Protein AF-0000000080309114 (afdb_homodimer)

Radius of gyration: 46.2 Å; Cα contacts (8 Å, |Δi|>4): 1437; chains: 2; bounding box: 58×163×85 Å

Secondary structure (DSSP, 8-state):
-----HHHHHHHHHTT-S-EETHHHHHHHHHHHHHH-PPPEEEEEE-TT--S-BHHHHHHHHHHHHHHHTTPEEEEEE-TTHHHH---TT-SSPPPPPPHHHHHHHHHHHHHHHTTTS-GGGEEEEETHHHHTT-BHHHHHHHHTTSBHHHHTTSHHHHHHHHTT---BGGGGGHHHHHHHHHHHHT-SEEEEEGGGHHHHHHHHHHHHHTTSPPPEEEEEPPPB-TT-EEETTEEE-PBP-TTTT---BTTS-HHHHHHHHHTS-HHHHHHHHHHH--S-HHHHHHHHHHHHHTSS-HHHHHHHHHHHHHHHHS-HHHHHHHHHHHHHHHHHHTS-SS--EEEE-SSSEEHHHHHHHTTS-SSHHHHHHHHHTT-EEETTEE---TT-EEPSEEEEEEETTEEEEEEE-/-----HHHHHHHHHTT-S-EETHHHHHHHHHHHHHH-PPPEEEEEE-TT--S-BHHHHHHHHHHHHHHHTTPEEEEEE-TTHHHH---TT-SSPPPPPPHHHHHHHHHHHHHHHTTTS-GGGEEEEETHHHHTT-BHHHHHHHHTTSBHHHHTTSHHHHHHHHTT---BGGGGGHHHHHHHHHHHHT-SEEEEEGGGHHHHHHHHHHHHHTTSPPPEEEEEPPPB-TT-EEETTEEE-PBP-TTTT---BTTS-HHHHHHHHHTS-HHHHHHHHHHH--S-HHHHHHHHHHHHHTSS-HHHHHHHHHHHHHHHHS-HHHHHHHHHHHHHHHHHHTS-SS--EEEE-SSSEEHHHHHHHTTS-SSHHHHHHHHHTT-EEETTEE---TT-EEPSEEEEEEETTEEEEEEE-

Nearest PDB structures (foldseek):
  1h3e-assembly1_A-2  TM=6.964E-01  e=1.164E-40  Thermus thermophilus HB27
  1h3f-assembly1_B  TM=6.838E-01  e=4.405E-37  Thermus thermophilus HB27
  6bqy-assembly2_B  TM=9.344E-01  e=3.410E-25  Acinetobacter baumannii
  6bqz-assembly2_B  TM=9.537E-01  e=1.131E-24  Acinetobacter baumannii
  6bqz-assembly1_A  TM=9.510E-01  e=3.753E-24  Acinetobacter baumannii

Sequence (820 aa):
MATLSAEEQLRVLVRGSVDLVSEADLKARLEESVRTGRPLKIKAGFDPTRPDLHLGHTVLMTKMRQFQELGHEVIFVVGDFTAAIGDPSGKNKTRPPLTREEIEHGAKTYAEQAFKVLDQAKTRIEYNSSWLGPMTFADVIRLAGKYTLARMMERQDFKTRWENESSISLHELLYPLAQAYDSVHLQADVELGGTDQLFNLMVGRDLMKEYGQRPQIVMTTPILEGINARFEDGRIVGDKMSKSLDNYVGVSEAPEEMLGKLMSVGDELMWRYYELLSAESTETIAARRSDCASGRMNPRDAKMTLAKELVARFHSQADAERVHAAWDKQFSQRQVPDSMPEHESAGAPLALVQALVIAKLASSNSDARRKIEQGAVDVDEQRVKDTKAVLEAGRHVLRAGRHYAAITVRMATLSAEEQLRVLVRGSVDLVSEADLKARLEESVRTGRPLKIKAGFDPTRPDLHLGHTVLMTKMRQFQELGHEVIFVVGDFTAAIGDPSGKNKTRPPLTREEIEHGAKTYAEQAFKVLDQAKTRIEYNSSWLGPMTFADVIRLAGKYTLARMMERQDFKTRWENESSISLHELLYPLAQAYDSVHLQADVELGGTDQLFNLMVGRDLMKEYGQRPQIVMTTPILEGINARFEDGRIVGDKMSKSLDNYVGVSEAPEEMLGKLMSVGDELMWRYYELLSAESTETIAARRSDCASGRMNPRDAKMTLAKELVARFHSQADAERVHAAWDKQFSQRQVPDSMPEHESAGAPLALVQALVIAKLASSNSDARRKIEQGAVDVDEQRVKDTKAVLEAGRHVLRAGRHYAAITVR

InterPro domains:
  IPR002305 Aminoacyl-tRNA synthetase, class Ic [PF00579] (37-331)
  IPR002307 Tyrosine-tRNA ligase [PR01040] (52-74)
  IPR002307 Tyrosine-tRNA ligase [PR01040] (167-182)
  IPR002307 Tyrosine-tRNA ligase [PR01040] (184-206)
  IPR002307 Tyrosine-tRNA ligase [PR01040] (217-229)
  IPR002307 Tyrosine-tRNA ligase [TIGR00234] (13-401)
  IPR002307 Tyrosine-tRNA ligase [cd00805] (40-313)
  IPR014729 Rossmann-like alpha/beta/alpha sandwich fold [G3DSA:3.40.50.620] (1-224)
  IPR024088 Tyrosine-tRNA ligase, bacterial-type [PTHR11766] (15-399)
  IPR024108 Tyrosine-tRNA ligase, bacterial-type, type 2 [MF_02007] (4-410)
  IPR036986 RNA-binding S4 domain superfamily [G3DSA:3.10.290.10] (343-408)
  IPR054608 Tyrosine--tRNA ligase SYY-like, C-terminal domain [PF22421] (335-394)

Solvent-accessible surface area (backbone atoms only — not comparable to full-atom values): 43344 Å² total; per-residue (Å²): 125,84,80,69,51,40,68,58,47,47,59,62,61,54,58,63,46,70,46,62,51,44,62,70,56,48,45,53,51,40,42,48,24,67,73,72,66,48,60,51,40,36,32,36,75,42,65,30,89,52,61,74,58,32,56,51,62,42,35,57,44,46,55,49,30,53,43,41,75,71,62,24,37,33,33,46,31,36,27,64,45,56,48,56,68,26,73,63,66,93,44,94,67,88,63,76,70,70,54,72,66,56,37,53,51,14,41,52,49,38,50,59,59,46,45,53,65,32,58,64,92,48,46,44,78,42,55,46,36,76,67,50,50,76,29,28,37,66,51,48,38,57,58,31,54,74,43,40,47,69,66,58,45,66,35,64,68,54,38,53,31,55,76,66,70,41,91,45,44,43,30,56,70,45,40,44,53,55,58,14,44,52,38,51,75,67,60,28,45,29,40,47,41,45,58,78,41,47,63,42,48,49,45,18,23,52,49,18,44,76,73,72,42,78,52,35,29,34,37,17,26,68,77,40,60,17,49,77,32,40,82,53,96,94,36,84,47,63,55,63,40,31,72,92,74,69,27,56,49,46,54,80,49,54,62,60,57,41,36,52,51,46,62,62,35,39,80,72,56,46,56,55,49,44,63,44,67,48,87,67,50,72,66,57,50,50,48,51,51,50,30,35,76,72,60,78,34,56,62,67,57,56,38,47,53,51,29,35,52,52,30,25,50,57,66,30,64,66,52,20,52,51,43,49,52,52,47,52,52,49,50,58,53,61,68,47,60,93,76,49,58,72,34,75,45,81,57,56,65,34,47,42,32,56,50,32,36,71,47,62,65,23,93,36,59,68,50,23,36,50,38,17,61,68,58,38,23,25,52,66,86,36,78,42,58,58,62,83,40,62,39,58,65,40,79,40,41,37,32,41,73,93,45,58,23,29,38,34,29,72,126,83,80,67,51,39,68,58,47,47,58,61,62,53,57,64,46,70,47,62,51,43,62,69,56,49,43,52,51,39,42,50,23,66,72,71,68,49,59,52,40,36,33,35,76,42,66,28,89,51,61,73,56,31,55,51,61,42,36,58,42,46,53,48,31,53,43,41,76,71,60,25,38,32,34,44,30,36,28,63,44,56,48,55,69,25,73,64,66,95,44,95,66,87,63,77,70,69,55,73,67,55,37,53,52,15,41,52,48,37,50,59,59,46,46,52,66,33,59,63,93,49,46,44,78,41,54,47,37,76,65,48,51,76,30,29,36,66,51,49,40,57,58,31,54,74,42,40,47,70,66,58,45,66,34,63,67,54,37,53,31,56,75,66,69,41,90,45,43,43,30,56,68,46,40,45,54,55,59,15,45,52,40,50,76,64,60,29,46,30,40,47,42,45,57,76,41,46,63,43,48,50,44,20,25,54,50,19,44,76,73,72,40,78,51,34,30,34,38,18,25,68,78,42,58,17,50,79,33,39,81,53,95,94,34,84,46,63,54,62,40,31,72,93,73,68,27,57,48,46,54,79,48,55,60,60,55,41,36,53,53,47,62,62,35,39,79,71,55,45,54,55,48,43,63,46,69,47,87,68,52,72,65,58,52,49,49,52,50,50,30,36,76,71,59,78,32,57,62,68,57,55,39,47,53,51,29,34,53,53,30,24,50,57,66,30,63,67,52,22,52,51,43,49,52,52,47,52,51,49,52,58,53,62,67,46,60,92,77,49,57,72,33,76,44,82,57,55,65,34,45,42,31,55,49,31,35,71,46,64,64,23,92,37,60,68,49,23,37,50,38,17,62,69,58,38,24,26,53,68,85,35,80,43,58,58,62,82,40,62,38,57,65,41,80,39,41,38,30,40,73,94,44,57,23,28,38,35,30,70

Foldseek 3Di:
DPQDQLVRLLVLLCFQWDDKVDSVLSSVVSNVCVVVVAAAEEEEEDELLDQFDFLLVCLQLLSVQSSVVNPHAYEYEYALPLNQLAALFPDPDGDHGDDSVSSVNSLVSVVVQSVLRHPPVRYHYHYLCVPVVPDDPVNLVVLPVLDDPVLLCVQPSNVVCVVVVHDDDPSNSSSLSSLLVVCLVVVHQAYEEAPSCQSSLVSNQSSNVVVVGHGHIYIYGYFQFFQPWDQDPNDTDHHGADVVVPRTQTLPDQLLVLLVSLLSHDLVSNLVCCSRPNPDDPVVSVVVVVCCVVVVDPSSVVSLVSSLRSSCSSPNNVSSVVSSVVVVVVVLVVLADPDAAEEEDEDPWAQQLVVCVRQVVAVHSVRSLVQLCVQQKDKQSHTHNDNRDTHGAAKIWMGGHSHIYIYGYD/DPQDQLVRLLVLLCFQWDDKFDSVLSSVVSNVCVVVVPAAEEEEEDELLDQFDFLQVCLQLLSVQSSVVNPHAYEYEYALPLNQLAALFPDPDGDHGDDSVSSVNSLVSVVVQSVLRHPPVRYHYHYLCVPVVPDDPVNLVVLPVLDDPVLLCVQPSNVVCVVVVHDDDPSNSSSLSSLLVVCLVVVHQAYEEAPSCQSSLVSNQSSNVVVVGHGHIYIYGYFQFFQPWDQDPNDTDHHGADVVVPRTQTLPDQLLVLLVSLLSHDLVSNLVCCSRPNPDDPVVSVVVVVCCVVVVDPSSVVSLVSSLRSSCSSPNNVSSVVSSVVVVVVVLVVLADPDAAEEEDEDPFAQQLVVCVRQVVAVHSVRSLVQLCVQQKDKQSHTHNDNRDTHGAAWIWMGGHSHIYIYGYD

Organism: NCBI:txid927083

Structure (mmCIF, N/CA/C/O backbone):
data_AF-0000000080309114-model_v1
#
loop_
_entity.id
_entity.type
_entity.pdbx_description
1 polymer 'Tyrosine--tRNA ligase'
#
loop_
_atom_site.group_PDB
_atom_site.id
_atom_site.type_symbol
_atom_site.label_atom_id
_atom_site.label_alt_id
_atom_site.label_comp_id
_atom_site.label_asym_id
_atom_site.label_entity_id
_atom_site.label_seq_id
_atom_site.pdbx_PDB_ins_code
_atom_site.Cartn_x
_atom_site.Cartn_y
_atom_site.Cartn_z
_atom_site.occupancy
_atom_site.B_iso_or_equiv
_atom_site.auth_seq_id
_atom_site.auth_comp_id
_atom_site.auth_asym_id
_atom_site.auth_atom_id
_atom_site.pdbx_PDB_model_num
ATOM 1 N N . MET A 1 1 ? 23.359 -42.812 -7.93 1 41.41 1 MET A N 1
ATOM 2 C CA . MET A 1 1 ? 22.969 -42.344 -9.258 1 41.41 1 MET A CA 1
ATOM 3 C C . MET A 1 1 ? 23.891 -41.25 -9.758 1 41.41 1 MET A C 1
ATOM 5 O O . MET A 1 1 ? 24.266 -40.375 -9 1 41.41 1 MET A O 1
ATOM 9 N N . ALA A 1 2 ? 24.578 -41.469 -10.633 1 49.81 2 ALA A N 1
ATOM 10 C CA . ALA A 1 2 ? 25.594 -40.531 -11.125 1 49.81 2 ALA A CA 1
ATOM 11 C C . ALA A 1 2 ? 25.031 -39.125 -11.25 1 49.81 2 ALA A C 1
ATOM 13 O O . ALA A 1 2 ? 23.938 -38.938 -11.797 1 49.81 2 ALA A O 1
ATOM 14 N N . THR A 1 3 ? 25.547 -38.094 -10.469 1 70.5 3 THR A N 1
ATOM 15 C CA . THR A 1 3 ? 25.125 -36.719 -10.453 1 70.5 3 THR A CA 1
ATOM 16 C C . THR A 1 3 ? 25.297 -36.094 -11.836 1 70.5 3 THR A C 1
ATOM 18 O O . THR A 1 3 ? 26.391 -36.094 -12.406 1 70.5 3 THR A O 1
ATOM 21 N N . LEU A 1 4 ? 24.172 -35.938 -12.594 1 86.75 4 LEU A N 1
ATOM 22 C CA . LEU A 1 4 ? 24.203 -35.281 -13.898 1 86.75 4 LEU A CA 1
ATOM 23 C C . LEU A 1 4 ? 25.016 -34 -13.828 1 86.75 4 LEU A C 1
ATOM 25 O O . LEU A 1 4 ? 25.047 -33.344 -12.789 1 86.75 4 LEU A O 1
ATOM 29 N N . SER A 1 5 ? 25.766 -33.781 -14.93 1 92.81 5 SER A N 1
ATOM 30 C CA . SER A 1 5 ? 26.438 -32.5 -15.047 1 92.81 5 SER A CA 1
ATOM 31 C C . SER A 1 5 ? 25.438 -31.344 -15.047 1 92.81 5 SER A C 1
ATOM 33 O O . SER A 1 5 ? 24.25 -31.547 -15.227 1 92.81 5 SER A O 1
ATOM 35 N N . ALA A 1 6 ? 25.953 -30.188 -14.758 1 95 6 ALA A N 1
ATOM 36 C CA . ALA A 1 6 ? 25.094 -29 -14.773 1 95 6 ALA A CA 1
ATOM 37 C C . ALA A 1 6 ? 24.422 -28.828 -16.125 1 95 6 ALA A C 1
ATOM 39 O O . ALA A 1 6 ? 23.234 -28.469 -16.203 1 95 6 ALA A O 1
ATOM 40 N N . GLU A 1 7 ? 25.109 -29.094 -17.172 1 93.75 7 GLU A N 1
ATOM 41 C CA . GLU A 1 7 ? 24.578 -28.969 -18.516 1 93.75 7 GLU A CA 1
ATOM 42 C C . GLU A 1 7 ? 23.469 -29.969 -18.781 1 93.75 7 GLU A C 1
ATOM 44 O O . GLU A 1 7 ? 22.453 -29.641 -19.406 1 93.75 7 GLU A O 1
ATOM 49 N N . GLU A 1 8 ? 23.688 -31.156 -18.344 1 91.88 8 GLU A N 1
ATOM 50 C CA . GLU A 1 8 ? 22.672 -32.188 -18.5 1 91.88 8 GLU A CA 1
ATOM 51 C C . GLU A 1 8 ? 21.406 -31.859 -17.703 1 91.88 8 GLU A C 1
ATOM 53 O O . GLU A 1 8 ? 20.297 -32.062 -18.172 1 91.88 8 GLU A O 1
ATOM 58 N N . GLN A 1 9 ? 21.656 -31.391 -16.5 1 94.81 9 GLN A N 1
ATOM 59 C CA . GLN A 1 9 ? 20.516 -30.984 -15.68 1 94.81 9 GLN A CA 1
ATOM 60 C C . GLN A 1 9 ? 19.734 -29.875 -16.344 1 94.81 9 GLN A C 1
ATOM 62 O O . GLN A 1 9 ? 18.5 -29.891 -16.359 1 94.81 9 GLN A O 1
ATOM 67 N N . LEU A 1 10 ? 20.453 -28.922 -16.844 1 95 10 LEU A N 1
ATOM 68 C CA . LEU A 1 10 ? 19.828 -27.781 -17.516 1 95 10 LEU A CA 1
ATOM 69 C C . LEU A 1 10 ? 18.922 -28.25 -18.641 1 95 10 LEU A C 1
ATOM 71 O O . LEU A 1 10 ? 17.812 -27.734 -18.812 1 95 10 LEU A O 1
ATOM 75 N N . ARG A 1 11 ? 19.328 -29.203 -19.422 1 89.06 11 ARG A N 1
ATOM 76 C CA . ARG A 1 11 ? 18.562 -29.719 -20.547 1 89.06 11 ARG A CA 1
ATOM 77 C C . ARG A 1 11 ? 17.234 -30.328 -20.062 1 89.06 11 ARG A C 1
ATOM 79 O O . ARG A 1 11 ? 16.188 -30.125 -20.688 1 89.06 11 ARG A O 1
ATOM 86 N N . VAL A 1 12 ? 17.328 -31.016 -19.016 1 88.31 12 VAL A N 1
ATOM 87 C CA . VAL A 1 12 ? 16.141 -31.656 -18.453 1 88.31 12 VAL A CA 1
ATOM 88 C C . VAL A 1 12 ? 15.172 -30.594 -17.953 1 88.31 12 VAL A C 1
ATOM 90 O O . VAL A 1 12 ? 13.969 -30.672 -18.188 1 88.31 12 VAL A O 1
ATOM 93 N N . LEU A 1 13 ? 15.727 -29.578 -17.312 1 93.62 13 LEU A N 1
ATOM 94 C CA . LEU A 1 13 ? 14.898 -28.609 -16.594 1 93.62 13 LEU A CA 1
ATOM 95 C C . LEU A 1 13 ? 14.266 -27.609 -17.547 1 93.62 13 LEU A C 1
ATOM 97 O O . LEU A 1 13 ? 13.172 -27.109 -17.297 1 93.62 13 LEU A O 1
ATOM 101 N N . VAL A 1 14 ? 14.875 -27.328 -18.609 1 92.69 14 VAL A N 1
ATOM 102 C CA . VAL A 1 14 ? 14.375 -26.328 -19.547 1 92.69 14 VAL A CA 1
ATOM 103 C C . VAL A 1 14 ? 13.188 -26.891 -20.328 1 92.69 14 VAL A C 1
ATOM 105 O O . VAL A 1 14 ? 12.312 -26.141 -20.766 1 92.69 14 VAL A O 1
ATOM 108 N N . ARG A 1 15 ? 13.133 -28.234 -20.406 1 87.81 15 ARG A N 1
ATOM 109 C CA . ARG A 1 15 ? 12.008 -28.859 -21.094 1 87.81 15 ARG A CA 1
ATOM 110 C C . ARG A 1 15 ? 10.688 -28.5 -20.422 1 87.81 15 ARG A C 1
ATOM 112 O O . ARG A 1 15 ? 10.555 -28.578 -19.203 1 87.81 15 ARG A O 1
ATOM 119 N N . GLY A 1 16 ? 9.719 -28.031 -21.234 1 88.69 16 GLY A N 1
ATOM 120 C CA . GLY A 1 16 ? 8.383 -27.75 -20.719 1 88.69 16 GLY A CA 1
ATOM 121 C C . GLY A 1 16 ? 8.297 -26.406 -20.016 1 88.69 16 GLY A C 1
ATOM 122 O O . GLY A 1 16 ? 7.324 -26.125 -19.312 1 88.69 16 GLY A O 1
ATOM 123 N N . SER A 1 17 ? 9.391 -25.625 -20.062 1 94.25 17 SER A N 1
ATOM 124 C CA . SER A 1 17 ? 9.367 -24.281 -19.5 1 94.25 17 SER A CA 1
ATOM 125 C C . SER A 1 17 ? 9.062 -23.234 -20.562 1 94.25 17 SER A C 1
ATOM 127 O O . SER A 1 17 ? 9.281 -23.469 -21.75 1 94.25 17 SER A O 1
ATOM 129 N N . VAL A 1 18 ? 8.477 -22.172 -20.203 1 95.81 18 VAL A N 1
ATOM 130 C CA . VAL A 1 18 ? 8.156 -21.094 -21.125 1 95.81 18 VAL A CA 1
ATOM 131 C C . VAL A 1 18 ? 9.094 -19.922 -20.875 1 95.81 18 VAL A C 1
ATOM 133 O O . VAL A 1 18 ? 9.836 -19.516 -21.781 1 95.81 18 VAL A O 1
ATOM 136 N N . ASP A 1 19 ? 9.094 -19.406 -19.656 1 96.69 19 ASP A N 1
ATOM 137 C CA . ASP A 1 19 ? 10 -18.328 -19.281 1 96.69 19 ASP A CA 1
ATOM 138 C C . ASP A 1 19 ? 11.141 -18.844 -18.406 1 96.69 19 ASP A C 1
ATOM 140 O O . ASP A 1 19 ? 10.922 -19.703 -17.547 1 96.69 19 ASP A O 1
ATOM 144 N N . LEU A 1 20 ? 12.297 -18.391 -18.688 1 97.75 20 LEU A N 1
ATOM 145 C CA . LEU A 1 20 ? 13.469 -18.688 -17.859 1 97.75 20 LEU A CA 1
ATOM 146 C C . LEU A 1 20 ? 14.367 -17.469 -17.75 1 97.75 20 LEU A C 1
ATOM 148 O O . LEU A 1 20 ? 15.031 -17.078 -18.719 1 97.75 20 LEU A O 1
ATOM 152 N N . VAL A 1 21 ? 14.344 -16.828 -16.625 1 97.06 21 VAL A N 1
ATOM 153 C CA . VAL A 1 21 ? 15.148 -15.633 -16.375 1 97.06 21 VAL A CA 1
ATOM 154 C C . VAL A 1 21 ? 16.062 -15.867 -15.18 1 97.06 21 VAL A C 1
ATOM 156 O O . VAL A 1 21 ? 15.617 -15.82 -14.031 1 97.06 21 VAL A O 1
ATOM 159 N N . SER A 1 22 ? 17.375 -16.203 -15.383 1 91.88 22 SER A N 1
ATOM 160 C CA . SER A 1 22 ? 17.984 -16.375 -16.703 1 91.88 22 SER A CA 1
ATOM 161 C C . SER A 1 22 ? 18.625 -17.75 -16.828 1 91.88 22 SER A C 1
ATOM 163 O O . SER A 1 22 ? 18.969 -18.375 -15.812 1 91.88 22 SER A O 1
ATOM 165 N N . GLU A 1 23 ? 18.703 -18.188 -18 1 95.62 23 GLU A N 1
ATOM 166 C CA . GLU A 1 23 ? 19.312 -19.484 -18.266 1 95.62 23 GLU A CA 1
ATOM 167 C C . GLU A 1 23 ? 20.781 -19.516 -17.812 1 95.62 23 GLU A C 1
ATOM 169 O O . GLU A 1 23 ? 21.234 -20.5 -17.25 1 95.62 23 GLU A O 1
ATOM 174 N N . ALA A 1 24 ? 21.5 -18.453 -18.047 1 96 24 ALA A N 1
ATOM 175 C CA . ALA A 1 24 ? 22.891 -18.359 -17.625 1 96 24 ALA A CA 1
ATOM 176 C C . ALA A 1 24 ? 23.016 -18.453 -16.109 1 96 24 ALA A C 1
ATOM 178 O O . ALA A 1 24 ? 23.906 -19.125 -15.594 1 96 24 ALA A O 1
ATOM 179 N N . ASP A 1 25 ? 22.125 -17.828 -15.453 1 96.75 25 ASP A N 1
ATOM 180 C CA . ASP A 1 25 ? 22.141 -17.844 -13.992 1 96.75 25 ASP A CA 1
ATOM 181 C C . ASP A 1 25 ? 21.797 -19.234 -13.453 1 96.75 25 ASP A C 1
ATOM 183 O O . ASP A 1 25 ? 22.359 -19.672 -12.461 1 96.75 25 ASP A O 1
ATOM 187 N N . LEU A 1 26 ? 20.828 -19.859 -14.086 1 97.88 26 LEU A N 1
ATOM 188 C CA . LEU A 1 26 ? 20.469 -21.219 -13.664 1 97.88 26 LEU A CA 1
ATOM 189 C C . LEU A 1 26 ? 21.656 -22.156 -13.836 1 97.88 26 LEU A C 1
ATOM 191 O O . LEU A 1 26 ? 21.969 -22.953 -12.945 1 97.88 26 LEU A O 1
ATOM 195 N N . LYS A 1 27 ? 22.328 -22.047 -14.938 1 97.19 27 LYS A N 1
ATOM 196 C CA . LYS A 1 27 ? 23.5 -22.875 -15.188 1 97.19 27 LYS A CA 1
ATOM 197 C C . LYS A 1 27 ? 24.562 -22.656 -14.109 1 97.19 27 LYS A C 1
ATOM 199 O O . LYS A 1 27 ? 25.125 -23.625 -13.586 1 97.19 27 LYS A O 1
ATOM 204 N N . ALA A 1 28 ? 24.781 -21.438 -13.844 1 97.38 28 ALA A N 1
ATOM 205 C CA . ALA A 1 28 ? 25.781 -21.094 -12.836 1 97.38 28 ALA A CA 1
ATOM 206 C C . ALA A 1 28 ? 25.406 -21.672 -11.477 1 97.38 28 ALA A C 1
ATOM 208 O O . ALA A 1 28 ? 26.266 -22.172 -10.742 1 97.38 28 ALA A O 1
ATOM 209 N N . ARG A 1 29 ? 24.109 -21.594 -11.109 1 97.69 29 ARG A N 1
ATOM 210 C CA . ARG A 1 29 ? 23.641 -22.141 -9.844 1 97.69 29 ARG A CA 1
ATOM 211 C C . ARG A 1 29 ? 23.828 -23.656 -9.797 1 97.69 29 ARG A C 1
ATOM 213 O O . ARG A 1 29 ? 24.203 -24.203 -8.766 1 97.69 29 ARG A O 1
ATOM 220 N N . LEU A 1 30 ? 23.5 -24.281 -10.875 1 97.62 30 LEU A N 1
ATOM 221 C CA . LEU A 1 30 ? 23.641 -25.734 -10.961 1 97.62 30 LEU A CA 1
ATOM 222 C C . LEU A 1 30 ? 25.094 -26.156 -10.852 1 97.62 30 LEU A C 1
ATOM 224 O O . LEU A 1 30 ? 25.406 -27.141 -10.172 1 97.62 30 LEU A O 1
ATOM 228 N N . GLU A 1 31 ? 25.984 -25.406 -11.508 1 97.5 31 GLU A N 1
ATOM 229 C CA . GLU A 1 31 ? 27.406 -25.688 -11.414 1 97.5 31 GLU A CA 1
ATOM 230 C C . GLU A 1 31 ? 27.906 -25.562 -9.977 1 97.5 31 GLU A C 1
ATOM 232 O O . GLU A 1 31 ? 28.672 -26.406 -9.508 1 97.5 31 GLU A O 1
ATOM 237 N N . GLU A 1 32 ? 27.484 -24.547 -9.383 1 97.19 32 GLU A N 1
ATOM 238 C CA . GLU A 1 32 ? 27.844 -24.344 -7.984 1 97.19 32 GLU A CA 1
ATOM 239 C C . GLU A 1 32 ? 27.312 -25.484 -7.113 1 97.19 32 GLU A C 1
ATOM 241 O O . GLU A 1 32 ? 28.016 -25.953 -6.211 1 97.19 32 GLU A O 1
ATOM 246 N N . SER A 1 33 ? 26.078 -25.859 -7.344 1 96.94 33 SER A N 1
ATOM 247 C CA . SER A 1 33 ? 25.469 -26.953 -6.594 1 96.94 33 SER A CA 1
ATOM 248 C C . SER A 1 33 ? 26.25 -28.25 -6.77 1 96.94 33 SER A C 1
ATOM 250 O O . SER A 1 33 ? 26.5 -28.969 -5.801 1 96.94 33 SER A O 1
ATOM 252 N N . VAL A 1 34 ? 26.641 -28.516 -7.977 1 95.56 34 VAL A N 1
ATOM 253 C CA . VAL A 1 34 ? 27.406 -29.719 -8.273 1 95.56 34 VAL A CA 1
ATOM 254 C C . VAL A 1 34 ? 28.766 -29.656 -7.574 1 95.56 34 VAL A C 1
ATOM 256 O O . VAL A 1 34 ? 29.219 -30.656 -7 1 95.56 34 VAL A O 1
ATOM 259 N N . ARG A 1 35 ? 29.328 -28.516 -7.637 1 95.81 35 ARG A N 1
ATOM 260 C CA . ARG A 1 35 ? 30.656 -28.328 -7.059 1 95.81 35 ARG A CA 1
ATOM 261 C C . ARG A 1 35 ? 30.609 -28.438 -5.539 1 95.81 35 ARG A C 1
ATOM 263 O O . ARG A 1 35 ? 31.5 -29.047 -4.934 1 95.81 35 ARG A O 1
ATOM 270 N N . THR A 1 36 ? 29.672 -27.938 -4.871 1 96 36 THR A N 1
ATOM 271 C CA . THR A 1 36 ? 29.641 -27.828 -3.418 1 96 36 THR A CA 1
ATOM 272 C C . THR A 1 36 ? 28.844 -28.984 -2.809 1 96 36 THR A C 1
ATOM 274 O O . THR A 1 36 ? 28.953 -29.25 -1.609 1 96 36 THR A O 1
ATOM 277 N N . GLY A 1 37 ? 27.938 -29.547 -3.6 1 94.75 37 GLY A N 1
ATOM 278 C CA . GLY A 1 37 ? 27.062 -30.594 -3.094 1 94.75 37 GLY A CA 1
ATOM 279 C C . GLY A 1 37 ? 25.828 -30.062 -2.402 1 94.75 37 GLY A C 1
ATOM 280 O O . GLY A 1 37 ? 25.047 -30.828 -1.842 1 94.75 37 GLY A O 1
ATOM 281 N N . ARG A 1 38 ? 25.688 -28.797 -2.432 1 95.5 38 ARG A N 1
ATOM 282 C CA . ARG A 1 38 ? 24.531 -28.172 -1.8 1 95.5 38 ARG A CA 1
ATOM 283 C C . ARG A 1 38 ? 23.359 -28.109 -2.766 1 95.5 38 ARG A C 1
ATOM 285 O O . ARG A 1 38 ? 23.469 -27.531 -3.848 1 95.5 38 ARG A O 1
ATOM 292 N N . PRO A 1 39 ? 22.234 -28.688 -2.395 1 97.12 39 PRO A N 1
ATOM 293 C CA . PRO A 1 39 ? 21.062 -28.625 -3.281 1 97.12 39 PRO A CA 1
ATOM 294 C C . PRO A 1 39 ? 20.5 -27.203 -3.41 1 97.12 39 PRO A C 1
ATOM 296 O O . PRO A 1 39 ? 20.625 -26.406 -2.488 1 97.12 39 PRO A O 1
ATOM 299 N N . LEU A 1 40 ? 19.906 -26.938 -4.527 1 98.06 40 LEU A N 1
ATOM 300 C CA . LEU A 1 40 ? 19.188 -25.688 -4.719 1 98.06 40 LEU A CA 1
ATOM 301 C C . LEU A 1 40 ? 17.859 -25.703 -3.975 1 98.06 40 LEU A C 1
ATOM 303 O O . LEU A 1 40 ? 17.266 -26.781 -3.779 1 98.06 40 LEU A O 1
ATOM 307 N N . LYS A 1 41 ? 17.375 -24.547 -3.564 1 98.19 41 LYS A N 1
ATOM 308 C CA . LYS A 1 41 ? 16.047 -24.359 -2.992 1 98.19 41 LYS A CA 1
ATOM 309 C C . LYS A 1 41 ? 15.039 -23.953 -4.062 1 98.19 41 LYS A C 1
ATOM 311 O O . LYS A 1 41 ? 15.102 -22.828 -4.586 1 98.19 41 LYS A O 1
ATOM 316 N N . ILE A 1 42 ? 14.125 -24.844 -4.324 1 98.62 42 ILE A N 1
ATOM 317 C CA . ILE A 1 42 ? 13.125 -24.641 -5.367 1 98.62 42 ILE A CA 1
ATOM 318 C C . ILE A 1 42 ? 11.773 -24.328 -4.734 1 98.62 42 ILE A C 1
ATOM 320 O O . ILE A 1 42 ? 11.141 -25.219 -4.148 1 98.62 42 ILE A O 1
ATOM 324 N N . LYS A 1 43 ? 11.312 -23.094 -4.965 1 98.38 43 LYS A N 1
ATOM 325 C CA . LYS A 1 43 ? 10.062 -22.672 -4.348 1 98.38 43 LYS A CA 1
ATOM 326 C C . LYS A 1 43 ? 8.922 -22.656 -5.363 1 98.38 43 LYS A C 1
ATOM 328 O O . LYS A 1 43 ? 9.117 -22.25 -6.512 1 98.38 43 LYS A O 1
ATOM 333 N N . ALA A 1 44 ? 7.805 -23.078 -4.918 1 96.88 44 ALA A N 1
ATOM 334 C CA . ALA A 1 44 ? 6.543 -22.875 -5.621 1 96.88 44 ALA A CA 1
ATOM 335 C C . ALA A 1 44 ? 5.402 -22.594 -4.641 1 96.88 44 ALA A C 1
ATOM 337 O O . ALA A 1 44 ? 5.289 -23.281 -3.615 1 96.88 44 ALA A O 1
ATOM 338 N N . GLY A 1 45 ? 4.66 -21.594 -4.961 1 93.06 45 GLY A N 1
ATOM 339 C CA . GLY A 1 45 ? 3.537 -21.25 -4.109 1 93.06 45 GLY A CA 1
ATOM 340 C C . GLY A 1 45 ? 2.219 -21.828 -4.59 1 93.06 45 GLY A C 1
ATOM 341 O O . GLY A 1 45 ? 1.976 -21.906 -5.797 1 93.06 45 GLY A O 1
ATOM 342 N N . PHE A 1 46 ? 1.39 -22.172 -3.646 1 88.06 46 PHE A N 1
ATOM 343 C CA . PHE A 1 46 ? 0.086 -22.75 -3.973 1 88.06 46 PHE A CA 1
ATOM 344 C C . PHE A 1 46 ? -1.011 -22.094 -3.139 1 88.06 46 PHE A C 1
ATOM 346 O O . PHE A 1 46 ? -0.836 -21.875 -1.938 1 88.06 46 PHE A O 1
ATOM 353 N N . ASP A 1 47 ? -2.117 -21.812 -3.766 1 81.06 47 ASP A N 1
ATOM 354 C CA . ASP A 1 47 ? -3.291 -21.234 -3.109 1 81.06 47 ASP A CA 1
ATOM 355 C C . ASP A 1 47 ? -4.16 -22.344 -2.5 1 81.06 47 ASP A C 1
ATOM 357 O O . ASP A 1 47 ? -4.703 -23.172 -3.219 1 81.06 47 ASP A O 1
ATOM 361 N N . PRO A 1 48 ? -4.414 -22.312 -1.254 1 78.06 48 PRO A N 1
ATOM 362 C CA . PRO A 1 48 ? -5.145 -23.406 -0.595 1 78.06 48 PRO A CA 1
ATOM 363 C C . PRO A 1 48 ? -6.648 -23.344 -0.849 1 78.06 48 PRO A C 1
ATOM 365 O O . PRO A 1 48 ? -7.387 -24.219 -0.406 1 78.06 48 PRO A O 1
ATOM 368 N N . THR A 1 49 ? -7.145 -22.375 -1.543 1 70.06 49 THR A N 1
ATOM 369 C CA . THR A 1 49 ? -8.578 -22.219 -1.758 1 70.06 49 THR A CA 1
ATOM 370 C C . THR A 1 49 ? -9.094 -23.25 -2.756 1 70.06 49 THR A C 1
ATOM 372 O O . THR A 1 49 ? -10.305 -23.406 -2.93 1 70.06 49 THR A O 1
ATOM 375 N N . ARG A 1 50 ? -8.211 -24.078 -3.246 1 66.25 50 ARG A N 1
ATOM 376 C CA . ARG A 1 50 ? -8.617 -25.047 -4.266 1 66.25 50 ARG A CA 1
ATOM 377 C C . ARG A 1 50 ? -8.469 -26.469 -3.762 1 66.25 50 ARG A C 1
ATOM 379 O O . ARG A 1 50 ? -7.363 -27.031 -3.766 1 66.25 50 ARG A O 1
ATOM 386 N N . PRO A 1 51 ? -9.57 -27.062 -3.312 1 64.69 51 PRO A N 1
ATOM 387 C CA . PRO A 1 51 ? -9.43 -28.359 -2.633 1 64.69 51 PRO A CA 1
ATOM 388 C C . PRO A 1 51 ? -9.086 -29.5 -3.592 1 64.69 51 PRO A C 1
ATOM 390 O O . PRO A 1 51 ? -8.492 -30.5 -3.178 1 64.69 51 PRO A O 1
ATOM 393 N N . ASP A 1 52 ? -9.484 -29.453 -4.824 1 76.88 52 ASP A N 1
ATOM 394 C CA . ASP A 1 52 ? -9.266 -30.609 -5.699 1 76.88 52 ASP A CA 1
ATOM 395 C C . ASP A 1 52 ? -8.359 -30.234 -6.871 1 76.88 52 ASP A C 1
ATOM 397 O O . ASP A 1 52 ? -8.711 -29.375 -7.691 1 76.88 52 ASP A O 1
ATOM 401 N N . LEU A 1 53 ? -7.309 -31 -6.871 1 87.5 53 LEU A N 1
ATOM 402 C CA . LEU A 1 53 ? -6.32 -30.734 -7.914 1 87.5 53 LEU A CA 1
ATOM 403 C C . LEU A 1 53 ? -6.695 -31.453 -9.203 1 87.5 53 LEU A C 1
ATOM 405 O O . LEU A 1 53 ? -7.352 -32.5 -9.18 1 87.5 53 LEU A O 1
ATOM 409 N N . HIS A 1 54 ? -6.48 -30.812 -10.25 1 92.62 54 HIS A N 1
ATOM 410 C CA . HIS A 1 54 ? -6.574 -31.438 -11.562 1 92.62 54 HIS A CA 1
ATOM 411 C C . HIS A 1 54 ? -5.219 -31.453 -12.266 1 92.62 54 HIS A C 1
ATOM 413 O O . HIS A 1 54 ? -4.238 -30.938 -11.734 1 92.62 54 HIS A O 1
ATOM 419 N N . LEU A 1 55 ? -5.137 -32.031 -13.445 1 94.62 55 LEU A N 1
ATOM 420 C CA . LEU A 1 55 ? -3.869 -32.25 -14.133 1 94.62 55 LEU A CA 1
ATOM 421 C C . LEU A 1 55 ? -3.184 -30.906 -14.438 1 94.62 55 LEU A C 1
ATOM 423 O O . LEU A 1 55 ? -1.955 -30.844 -14.508 1 94.62 55 LEU A O 1
ATOM 427 N N . GLY A 1 56 ? -3.959 -29.891 -14.625 1 92.69 56 GLY A N 1
ATOM 428 C CA . GLY A 1 56 ? -3.367 -28.578 -14.828 1 92.69 56 GLY A CA 1
ATOM 429 C C . GLY A 1 56 ? -2.445 -28.141 -13.703 1 92.69 56 GLY A C 1
ATOM 430 O O . GLY A 1 56 ? -1.386 -27.562 -13.945 1 92.69 56 GLY A O 1
ATOM 431 N N . HIS A 1 57 ? -2.77 -28.484 -12.531 1 89.12 57 HIS A N 1
ATOM 432 C CA . HIS A 1 57 ? -1.967 -28.156 -11.352 1 89.12 57 HIS A CA 1
ATOM 433 C C . HIS A 1 57 ? -0.684 -28.969 -11.32 1 89.12 57 HIS A C 1
ATOM 435 O O . HIS A 1 57 ? 0.328 -28.531 -10.773 1 89.12 57 HIS A O 1
ATOM 441 N N . THR A 1 58 ? -0.727 -30.094 -11.891 1 92.69 58 THR A N 1
ATOM 442 C CA . THR A 1 58 ? 0.382 -31.016 -11.734 1 92.69 58 THR A CA 1
ATOM 443 C C . THR A 1 58 ? 1.518 -30.688 -12.695 1 92.69 58 THR A C 1
ATOM 445 O O . THR A 1 58 ? 2.631 -31.188 -12.555 1 92.69 58 THR A O 1
ATOM 448 N N . VAL A 1 59 ? 1.197 -29.844 -13.68 1 94.44 59 VAL A N 1
ATOM 449 C CA . VAL A 1 59 ? 2.252 -29.422 -14.594 1 94.44 59 VAL A CA 1
ATOM 450 C C . VAL A 1 59 ? 3.412 -28.812 -13.805 1 94.44 59 VAL A C 1
ATOM 452 O O . VAL A 1 59 ? 4.562 -29.219 -13.977 1 94.44 59 VAL A O 1
ATOM 455 N N . LEU A 1 60 ? 3.068 -27.953 -12.969 1 94.69 60 LEU A N 1
ATOM 456 C CA . LEU A 1 60 ? 4.07 -27.312 -12.133 1 94.69 60 LEU A CA 1
ATOM 457 C C . LEU A 1 60 ? 4.727 -28.312 -11.188 1 94.69 60 LEU A C 1
ATOM 459 O O . LEU A 1 60 ? 5.941 -28.266 -10.969 1 94.69 60 LEU A O 1
ATOM 463 N N . MET A 1 61 ? 3.994 -29.172 -10.664 1 93.12 61 MET A N 1
ATOM 464 C CA . MET A 1 61 ? 4.504 -30.172 -9.734 1 93.12 61 MET A CA 1
ATOM 465 C C . MET A 1 61 ? 5.461 -31.141 -10.445 1 93.12 61 MET A C 1
ATOM 467 O O . MET A 1 61 ? 6.426 -31.609 -9.844 1 93.12 61 MET A O 1
ATOM 471 N N . THR A 1 62 ? 5.113 -31.438 -11.664 1 92.19 62 THR A N 1
ATOM 472 C CA . THR A 1 62 ? 6.008 -32.281 -12.453 1 92.19 62 THR A CA 1
ATOM 473 C C . THR A 1 62 ? 7.375 -31.609 -12.602 1 92.19 62 THR A C 1
ATOM 475 O O . THR A 1 62 ? 8.406 -32.281 -12.516 1 92.19 62 THR A O 1
ATOM 478 N N . LYS A 1 63 ? 7.328 -30.344 -12.82 1 95 63 LYS A N 1
ATOM 479 C CA . LYS A 1 63 ? 8.586 -29.609 -12.891 1 95 63 LYS A CA 1
ATOM 480 C C . LYS A 1 63 ? 9.328 -29.656 -11.562 1 95 63 LYS A C 1
ATOM 482 O O . LYS A 1 63 ? 10.547 -29.859 -11.539 1 95 63 LYS A O 1
ATOM 487 N N . MET A 1 64 ? 8.633 -29.5 -10.531 1 95.88 64 MET A N 1
ATOM 488 C CA . MET A 1 64 ? 9.219 -29.609 -9.195 1 95.88 64 MET A CA 1
ATOM 489 C C . MET A 1 64 ? 9.859 -30.984 -9.008 1 95.88 64 MET A C 1
ATOM 491 O O . MET A 1 64 ? 10.969 -31.094 -8.484 1 95.88 64 MET A O 1
ATOM 495 N N . ARG A 1 65 ? 9.18 -32 -9.438 1 93.31 65 ARG A N 1
ATOM 496 C CA . ARG A 1 65 ? 9.664 -33.375 -9.328 1 93.31 65 ARG A CA 1
ATOM 497 C C . ARG A 1 65 ? 10.977 -33.562 -10.078 1 93.31 65 ARG A C 1
ATOM 499 O O . ARG A 1 65 ? 11.875 -34.25 -9.617 1 93.31 65 ARG A O 1
ATOM 506 N N . GLN A 1 66 ? 11.039 -32.969 -11.234 1 92.25 66 GLN A N 1
ATOM 507 C CA . GLN A 1 66 ? 12.281 -33.031 -12 1 92.25 66 GLN A CA 1
ATOM 508 C C . GLN A 1 66 ? 13.461 -32.5 -11.18 1 92.25 66 GLN A C 1
ATOM 510 O O . GLN A 1 66 ? 14.531 -33.125 -11.164 1 92.25 66 GLN A O 1
ATOM 515 N N . PHE A 1 67 ? 13.273 -31.406 -10.477 1 96.5 67 PHE A N 1
ATOM 516 C CA . PHE A 1 67 ? 14.32 -30.875 -9.617 1 96.5 67 PHE A CA 1
ATOM 517 C C . PHE A 1 67 ? 14.656 -31.859 -8.5 1 96.5 67 PHE A C 1
ATOM 519 O O . PHE A 1 67 ? 15.828 -32.062 -8.172 1 96.5 67 PHE A O 1
ATOM 526 N N . GLN A 1 68 ? 13.609 -32.5 -7.93 1 95.94 68 GLN A N 1
ATOM 527 C CA . GLN A 1 68 ? 13.836 -33.469 -6.871 1 95.94 68 GLN A CA 1
ATOM 528 C C . GLN A 1 68 ? 14.688 -34.625 -7.371 1 95.94 68 GLN A C 1
ATOM 530 O O . GLN A 1 68 ? 15.609 -35.094 -6.68 1 95.94 68 GLN A O 1
ATOM 535 N N . GLU A 1 69 ? 14.367 -35.094 -8.539 1 92.38 69 GLU A N 1
ATOM 536 C CA . GLU A 1 69 ? 15.086 -36.219 -9.133 1 92.38 69 GLU A CA 1
ATOM 537 C C . GLU A 1 69 ? 16.547 -35.875 -9.383 1 92.38 69 GLU A C 1
ATOM 539 O O . GLU A 1 69 ? 17.406 -36.75 -9.414 1 92.38 69 GLU A O 1
ATOM 544 N N . LEU A 1 70 ? 16.781 -34.625 -9.5 1 94.5 70 LEU A N 1
ATOM 545 C CA . LEU A 1 70 ? 18.141 -34.156 -9.742 1 94.5 70 LEU A CA 1
ATOM 546 C C . LEU A 1 70 ? 18.844 -33.812 -8.43 1 94.5 70 LEU A C 1
ATOM 548 O O . LEU A 1 70 ? 19.984 -33.344 -8.438 1 94.5 70 LEU A O 1
ATOM 552 N N . GLY A 1 71 ? 18.156 -34.031 -7.305 1 95.25 71 GLY A N 1
ATOM 553 C CA . GLY A 1 71 ? 18.781 -33.938 -6 1 95.25 71 GLY A CA 1
ATOM 554 C C . GLY A 1 71 ? 18.516 -32.594 -5.312 1 95.25 71 GLY A C 1
ATOM 555 O O . GLY A 1 71 ? 19.109 -32.312 -4.266 1 95.25 71 GLY A O 1
ATOM 556 N N . HIS A 1 72 ? 17.656 -31.797 -5.82 1 97.12 72 HIS A N 1
ATOM 557 C CA . HIS A 1 72 ? 17.391 -30.484 -5.238 1 97.12 72 HIS A CA 1
ATOM 558 C C . HIS A 1 72 ? 16.219 -30.547 -4.27 1 97.12 72 HIS A C 1
ATOM 560 O O . HIS A 1 72 ? 15.492 -31.547 -4.227 1 97.12 72 HIS A O 1
ATOM 566 N N . GLU A 1 73 ? 16.078 -29.531 -3.479 1 96.38 73 GLU A N 1
ATOM 567 C CA . GLU A 1 73 ? 15.023 -29.453 -2.473 1 96.38 73 GLU A CA 1
ATOM 568 C C . GLU A 1 73 ? 13.852 -28.609 -2.971 1 96.38 73 GLU A C 1
ATOM 570 O O . GLU A 1 73 ? 14.039 -27.484 -3.412 1 96.38 73 GLU A O 1
ATOM 575 N N . VAL A 1 74 ? 12.719 -29.203 -2.82 1 97.12 74 VAL A N 1
ATOM 576 C CA . VAL A 1 74 ? 11.523 -28.469 -3.229 1 97.12 74 VAL A CA 1
ATOM 577 C C . VAL A 1 74 ? 10.805 -27.922 -1.995 1 97.12 74 VAL A C 1
ATOM 579 O O . VAL A 1 74 ? 10.633 -28.641 -1.007 1 97.12 74 VAL A O 1
ATOM 582 N N . ILE A 1 75 ? 10.453 -26.672 -2.057 1 97.38 75 ILE A N 1
ATOM 583 C CA . ILE A 1 75 ? 9.695 -26 -0.999 1 97.38 75 ILE A CA 1
ATOM 584 C C . ILE A 1 75 ? 8.289 -25.688 -1.498 1 97.38 75 ILE A C 1
ATOM 586 O O . ILE A 1 75 ? 8.109 -24.828 -2.369 1 97.38 75 ILE A O 1
ATOM 590 N N . PHE A 1 76 ? 7.395 -26.453 -0.956 1 94.62 76 PHE A N 1
ATOM 591 C CA . PHE A 1 76 ? 5.977 -26.266 -1.23 1 94.62 76 PHE A CA 1
ATOM 592 C C . PHE A 1 76 ? 5.387 -25.203 -0.294 1 94.62 76 PHE A C 1
ATOM 594 O O . PHE A 1 76 ? 5.121 -25.5 0.875 1 94.62 76 PHE A O 1
ATOM 601 N N . VAL A 1 77 ? 5.113 -24 -0.791 1 95.25 77 VAL A N 1
ATOM 602 C CA . VAL A 1 77 ? 4.637 -22.906 0.058 1 95.25 77 VAL A CA 1
ATOM 603 C C . VAL A 1 77 ? 3.117 -22.812 -0.03 1 95.25 77 VAL A C 1
ATOM 605 O O . VAL A 1 77 ? 2.566 -22.547 -1.099 1 95.25 77 VAL A O 1
ATOM 608 N N . VAL A 1 78 ? 2.521 -23.078 1.035 1 91.19 78 VAL A N 1
ATOM 609 C CA . VAL A 1 78 ? 1.083 -22.859 1.142 1 91.19 78 VAL A CA 1
ATOM 610 C C . VAL A 1 78 ? 0.807 -21.391 1.432 1 91.19 78 VAL A C 1
ATOM 612 O O . VAL A 1 78 ? 1.254 -20.859 2.449 1 91.19 78 VAL A O 1
ATOM 615 N N . GLY A 1 79 ? 0.073 -20.766 0.539 1 91.56 79 GLY A N 1
ATOM 616 C CA . GLY A 1 79 ? -0.22 -19.344 0.689 1 91.56 79 GLY A CA 1
ATOM 617 C C . GLY A 1 79 ? -1.416 -19.078 1.582 1 91.56 79 GLY A C 1
ATOM 618 O O . GLY A 1 79 ? -2.381 -18.438 1.159 1 91.56 79 GLY A O 1
ATOM 619 N N . ASP A 1 80 ? -1.325 -19.516 2.77 1 88.5 80 ASP A N 1
ATOM 620 C CA . ASP A 1 80 ? -2.455 -19.359 3.682 1 88.5 80 ASP A CA 1
ATOM 621 C C . ASP A 1 80 ? -2.643 -17.891 4.078 1 88.5 80 ASP A C 1
ATOM 623 O O . ASP A 1 80 ? -3.762 -17.453 4.359 1 88.5 80 ASP A O 1
ATOM 627 N N . PHE A 1 81 ? -1.66 -17.109 4.16 1 90.75 81 PHE A N 1
ATOM 628 C CA . PHE A 1 81 ? -1.761 -15.68 4.434 1 90.75 81 PHE A CA 1
ATOM 629 C C . PHE A 1 81 ? -2.232 -14.922 3.195 1 90.75 81 PHE A C 1
ATOM 631 O O . PHE A 1 81 ? -3.176 -14.133 3.266 1 90.75 81 PHE A O 1
ATOM 638 N N . THR A 1 82 ? -1.611 -15.164 2.092 1 87.56 82 THR A N 1
ATOM 639 C CA . THR A 1 82 ? -1.887 -14.414 0.87 1 87.56 82 THR A CA 1
ATOM 640 C C . THR A 1 82 ? -3.273 -14.75 0.33 1 87.56 82 THR A C 1
ATOM 642 O O . THR A 1 82 ? -3.863 -13.969 -0.417 1 87.56 82 THR A O 1
ATOM 645 N N . ALA A 1 83 ? -3.768 -15.914 0.683 1 80.88 83 ALA A N 1
ATOM 646 C CA . ALA A 1 83 ? -5.125 -16.281 0.289 1 80.88 83 ALA A CA 1
ATOM 647 C C . ALA A 1 83 ? -6.148 -15.312 0.88 1 80.88 83 ALA A C 1
ATOM 649 O O . ALA A 1 83 ? -7.195 -15.062 0.28 1 80.88 83 ALA A O 1
ATOM 650 N N . ALA A 1 84 ? -5.809 -14.727 1.963 1 71.44 84 ALA A N 1
ATOM 651 C CA . ALA A 1 84 ? -6.695 -13.766 2.619 1 71.44 84 ALA A CA 1
ATOM 652 C C . ALA A 1 84 ? -6.684 -12.422 1.896 1 71.44 84 ALA A C 1
ATOM 654 O O . ALA A 1 84 ? -7.645 -11.656 1.983 1 71.44 84 ALA A O 1
ATOM 655 N N . ILE A 1 85 ? -5.586 -12.094 1.241 1 76.31 85 ILE A N 1
ATOM 656 C CA . ILE A 1 85 ? -5.449 -10.852 0.486 1 76.31 85 ILE A CA 1
ATOM 657 C C . ILE A 1 85 ? -6.137 -10.992 -0.871 1 76.31 85 ILE A C 1
ATOM 659 O O . ILE A 1 85 ? -6.855 -10.094 -1.311 1 76.31 85 ILE A O 1
ATOM 663 N N . GLY A 1 86 ? -6.152 -12.18 -1.419 1 71.44 86 GLY A N 1
ATOM 664 C CA . GLY A 1 86 ? -6.648 -12.43 -2.762 1 71.44 86 GLY A CA 1
ATOM 665 C C . GLY A 1 86 ? -5.613 -12.18 -3.84 1 71.44 86 GLY A C 1
ATOM 666 O O . GLY A 1 86 ? -5.023 -11.094 -3.9 1 71.44 86 GLY A O 1
ATOM 667 N N . ASP A 1 87 ? -5.352 -13.188 -4.645 1 67.62 87 ASP A N 1
ATOM 668 C CA . ASP A 1 87 ? -4.398 -13.109 -5.746 1 67.62 87 ASP A CA 1
ATOM 669 C C . ASP A 1 87 ? -5.027 -12.422 -6.961 1 67.62 87 ASP A C 1
ATOM 671 O O . ASP A 1 87 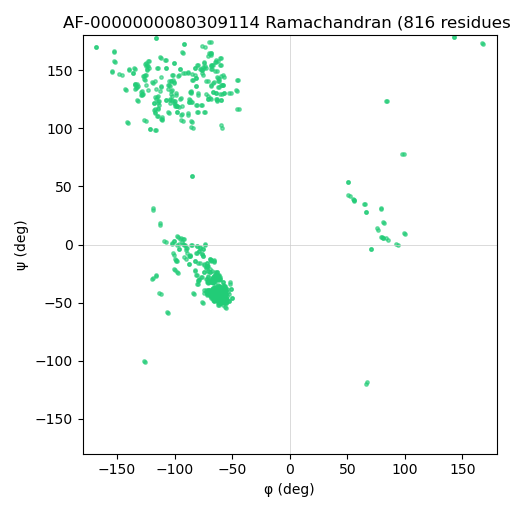? -5.973 -12.945 -7.555 1 67.62 87 ASP A O 1
ATOM 675 N N . PRO A 1 88 ? -4.512 -11.25 -7.297 1 64.69 88 PRO A N 1
ATOM 676 C CA . PRO A 1 88 ? -5.109 -10.539 -8.43 1 64.69 88 PRO A CA 1
ATOM 677 C C . PRO A 1 88 ? -4.715 -11.148 -9.773 1 64.69 88 PRO A C 1
ATOM 679 O O . PRO A 1 88 ? -5.273 -10.781 -10.812 1 64.69 88 PRO A O 1
ATOM 682 N N . SER A 1 89 ? -3.891 -12.109 -9.781 1 54.34 89 SER A N 1
ATOM 683 C CA . SER A 1 89 ? -3.324 -12.602 -11.031 1 54.34 89 SER A CA 1
ATOM 684 C C . SER A 1 89 ? -4.383 -13.297 -11.883 1 54.34 89 SER A C 1
ATOM 686 O O . SER A 1 89 ? -4.984 -14.281 -11.445 1 54.34 89 SER A O 1
ATOM 688 N N . GLY A 1 90 ? -4.535 -12.93 -12.984 1 53.22 90 GLY A N 1
ATOM 689 C CA . GLY A 1 90 ? -5.398 -13.562 -13.969 1 53.22 90 GLY A CA 1
ATOM 690 C C . GLY A 1 90 ? -6.875 -13.391 -13.664 1 53.22 90 GLY A C 1
ATOM 691 O O . GLY A 1 90 ? -7.723 -13.984 -14.328 1 53.22 90 GLY A O 1
ATOM 692 N N . LYS A 1 91 ? -7.25 -12.711 -12.414 1 57.88 91 LYS A N 1
ATOM 693 C CA . LYS A 1 91 ? -8.656 -12.656 -12.016 1 57.88 91 LYS A CA 1
ATOM 694 C C . LYS A 1 91 ? -9.188 -11.227 -12.086 1 57.88 91 LYS A C 1
ATOM 696 O O . LYS A 1 91 ? -8.445 -10.266 -11.867 1 57.88 91 LYS A O 1
ATOM 701 N N . ASN A 1 92 ? -10.297 -11.141 -12.609 1 51.25 92 ASN A N 1
ATOM 702 C CA . ASN A 1 92 ? -10.961 -9.852 -12.734 1 51.25 92 ASN A CA 1
ATOM 703 C C . ASN A 1 92 ? -11.672 -9.453 -11.445 1 51.25 92 ASN A C 1
ATOM 705 O O . ASN A 1 92 ? -12.133 -8.32 -11.305 1 51.25 92 ASN A O 1
ATOM 709 N N . LYS A 1 93 ? -11.969 -10.688 -10.578 1 53.22 93 LYS A N 1
ATOM 710 C CA . LYS A 1 93 ? -12.742 -10.32 -9.391 1 53.22 93 LYS A CA 1
ATOM 711 C C . LYS A 1 93 ? -12.039 -10.773 -8.117 1 53.22 93 LYS A C 1
ATOM 713 O O . LYS A 1 93 ? -11.289 -11.75 -8.125 1 53.22 93 LYS A O 1
ATOM 718 N N . THR A 1 94 ? -12.273 -9.992 -6.953 1 52.59 94 THR A N 1
ATOM 719 C CA . THR A 1 94 ? -11.695 -10.258 -5.641 1 52.59 94 THR A CA 1
ATOM 720 C C . THR A 1 94 ? -12.32 -11.5 -5.016 1 52.59 94 THR A C 1
ATOM 722 O O . THR A 1 94 ? -13.539 -11.695 -5.098 1 52.59 94 THR A O 1
ATOM 725 N N . ARG A 1 95 ? -11.57 -12.633 -4.547 1 56.03 95 ARG A N 1
ATOM 726 C CA . ARG A 1 95 ? -12.07 -13.836 -3.889 1 56.03 95 ARG A CA 1
ATOM 727 C C . ARG A 1 95 ? -12.508 -13.531 -2.459 1 56.03 95 ARG A C 1
ATOM 729 O O . ARG A 1 95 ? -11.953 -12.648 -1.805 1 56.03 95 ARG A O 1
ATOM 736 N N . PRO A 1 96 ? -13.656 -14.18 -2.033 1 58.28 96 PRO A N 1
ATOM 737 C CA . PRO A 1 96 ? -14.062 -13.992 -0.638 1 58.28 96 PRO A CA 1
ATOM 738 C C . PRO A 1 96 ? -13.023 -14.523 0.351 1 58.28 96 PRO A C 1
ATOM 740 O O . PRO A 1 96 ? -12.305 -15.477 0.044 1 58.28 96 PRO A O 1
ATOM 743 N N . PRO A 1 97 ? -12.812 -13.781 1.484 1 61.31 97 PRO A N 1
ATOM 744 C CA . PRO A 1 97 ? -11.875 -14.25 2.514 1 61.31 97 PRO A CA 1
ATOM 745 C C . PRO A 1 97 ? -12.266 -15.609 3.096 1 61.31 97 PRO A C 1
ATOM 747 O O . PRO A 1 97 ? -13.453 -15.883 3.275 1 61.31 97 PRO A O 1
ATOM 750 N N . LEU A 1 98 ? -11.406 -16.656 3.082 1 68.75 98 LEU A N 1
ATOM 751 C CA . LEU A 1 98 ? -11.617 -17.984 3.68 1 68.75 98 LEU A CA 1
ATOM 752 C C . LEU A 1 98 ? -11.297 -17.953 5.172 1 68.75 98 LEU A C 1
ATOM 754 O O . LEU A 1 98 ? -10.5 -17.141 5.629 1 68.75 98 LEU A O 1
ATOM 758 N N . THR A 1 99 ? -12 -18.875 5.961 1 70.56 99 THR A N 1
ATOM 759 C CA . THR A 1 99 ? -11.703 -19.031 7.379 1 70.56 99 THR A CA 1
ATOM 760 C C . THR A 1 99 ? -10.383 -19.781 7.57 1 70.56 99 THR A C 1
ATOM 762 O O . THR A 1 99 ? -9.906 -20.453 6.656 1 70.56 99 THR A O 1
ATOM 765 N N . ARG A 1 100 ? -9.766 -19.609 8.695 1 73.25 100 ARG A N 1
ATOM 766 C CA . ARG A 1 100 ? -8.523 -20.297 9.039 1 73.25 100 ARG A CA 1
ATOM 767 C C . ARG A 1 100 ? -8.695 -21.812 8.922 1 73.25 100 ARG A C 1
ATOM 769 O O . ARG A 1 100 ? -7.793 -22.516 8.453 1 73.25 100 ARG A O 1
ATOM 776 N N . GLU A 1 101 ? -9.812 -22.328 9.297 1 76.06 101 GLU A N 1
ATOM 777 C CA . GLU A 1 101 ? -10.102 -23.766 9.258 1 76.06 101 GLU A CA 1
ATOM 778 C C . GLU A 1 101 ? -10.172 -24.281 7.824 1 76.06 101 GLU A C 1
ATOM 780 O O . GLU A 1 101 ? -9.648 -25.344 7.516 1 76.06 101 GLU A O 1
ATOM 785 N N . GLU A 1 102 ? -10.781 -23.516 6.98 1 75.69 102 GLU A N 1
ATOM 786 C CA . GLU A 1 102 ? -10.875 -23.875 5.57 1 75.69 102 GLU A CA 1
ATOM 787 C C . GLU A 1 102 ? -9.508 -23.891 4.906 1 75.69 102 GLU A C 1
ATOM 789 O O . GLU A 1 102 ? -9.203 -24.781 4.109 1 75.69 102 GLU A O 1
ATOM 794 N N . ILE A 1 103 ? -8.742 -22.969 5.324 1 75.44 103 ILE A N 1
ATOM 795 C CA . ILE A 1 103 ? -7.398 -22.844 4.77 1 75.44 103 ILE A CA 1
ATOM 796 C C . ILE A 1 103 ? -6.547 -24.031 5.195 1 75.44 103 ILE A C 1
ATOM 798 O O . ILE A 1 103 ? -5.852 -24.625 4.371 1 75.44 103 ILE A O 1
ATOM 802 N N . GLU A 1 104 ? -6.633 -24.375 6.418 1 76.5 104 GLU A N 1
ATOM 803 C CA . GLU A 1 104 ? -5.852 -25.5 6.934 1 76.5 104 GLU A CA 1
ATOM 804 C C . GLU A 1 104 ? -6.273 -26.812 6.281 1 76.5 104 GLU A C 1
ATOM 806 O O . GLU A 1 104 ? -5.426 -27.625 5.914 1 76.5 104 GLU A O 1
ATOM 811 N N . HIS A 1 105 ? -7.559 -27.016 6.176 1 78.31 105 HIS A N 1
ATOM 812 C CA . HIS A 1 105 ? -8.078 -28.219 5.535 1 78.31 105 HIS A CA 1
ATOM 813 C C . HIS A 1 105 ? -7.656 -28.281 4.07 1 78.31 105 HIS A C 1
ATOM 815 O O . HIS A 1 105 ? -7.23 -29.328 3.588 1 78.31 105 HIS A O 1
ATOM 821 N N . GLY A 1 106 ? -7.766 -27.219 3.451 1 77.25 106 GLY A N 1
ATOM 822 C CA . GLY A 1 106 ? -7.355 -27.141 2.059 1 77.25 106 GLY A CA 1
ATOM 823 C C . GLY A 1 106 ? -5.879 -27.422 1.856 1 77.25 106 GLY A C 1
ATOM 824 O O . GLY A 1 106 ? -5.492 -28.156 0.944 1 77.25 106 GLY A O 1
ATOM 825 N N . ALA A 1 107 ? -5.133 -26.922 2.771 1 76.75 107 ALA A N 1
ATOM 826 C CA . ALA A 1 107 ? -3.688 -27.094 2.689 1 76.75 107 ALA A CA 1
ATOM 827 C C . ALA A 1 107 ? -3.301 -28.562 2.873 1 76.75 107 ALA A C 1
ATOM 829 O O . ALA A 1 107 ? -2.436 -29.078 2.16 1 76.75 107 ALA A O 1
ATOM 830 N N . LYS A 1 108 ? -3.941 -29.188 3.766 1 78.31 108 LYS A N 1
ATOM 831 C CA . LYS A 1 108 ? -3.654 -30.594 4.031 1 78.31 108 LYS A CA 1
ATOM 832 C C . LYS A 1 108 ? -4.027 -31.469 2.832 1 78.31 108 LYS A C 1
ATOM 834 O O . LYS A 1 108 ? -3.246 -32.312 2.418 1 78.31 108 LYS A O 1
ATOM 839 N N . THR A 1 109 ? -5.184 -31.266 2.348 1 78.12 109 THR A N 1
ATOM 840 C CA . THR A 1 109 ? -5.656 -32.031 1.205 1 78.12 109 THR A CA 1
ATOM 841 C C . THR A 1 109 ? -4.77 -31.797 -0.014 1 78.12 109 THR A C 1
ATOM 843 O O . THR A 1 109 ? -4.434 -32.75 -0.739 1 78.12 109 THR A O 1
ATOM 846 N N . TYR A 1 110 ? -4.426 -30.562 -0.111 1 80.38 110 TYR A N 1
ATOM 847 C CA . TYR A 1 110 ? -3.57 -30.188 -1.231 1 80.38 110 TYR A CA 1
ATOM 848 C C . TYR A 1 110 ? -2.219 -30.891 -1.145 1 80.38 110 TYR A C 1
ATOM 850 O O . TYR A 1 110 ? -1.727 -31.422 -2.139 1 80.38 110 TYR A O 1
ATOM 858 N N . ALA A 1 111 ? -1.687 -30.938 0.016 1 79.56 111 ALA A N 1
ATOM 859 C CA . ALA A 1 111 ? -0.386 -31.578 0.218 1 79.56 111 ALA A CA 1
ATOM 860 C C . ALA A 1 111 ? -0.459 -33.062 -0.047 1 79.56 111 ALA A C 1
ATOM 862 O O . ALA A 1 111 ? 0.436 -33.656 -0.674 1 79.56 111 ALA A O 1
ATOM 863 N N . GLU A 1 112 ? -1.512 -33.688 0.342 1 82.06 112 GLU A N 1
ATOM 864 C CA . GLU A 1 112 ? -1.683 -35.094 0.126 1 82.06 112 GLU A CA 1
ATOM 865 C C . GLU A 1 112 ? -1.747 -35.438 -1.362 1 82.06 112 GLU A C 1
ATOM 867 O O . GLU A 1 112 ? -1.158 -36.438 -1.812 1 82.06 112 GLU A O 1
ATOM 872 N N . GLN A 1 113 ? -2.426 -34.656 -2.037 1 83.56 113 GLN A N 1
ATOM 873 C CA . GLN A 1 113 ? -2.549 -34.875 -3.475 1 83.56 113 GLN A CA 1
ATOM 874 C C . GLN A 1 113 ? -1.238 -34.562 -4.191 1 83.56 113 GLN A C 1
ATOM 876 O O . GLN A 1 113 ? -0.874 -35.25 -5.152 1 83.56 113 GLN A O 1
ATOM 881 N N . ALA A 1 114 ? -0.518 -33.594 -3.643 1 87.75 114 ALA A N 1
ATOM 882 C CA . ALA A 1 114 ? 0.753 -33.188 -4.242 1 87.75 114 ALA A CA 1
ATOM 883 C C . ALA A 1 114 ? 1.785 -34.312 -4.137 1 87.75 114 ALA A C 1
ATOM 885 O O . ALA A 1 114 ? 2.633 -34.469 -5.016 1 87.75 114 ALA A O 1
ATOM 886 N N . PHE A 1 115 ? 1.651 -35.125 -3.119 1 90.31 115 PHE A N 1
ATOM 887 C CA . PHE A 1 115 ? 2.645 -36.156 -2.861 1 90.31 115 PHE A CA 1
ATOM 888 C C . PHE A 1 115 ? 2.438 -37.344 -3.791 1 90.31 115 PHE A C 1
ATOM 890 O O . PHE A 1 115 ? 3.262 -38.281 -3.826 1 90.31 115 PHE A O 1
ATOM 897 N N . LYS A 1 116 ? 1.371 -37.312 -4.559 1 87.25 116 LYS A N 1
ATOM 898 C CA . LYS A 1 116 ? 1.226 -38.281 -5.637 1 87.25 116 LYS A CA 1
ATOM 899 C C . LYS A 1 116 ? 2.203 -38 -6.773 1 87.25 116 LYS A C 1
ATOM 901 O O . LYS A 1 116 ? 2.48 -38.875 -7.598 1 87.25 116 LYS A O 1
ATOM 906 N N . VAL A 1 117 ? 2.691 -36.812 -6.773 1 89.44 117 VAL A N 1
ATOM 907 C CA . VAL A 1 117 ? 3.648 -36.406 -7.797 1 89.44 117 VAL A CA 1
ATOM 908 C C . VAL A 1 117 ? 5.016 -36.188 -7.156 1 89.44 117 VAL A C 1
ATOM 910 O O . VAL A 1 117 ? 6.031 -36.656 -7.648 1 89.44 117 VAL A O 1
ATOM 913 N N . LEU A 1 118 ? 5.008 -35.562 -6.039 1 93.12 118 LEU A N 1
ATOM 914 C CA . LEU A 1 118 ? 6.242 -35.125 -5.402 1 93.12 118 LEU A CA 1
ATOM 915 C C . LEU A 1 118 ? 6.773 -36.188 -4.441 1 93.12 118 LEU A C 1
ATOM 917 O O . LEU A 1 118 ? 5.996 -36.938 -3.869 1 93.12 118 LEU A O 1
ATOM 921 N N . ASP A 1 119 ? 8.055 -36.25 -4.34 1 92.25 119 ASP A N 1
ATOM 922 C CA . ASP A 1 119 ? 8.703 -37.031 -3.301 1 92.25 119 ASP A CA 1
ATOM 923 C C . ASP A 1 119 ? 8.586 -36.344 -1.938 1 92.25 119 ASP A C 1
ATOM 925 O O . ASP A 1 119 ? 9.195 -35.312 -1.703 1 92.25 119 ASP A O 1
ATOM 929 N N . GLN A 1 120 ? 7.867 -36.969 -1.059 1 90.88 120 GLN A N 1
ATOM 930 C CA . GLN A 1 120 ? 7.586 -36.375 0.25 1 90.88 120 GLN A CA 1
ATOM 931 C C . GLN A 1 120 ? 8.875 -36.156 1.036 1 90.88 120 GLN A C 1
ATOM 933 O O . GLN A 1 120 ? 8.992 -35.156 1.761 1 90.88 120 GLN A O 1
ATOM 938 N N . ALA A 1 121 ? 9.828 -37.031 0.882 1 91.38 121 ALA A N 1
ATOM 939 C CA . ALA A 1 121 ? 11.07 -36.969 1.639 1 91.38 121 ALA A CA 1
ATOM 940 C C . ALA A 1 121 ? 11.914 -35.781 1.205 1 91.38 121 ALA A C 1
ATOM 942 O O . ALA A 1 121 ? 12.766 -35.312 1.96 1 91.38 121 ALA A O 1
ATOM 943 N N . LYS A 1 122 ? 11.688 -35.281 0.042 1 93 122 LYS A N 1
ATOM 944 C CA . LYS A 1 122 ? 12.445 -34.156 -0.496 1 93 122 LYS A CA 1
ATOM 945 C C . LYS A 1 122 ? 11.57 -32.906 -0.627 1 93 122 LYS A C 1
ATOM 947 O O . LYS A 1 122 ? 11.852 -32.031 -1.447 1 93 122 LYS A O 1
ATOM 952 N N . THR A 1 123 ? 10.438 -32.938 0.065 1 95.38 123 THR A N 1
ATOM 953 C CA . THR A 1 123 ? 9.531 -31.797 0.018 1 95.38 123 THR A CA 1
ATOM 954 C C . THR A 1 123 ? 9.438 -31.125 1.383 1 95.38 123 THR A C 1
ATOM 956 O O . THR A 1 123 ? 9.148 -31.781 2.387 1 95.38 123 THR A O 1
ATOM 959 N N . ARG A 1 124 ? 9.766 -29.922 1.394 1 95 124 ARG A N 1
ATOM 960 C CA . ARG A 1 124 ? 9.539 -29.094 2.57 1 95 124 ARG A CA 1
ATOM 961 C C . ARG A 1 124 ? 8.266 -28.266 2.41 1 95 124 ARG A C 1
ATOM 963 O O . ARG A 1 124 ? 8.141 -27.484 1.464 1 95 124 ARG A O 1
ATOM 970 N N . ILE A 1 125 ? 7.297 -28.484 3.32 1 92.62 125 ILE A N 1
ATOM 971 C CA . ILE A 1 125 ? 6.055 -27.734 3.283 1 92.62 125 ILE A CA 1
ATOM 972 C C . ILE A 1 125 ? 6.156 -26.531 4.227 1 92.62 125 ILE A C 1
ATOM 974 O O . ILE A 1 125 ? 6.543 -26.688 5.391 1 92.62 125 ILE A O 1
ATOM 978 N N . GLU A 1 126 ? 5.914 -25.375 3.707 1 94.31 126 GLU A N 1
ATOM 979 C CA . GLU A 1 126 ? 5.941 -24.156 4.5 1 94.31 126 GLU A CA 1
ATOM 980 C C . GLU A 1 126 ? 4.637 -23.375 4.363 1 94.31 126 GLU A C 1
ATOM 982 O O . GLU A 1 126 ? 4.012 -23.391 3.301 1 94.31 126 GLU A O 1
ATOM 987 N N . TYR A 1 127 ? 4.254 -22.75 5.41 1 92.06 127 TYR A N 1
ATOM 988 C CA . TYR A 1 127 ? 3.102 -21.844 5.426 1 92.06 127 TYR A CA 1
ATOM 989 C C . TYR A 1 127 ? 3.545 -20.391 5.531 1 92.06 127 TYR A C 1
ATOM 991 O O . TYR A 1 127 ? 4.234 -20.016 6.48 1 92.06 127 TYR A O 1
ATOM 999 N N . ASN A 1 128 ? 3.09 -19.562 4.562 1 95.38 128 ASN A N 1
ATOM 1000 C CA . ASN A 1 128 ? 3.684 -18.219 4.543 1 95.38 128 ASN A CA 1
ATOM 1001 C C . ASN A 1 128 ? 3.111 -17.344 5.648 1 95.38 128 ASN A C 1
ATOM 1003 O O . ASN A 1 128 ? 3.654 -16.266 5.941 1 95.38 128 ASN A O 1
ATOM 1007 N N . SER A 1 129 ? 2.086 -17.797 6.352 1 93.31 129 SER A N 1
ATOM 1008 C CA . SER A 1 129 ? 1.617 -17.078 7.539 1 93.31 129 SER A CA 1
ATOM 1009 C C . SER A 1 129 ? 2.68 -17.078 8.633 1 93.31 129 SER A C 1
ATOM 1011 O O . SER A 1 129 ? 2.674 -16.203 9.508 1 93.31 129 SER A O 1
ATOM 1013 N N . SER A 1 130 ? 3.59 -18.062 8.594 1 95.44 130 SER A N 1
ATOM 1014 C CA . SER A 1 130 ? 4.609 -18.172 9.633 1 95.44 130 SER A CA 1
ATOM 1015 C C . SER A 1 130 ? 5.559 -16.984 9.609 1 95.44 130 SER A C 1
ATOM 1017 O O . SER A 1 130 ? 6.105 -16.609 10.648 1 95.44 130 SER A O 1
ATOM 1019 N N . TRP A 1 131 ? 5.766 -16.344 8.414 1 97.75 131 TRP A N 1
ATOM 1020 C CA . TRP A 1 131 ? 6.672 -15.195 8.391 1 97.75 131 TRP A CA 1
ATOM 1021 C C . TRP A 1 131 ? 5.93 -13.922 8.023 1 97.75 131 TRP A C 1
ATOM 1023 O O . TRP A 1 131 ? 6.348 -12.82 8.398 1 97.75 131 TRP A O 1
ATOM 1033 N N . LEU A 1 132 ? 4.832 -14.023 7.297 1 97.5 132 LEU A N 1
ATOM 1034 C CA . LEU A 1 132 ? 4.066 -12.828 6.961 1 97.5 132 LEU A CA 1
ATOM 1035 C C . LEU A 1 132 ? 3.178 -12.406 8.125 1 97.5 132 LEU A C 1
ATOM 1037 O O . LEU A 1 132 ? 2.943 -11.219 8.336 1 97.5 132 LEU A O 1
ATOM 1041 N N . GLY A 1 133 ? 2.676 -13.328 8.867 1 95.06 133 GLY A N 1
ATOM 1042 C CA . GLY A 1 133 ? 1.771 -13.086 9.977 1 95.06 133 GLY A CA 1
ATOM 1043 C C . GLY A 1 133 ? 2.352 -12.164 11.031 1 95.06 133 GLY A C 1
ATOM 1044 O O . GLY A 1 133 ? 1.707 -11.195 11.445 1 95.06 133 GLY A O 1
ATOM 1045 N N . PRO A 1 134 ? 3.588 -12.445 11.445 1 96.56 134 PRO A N 1
ATOM 1046 C CA . PRO A 1 134 ? 4.191 -11.648 12.508 1 96.56 134 PRO A CA 1
ATOM 1047 C C . PRO A 1 134 ? 4.645 -10.266 12.031 1 96.56 134 PRO A C 1
ATOM 1049 O O . PRO A 1 134 ? 5.039 -9.43 12.844 1 96.56 134 PRO A O 1
ATOM 1052 N N . MET A 1 135 ? 4.637 -10.008 10.766 1 97.31 135 MET A N 1
ATOM 1053 C CA . MET A 1 135 ? 5.082 -8.711 10.258 1 97.31 135 MET A CA 1
ATOM 1054 C C . MET A 1 135 ? 4.199 -7.586 10.789 1 97.31 135 MET A C 1
ATOM 1056 O O . MET A 1 135 ? 2.973 -7.703 10.797 1 97.31 135 MET A O 1
ATOM 1060 N N . THR A 1 136 ? 4.848 -6.504 11.219 1 96.38 136 THR A N 1
ATOM 1061 C CA . THR A 1 136 ? 4.172 -5.316 11.727 1 96.38 136 THR A CA 1
ATOM 1062 C C . THR A 1 136 ? 3.922 -4.312 10.609 1 96.38 136 THR A C 1
ATOM 1064 O O . THR A 1 136 ? 4.379 -4.508 9.477 1 96.38 136 THR A O 1
ATOM 1067 N N . PHE A 1 137 ? 3.184 -3.299 10.992 1 97 137 PHE A N 1
ATOM 1068 C CA . PHE A 1 137 ? 2.957 -2.223 10.031 1 97 137 PHE A CA 1
ATOM 1069 C C . PHE A 1 137 ? 4.281 -1.605 9.594 1 97 137 PHE A C 1
ATOM 1071 O O . PHE A 1 137 ? 4.465 -1.301 8.414 1 97 137 PHE A O 1
ATOM 1078 N N . ALA A 1 138 ? 5.184 -1.421 10.484 1 93.62 138 ALA A N 1
ATOM 1079 C CA . ALA A 1 138 ? 6.5 -0.885 10.156 1 93.62 138 ALA A CA 1
ATOM 1080 C C . ALA A 1 138 ? 7.215 -1.776 9.141 1 93.62 138 ALA A C 1
ATOM 1082 O O . ALA A 1 138 ? 7.859 -1.28 8.219 1 93.62 138 ALA A O 1
ATOM 1083 N N . ASP A 1 139 ? 7.102 -3.086 9.297 1 96.25 139 ASP A N 1
ATOM 1084 C CA . ASP A 1 139 ? 7.699 -4.031 8.359 1 96.25 139 ASP A CA 1
ATOM 1085 C C . ASP A 1 139 ? 7.09 -3.877 6.965 1 96.25 139 ASP A C 1
ATOM 1087 O O . ASP A 1 139 ? 7.805 -3.928 5.961 1 96.25 139 ASP A O 1
ATOM 1091 N N . VAL A 1 140 ? 5.797 -3.725 6.961 1 96.62 140 VAL A N 1
ATOM 1092 C CA . VAL A 1 140 ? 5.086 -3.586 5.691 1 96.62 140 VAL A CA 1
ATOM 1093 C C . VAL A 1 140 ? 5.52 -2.299 4.992 1 96.62 140 VAL A C 1
ATOM 1095 O O . VAL A 1 140 ? 5.699 -2.279 3.773 1 96.62 140 VAL A O 1
ATOM 1098 N N . ILE A 1 141 ? 5.699 -1.24 5.758 1 94.44 141 ILE A N 1
ATOM 1099 C CA . ILE A 1 141 ? 6.156 0.03 5.203 1 94.44 141 ILE A CA 1
ATOM 1100 C C . ILE A 1 141 ? 7.539 -0.148 4.578 1 94.44 141 ILE A C 1
ATOM 1102 O O . ILE A 1 141 ? 7.777 0.302 3.455 1 94.44 141 ILE A O 1
ATOM 1106 N N . ARG A 1 142 ? 8.422 -0.805 5.266 1 93.31 142 ARG A N 1
ATOM 1107 C CA . ARG A 1 142 ? 9.758 -1.058 4.738 1 93.31 142 ARG A CA 1
ATOM 1108 C C . ARG A 1 142 ? 9.703 -1.88 3.457 1 93.31 142 ARG A C 1
ATOM 1110 O O . ARG A 1 142 ? 10.375 -1.56 2.475 1 93.31 142 ARG A O 1
ATOM 1117 N N . LEU A 1 143 ? 8.898 -2.881 3.48 1 96.56 143 LEU A N 1
ATOM 1118 C CA . LEU A 1 143 ? 8.719 -3.738 2.312 1 96.56 143 LEU A CA 1
ATOM 1119 C C . LEU A 1 143 ? 8.188 -2.939 1.128 1 96.56 143 LEU A C 1
ATOM 1121 O O . LEU A 1 143 ? 8.742 -3.002 0.03 1 96.56 143 LEU A O 1
ATOM 1125 N N . ALA A 1 144 ? 7.133 -2.191 1.362 1 95.75 144 ALA A N 1
ATOM 1126 C CA . ALA A 1 144 ? 6.484 -1.403 0.317 1 95.75 144 ALA A CA 1
ATOM 1127 C C . ALA A 1 144 ? 7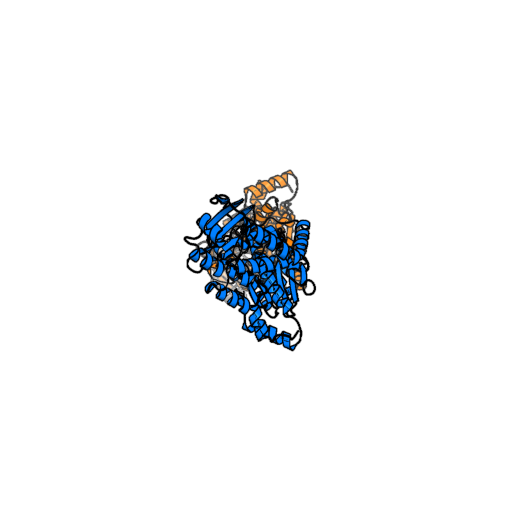.402 -0.293 -0.183 1 95.75 144 ALA A C 1
ATOM 1129 O O . ALA A 1 144 ? 7.273 0.164 -1.321 1 95.75 144 ALA A O 1
ATOM 1130 N N . GLY A 1 145 ? 8.297 0.162 0.651 1 94.44 145 GLY A N 1
ATOM 1131 C CA . GLY A 1 145 ? 9.242 1.202 0.274 1 94.44 145 GLY A CA 1
ATOM 1132 C C . GLY A 1 145 ? 10.266 0.737 -0.744 1 94.44 145 GLY A C 1
ATOM 1133 O O . GLY A 1 145 ? 10.953 1.556 -1.362 1 94.44 145 GLY A O 1
ATOM 1134 N N . LYS A 1 146 ? 10.352 -0.559 -0.982 1 94.94 146 LYS A N 1
ATOM 1135 C CA . LYS A 1 146 ? 11.359 -1.14 -1.868 1 94.94 146 LYS A CA 1
ATOM 1136 C C . LYS A 1 146 ? 10.844 -1.223 -3.303 1 94.94 146 LYS A C 1
ATOM 1138 O O . LYS A 1 146 ? 11.586 -1.601 -4.211 1 94.94 146 LYS A O 1
ATOM 1143 N N . TYR A 1 147 ? 9.648 -0.855 -3.568 1 95.5 147 TYR A N 1
ATOM 1144 C CA . TYR A 1 147 ? 9.047 -0.991 -4.887 1 95.5 147 TYR A CA 1
ATOM 1145 C C . TYR A 1 147 ? 8.219 0.242 -5.238 1 95.5 147 TYR A C 1
ATOM 1147 O O . TYR A 1 147 ? 7.688 0.914 -4.352 1 95.5 147 TYR A O 1
ATOM 1155 N N . THR A 1 148 ? 8.086 0.581 -6.527 1 95.94 148 THR A N 1
ATOM 1156 C CA . THR A 1 148 ? 7.398 1.795 -6.945 1 95.94 148 THR A CA 1
ATOM 1157 C C . THR A 1 148 ? 6.062 1.458 -7.598 1 95.94 148 THR A C 1
ATOM 1159 O O . THR A 1 148 ? 5.859 0.337 -8.07 1 95.94 148 THR A O 1
ATOM 1162 N N . LEU A 1 149 ? 5.203 2.455 -7.605 1 96.19 149 LEU A N 1
ATOM 1163 C CA . LEU A 1 149 ? 3.9 2.301 -8.242 1 96.19 149 LEU A CA 1
ATOM 1164 C C . LEU A 1 149 ? 4.055 2.064 -9.742 1 96.19 149 LEU A C 1
ATOM 1166 O O . LEU A 1 149 ? 3.363 1.222 -10.32 1 96.19 149 LEU A O 1
ATOM 1170 N N . ALA A 1 150 ? 4.953 2.777 -10.359 1 95.25 150 ALA A N 1
ATOM 1171 C CA . ALA A 1 150 ? 5.184 2.643 -11.797 1 95.25 150 ALA A CA 1
ATOM 1172 C C . ALA A 1 150 ? 5.531 1.202 -12.164 1 95.25 150 ALA A C 1
ATOM 1174 O O . ALA A 1 150 ? 4.98 0.646 -13.117 1 95.25 150 ALA A O 1
ATOM 1175 N N . ARG A 1 151 ? 6.406 0.602 -11.445 1 95.25 151 ARG A N 1
ATOM 1176 C CA . ARG A 1 151 ? 6.805 -0.781 -11.688 1 95.25 151 ARG A CA 1
ATOM 1177 C C . ARG A 1 151 ? 5.641 -1.736 -11.445 1 95.25 151 ARG A C 1
ATOM 1179 O O . ARG A 1 151 ? 5.469 -2.709 -12.188 1 95.25 151 ARG A O 1
ATOM 1186 N N . MET A 1 152 ? 4.914 -1.456 -10.422 1 96.06 152 MET A N 1
ATOM 1187 C CA . MET A 1 152 ? 3.76 -2.295 -10.109 1 96.06 152 MET A CA 1
ATOM 1188 C C . MET A 1 152 ? 2.74 -2.266 -11.242 1 96.06 152 MET A C 1
ATOM 1190 O O . MET A 1 152 ? 2.16 -3.297 -11.586 1 96.06 152 MET A O 1
ATOM 1194 N N . MET A 1 153 ? 2.613 -1.135 -11.867 1 94.38 153 MET A N 1
ATOM 1195 C CA . MET A 1 153 ? 1.605 -0.928 -12.906 1 94.38 153 MET A CA 1
ATOM 1196 C C . MET A 1 153 ? 2.064 -1.512 -14.234 1 94.38 153 MET A C 1
ATOM 1198 O O . MET A 1 153 ? 1.326 -1.478 -15.219 1 94.38 153 MET A O 1
ATOM 1202 N N . GLU A 1 154 ? 3.234 -2.051 -14.266 1 92.31 154 GLU A N 1
ATOM 1203 C CA . GLU A 1 154 ? 3.674 -2.793 -15.445 1 92.31 154 GLU A CA 1
ATOM 1204 C C . GLU A 1 154 ? 2.957 -4.137 -15.555 1 92.31 154 GLU A C 1
ATOM 1206 O O . GLU A 1 154 ? 2.975 -4.773 -16.609 1 92.31 154 GLU A O 1
ATOM 1211 N N . ARG A 1 155 ? 2.438 -4.543 -14.445 1 91.56 155 ARG A N 1
ATOM 1212 C CA . ARG A 1 155 ? 1.632 -5.762 -14.484 1 91.56 155 ARG A CA 1
ATOM 1213 C C . ARG A 1 155 ? 0.448 -5.605 -15.43 1 91.56 155 ARG A C 1
ATOM 1215 O O . ARG A 1 155 ? -0.313 -4.641 -15.328 1 91.56 155 ARG A O 1
ATOM 1222 N N . GLN A 1 156 ? 0.154 -6.574 -16.203 1 89.75 156 GLN A N 1
ATOM 1223 C CA . GLN A 1 156 ? -0.836 -6.453 -17.281 1 89.75 156 GLN A CA 1
ATOM 1224 C C . GLN A 1 156 ? -2.242 -6.297 -16.703 1 89.75 156 GLN A C 1
ATOM 1226 O O . GLN A 1 156 ? -3.033 -5.492 -17.203 1 89.75 156 GLN A O 1
ATOM 1231 N N . ASP A 1 157 ? -2.592 -7.004 -15.766 1 88.88 157 ASP A N 1
ATOM 1232 C CA . ASP A 1 157 ? -3.932 -6.926 -15.188 1 88.88 157 ASP A CA 1
ATOM 1233 C C . ASP A 1 157 ? -4.184 -5.551 -14.57 1 88.88 157 ASP A C 1
ATOM 1235 O O . ASP A 1 157 ? -5.242 -4.953 -14.789 1 88.88 157 ASP A O 1
ATOM 1239 N N . PHE A 1 158 ? -3.234 -4.992 -13.82 1 92.25 158 PHE A N 1
ATOM 1240 C CA . PHE A 1 158 ? -3.375 -3.668 -13.227 1 92.25 158 PHE A CA 1
ATOM 1241 C C . PHE A 1 158 ? -3.465 -2.598 -14.305 1 92.25 158 PHE A C 1
ATOM 1243 O O . PHE A 1 158 ? -4.297 -1.69 -14.219 1 92.25 158 PHE A O 1
ATOM 1250 N N . LYS A 1 159 ? -2.627 -2.785 -15.266 1 91.88 159 LYS A N 1
ATOM 1251 C CA . LYS A 1 159 ? -2.619 -1.828 -16.375 1 91.88 159 LYS A CA 1
ATOM 1252 C C . LYS A 1 159 ? -3.975 -1.789 -17.078 1 91.88 159 LYS A C 1
ATOM 1254 O O . LYS A 1 159 ? -4.539 -0.714 -17.281 1 91.88 159 LYS A O 1
ATOM 1259 N N . THR A 1 160 ? -4.477 -2.912 -17.422 1 92.5 160 THR A N 1
ATOM 1260 C CA . THR A 1 160 ? -5.75 -3.023 -18.125 1 92.5 160 THR A CA 1
ATOM 1261 C C . THR A 1 160 ? -6.883 -2.445 -17.281 1 92.5 160 THR A C 1
ATOM 1263 O O . THR A 1 160 ? -7.699 -1.667 -17.781 1 92.5 160 THR A O 1
ATOM 1266 N N . ARG A 1 161 ? -6.93 -2.783 -16.062 1 92.62 161 ARG A N 1
ATOM 1267 C CA . ARG A 1 161 ? -7.977 -2.281 -15.172 1 92.62 161 ARG A CA 1
ATOM 1268 C C . ARG A 1 161 ? -7.883 -0.769 -15.008 1 92.62 161 ARG A C 1
ATOM 1270 O O . ARG A 1 161 ? -8.898 -0.072 -15.016 1 92.62 161 ARG A O 1
ATOM 1277 N N . TRP A 1 162 ? -6.676 -0.288 -14.844 1 91.62 162 TRP A N 1
ATOM 1278 C CA . TRP A 1 162 ? -6.457 1.146 -14.688 1 91.62 162 TRP A CA 1
ATOM 1279 C C . TRP A 1 162 ? -6.953 1.907 -15.914 1 91.62 162 TRP A C 1
ATOM 1281 O O . TRP A 1 162 ? -7.664 2.906 -15.789 1 91.62 162 TRP A O 1
ATOM 1291 N N . GLU A 1 163 ? -6.656 1.406 -17.062 1 91.5 163 GLU A N 1
ATOM 1292 C CA . GLU A 1 163 ? -7.047 2.035 -18.328 1 91.5 163 GLU A CA 1
ATOM 1293 C C . GLU A 1 163 ? -8.555 1.976 -18.531 1 91.5 163 GLU A C 1
ATOM 1295 O O . GLU A 1 163 ? -9.148 2.887 -19.109 1 91.5 163 GLU A O 1
ATOM 1300 N N . ASN A 1 164 ? -9.164 0.943 -18.031 1 93.38 164 ASN A N 1
ATOM 1301 C CA . ASN A 1 164 ? -10.602 0.762 -18.188 1 93.38 164 ASN A CA 1
ATOM 1302 C C . ASN A 1 164 ? -11.375 1.369 -17.016 1 93.38 164 ASN A C 1
ATOM 1304 O O . ASN A 1 164 ? -12.578 1.155 -16.891 1 93.38 164 ASN A O 1
ATOM 1308 N N . GLU A 1 165 ? -10.695 1.934 -16.078 1 90.94 165 GLU A N 1
ATOM 1309 C CA . GLU A 1 165 ? -11.281 2.594 -14.914 1 90.94 165 GLU A CA 1
ATOM 1310 C C . GLU A 1 165 ? -12 1.593 -14.016 1 90.94 165 GLU A C 1
ATOM 1312 O O . GLU A 1 165 ? -13.055 1.901 -13.453 1 90.94 165 GLU A O 1
ATOM 1317 N N . SER A 1 166 ? -11.469 0.433 -14.133 1 91.12 166 SER A N 1
ATOM 1318 C CA . SER A 1 166 ? -11.938 -0.571 -13.188 1 91.12 166 SER A CA 1
ATOM 1319 C C . SER A 1 166 ? -11.227 -0.429 -11.844 1 91.12 166 SER A C 1
ATOM 1321 O O . SER A 1 166 ? -10.031 -0.117 -11.789 1 91.12 166 SER A O 1
ATOM 1323 N N . SER A 1 167 ? -11.914 -0.657 -10.852 1 92 167 SER A N 1
ATOM 1324 C CA . SER A 1 167 ? -11.422 -0.386 -9.508 1 92 167 SER A CA 1
ATOM 1325 C C . SER A 1 167 ? -10.258 -1.304 -9.148 1 92 167 SER A C 1
ATOM 1327 O O . SER A 1 167 ? -10.273 -2.492 -9.477 1 92 167 SER A O 1
ATOM 1329 N N . ILE A 1 168 ? -9.203 -0.792 -8.648 1 93.75 168 ILE A N 1
ATOM 1330 C CA . ILE A 1 168 ? -8.078 -1.481 -8.031 1 93.75 168 ILE A CA 1
ATOM 1331 C C . ILE A 1 168 ? -7.965 -1.072 -6.562 1 93.75 168 ILE A C 1
ATOM 1333 O O . ILE A 1 168 ? -7.68 0.087 -6.254 1 93.75 168 ILE A O 1
ATOM 1337 N N . SER A 1 169 ? -8.203 -2.012 -5.676 1 93.75 169 SER A N 1
ATOM 1338 C CA . SER A 1 169 ? -8.031 -1.71 -4.258 1 93.75 169 SER A CA 1
ATOM 1339 C C . SER A 1 169 ? -6.559 -1.68 -3.871 1 93.75 169 SER A C 1
ATOM 1341 O O . SER A 1 169 ? -5.75 -2.428 -4.426 1 93.75 169 SER A O 1
ATOM 1343 N N . LEU A 1 170 ? -6.188 -0.891 -2.885 1 95.25 170 LEU A N 1
ATOM 1344 C CA . LEU A 1 170 ? -4.785 -0.69 -2.537 1 95.25 170 LEU A CA 1
ATOM 1345 C C . LEU A 1 170 ? -4.168 -1.979 -2 1 95.25 170 LEU A C 1
ATOM 1347 O O . LEU A 1 170 ? -2.977 -2.229 -2.191 1 95.25 170 LEU A O 1
ATOM 1351 N N . HIS A 1 171 ? -4.973 -2.852 -1.3 1 93.94 171 HIS A N 1
ATOM 1352 C CA . HIS A 1 171 ? -4.41 -4.078 -0.749 1 93.94 171 HIS A CA 1
ATOM 1353 C C . HIS A 1 171 ? -3.939 -5.016 -1.856 1 93.94 171 HIS A C 1
ATOM 1355 O O . HIS A 1 171 ? -3.041 -5.836 -1.643 1 93.94 171 HIS A O 1
ATOM 1361 N N . GLU A 1 172 ? -4.523 -4.938 -3.062 1 93.38 172 GLU A N 1
ATOM 1362 C CA . GLU A 1 172 ? -4.129 -5.777 -4.191 1 93.38 172 GLU A CA 1
ATOM 1363 C C . GLU A 1 172 ? -2.686 -5.5 -4.609 1 93.38 172 GLU A C 1
ATOM 1365 O O . GLU A 1 172 ? -1.995 -6.391 -5.105 1 93.38 172 GLU A O 1
ATOM 1370 N N . LEU A 1 173 ? -2.211 -4.254 -4.395 1 95.19 173 LEU A N 1
ATOM 1371 C CA . LEU A 1 173 ? -0.846 -3.869 -4.738 1 95.19 173 LEU A CA 1
ATOM 1372 C C . LEU A 1 173 ? 0.156 -4.512 -3.785 1 95.19 173 LEU A C 1
ATOM 1374 O O . LEU A 1 173 ? 1.35 -4.582 -4.086 1 95.19 173 LEU A O 1
ATOM 1378 N N . LEU A 1 174 ? -0.333 -4.953 -2.656 1 95.5 174 LEU A N 1
ATOM 1379 C CA . LEU A 1 174 ? 0.548 -5.516 -1.638 1 95.5 174 LEU A CA 1
ATOM 1380 C C . LEU A 1 174 ? 0.77 -7.008 -1.872 1 95.5 174 LEU A C 1
ATOM 1382 O O . LEU A 1 174 ? 1.727 -7.586 -1.353 1 95.5 174 LEU A O 1
ATOM 1386 N N . TYR A 1 175 ? -0.077 -7.641 -2.676 1 94 175 TYR A N 1
ATOM 1387 C CA . TYR A 1 175 ? -0.013 -9.086 -2.885 1 94 175 TYR A CA 1
ATOM 1388 C C . TYR A 1 175 ? 1.317 -9.484 -3.51 1 94 175 TYR A C 1
ATOM 1390 O O . TYR A 1 175 ? 2.021 -10.352 -2.98 1 94 175 TYR A O 1
ATOM 1398 N N . PRO A 1 176 ? 1.718 -8.852 -4.633 1 96.5 176 PRO A N 1
ATOM 1399 C CA . PRO A 1 176 ? 2.994 -9.25 -5.234 1 96.5 176 PRO A CA 1
ATOM 1400 C C . PRO A 1 176 ? 4.172 -9.094 -4.27 1 96.5 176 PRO A C 1
ATOM 1402 O O . PRO A 1 176 ? 5.117 -9.883 -4.312 1 96.5 176 PRO A O 1
ATOM 1405 N N . LEU A 1 177 ? 4.078 -8.109 -3.4 1 97.38 177 LEU A N 1
ATOM 1406 C CA . LEU A 1 177 ? 5.148 -7.883 -2.436 1 97.38 177 LEU A CA 1
ATOM 1407 C C . LEU A 1 177 ? 5.164 -8.977 -1.373 1 97.38 177 LEU A C 1
ATOM 1409 O O . LEU A 1 177 ? 6.234 -9.438 -0.969 1 97.38 177 LEU A O 1
ATOM 1413 N N . ALA A 1 178 ? 3.957 -9.312 -0.912 1 96.94 178 ALA A N 1
ATOM 1414 C CA . ALA A 1 178 ? 3.859 -10.406 0.053 1 96.94 178 ALA A CA 1
ATOM 1415 C C . ALA A 1 178 ? 4.438 -11.695 -0.52 1 96.94 178 ALA A C 1
ATOM 1417 O O . ALA A 1 178 ? 5.234 -12.375 0.135 1 96.94 178 ALA A O 1
ATOM 1418 N N . GLN A 1 179 ? 4.012 -11.992 -1.74 1 96.69 179 GLN A N 1
ATOM 1419 C CA . GLN A 1 179 ? 4.527 -13.188 -2.4 1 96.69 179 GLN A CA 1
ATOM 1420 C C . GLN A 1 179 ? 6.039 -13.102 -2.592 1 96.69 179 GLN A C 1
ATOM 1422 O O . GLN A 1 179 ? 6.754 -14.086 -2.393 1 96.69 179 GLN A O 1
ATOM 1427 N N . ALA A 1 180 ? 6.547 -11.938 -3.006 1 98.06 180 ALA A N 1
ATOM 1428 C CA . ALA A 1 180 ? 7.98 -11.719 -3.195 1 98.06 180 ALA A CA 1
ATOM 1429 C C . ALA A 1 180 ? 8.742 -11.93 -1.891 1 98.06 180 ALA A C 1
ATOM 1431 O O . ALA A 1 180 ? 9.844 -12.477 -1.892 1 98.06 180 ALA A O 1
ATOM 1432 N N . TYR A 1 181 ? 8.164 -11.531 -0.83 1 98.44 181 TYR A N 1
ATOM 1433 C CA . TYR A 1 181 ? 8.828 -11.641 0.464 1 98.44 181 TYR A CA 1
ATOM 1434 C C . TYR A 1 181 ? 8.992 -13.102 0.867 1 98.44 181 TYR A C 1
ATOM 1436 O O . TYR A 1 181 ? 9.922 -13.445 1.608 1 98.44 181 TYR A O 1
ATOM 1444 N N . ASP A 1 182 ? 8.102 -14.031 0.436 1 98.38 182 ASP A N 1
ATOM 1445 C CA . ASP A 1 182 ? 8.32 -15.461 0.632 1 98.38 182 ASP A CA 1
ATOM 1446 C C . ASP A 1 182 ? 9.711 -15.875 0.166 1 98.38 182 ASP A C 1
ATOM 1448 O O . ASP A 1 182 ? 10.406 -16.625 0.86 1 98.38 182 ASP A O 1
ATOM 1452 N N . SER A 1 183 ? 10.055 -15.367 -1.044 1 98.69 183 SER A N 1
ATOM 1453 C CA . SER A 1 183 ? 11.344 -15.719 -1.622 1 98.69 183 SER A CA 1
ATOM 1454 C C . SER A 1 183 ? 12.5 -15.141 -0.804 1 98.69 183 SER A C 1
ATOM 1456 O O . SER A 1 183 ? 13.531 -15.781 -0.639 1 98.69 183 SER A O 1
ATOM 1458 N N . VAL A 1 184 ? 12.32 -13.914 -0.3 1 98.62 184 VAL A N 1
ATOM 1459 C CA . VAL A 1 184 ? 13.336 -13.289 0.548 1 98.62 184 VAL A CA 1
ATOM 1460 C C . VAL A 1 184 ? 13.523 -14.117 1.815 1 98.62 184 VAL A C 1
ATOM 1462 O O . VAL A 1 184 ? 14.656 -14.453 2.18 1 98.62 184 VAL A O 1
ATOM 1465 N N . HIS A 1 185 ? 12.43 -14.477 2.477 1 98.56 185 HIS A N 1
ATOM 1466 C CA . HIS A 1 185 ? 12.477 -15.227 3.727 1 98.56 185 HIS A CA 1
ATOM 1467 C C . HIS A 1 185 ? 13.125 -16.594 3.521 1 98.56 185 HIS A C 1
ATOM 1469 O O . HIS A 1 185 ? 13.953 -17.016 4.328 1 98.56 185 HIS A O 1
ATOM 1475 N N . LEU A 1 186 ? 12.797 -17.281 2.418 1 98.5 186 LEU A N 1
ATOM 1476 C CA . LEU A 1 186 ? 13.234 -18.641 2.17 1 98.5 186 LEU A CA 1
ATOM 1477 C C . LEU A 1 186 ? 14.594 -18.672 1.482 1 98.5 186 LEU A C 1
ATOM 1479 O O . LEU A 1 186 ? 15.203 -19.734 1.34 1 98.5 186 LEU A O 1
ATOM 1483 N N . GLN A 1 187 ? 15.055 -17.484 1.037 1 98.31 187 GLN A N 1
ATOM 1484 C CA . GLN A 1 187 ? 16.266 -17.406 0.235 1 98.31 187 GLN A CA 1
ATOM 1485 C C . GLN A 1 187 ? 16.219 -18.375 -0.942 1 98.31 187 GLN A C 1
ATOM 1487 O O . GLN A 1 187 ? 17.125 -19.172 -1.136 1 98.31 187 GLN A O 1
ATOM 1492 N N . ALA A 1 188 ? 15.164 -18.281 -1.722 1 98.44 188 ALA A N 1
ATOM 1493 C CA . ALA A 1 188 ? 14.891 -19.203 -2.816 1 98.44 188 ALA A CA 1
ATOM 1494 C C . ALA A 1 188 ? 15.906 -19.047 -3.945 1 98.44 188 ALA A C 1
ATOM 1496 O O . ALA A 1 188 ? 16.281 -17.922 -4.285 1 98.44 188 ALA A O 1
ATOM 1497 N N . ASP A 1 189 ? 16.391 -20.172 -4.488 1 98.69 189 ASP A N 1
ATOM 1498 C CA . ASP A 1 189 ? 17.266 -20.141 -5.66 1 98.69 189 ASP A CA 1
ATOM 1499 C C . ASP A 1 189 ? 16.438 -20.031 -6.945 1 98.69 189 ASP A C 1
ATOM 1501 O O . ASP A 1 189 ? 16.812 -19.312 -7.871 1 98.69 189 ASP A O 1
ATOM 1505 N N . VAL A 1 190 ? 15.359 -20.797 -6.984 1 98.75 190 VAL A N 1
ATOM 1506 C CA . VAL A 1 190 ? 14.453 -20.828 -8.133 1 98.75 190 VAL A CA 1
ATOM 1507 C C . VAL A 1 190 ? 13.008 -20.703 -7.652 1 98.75 190 VAL A C 1
ATOM 1509 O O . VAL A 1 190 ? 12.625 -21.312 -6.645 1 98.75 190 VAL A O 1
ATOM 1512 N N . GLU A 1 191 ? 12.25 -19.891 -8.336 1 98.75 191 GLU A N 1
ATOM 1513 C CA . GLU A 1 191 ? 10.805 -19.891 -8.133 1 98.75 191 GLU A CA 1
ATOM 1514 C C . GLU A 1 191 ? 10.07 -20.344 -9.391 1 98.75 191 GLU A C 1
ATOM 1516 O O . GLU A 1 191 ? 10.32 -19.828 -10.484 1 98.75 191 GLU A O 1
ATOM 1521 N N . LEU A 1 192 ? 9.234 -21.328 -9.148 1 98.19 192 LEU A N 1
ATOM 1522 C CA . LEU A 1 192 ? 8.422 -21.875 -10.227 1 98.19 192 LEU A CA 1
ATOM 1523 C C . LEU A 1 192 ? 6.996 -21.344 -10.156 1 98.19 192 LEU A C 1
ATOM 1525 O O . LEU A 1 192 ? 6.473 -21.094 -9.07 1 98.19 192 LEU A O 1
ATOM 1529 N N . GLY A 1 193 ? 6.418 -21.172 -11.273 1 96.31 193 GLY A N 1
ATOM 1530 C CA . GLY A 1 193 ? 5.02 -20.781 -11.383 1 96.31 193 GLY A CA 1
ATOM 1531 C C . GLY A 1 193 ? 4.477 -20.906 -12.797 1 96.31 193 GLY A C 1
ATOM 153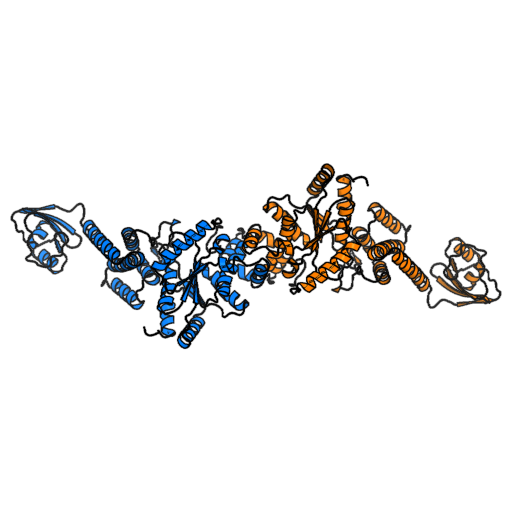2 O O . GLY A 1 193 ? 5.219 -21.234 -13.727 1 96.31 193 GLY A O 1
ATOM 1533 N N . GLY A 1 194 ? 3.18 -20.766 -12.922 1 94.25 194 GLY A N 1
ATOM 1534 C CA . GLY A 1 194 ? 2.598 -20.641 -14.25 1 94.25 194 GLY A CA 1
ATOM 1535 C C . GLY A 1 194 ? 2.961 -19.344 -14.938 1 94.25 194 GLY A C 1
ATOM 1536 O O . GLY A 1 194 ? 3.471 -18.406 -14.305 1 94.25 194 GLY A O 1
ATOM 1537 N N . THR A 1 195 ? 2.717 -19.344 -16.219 1 93.69 195 THR A N 1
ATOM 1538 C CA . THR A 1 195 ? 3.039 -18.156 -17 1 93.69 195 THR A CA 1
ATOM 1539 C C . THR A 1 195 ? 2.254 -16.938 -16.5 1 93.69 195 THR A C 1
ATOM 1541 O O . THR A 1 195 ? 2.713 -15.805 -16.609 1 93.69 195 THR A O 1
ATOM 1544 N N . ASP A 1 196 ? 1.135 -17.172 -15.984 1 89.25 196 ASP A N 1
ATOM 1545 C CA . ASP A 1 196 ? 0.299 -16.094 -15.469 1 89.25 196 ASP A CA 1
ATOM 1546 C C . ASP A 1 196 ? 0.923 -15.461 -14.219 1 89.25 196 ASP A C 1
ATOM 1548 O O . ASP A 1 196 ? 0.532 -14.367 -13.812 1 89.25 196 ASP A O 1
ATOM 1552 N N . GLN A 1 197 ? 1.906 -16.094 -13.633 1 94.06 197 GLN A N 1
ATOM 1553 C CA . GLN A 1 197 ? 2.535 -15.617 -12.406 1 94.06 197 GLN A CA 1
ATOM 1554 C C . GLN A 1 197 ? 3.852 -14.906 -12.695 1 94.06 197 GLN A C 1
ATOM 1556 O O . GLN A 1 197 ? 4.547 -14.477 -11.773 1 94.06 197 GLN A O 1
ATOM 1561 N N . LEU A 1 198 ? 4.199 -14.766 -13.945 1 96.06 198 LEU A N 1
ATOM 1562 C CA . LEU A 1 198 ? 5.516 -14.273 -14.336 1 96.06 198 LEU A CA 1
ATOM 1563 C C . LEU A 1 198 ? 5.824 -12.945 -13.648 1 96.06 198 LEU A C 1
ATOM 1565 O O . LEU A 1 198 ? 6.906 -12.781 -13.078 1 96.06 198 LEU A O 1
ATOM 1569 N N . PHE A 1 199 ? 4.941 -12.031 -13.672 1 95.81 199 PHE A N 1
ATOM 1570 C CA . PHE A 1 199 ? 5.172 -10.727 -13.055 1 95.81 199 PHE A CA 1
ATOM 1571 C C . PHE A 1 199 ? 5.543 -10.883 -11.586 1 95.81 199 PHE A C 1
ATOM 1573 O O . PHE A 1 199 ? 6.539 -10.32 -11.133 1 95.81 199 PHE A O 1
ATOM 1580 N N . ASN A 1 200 ? 4.719 -11.578 -10.828 1 96.12 200 ASN A N 1
ATOM 1581 C CA . ASN A 1 200 ? 4.957 -11.758 -9.398 1 96.12 200 ASN A CA 1
ATOM 1582 C C . ASN A 1 200 ? 6.324 -12.375 -9.133 1 96.12 200 ASN A C 1
ATOM 1584 O O . ASN A 1 200 ? 6.996 -12.023 -8.156 1 96.12 200 ASN A O 1
ATOM 1588 N N . LEU A 1 201 ? 6.688 -13.359 -9.969 1 98 201 LEU A N 1
ATOM 1589 C CA . LEU A 1 201 ? 7.984 -14.008 -9.812 1 98 201 LEU A CA 1
ATOM 1590 C C . LEU A 1 201 ? 9.117 -13.016 -10.047 1 98 201 LEU A C 1
ATOM 1592 O O . LEU A 1 201 ? 10.141 -13.062 -9.352 1 98 201 LEU A O 1
ATOM 1596 N N . MET A 1 202 ? 8.898 -12.188 -11.016 1 98.12 202 MET A N 1
ATOM 1597 C CA . MET A 1 202 ? 9.898 -11.156 -11.305 1 98.12 202 MET A CA 1
ATOM 1598 C C . MET A 1 202 ? 10 -10.164 -10.156 1 98.12 202 MET A C 1
ATOM 1600 O O . MET A 1 202 ? 11.094 -9.68 -9.844 1 98.12 202 MET A O 1
ATOM 1604 N N . VAL A 1 203 ? 8.883 -9.789 -9.539 1 97.88 203 VAL A N 1
ATOM 1605 C CA . VAL A 1 203 ? 8.906 -8.938 -8.352 1 97.88 203 VAL A CA 1
ATOM 1606 C C . VAL A 1 203 ? 9.766 -9.586 -7.27 1 97.88 203 VAL A C 1
ATOM 1608 O O . VAL A 1 203 ? 10.547 -8.914 -6.602 1 97.88 203 VAL A O 1
ATOM 1611 N N . GLY A 1 204 ? 9.586 -10.922 -7.059 1 98.12 204 GLY A N 1
ATOM 1612 C CA . GLY A 1 204 ? 10.422 -11.641 -6.113 1 98.12 204 GLY A CA 1
ATOM 1613 C C . GLY A 1 204 ? 11.906 -11.5 -6.398 1 98.12 204 GLY A C 1
ATOM 1614 O O . GLY A 1 204 ? 12.695 -11.258 -5.484 1 98.12 204 GLY A O 1
ATOM 1615 N N . ARG A 1 205 ? 12.258 -11.664 -7.672 1 98.25 205 ARG A N 1
ATOM 1616 C CA . ARG A 1 205 ? 13.648 -11.523 -8.102 1 98.25 205 ARG A CA 1
ATOM 1617 C C . ARG A 1 205 ? 14.195 -10.148 -7.75 1 98.25 205 ARG A C 1
ATOM 1619 O O . ARG A 1 205 ? 15.273 -10.031 -7.16 1 98.25 205 ARG A O 1
ATOM 1626 N N . ASP A 1 206 ? 13.469 -9.078 -8.047 1 97.62 206 ASP A N 1
ATOM 1627 C CA . ASP A 1 206 ? 13.867 -7.695 -7.781 1 97.62 206 ASP A CA 1
ATOM 1628 C C . ASP A 1 206 ? 13.977 -7.438 -6.281 1 97.62 206 ASP A C 1
ATOM 1630 O O . ASP A 1 206 ? 14.922 -6.797 -5.824 1 97.62 206 ASP A O 1
ATOM 1634 N N . LEU A 1 207 ? 12.992 -7.902 -5.562 1 98.19 207 LEU A N 1
ATOM 1635 C CA . LEU A 1 207 ? 12.945 -7.641 -4.129 1 98.19 207 LEU A CA 1
ATOM 1636 C C . LEU A 1 207 ? 14.125 -8.297 -3.422 1 98.19 207 LEU A C 1
ATOM 1638 O O . LEU A 1 207 ? 14.695 -7.723 -2.488 1 98.19 207 LEU A O 1
ATOM 1642 N N . MET A 1 208 ? 14.461 -9.516 -3.822 1 98.31 208 MET A N 1
ATOM 1643 C CA . MET A 1 208 ? 15.617 -10.188 -3.232 1 98.31 208 MET A CA 1
ATOM 1644 C C . MET A 1 208 ? 16.875 -9.344 -3.4 1 98.31 208 MET A C 1
ATOM 1646 O O . MET A 1 208 ? 17.672 -9.211 -2.465 1 98.31 208 MET A O 1
ATOM 1650 N N . LYS A 1 209 ? 17.031 -8.742 -4.574 1 97.62 209 LYS A N 1
ATOM 1651 C CA . LYS A 1 209 ? 18.156 -7.844 -4.805 1 97.62 209 LYS A CA 1
ATOM 1652 C C . LYS A 1 209 ? 18.125 -6.672 -3.83 1 97.62 209 LYS A C 1
ATOM 1654 O O . LYS A 1 209 ? 19.172 -6.309 -3.262 1 97.62 209 LYS A O 1
ATOM 1659 N N . GLU A 1 210 ? 17.016 -6.086 -3.646 1 96.44 210 GLU A N 1
ATOM 1660 C CA . GLU A 1 210 ? 16.844 -4.949 -2.748 1 96.44 210 GLU A CA 1
ATOM 1661 C C . GLU A 1 210 ? 17.203 -5.32 -1.312 1 96.44 210 GLU A C 1
ATOM 1663 O O . GLU A 1 210 ? 17.641 -4.473 -0.534 1 96.44 210 GLU A O 1
ATOM 1668 N N . TYR A 1 211 ? 17.047 -6.586 -0.944 1 97.31 211 TYR A N 1
ATOM 1669 C CA . TYR A 1 211 ? 17.375 -7.062 0.397 1 97.31 211 TYR A CA 1
ATOM 1670 C C . TYR A 1 211 ? 18.797 -7.578 0.46 1 97.31 211 TYR A C 1
ATOM 1672 O O . TYR A 1 211 ? 19.203 -8.211 1.442 1 97.31 211 TYR A O 1
ATOM 1680 N N . GLY A 1 212 ? 19.562 -7.438 -0.66 1 97.31 212 GLY A N 1
ATOM 1681 C CA . GLY A 1 212 ? 20.953 -7.82 -0.691 1 97.31 212 GLY A CA 1
ATOM 1682 C C . GLY A 1 212 ? 21.156 -9.312 -0.899 1 97.31 212 GLY A C 1
ATOM 1683 O O . GLY A 1 212 ? 22.219 -9.852 -0.571 1 97.31 212 GLY A O 1
ATOM 1684 N N . GLN A 1 213 ? 20.219 -9.992 -1.374 1 98 213 GLN A N 1
ATOM 1685 C CA . GLN A 1 213 ? 20.297 -11.43 -1.634 1 98 213 GLN A CA 1
ATOM 1686 C C . GLN A 1 213 ? 20.547 -11.703 -3.113 1 98 213 GLN A C 1
ATOM 1688 O O . GLN A 1 213 ? 20.312 -10.836 -3.961 1 98 213 GLN A O 1
ATOM 1693 N N . ARG A 1 214 ? 21.109 -12.891 -3.373 1 97.38 214 ARG A N 1
ATOM 1694 C CA . ARG A 1 214 ? 21.188 -13.336 -4.762 1 97.38 214 ARG A CA 1
ATOM 1695 C C . ARG A 1 214 ? 19.781 -13.523 -5.348 1 97.38 214 ARG A C 1
ATOM 1697 O O . ARG A 1 214 ? 18.969 -14.266 -4.797 1 97.38 214 ARG A O 1
ATOM 1704 N N . PRO A 1 215 ? 19.5 -12.844 -6.457 1 98.31 215 PRO A N 1
ATOM 1705 C CA . PRO A 1 215 ? 18.141 -12.906 -7.016 1 98.31 215 PRO A CA 1
ATOM 1706 C C . PRO A 1 215 ? 17.75 -14.32 -7.445 1 98.31 215 PRO A C 1
ATOM 1708 O O . PRO A 1 215 ? 18.594 -15.07 -7.949 1 98.31 215 PRO A O 1
ATOM 1711 N N . GLN A 1 216 ? 16.547 -14.641 -7.25 1 98.69 216 GLN A N 1
ATOM 1712 C CA . GLN A 1 216 ? 16.047 -15.945 -7.664 1 98.69 216 GLN A CA 1
ATOM 1713 C C . GLN A 1 216 ? 16.016 -16.078 -9.18 1 98.69 216 GLN A C 1
ATOM 1715 O O . GLN A 1 216 ? 15.906 -15.07 -9.891 1 98.69 216 GLN A O 1
ATOM 1720 N N . ILE A 1 217 ? 16.094 -17.312 -9.664 1 98.69 217 ILE A N 1
ATOM 1721 C CA . ILE A 1 217 ? 15.805 -17.641 -11.055 1 98.69 217 ILE A CA 1
ATOM 1722 C C . ILE A 1 217 ? 14.312 -17.875 -11.242 1 98.69 217 ILE A C 1
ATOM 1724 O O . ILE A 1 217 ? 13.68 -18.578 -10.445 1 98.69 217 ILE A O 1
ATOM 1728 N N . VAL A 1 218 ? 13.734 -17.25 -12.258 1 98.62 218 VAL A N 1
ATOM 1729 C CA . VAL A 1 218 ? 12.305 -17.359 -12.539 1 98.62 218 VAL A CA 1
ATOM 1730 C C . VAL A 1 218 ? 12.078 -18.359 -13.664 1 98.62 218 VAL A C 1
ATOM 1732 O O . VAL A 1 218 ? 12.68 -18.266 -14.734 1 98.62 218 VAL A O 1
ATOM 1735 N N . MET A 1 219 ? 11.297 -19.328 -13.406 1 98.38 219 MET A N 1
ATOM 1736 C CA . MET A 1 219 ? 10.93 -20.344 -14.398 1 98.38 219 MET A CA 1
ATOM 1737 C C . MET A 1 219 ? 9.422 -20.578 -14.398 1 98.38 219 MET A C 1
ATOM 1739 O O . MET A 1 219 ? 8.836 -20.875 -13.352 1 98.38 219 MET A O 1
ATOM 1743 N N . THR A 1 220 ? 8.82 -20.422 -15.555 1 97.94 220 THR A N 1
ATOM 1744 C CA . THR A 1 220 ? 7.383 -20.641 -15.609 1 97.94 220 THR A CA 1
ATOM 1745 C C . THR A 1 220 ? 7.055 -21.844 -16.5 1 97.94 220 THR A C 1
ATOM 1747 O O . THR A 1 220 ? 7.848 -22.203 -17.375 1 97.94 220 THR A O 1
ATOM 1750 N N . THR A 1 221 ? 5.996 -22.453 -16.219 1 96.5 221 THR A N 1
ATOM 1751 C CA . THR A 1 221 ? 5.426 -23.516 -17.047 1 96.5 221 THR A CA 1
ATOM 1752 C C . THR A 1 221 ? 4.168 -23.016 -17.766 1 96.5 221 THR A C 1
ATOM 1754 O O . THR A 1 221 ? 3.52 -22.078 -17.312 1 96.5 221 THR A O 1
ATOM 1757 N N . PRO A 1 222 ? 3.926 -23.609 -18.891 1 94.81 222 PRO A N 1
ATOM 1758 C CA . PRO A 1 222 ? 2.695 -23.219 -19.578 1 94.81 222 PRO A CA 1
ATOM 1759 C C . PRO A 1 222 ? 1.437 -23.672 -18.844 1 94.81 222 PRO A C 1
ATOM 1761 O O . PRO A 1 222 ? 1.508 -24.516 -17.953 1 94.81 222 PRO A O 1
ATOM 1764 N N . ILE A 1 223 ? 0.372 -23.078 -19.219 1 92.62 223 ILE A N 1
ATOM 1765 C CA . ILE A 1 223 ? -0.938 -23.469 -18.703 1 92.62 223 ILE A CA 1
ATOM 1766 C C . ILE A 1 223 ? -1.502 -24.609 -19.547 1 92.62 223 ILE A C 1
ATOM 1768 O O . ILE A 1 223 ? -1.517 -24.531 -20.781 1 92.62 223 ILE A O 1
ATOM 1772 N N . LEU A 1 224 ? -1.936 -25.578 -18.922 1 95.12 224 LEU A N 1
ATOM 1773 C CA . LEU A 1 224 ? -2.441 -26.75 -19.641 1 95.12 224 LEU A CA 1
ATOM 1774 C C . LEU A 1 224 ? -3.863 -26.516 -20.141 1 95.12 224 LEU A C 1
ATOM 1776 O O . LEU A 1 224 ? -4.73 -26.094 -19.359 1 95.12 224 LEU A O 1
ATOM 1780 N N . GLU A 1 225 ? -4.035 -26.797 -21.391 1 95.06 225 GLU A N 1
ATOM 1781 C CA . GLU A 1 225 ? -5.375 -26.672 -21.969 1 95.06 225 GLU A CA 1
ATOM 1782 C C . GLU A 1 225 ? -6.277 -27.812 -21.5 1 95.06 225 GLU A C 1
ATOM 1784 O O . GLU A 1 225 ? -5.805 -28.906 -21.219 1 95.06 225 GLU A O 1
ATOM 1789 N N . GLY A 1 226 ? -7.539 -27.531 -21.484 1 95.88 226 GLY A N 1
ATOM 1790 C CA . GLY A 1 226 ? -8.516 -28.547 -21.125 1 95.88 226 GLY A CA 1
ATOM 1791 C C . GLY A 1 226 ? -8.656 -29.625 -22.172 1 95.88 226 GLY A C 1
ATOM 1792 O O . GLY A 1 226 ? -8.086 -29.531 -23.266 1 95.88 226 GLY A O 1
ATOM 1793 N N . ILE A 1 227 ? -9.445 -30.641 -21.844 1 95.44 227 ILE A N 1
ATOM 1794 C CA . ILE A 1 227 ? -9.539 -31.844 -22.672 1 95.44 227 ILE A CA 1
ATOM 1795 C C . ILE A 1 227 ? -10.297 -31.531 -23.953 1 95.44 227 ILE A C 1
ATOM 1797 O O . ILE A 1 227 ? -10.242 -32.281 -24.922 1 95.44 227 ILE A O 1
ATOM 1801 N N . ASN A 1 228 ? -11.016 -30.406 -24 1 91.75 228 ASN A N 1
ATOM 1802 C CA . ASN A 1 228 ? -11.82 -30.062 -25.172 1 91.75 228 ASN A CA 1
ATOM 1803 C C . ASN A 1 228 ? -11.078 -29.094 -26.094 1 91.75 228 ASN A C 1
ATOM 1805 O O . ASN A 1 228 ? -11.664 -28.562 -27.031 1 91.75 228 ASN A O 1
ATOM 1809 N N . ALA A 1 229 ? -9.828 -28.844 -25.766 1 93.75 229 ALA A N 1
ATOM 1810 C CA . ALA A 1 229 ? -9.039 -28 -26.656 1 93.75 229 ALA A CA 1
ATOM 1811 C C . ALA A 1 229 ? -8.867 -28.641 -28.016 1 93.75 229 ALA A C 1
ATOM 1813 O O . ALA A 1 229 ? -8.898 -29.875 -28.141 1 93.75 229 ALA A O 1
ATOM 1814 N N . ARG A 1 230 ? -8.766 -27.781 -29.047 1 89.5 230 ARG A N 1
ATOM 1815 C CA . ARG A 1 230 ? -8.703 -28.266 -30.422 1 89.5 230 ARG A CA 1
ATOM 1816 C C . ARG A 1 230 ? -7.469 -27.734 -31.141 1 89.5 230 ARG A C 1
ATOM 1818 O O . ARG A 1 230 ? -6.844 -26.766 -30.688 1 89.5 230 ARG A O 1
ATOM 1825 N N . PHE A 1 231 ? -7.082 -28.484 -32.156 1 88.25 231 PHE A N 1
ATOM 1826 C CA . PHE A 1 231 ? -5.988 -28.047 -33 1 88.25 231 PHE A CA 1
ATOM 1827 C C . PHE A 1 231 ? -6.52 -27.297 -34.219 1 88.25 231 PHE A C 1
ATOM 1829 O O . PHE A 1 231 ? -7.242 -27.859 -35.031 1 88.25 231 PHE A O 1
ATOM 1836 N N . GLU A 1 232 ? -6.328 -26 -34.188 1 87.44 232 GLU A N 1
ATOM 1837 C CA . GLU A 1 232 ? -6.793 -25.125 -35.25 1 87.44 232 GLU A CA 1
ATOM 1838 C C . GLU A 1 232 ? -5.668 -24.234 -35.781 1 87.44 232 GLU A C 1
ATOM 1840 O O . GLU A 1 232 ? -5.012 -23.547 -35 1 87.44 232 GLU A O 1
ATOM 1845 N N . ASP A 1 233 ? -5.43 -24.156 -37.156 1 89 233 ASP A N 1
ATOM 1846 C CA . ASP A 1 233 ? -4.465 -23.281 -37.844 1 89 233 ASP A CA 1
ATOM 1847 C C . ASP A 1 233 ? -3.059 -23.484 -37.281 1 89 233 ASP A C 1
ATOM 1849 O O . ASP A 1 233 ? -2.367 -22.516 -36.969 1 89 233 ASP A O 1
ATOM 1853 N N . GLY A 1 234 ? -2.684 -24.766 -36.969 1 86.06 234 GLY A N 1
ATOM 1854 C CA . GLY A 1 234 ? -1.342 -25.141 -36.531 1 86.06 234 GLY A CA 1
ATOM 1855 C C . GLY A 1 234 ? -1.087 -24.859 -35.062 1 86.06 234 GLY A C 1
ATOM 1856 O O . GLY A 1 234 ? 0.05 -24.953 -34.594 1 86.06 234 GLY A O 1
ATOM 1857 N N . ARG A 1 235 ? -2.186 -24.438 -34.406 1 83.06 235 ARG A N 1
ATOM 1858 C CA . ARG A 1 235 ? -1.999 -24.156 -33 1 83.06 235 ARG A CA 1
ATOM 1859 C C . ARG A 1 235 ? -3.121 -24.766 -32.156 1 83.06 235 ARG A C 1
ATOM 1861 O O . ARG A 1 235 ? -4.219 -25 -32.656 1 83.06 235 ARG A O 1
ATOM 1868 N N . ILE A 1 236 ? -2.793 -25.141 -30.797 1 89.25 236 ILE A N 1
ATOM 1869 C CA . ILE A 1 236 ? -3.809 -25.609 -29.859 1 89.25 236 ILE A CA 1
ATOM 1870 C C . ILE A 1 236 ? -4.625 -24.422 -29.359 1 89.25 236 ILE A C 1
ATOM 1872 O O . ILE A 1 236 ? -4.07 -23.438 -28.844 1 89.25 236 ILE A O 1
ATOM 1876 N N . VAL A 1 237 ? -5.938 -24.5 -29.625 1 91.62 237 VAL A N 1
ATOM 1877 C CA . VAL A 1 237 ? -6.848 -23.438 -29.203 1 91.62 237 VAL A CA 1
ATOM 1878 C C . VAL A 1 237 ? -7.867 -24 -28.203 1 91.62 237 VAL A C 1
ATOM 1880 O O . VAL A 1 237 ? -8.469 -25.047 -28.453 1 91.62 237 VAL A O 1
ATOM 1883 N N . GLY A 1 238 ? -7.922 -23.344 -27.125 1 91.31 238 GLY A N 1
ATOM 1884 C CA . GLY A 1 238 ? -8.883 -23.766 -26.109 1 91.31 238 GLY A CA 1
ATOM 1885 C C . GLY A 1 238 ? -8.648 -23.109 -24.766 1 91.31 238 GLY A C 1
ATOM 1886 O O . GLY A 1 238 ? -7.633 -22.453 -24.547 1 91.31 238 GLY A O 1
ATOM 1887 N N . ASP A 1 239 ? -9.578 -23.375 -23.875 1 92.38 239 ASP A N 1
ATOM 1888 C CA . ASP A 1 239 ? -9.484 -22.828 -22.516 1 92.38 239 ASP A CA 1
ATOM 1889 C C . ASP A 1 239 ? -8.523 -23.641 -21.656 1 92.38 239 ASP A C 1
ATOM 1891 O O . ASP A 1 239 ? -8.242 -24.797 -21.969 1 92.38 239 ASP A O 1
ATOM 1895 N N . LYS A 1 240 ? -8.031 -22.969 -20.734 1 91.75 240 LYS A N 1
ATOM 1896 C CA . LYS A 1 240 ? -7.238 -23.688 -19.734 1 91.75 240 LYS A CA 1
ATOM 1897 C C . LYS A 1 240 ? -8.07 -24.75 -19.031 1 91.75 240 LYS A C 1
ATOM 1899 O O . LYS A 1 240 ? -9.297 -24.656 -19 1 91.75 240 LYS A O 1
ATOM 1904 N N . MET A 1 241 ? -7.406 -25.734 -18.547 1 93.81 241 MET A N 1
ATOM 1905 C CA . MET A 1 241 ? -8.094 -26.766 -17.766 1 93.81 241 MET A CA 1
ATOM 1906 C C . MET A 1 241 ? -8.68 -26.172 -16.484 1 93.81 241 MET A C 1
ATOM 1908 O O . MET A 1 241 ? -7.984 -25.469 -15.742 1 93.81 241 MET A O 1
ATOM 1912 N N . SER A 1 242 ? -9.945 -26.375 -16.312 1 90.62 242 SER A N 1
ATOM 1913 C CA . SER A 1 242 ? -10.633 -25.828 -15.148 1 90.62 242 SER A CA 1
ATOM 1914 C C . SER A 1 242 ? -11.859 -26.641 -14.789 1 90.62 242 SER A C 1
ATOM 1916 O O . SER A 1 242 ? -12.57 -27.141 -15.672 1 90.62 242 SER A O 1
ATOM 1918 N N . LYS A 1 243 ? -12.156 -26.656 -13.531 1 86.25 243 LYS A N 1
ATOM 1919 C CA . LYS A 1 243 ? -13.344 -27.359 -13.055 1 86.25 243 LYS A CA 1
ATOM 1920 C C . LYS A 1 243 ? -14.617 -26.641 -13.469 1 86.25 243 LYS A C 1
ATOM 1922 O O . LYS A 1 243 ? -15.602 -27.281 -13.859 1 86.25 243 LYS A O 1
ATOM 1927 N N . SER A 1 244 ? -14.562 -25.312 -13.398 1 84.88 244 SER A N 1
ATOM 1928 C CA . SER A 1 244 ? -15.734 -24.516 -13.711 1 84.88 244 SER A CA 1
ATOM 1929 C C . SER A 1 244 ? -16.172 -24.703 -15.164 1 84.88 244 SER A C 1
ATOM 1931 O O . SER A 1 244 ? -17.344 -24.578 -15.484 1 84.88 244 SER A O 1
ATOM 1933 N N . LEU A 1 245 ? -15.242 -25.031 -16 1 89.62 245 LEU A N 1
ATOM 1934 C CA . LEU A 1 245 ? -15.531 -25.219 -17.422 1 89.62 245 LEU A CA 1
ATOM 1935 C C . LEU A 1 245 ? -15.766 -26.703 -17.734 1 89.62 245 LEU A C 1
ATOM 1937 O O . LEU A 1 245 ? -16 -27.062 -18.891 1 89.62 245 LEU A O 1
ATOM 1941 N N . ASP A 1 246 ? -15.602 -27.531 -16.781 1 91.25 246 ASP A N 1
ATOM 1942 C CA . ASP A 1 246 ? -15.805 -28.969 -16.859 1 91.25 246 ASP A CA 1
ATOM 1943 C C . ASP A 1 246 ? -14.945 -29.578 -17.984 1 91.25 246 ASP A C 1
ATOM 1945 O O . ASP A 1 246 ? -15.43 -30.391 -18.766 1 91.25 246 ASP A O 1
ATOM 1949 N N . ASN A 1 247 ? -13.812 -29.094 -18.125 1 95.25 247 ASN A N 1
ATOM 1950 C CA . ASN A 1 247 ? -12.875 -29.609 -19.125 1 95.25 247 ASN A CA 1
ATOM 1951 C C . ASN A 1 247 ? -11.602 -30.141 -18.469 1 95.25 247 ASN A C 1
ATOM 1953 O O . ASN A 1 247 ? -10.516 -30.031 -19.031 1 95.25 247 ASN A O 1
ATOM 1957 N N . TYR A 1 248 ? -11.773 -30.625 -17.25 1 95.06 248 TYR A N 1
ATOM 1958 C CA . TYR A 1 248 ? -10.617 -30.984 -16.453 1 95.06 248 TYR A CA 1
ATOM 1959 C C . TYR A 1 248 ? -10.539 -32.5 -16.234 1 95.06 248 TYR A C 1
ATOM 1961 O O . TYR A 1 248 ? -11.508 -33.219 -16.516 1 95.06 248 TYR A O 1
ATOM 1969 N N . VAL A 1 249 ? -9.352 -33 -15.883 1 96.44 249 VAL A N 1
ATOM 1970 C CA . VAL A 1 249 ? -9.117 -34.344 -15.344 1 96.44 249 VAL A CA 1
ATOM 1971 C C . VAL A 1 249 ? -8.625 -34.25 -13.906 1 96.44 249 VAL A C 1
ATOM 1973 O O . VAL A 1 249 ? -7.496 -33.812 -13.656 1 96.44 249 VAL A O 1
ATOM 1976 N N . GLY A 1 250 ? -9.43 -34.656 -12.984 1 92.88 250 GLY A N 1
ATOM 1977 C CA . GLY A 1 250 ? -9.062 -34.594 -11.586 1 92.88 250 GLY A CA 1
ATOM 1978 C C . GLY A 1 250 ? -8.07 -35.656 -11.164 1 92.88 250 GLY A C 1
ATOM 1979 O O . GLY A 1 250 ? -8.141 -36.781 -11.641 1 92.88 250 GLY A O 1
ATOM 1980 N N . VAL A 1 251 ? -7.207 -35.344 -10.266 1 91.81 251 VAL A N 1
ATOM 1981 C CA . VAL A 1 251 ? -6.184 -36.281 -9.844 1 91.81 251 VAL A CA 1
ATOM 1982 C C . VAL A 1 251 ? -6.785 -37.312 -8.883 1 91.81 251 VAL A C 1
ATOM 1984 O O . VAL A 1 251 ? -6.227 -38.406 -8.695 1 91.81 251 VAL A O 1
ATOM 1987 N N . SER A 1 252 ? -7.965 -37 -8.359 1 89.06 252 SER A N 1
ATOM 1988 C CA . SER A 1 252 ? -8.625 -37.906 -7.414 1 89.06 252 SER A CA 1
ATOM 1989 C C . SER A 1 252 ? -9.844 -38.562 -8.047 1 89.06 252 SER A C 1
ATOM 1991 O O . SER A 1 252 ? -10.578 -39.281 -7.375 1 89.06 252 SER A O 1
ATOM 1993 N N . GLU A 1 253 ? -10.062 -38.281 -9.281 1 92.44 253 GLU A N 1
ATOM 1994 C CA . GLU A 1 253 ? -11.164 -38.938 -9.969 1 92.44 253 GLU A CA 1
ATOM 1995 C C . GLU A 1 253 ? -10.914 -40.438 -10.07 1 92.44 253 GLU A C 1
ATOM 1997 O O . GLU A 1 253 ? -9.766 -40.906 -10.008 1 92.44 253 GLU A O 1
ATOM 2002 N N . ALA A 1 254 ? -12 -41.125 -10.219 1 94.94 254 ALA A N 1
ATOM 2003 C CA . ALA A 1 254 ? -11.867 -42.594 -10.359 1 94.94 254 ALA A CA 1
ATOM 2004 C C . ALA A 1 254 ? -10.984 -42.938 -11.555 1 94.94 254 ALA A C 1
ATOM 2006 O O . ALA A 1 254 ? -10.992 -42.219 -12.57 1 94.94 254 ALA A O 1
ATOM 2007 N N . PRO A 1 255 ? -10.25 -44 -11.391 1 96.62 255 PRO A N 1
ATOM 2008 C CA . PRO A 1 255 ? -9.336 -44.406 -12.469 1 96.62 255 PRO A CA 1
ATOM 2009 C C . PRO A 1 255 ? -10.031 -44.5 -13.82 1 96.62 255 PRO A C 1
ATOM 2011 O O . PRO A 1 255 ? -9.469 -44.125 -14.844 1 96.62 255 PRO A O 1
ATOM 2014 N N . GLU A 1 256 ? -11.312 -45 -13.828 1 93.94 256 GLU A N 1
ATOM 2015 C CA . GLU A 1 256 ? -12.062 -45.188 -15.07 1 93.94 256 GLU A CA 1
ATOM 2016 C C . GLU A 1 256 ? -12.375 -43.812 -15.703 1 93.94 256 GLU A C 1
ATOM 2018 O O . GLU A 1 256 ? -12.266 -43.656 -16.922 1 93.94 256 GLU A O 1
ATOM 2023 N N . GLU A 1 257 ? -12.711 -43 -14.867 1 94.69 257 GLU A N 1
ATOM 2024 C CA . GLU A 1 257 ? -13.047 -41.656 -15.336 1 94.69 257 GLU A CA 1
ATOM 2025 C C . GLU A 1 257 ? -11.82 -40.938 -15.883 1 94.69 257 GLU A C 1
ATOM 2027 O O . GLU A 1 257 ? -11.883 -40.281 -16.922 1 94.69 257 GLU A O 1
ATOM 2032 N N . MET A 1 258 ? -10.711 -41 -15.148 1 96.88 258 MET A N 1
ATOM 2033 C CA . MET A 1 258 ? -9.453 -40.375 -15.586 1 96.88 258 MET A CA 1
ATOM 2034 C C . MET A 1 258 ? -9.039 -40.938 -16.953 1 96.88 258 MET A C 1
ATOM 2036 O O . MET A 1 258 ? -8.742 -40.156 -17.859 1 96.88 258 MET A O 1
ATOM 2040 N N . LEU A 1 259 ? -9.109 -42.219 -17.078 1 96.5 259 LEU A N 1
ATOM 2041 C CA . LEU A 1 259 ? -8.727 -42.875 -18.328 1 96.5 259 LEU A CA 1
ATOM 2042 C C . LEU A 1 259 ? -9.648 -42.406 -19.469 1 96.5 259 LEU A C 1
ATOM 2044 O O . LEU A 1 259 ? -9.188 -42.062 -20.547 1 96.5 259 LEU A O 1
ATOM 2048 N N . GL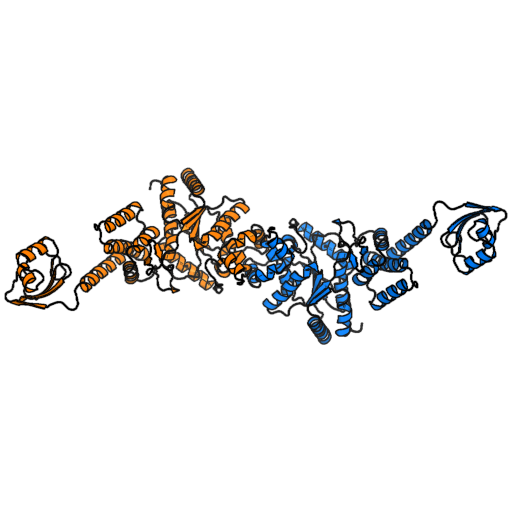Y A 1 260 ? -10.953 -42.469 -19.234 1 93.75 260 GLY A N 1
ATOM 2049 C CA . GLY A 1 260 ? -11.922 -42.062 -20.234 1 93.75 260 GLY A CA 1
ATOM 2050 C C . GLY A 1 260 ? -11.711 -40.656 -20.75 1 93.75 260 GLY A C 1
ATOM 2051 O O . GLY A 1 260 ? -11.742 -40.406 -21.953 1 93.75 260 GLY A O 1
ATOM 2052 N N . LYS A 1 261 ? -11.516 -39.75 -19.828 1 95.81 261 LYS A N 1
ATOM 2053 C CA . LYS A 1 261 ? -11.289 -38.375 -20.203 1 95.81 261 LYS A CA 1
ATOM 2054 C C . LYS A 1 261 ? -10 -38.219 -21 1 95.81 261 LYS A C 1
ATOM 2056 O O . LYS A 1 261 ? -9.961 -37.469 -21.984 1 95.81 261 LYS A O 1
ATOM 2061 N N . LEU A 1 262 ? -8.945 -38.906 -20.609 1 97 262 LEU A N 1
ATOM 2062 C CA . LEU A 1 262 ? -7.668 -38.812 -21.297 1 97 262 LEU A CA 1
ATOM 2063 C C . LEU A 1 262 ? -7.766 -39.406 -22.703 1 97 262 LEU A C 1
ATOM 2065 O O . LEU A 1 262 ? -7.148 -38.906 -23.641 1 97 262 LEU A O 1
ATOM 2069 N N . MET A 1 263 ? -8.609 -40.406 -22.844 1 94.19 263 MET A N 1
ATOM 2070 C CA . MET A 1 263 ? -8.789 -41.031 -24.141 1 94.19 263 MET A CA 1
ATOM 2071 C C . MET A 1 263 ? -9.609 -40.156 -25.078 1 94.19 263 MET A C 1
ATOM 2073 O O . MET A 1 263 ? -9.57 -40.312 -26.297 1 94.19 263 MET A O 1
ATOM 2077 N N . SER A 1 264 ? -10.281 -39.219 -24.531 1 92.62 264 SER A N 1
ATOM 2078 C CA . SER A 1 264 ? -11.109 -38.312 -25.328 1 92.62 264 SER A CA 1
ATOM 2079 C C . SER A 1 264 ? -10.305 -37.125 -25.859 1 92.62 264 SER A C 1
ATOM 2081 O O . SER A 1 264 ? -10.789 -36.375 -26.703 1 92.62 264 SER A O 1
ATOM 2083 N N . VAL A 1 265 ? -9.07 -36.969 -25.406 1 95 265 VAL A N 1
ATOM 2084 C CA . VAL A 1 265 ? -8.211 -35.875 -25.828 1 95 265 VAL A CA 1
ATOM 2085 C C . VAL A 1 265 ? -7.852 -36 -27.297 1 95 265 VAL A C 1
ATOM 2087 O O . VAL A 1 265 ? -7.598 -37.125 -27.781 1 95 265 VAL A O 1
ATOM 2090 N N . GLY A 1 266 ? -7.836 -34.938 -28.047 1 91.88 266 GLY A N 1
ATOM 2091 C CA . GLY A 1 266 ? -7.492 -34.969 -29.469 1 91.88 266 GLY A CA 1
ATOM 2092 C C . GLY A 1 266 ? -6.066 -35.438 -29.734 1 91.88 266 GLY A C 1
ATOM 2093 O O . GLY A 1 266 ? -5.195 -35.281 -28.875 1 91.88 266 GLY A O 1
ATOM 2094 N N . ASP A 1 267 ? -5.828 -35.906 -30.922 1 91.25 267 ASP A N 1
ATOM 2095 C CA . ASP A 1 267 ? -4.555 -36.531 -31.266 1 91.25 267 ASP A CA 1
ATOM 2096 C C . ASP A 1 267 ? -3.416 -35.5 -31.203 1 91.25 267 ASP A C 1
ATOM 2098 O O . ASP A 1 267 ? -2.299 -35.844 -30.797 1 91.25 267 ASP A O 1
ATOM 2102 N N . GLU A 1 268 ? -3.717 -34.344 -31.609 1 91.88 268 GLU A N 1
ATOM 2103 C CA . GLU A 1 268 ? -2.664 -33.312 -31.578 1 91.88 268 GLU A CA 1
ATOM 2104 C C . GLU A 1 268 ? -2.416 -32.844 -30.156 1 91.88 268 GLU A C 1
ATOM 2106 O O . GLU A 1 268 ? -1.268 -32.625 -29.75 1 91.88 268 GLU A O 1
ATOM 2111 N N . LEU A 1 269 ? -3.455 -32.656 -29.375 1 94.44 269 LEU A N 1
ATOM 2112 C CA . LEU A 1 269 ? -3.365 -32.188 -28.016 1 94.44 269 LEU A CA 1
ATOM 2113 C C . LEU A 1 269 ? -2.633 -33.188 -27.125 1 94.44 269 LEU A C 1
ATOM 2115 O O . LEU A 1 269 ? -1.944 -32.781 -26.172 1 94.44 269 LEU A O 1
ATOM 2119 N N . MET A 1 270 ? -2.713 -34.438 -27.484 1 95.56 270 MET A N 1
ATOM 2120 C CA . MET A 1 270 ? -2.098 -35.5 -26.688 1 95.56 270 MET A CA 1
ATOM 2121 C C . MET A 1 270 ? -0.603 -35.25 -26.516 1 95.56 270 MET A C 1
ATOM 2123 O O . MET A 1 270 ? -0.036 -35.562 -25.469 1 95.56 270 MET A O 1
ATOM 2127 N N . TRP A 1 271 ? 0.047 -34.719 -27.516 1 94.62 271 TRP A N 1
ATOM 2128 C CA . TRP A 1 271 ? 1.493 -34.531 -27.453 1 94.62 271 TRP A CA 1
ATOM 2129 C C . TRP A 1 271 ? 1.859 -33.438 -26.484 1 94.62 271 TRP A C 1
ATOM 2131 O O . TRP A 1 271 ? 2.902 -33.5 -25.828 1 94.62 271 TRP A O 1
ATOM 2141 N N . ARG A 1 272 ? 0.945 -32.469 -26.391 1 93.44 272 ARG A N 1
ATOM 2142 C CA . ARG A 1 272 ? 1.112 -31.453 -25.375 1 93.44 272 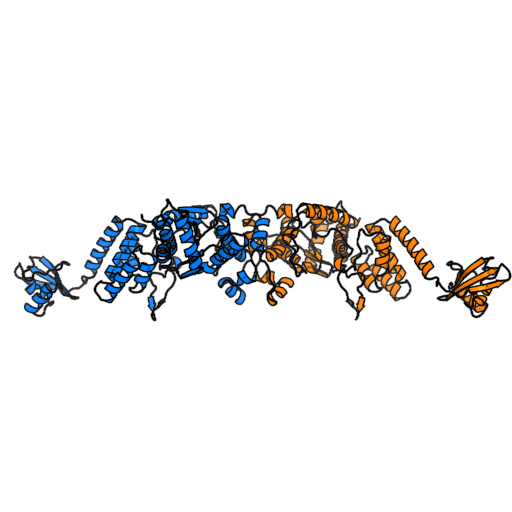ARG A CA 1
ATOM 2143 C C . ARG A 1 272 ? 1.026 -32.062 -23.969 1 93.44 272 ARG A C 1
ATOM 2145 O O . ARG A 1 272 ? 1.806 -31.688 -23.078 1 93.44 272 ARG A O 1
ATOM 2152 N N . TYR A 1 273 ? 0.149 -32.906 -23.75 1 96.06 273 TYR A N 1
ATOM 2153 C CA . TYR A 1 273 ? -0.006 -33.594 -22.469 1 96.06 273 TYR A CA 1
ATOM 2154 C C . TYR A 1 273 ? 1.211 -34.438 -22.172 1 96.06 273 TYR A C 1
ATOM 2156 O O . TYR A 1 273 ? 1.689 -34.469 -21.031 1 96.06 273 TYR A O 1
ATOM 2164 N N . TYR A 1 274 ? 1.731 -35.156 -23.203 1 95.12 274 TYR A N 1
ATOM 2165 C CA . TYR A 1 274 ? 2.957 -35.906 -23.031 1 95.12 274 TYR A CA 1
ATOM 2166 C C . TYR A 1 274 ? 4.098 -35.031 -22.547 1 95.12 274 TYR A C 1
ATOM 2168 O O . TYR A 1 274 ? 4.77 -35.344 -21.562 1 95.12 274 TYR A O 1
ATOM 2176 N N . GLU A 1 275 ? 4.289 -33.969 -23.188 1 91.75 275 GLU A N 1
ATOM 2177 C CA . GLU A 1 275 ? 5.395 -33.031 -22.922 1 91.75 275 GLU A CA 1
ATOM 2178 C C . GLU A 1 275 ? 5.34 -32.5 -21.5 1 91.75 275 GLU A C 1
ATOM 2180 O O . GLU A 1 275 ? 6.371 -32.375 -20.844 1 91.75 275 GLU A O 1
ATOM 2185 N N . LEU A 1 276 ? 4.148 -32.25 -21.031 1 93.38 276 LEU A N 1
ATOM 2186 C CA . LEU A 1 276 ? 4.02 -31.484 -19.797 1 93.38 276 LEU A CA 1
ATOM 2187 C C . LEU A 1 276 ? 3.764 -32.406 -18.609 1 93.38 276 LEU A C 1
ATOM 2189 O O . LEU A 1 276 ? 4.043 -32.062 -17.453 1 93.38 276 LEU A O 1
ATOM 2193 N N . LEU A 1 277 ? 3.271 -33.625 -18.844 1 93.62 277 LEU A N 1
ATOM 2194 C CA . LEU A 1 277 ? 2.807 -34.438 -17.734 1 93.62 277 LEU A CA 1
ATOM 2195 C C . LEU A 1 277 ? 3.604 -35.75 -17.656 1 93.62 277 LEU A C 1
ATOM 2197 O O . LEU A 1 277 ? 3.746 -36.312 -16.562 1 93.62 277 LEU A O 1
ATOM 2201 N N . SER A 1 278 ? 4.07 -36.219 -18.766 1 93.12 278 SER A N 1
ATOM 2202 C CA . SER A 1 278 ? 4.688 -37.562 -18.797 1 93.12 278 SER A CA 1
ATOM 2203 C C . SER A 1 278 ? 6.094 -37.531 -18.219 1 93.12 278 SER A C 1
ATOM 2205 O O . SER A 1 278 ? 6.801 -36.531 -18.344 1 93.12 278 SER A O 1
ATOM 2207 N N . ALA A 1 279 ? 6.543 -38.594 -17.656 1 86.5 279 ALA A N 1
ATOM 2208 C CA . ALA A 1 279 ? 7.891 -38.75 -17.109 1 86.5 279 ALA A CA 1
ATOM 2209 C C . ALA A 1 279 ? 8.852 -39.281 -18.172 1 86.5 279 ALA A C 1
ATOM 2211 O O . ALA A 1 279 ? 10.062 -39.344 -17.953 1 86.5 279 ALA A O 1
ATOM 2212 N N . GLU A 1 280 ? 8.258 -39.562 -19.281 1 88.94 280 GLU A N 1
ATOM 2213 C CA . GLU A 1 280 ? 9.102 -40.094 -20.359 1 88.94 280 GLU A CA 1
ATOM 2214 C C . GLU A 1 280 ? 10.055 -39.031 -20.875 1 88.94 280 GLU A C 1
ATOM 2216 O O . GLU A 1 280 ? 9.758 -37.812 -20.797 1 88.94 280 GLU A O 1
ATOM 2221 N N . SER A 1 281 ? 11.18 -39.406 -21.422 1 86.94 281 SER A N 1
ATOM 2222 C CA . SER A 1 281 ? 12.164 -38.469 -21.938 1 86.94 281 SER A CA 1
ATOM 2223 C C . SER A 1 281 ? 11.656 -37.781 -23.219 1 86.94 281 SER A C 1
ATOM 2225 O O . SER A 1 281 ? 10.75 -38.312 -23.875 1 86.94 281 SER A O 1
ATOM 2227 N N . THR A 1 282 ? 12.32 -36.75 -23.531 1 88.06 282 THR A N 1
ATOM 2228 C CA . THR A 1 282 ? 11.992 -36 -24.75 1 88.06 282 THR A CA 1
ATOM 2229 C C . THR A 1 282 ? 12.227 -36.875 -25.984 1 88.06 282 THR A C 1
ATOM 2231 O O . THR A 1 282 ? 11.461 -36.812 -26.938 1 88.06 282 THR A O 1
ATOM 2234 N N . GLU A 1 283 ? 13.211 -37.594 -25.875 1 90.94 283 GLU A N 1
ATOM 2235 C CA . GLU A 1 283 ? 13.555 -38.469 -27 1 90.94 283 GLU A CA 1
ATOM 2236 C C . GLU A 1 283 ? 12.484 -39.562 -27.203 1 90.94 283 GLU A C 1
ATOM 2238 O O . GLU A 1 283 ? 12.078 -39.812 -28.328 1 90.94 283 GLU A O 1
ATOM 2243 N N . THR A 1 284 ? 12.086 -40.125 -26.109 1 93.69 284 THR A N 1
ATOM 2244 C CA . THR A 1 284 ? 11.062 -41.156 -26.172 1 93.69 284 THR A CA 1
ATOM 224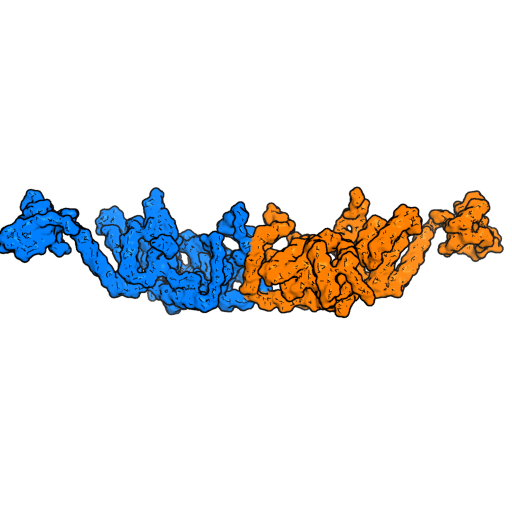5 C C . THR A 1 284 ? 9.758 -40.625 -26.719 1 93.69 284 THR A C 1
ATOM 2247 O O . THR A 1 284 ? 9.102 -41.25 -27.547 1 93.69 284 THR A O 1
ATOM 2250 N N . ILE A 1 285 ? 9.359 -39.469 -26.297 1 93.94 285 ILE A N 1
ATOM 2251 C CA . ILE A 1 285 ? 8.117 -38.844 -26.734 1 93.94 285 ILE A CA 1
ATOM 2252 C C . ILE A 1 285 ? 8.211 -38.5 -28.219 1 93.94 285 ILE A C 1
ATOM 2254 O O . ILE A 1 285 ? 7.262 -38.719 -28.969 1 93.94 285 ILE A O 1
ATOM 2258 N N . ALA A 1 286 ? 9.359 -37.969 -28.609 1 94.31 286 ALA A N 1
ATOM 2259 C CA . ALA A 1 286 ? 9.57 -37.625 -30.016 1 94.31 286 ALA A CA 1
ATOM 2260 C C . ALA A 1 286 ? 9.492 -38.875 -30.891 1 94.31 286 ALA A C 1
ATOM 2262 O O . ALA A 1 286 ? 8.938 -38.844 -32 1 94.31 286 ALA A O 1
ATOM 2263 N N . ALA A 1 287 ? 10.055 -39.875 -30.391 1 95.75 287 ALA A N 1
ATOM 2264 C CA . ALA A 1 287 ? 10.008 -41.156 -31.141 1 95.75 287 ALA A CA 1
ATOM 2265 C C . ALA A 1 287 ? 8.57 -41.625 -31.281 1 95.75 287 ALA A C 1
ATOM 2267 O O . ALA A 1 287 ? 8.172 -42.094 -32.344 1 95.75 287 ALA A O 1
ATOM 2268 N N . ARG A 1 288 ? 7.812 -41.594 -30.25 1 96 288 ARG A N 1
ATOM 2269 C CA . ARG A 1 288 ? 6.414 -42 -30.281 1 96 288 ARG A CA 1
ATOM 2270 C C . ARG A 1 288 ? 5.605 -41.125 -31.234 1 96 288 ARG A C 1
ATOM 2272 O O . ARG A 1 288 ? 4.762 -41.625 -31.984 1 96 288 ARG A O 1
ATOM 2279 N N . ARG A 1 289 ? 5.875 -39.906 -31.172 1 95.69 289 ARG A N 1
ATOM 2280 C CA . ARG A 1 289 ? 5.195 -38.969 -32.094 1 95.69 289 ARG A CA 1
ATOM 2281 C C . ARG A 1 289 ? 5.516 -39.312 -33.531 1 95.69 289 ARG A C 1
ATOM 2283 O O . ARG A 1 289 ? 4.625 -39.281 -34.375 1 95.69 289 ARG A O 1
ATOM 2290 N N . SER A 1 290 ? 6.781 -39.562 -33.781 1 96.38 290 SER A N 1
ATOM 2291 C CA . SER A 1 290 ? 7.215 -39.938 -35.125 1 96.38 290 SER A CA 1
ATOM 2292 C C . SER A 1 290 ? 6.562 -41.25 -35.594 1 96.38 290 SER A C 1
ATOM 2294 O O . SER A 1 290 ? 6.156 -41.375 -36.75 1 96.38 290 SER A O 1
ATOM 2296 N N . ASP A 1 291 ? 6.488 -42.156 -34.719 1 95.12 291 ASP A N 1
ATOM 2297 C CA . ASP A 1 291 ? 5.859 -43.438 -35 1 95.12 291 ASP A CA 1
ATOM 2298 C C . ASP A 1 291 ? 4.383 -43.25 -35.344 1 95.12 291 ASP A C 1
ATOM 2300 O O . ASP A 1 291 ? 3.871 -43.906 -36.25 1 95.12 291 ASP A O 1
ATOM 2304 N N . CYS A 1 292 ? 3.707 -42.406 -34.719 1 92 292 CYS A N 1
ATOM 2305 C CA . CYS A 1 292 ? 2.303 -42.156 -35 1 92 292 CYS A CA 1
ATOM 2306 C C . CYS A 1 292 ? 2.146 -41.438 -36.344 1 92 292 CYS A C 1
ATOM 2308 O O . CYS A 1 292 ? 1.255 -41.781 -37.125 1 92 292 CYS A O 1
ATOM 2310 N N . ALA A 1 293 ? 3.029 -40.531 -36.562 1 92.88 293 ALA A N 1
ATOM 2311 C CA . ALA A 1 293 ? 2.982 -39.781 -37.812 1 92.88 293 ALA A CA 1
ATOM 2312 C C . ALA A 1 293 ? 3.242 -40.688 -39 1 92.88 293 ALA A C 1
ATOM 2314 O O . ALA A 1 293 ? 2.676 -40.5 -40.094 1 92.88 293 ALA A O 1
ATOM 2315 N N . SER A 1 294 ? 4.035 -41.719 -38.812 1 94 294 SER A N 1
ATOM 2316 C CA . SER A 1 294 ? 4.406 -42.625 -39.875 1 94 294 SER A CA 1
ATOM 2317 C C . SER A 1 294 ? 3.43 -43.812 -40 1 94 294 SER A C 1
ATOM 2319 O O . SER A 1 294 ? 3.521 -44.625 -40.906 1 94 294 SER A O 1
ATOM 2321 N N . GLY A 1 295 ? 2.58 -43.938 -38.969 1 89.38 295 GLY A N 1
ATOM 2322 C CA . GLY A 1 295 ? 1.595 -45 -39 1 89.38 295 GLY A CA 1
ATOM 2323 C C . GLY A 1 295 ? 2.068 -46.25 -38.281 1 89.38 295 GLY A C 1
ATOM 2324 O O . GLY A 1 295 ? 1.331 -47.25 -38.219 1 89.38 295 GLY A O 1
ATOM 2325 N N . ARG A 1 296 ? 3.232 -46.188 -37.781 1 91.38 296 ARG A N 1
ATOM 2326 C CA . ARG A 1 296 ? 3.785 -47.344 -37.094 1 91.38 296 ARG A CA 1
ATOM 2327 C C . ARG A 1 296 ? 3.078 -47.594 -35.75 1 91.38 296 ARG A C 1
ATOM 2329 O O . ARG A 1 296 ? 3.062 -48.688 -35.25 1 91.38 296 ARG A O 1
ATOM 2336 N N . MET A 1 297 ? 2.479 -46.5 -35.25 1 91.38 297 MET A N 1
ATOM 2337 C CA . MET A 1 297 ? 1.728 -46.594 -34 1 91.38 297 MET A CA 1
ATOM 2338 C C . MET A 1 297 ? 0.381 -45.875 -34.125 1 91.38 297 MET A C 1
ATOM 2340 O O . MET A 1 297 ? 0.293 -44.812 -34.719 1 91.38 297 MET A O 1
ATOM 2344 N N . ASN A 1 298 ? -0.606 -46.594 -33.656 1 90.88 298 ASN A N 1
ATOM 2345 C CA . ASN A 1 298 ? -1.927 -46 -33.625 1 90.88 298 ASN A CA 1
ATOM 2346 C C . ASN A 1 298 ? -2.02 -44.906 -32.562 1 90.88 298 ASN A C 1
ATOM 2348 O O . ASN A 1 298 ? -1.646 -45.125 -31.406 1 90.88 298 ASN A O 1
ATOM 2352 N N . PRO A 1 299 ? -2.479 -43.719 -32.969 1 92.44 299 PRO A N 1
ATOM 2353 C CA . PRO A 1 299 ? -2.621 -42.656 -31.984 1 92.44 299 PRO A CA 1
ATOM 2354 C C . PRO A 1 299 ? -3.408 -43.062 -30.75 1 92.44 299 PRO A C 1
ATOM 2356 O O . PRO A 1 299 ? -3.143 -42.594 -29.641 1 92.44 299 PRO A O 1
ATOM 2359 N N . ARG A 1 300 ? -4.332 -43.906 -30.922 1 90.12 300 ARG A N 1
ATOM 2360 C CA . ARG A 1 300 ? -5.105 -44.406 -29.797 1 90.12 300 ARG A CA 1
ATOM 2361 C C . ARG A 1 300 ? -4.203 -45.125 -28.797 1 90.12 300 ARG A C 1
ATOM 2363 O O . ARG A 1 300 ? -4.383 -45 -27.594 1 90.12 300 ARG A O 1
ATOM 2370 N N . ASP A 1 301 ? -3.262 -45.875 -29.328 1 92 301 ASP A N 1
ATOM 2371 C CA . ASP A 1 301 ? -2.328 -46.594 -28.469 1 92 301 ASP A CA 1
ATOM 2372 C C . ASP A 1 301 ? -1.416 -45.625 -27.719 1 92 301 ASP A C 1
ATOM 2374 O O . ASP A 1 301 ? -1.076 -45.875 -26.562 1 92 301 ASP A O 1
ATOM 2378 N N . ALA A 1 302 ? -1.015 -44.625 -28.422 1 95.75 302 ALA A N 1
ATOM 2379 C CA . ALA A 1 302 ? -0.198 -43.594 -27.781 1 95.75 302 ALA A CA 1
ATOM 2380 C C . ALA A 1 302 ? -0.959 -42.938 -26.641 1 95.75 302 ALA A C 1
ATOM 2382 O O . ALA A 1 302 ? -0.404 -42.719 -25.562 1 95.75 302 ALA A O 1
ATOM 2383 N N . LYS A 1 303 ? -2.203 -42.594 -26.875 1 95.88 303 LYS A N 1
ATOM 2384 C CA . LYS A 1 303 ? -3.037 -42 -25.828 1 95.88 303 LYS A CA 1
ATOM 2385 C C . LYS A 1 303 ? -3.207 -42.938 -24.641 1 95.88 303 LYS A C 1
ATOM 2387 O O . LYS A 1 303 ? -3.143 -42.5 -23.5 1 95.88 303 LYS A O 1
ATOM 2392 N N . MET A 1 304 ? -3.406 -44.156 -24.969 1 94.94 304 MET A N 1
ATOM 2393 C CA . MET A 1 304 ? -3.578 -45.188 -23.938 1 94.94 304 MET A CA 1
ATOM 2394 C C . MET A 1 304 ? -2.328 -45.281 -23.062 1 94.94 304 MET A C 1
ATOM 2396 O O . MET A 1 304 ? -2.426 -45.438 -21.844 1 94.94 304 MET A O 1
ATOM 2400 N N . THR A 1 305 ? -1.214 -45.25 -23.688 1 96.25 305 THR A N 1
ATOM 2401 C CA . THR A 1 305 ? 0.044 -45.312 -22.953 1 96.25 305 THR A CA 1
ATOM 2402 C C . THR A 1 305 ? 0.127 -44.156 -21.938 1 96.25 305 THR A C 1
ATOM 2404 O O . THR A 1 305 ? 0.489 -44.375 -20.781 1 96.25 305 THR A O 1
ATOM 2407 N N . LEU A 1 306 ? -0.217 -43 -22.391 1 96.94 306 LEU A N 1
ATOM 2408 C CA . LEU A 1 306 ? -0.212 -41.844 -21.516 1 96.94 306 LEU A CA 1
ATOM 2409 C C . LEU A 1 306 ? -1.247 -42 -20.406 1 96.94 306 LEU A C 1
ATOM 2411 O O . LEU A 1 306 ? -0.96 -41.719 -19.234 1 96.94 306 LEU A O 1
ATOM 2415 N N . ALA A 1 307 ? -2.453 -42.375 -20.781 1 97.31 307 ALA A N 1
ATOM 2416 C CA . ALA A 1 307 ? -3.535 -42.562 -19.812 1 97.31 307 ALA A CA 1
ATOM 2417 C C . ALA A 1 307 ? -3.143 -43.562 -18.734 1 97.31 307 ALA A C 1
ATOM 2419 O O . ALA A 1 307 ? -3.365 -43.312 -17.547 1 97.31 307 ALA A O 1
ATOM 2420 N N . LYS A 1 308 ? -2.541 -44.625 -19.141 1 96.56 308 LYS A N 1
ATOM 2421 C CA . LYS A 1 308 ? -2.096 -45.625 -18.188 1 96.56 308 LYS A CA 1
ATOM 2422 C C . LYS A 1 308 ? -1.049 -45.062 -17.234 1 96.56 308 LYS A C 1
ATOM 2424 O O . LYS A 1 308 ? -1.085 -45.344 -16.031 1 96.56 308 LYS A O 1
ATOM 2429 N N . GLU A 1 309 ? -0.118 -44.375 -17.812 1 95.69 309 GLU A N 1
ATOM 2430 C CA . GLU A 1 309 ? 0.918 -43.75 -16.984 1 95.69 309 GLU A CA 1
ATOM 2431 C C . GLU A 1 309 ? 0.308 -42.875 -15.906 1 95.69 309 GLU A C 1
ATOM 2433 O O . GLU A 1 309 ? 0.706 -42.938 -14.742 1 95.69 309 GLU A O 1
ATOM 2438 N N . LEU A 1 310 ? -0.621 -42.031 -16.297 1 96 310 LEU A N 1
ATOM 2439 C CA . LEU A 1 310 ? -1.206 -41.062 -15.375 1 96 310 LEU A CA 1
ATOM 2440 C C . LEU A 1 310 ? -2.107 -41.75 -14.359 1 96 310 LEU A C 1
ATOM 2442 O O . LEU A 1 310 ? -2.107 -41.375 -13.18 1 96 310 LEU A O 1
ATOM 2446 N N . VAL A 1 311 ? -2.877 -42.75 -14.766 1 96.5 311 VAL A N 1
ATOM 2447 C CA . VAL A 1 311 ? -3.689 -43.531 -13.82 1 96.5 311 VAL A CA 1
ATOM 2448 C C . VAL A 1 311 ? -2.785 -44.219 -12.805 1 96.5 311 VAL A C 1
ATOM 2450 O O . VAL A 1 311 ? -3.082 -44.219 -11.609 1 96.5 311 VAL A O 1
ATOM 2453 N N . ALA A 1 312 ? -1.711 -44.781 -13.297 1 95.94 312 ALA A N 1
ATOM 2454 C CA . ALA A 1 312 ? -0.774 -45.438 -12.391 1 95.94 312 ALA A CA 1
ATOM 2455 C C . ALA A 1 312 ? -0.197 -44.469 -11.383 1 95.94 312 ALA A C 1
ATOM 2457 O O . ALA A 1 312 ? -0.028 -44.781 -10.203 1 95.94 312 ALA A O 1
ATOM 2458 N N . ARG A 1 313 ? 0.114 -43.281 -11.82 1 91.88 313 ARG A N 1
ATOM 2459 C CA . ARG A 1 313 ? 0.721 -42.25 -10.977 1 91.88 313 ARG A CA 1
ATOM 2460 C C . ARG A 1 313 ? -0.243 -41.781 -9.891 1 91.88 313 ARG A C 1
ATOM 2462 O O . ARG A 1 313 ? 0.144 -41.656 -8.727 1 91.88 313 ARG A O 1
ATOM 2469 N N . PHE A 1 314 ? -1.479 -41.594 -10.195 1 92.94 314 PHE A N 1
ATOM 2470 C CA . PHE A 1 314 ? -2.396 -40.938 -9.273 1 92.94 314 PHE A CA 1
ATOM 2471 C C . PHE A 1 314 ? -3.23 -41.969 -8.516 1 92.94 314 PHE A C 1
ATOM 2473 O O . PHE A 1 314 ? -3.895 -41.625 -7.535 1 92.94 314 PHE A O 1
ATOM 2480 N N . HIS A 1 315 ? -3.184 -43.188 -8.992 1 94.12 315 HIS A N 1
ATOM 2481 C CA . HIS A 1 315 ? -3.834 -44.312 -8.312 1 94.12 315 HIS A CA 1
ATOM 2482 C C . HIS A 1 315 ? -2.855 -45.469 -8.062 1 94.12 315 HIS A C 1
ATOM 2484 O O . HIS A 1 315 ? -2.01 -45.375 -7.172 1 94.12 315 HIS A O 1
ATOM 2490 N N . SER A 1 316 ? -2.867 -46.531 -8.875 1 94.38 316 SER A N 1
ATOM 2491 C CA . SER A 1 316 ? -1.918 -47.625 -8.766 1 94.38 316 SER A CA 1
ATOM 2492 C C . SER A 1 316 ? -1.691 -48.312 -10.109 1 94.38 316 SER A C 1
ATOM 2494 O O . SER A 1 316 ? -2.498 -48.156 -11.031 1 94.38 316 SER A O 1
ATOM 2496 N N . GLN A 1 317 ? -0.548 -48.938 -10.117 1 95.44 317 GLN A N 1
ATOM 2497 C CA . GLN A 1 317 ? -0.258 -49.719 -11.312 1 95.44 317 GLN A CA 1
ATOM 2498 C C . GLN A 1 317 ? -1.354 -50.75 -11.57 1 95.44 317 GLN A C 1
ATOM 2500 O O . GLN A 1 317 ? -1.725 -51 -12.727 1 95.44 317 GLN A O 1
ATOM 2505 N N . ALA A 1 318 ? -1.846 -51.281 -10.539 1 96.69 318 ALA A N 1
ATOM 2506 C CA . ALA A 1 318 ? -2.93 -52.281 -10.648 1 96.69 318 ALA A CA 1
ATOM 2507 C C . ALA A 1 318 ? -4.188 -51.625 -11.227 1 96.69 318 ALA A C 1
ATOM 2509 O O . ALA A 1 318 ? -4.871 -52.219 -12.055 1 96.69 318 ALA A O 1
ATOM 2510 N N . ASP A 1 319 ? -4.484 -50.469 -10.781 1 96.31 319 ASP A N 1
ATOM 2511 C CA . ASP A 1 319 ? -5.641 -49.75 -11.297 1 96.31 319 ASP A CA 1
ATOM 2512 C C . ASP A 1 319 ? -5.48 -49.438 -12.789 1 96.31 319 ASP A C 1
ATOM 2514 O O . ASP A 1 319 ? -6.438 -49.562 -13.555 1 96.31 319 ASP A O 1
ATOM 2518 N N . ALA A 1 320 ? -4.305 -49.031 -13.18 1 96.88 320 ALA A N 1
ATOM 2519 C CA . ALA A 1 320 ? -4.027 -48.688 -14.57 1 96.88 320 ALA A CA 1
ATOM 2520 C C . ALA A 1 320 ? -4.27 -49.906 -15.469 1 96.88 320 ALA A C 1
ATOM 2522 O O . ALA A 1 320 ? -4.879 -49.781 -16.531 1 96.88 320 ALA A O 1
ATOM 2523 N N . GLU A 1 321 ? -3.846 -51.031 -15.016 1 95.75 321 GLU A N 1
ATOM 2524 C CA . GLU A 1 321 ? -4.023 -52.281 -15.789 1 95.75 321 GLU A CA 1
ATOM 2525 C C . GLU A 1 321 ? -5.492 -52.688 -15.852 1 95.75 321 GLU A C 1
ATOM 2527 O O . GLU A 1 321 ? -5.988 -53.094 -16.906 1 95.75 321 GLU A O 1
ATOM 2532 N N . ARG A 1 322 ? -6.113 -52.562 -14.734 1 94.94 322 ARG A N 1
ATOM 2533 C CA . ARG A 1 322 ? -7.52 -52.938 -14.641 1 94.94 322 ARG A CA 1
ATOM 2534 C C . ARG A 1 322 ? -8.375 -52.094 -15.586 1 94.94 322 ARG A C 1
ATOM 2536 O O . ARG A 1 322 ? -9.18 -52.625 -16.344 1 94.94 322 ARG A O 1
ATOM 2543 N N . VAL A 1 323 ? -8.195 -50.781 -15.531 1 94.19 323 VAL A N 1
ATOM 2544 C CA . VAL A 1 323 ? -9.047 -49.906 -16.328 1 94.19 323 VAL A CA 1
ATOM 2545 C C . VAL A 1 323 ? -8.68 -50.031 -17.797 1 94.19 323 VAL A C 1
ATOM 2547 O O . VAL A 1 323 ? -9.539 -49.875 -18.672 1 94.19 323 VAL A O 1
ATOM 2550 N N . HIS A 1 324 ? -7.418 -50.281 -18.062 1 93.25 324 HIS A N 1
ATOM 2551 C CA . HIS A 1 324 ? -7.004 -50.562 -19.438 1 93.25 324 HIS A CA 1
ATOM 2552 C C . HIS A 1 324 ? -7.711 -51.781 -20.016 1 93.25 324 HIS A C 1
ATOM 2554 O O . HIS A 1 324 ? -8.234 -51.75 -21.125 1 93.25 324 HIS A O 1
ATOM 2560 N N . ALA A 1 325 ? -7.719 -52.812 -19.266 1 91.06 325 ALA A N 1
ATOM 2561 C CA . ALA A 1 325 ? -8.367 -54.062 -19.688 1 91.06 325 ALA A CA 1
ATOM 2562 C C . ALA A 1 325 ? -9.859 -53.844 -19.922 1 91.06 325 ALA A C 1
ATOM 2564 O O . ALA A 1 325 ? -10.422 -54.344 -20.891 1 91.06 325 ALA A O 1
ATOM 2565 N N . ALA A 1 326 ? -10.438 -53.156 -19.031 1 89.38 326 ALA A N 1
ATOM 2566 C CA . ALA A 1 326 ? -11.867 -52.875 -19.141 1 89.38 326 ALA A CA 1
ATOM 2567 C C . ALA A 1 326 ? -12.156 -52.031 -20.375 1 89.38 326 ALA A C 1
ATOM 2569 O O . ALA A 1 326 ? -13.164 -52.219 -21.062 1 89.38 326 ALA A O 1
ATOM 2570 N N . TRP A 1 327 ? -11.336 -51.062 -20.625 1 87.38 327 TRP A N 1
ATOM 2571 C CA . TRP A 1 327 ? -11.484 -50.188 -21.781 1 87.38 327 TRP A CA 1
ATOM 2572 C C . TRP A 1 327 ? -11.336 -51 -23.078 1 87.38 327 TRP A C 1
ATOM 2574 O O . TRP A 1 327 ? -12.094 -50.781 -24.031 1 87.38 327 TRP A O 1
ATOM 2584 N N . ASP A 1 328 ? -10.352 -51.812 -23.109 1 82.44 328 ASP A N 1
ATOM 2585 C CA . ASP A 1 328 ? -10.094 -52.656 -24.281 1 82.44 328 ASP A CA 1
ATOM 2586 C C . ASP A 1 328 ? -11.273 -53.562 -24.578 1 82.44 328 ASP A C 1
ATOM 2588 O O . ASP A 1 328 ? -11.641 -53.781 -25.734 1 82.44 328 ASP A O 1
ATOM 2592 N N . LYS A 1 329 ? -11.828 -54.062 -23.562 1 77.69 329 LYS A N 1
ATOM 2593 C CA . LYS A 1 329 ? -12.992 -54.938 -23.703 1 77.69 329 LYS A CA 1
ATOM 2594 C C . LYS A 1 329 ? -14.195 -54.188 -24.234 1 77.69 329 LYS A C 1
ATOM 2596 O O . LYS A 1 329 ? -14.883 -54.656 -25.141 1 77.69 329 LYS A O 1
ATOM 2601 N N . GLN A 1 330 ? -14.453 -53.062 -23.688 1 71.56 330 GLN A N 1
ATOM 2602 C CA . GLN A 1 330 ? -15.594 -52.25 -24.094 1 71.56 330 GLN A CA 1
ATOM 2603 C C . GLN A 1 330 ? -15.422 -51.75 -25.531 1 71.56 330 GLN A C 1
ATOM 2605 O O . GLN A 1 330 ? -16.375 -51.719 -26.297 1 71.56 330 GLN A O 1
ATOM 2610 N N . PHE A 1 331 ? -14.305 -51.25 -25.797 1 63.97 331 PHE A N 1
ATOM 2611 C CA . PHE A 1 331 ? -14.023 -50.719 -27.141 1 63.97 331 PHE A CA 1
ATOM 2612 C C . PHE A 1 331 ? -14.102 -51.844 -28.172 1 63.97 331 PHE A C 1
ATOM 2614 O O . PHE A 1 331 ? -14.641 -51.656 -29.266 1 63.97 331 PHE A O 1
ATOM 2621 N N . SER A 1 332 ? -13.562 -52.938 -27.797 1 59.12 332 SER A N 1
ATOM 2622 C CA . SER A 1 332 ? -13.656 -54.094 -28.672 1 59.12 332 SER A CA 1
ATOM 2623 C C . SER A 1 332 ? -15.109 -54.5 -28.891 1 59.12 332 SER A C 1
ATOM 2625 O O . SER A 1 332 ? -15.5 -54.844 -30 1 59.12 332 SER A O 1
ATOM 2627 N N . GLN A 1 333 ? -15.867 -54.406 -27.844 1 56.09 333 GLN A N 1
ATOM 2628 C CA . GLN A 1 333 ? -17.281 -54.781 -27.938 1 56.09 333 GLN A CA 1
ATOM 2629 C C . GLN A 1 333 ? -18.062 -53.75 -28.734 1 56.09 333 GLN A C 1
ATOM 2631 O O . GLN A 1 333 ? -19 -54.094 -29.453 1 56.09 333 GLN A O 1
ATOM 2636 N N . ARG A 1 334 ? -17.797 -52.406 -28.531 1 53.62 334 ARG A N 1
ATOM 2637 C CA . ARG A 1 334 ? -18.469 -51.344 -29.25 1 53.62 334 ARG A CA 1
ATOM 2638 C C . ARG A 1 334 ? -18.141 -51.375 -30.734 1 53.62 334 ARG A C 1
ATOM 2640 O O . ARG A 1 334 ? -18.891 -50.844 -31.562 1 53.62 334 ARG A O 1
ATOM 2647 N N . GLN A 1 335 ? -16.984 -51.75 -30.984 1 53.19 335 GLN A N 1
ATOM 2648 C CA . GLN A 1 335 ? -16.641 -51.844 -32.406 1 53.19 335 GLN A CA 1
ATOM 2649 C C . GLN A 1 335 ? -17.469 -52.938 -33.094 1 53.19 335 GLN A C 1
ATOM 2651 O O . GLN A 1 335 ? -17.625 -52.906 -34.312 1 53.19 335 GLN A O 1
ATOM 2656 N N . VAL A 1 336 ? -18.094 -53.75 -32.312 1 55.78 336 VAL A N 1
ATOM 2657 C CA . VAL A 1 336 ? -18.984 -54.75 -32.906 1 55.78 336 VAL A CA 1
ATOM 2658 C C . VAL A 1 336 ? -20.375 -54.125 -33.125 1 55.78 336 VAL A C 1
ATOM 2660 O O . VAL A 1 336 ? -21 -53.656 -32.188 1 55.78 336 VAL A O 1
ATOM 2663 N N . PRO A 1 337 ? -20.734 -53.719 -34.344 1 55.75 337 PRO A N 1
ATOM 2664 C CA . PRO A 1 337 ? -22.016 -53.062 -34.594 1 55.75 337 PRO A CA 1
ATOM 2665 C C . PRO A 1 337 ? -23.188 -53.781 -33.938 1 55.75 337 PRO A C 1
ATOM 2667 O O . PRO A 1 337 ? -23.188 -55 -33.812 1 55.75 337 PRO A O 1
ATOM 2670 N N . ASP A 1 338 ? -24.109 -53.031 -33.219 1 58.62 338 ASP A N 1
ATOM 2671 C CA . ASP A 1 338 ? -25.328 -53.594 -32.625 1 58.62 338 ASP A CA 1
ATOM 2672 C C . ASP A 1 338 ? -26.141 -54.344 -33.688 1 58.62 338 ASP A C 1
ATOM 2674 O O . ASP A 1 338 ? -26.75 -55.375 -33.344 1 58.62 338 ASP A O 1
ATOM 2678 N N . SER A 1 339 ? -26.219 -53.781 -34.875 1 68.19 339 SER A N 1
ATOM 2679 C CA . SER A 1 339 ? -26.906 -54.438 -35.969 1 68.19 339 SER A CA 1
ATOM 2680 C C . SER A 1 339 ? -25.938 -54.875 -37.062 1 68.19 339 SER A C 1
ATOM 2682 O O . SER A 1 339 ? -25.047 -54.125 -37.469 1 68.19 339 SER A O 1
ATOM 2684 N N . MET A 1 340 ? -25.719 -56.188 -37.156 1 74 340 MET A N 1
ATOM 2685 C CA . MET A 1 340 ? -24.906 -56.75 -38.25 1 74 340 MET A CA 1
ATOM 2686 C C . MET A 1 340 ? -25.688 -57.812 -39 1 74 340 MET A C 1
ATOM 2688 O O . MET A 1 340 ? -26.609 -58.438 -38.438 1 74 340 MET A O 1
ATOM 2692 N N . PRO A 1 341 ? -25.422 -57.875 -40.312 1 82 341 PRO A N 1
ATOM 2693 C CA . PRO A 1 341 ? -26.109 -58.938 -41.062 1 82 341 PRO A CA 1
ATOM 2694 C C . PRO A 1 341 ? -25.906 -60.312 -40.438 1 82 341 PRO A C 1
ATOM 2696 O O . PRO A 1 341 ? -24.828 -60.625 -39.938 1 82 341 PRO A O 1
ATOM 2699 N N . GLU A 1 342 ? -26.984 -60.938 -40.281 1 84.81 342 GLU A N 1
ATOM 2700 C CA . GLU A 1 342 ? -26.953 -62.281 -39.75 1 84.81 342 GLU A CA 1
ATOM 2701 C C . GLU A 1 342 ? -27.141 -63.312 -40.875 1 84.81 342 GLU A C 1
ATOM 2703 O O . GLU A 1 342 ? -28.016 -63.156 -41.75 1 84.81 342 GLU A O 1
ATOM 2708 N N . HIS A 1 343 ? -26.25 -64.25 -40.938 1 89.12 343 HIS A N 1
ATOM 2709 C CA . HIS A 1 343 ? -26.344 -65.375 -41.906 1 89.12 343 HIS A CA 1
ATOM 2710 C C . HIS A 1 343 ? -26.359 -66.688 -41.219 1 89.12 343 HIS A C 1
ATOM 2712 O O . HIS A 1 343 ? -26.109 -66.812 -40 1 89.12 343 HIS A O 1
ATOM 2718 N N . GLU A 1 344 ? -26.875 -67.625 -41.906 1 86.44 344 GLU A N 1
ATOM 2719 C CA . GLU A 1 344 ? -26.922 -69 -41.375 1 86.44 344 GLU A CA 1
ATOM 2720 C C . GLU A 1 344 ? -26.297 -70 -42.344 1 86.44 344 GLU A C 1
ATOM 2722 O O . GLU A 1 344 ? -26.359 -69.812 -43.562 1 86.44 344 GLU A O 1
ATOM 2727 N N . SER A 1 345 ? -25.609 -70.938 -41.844 1 85.69 345 SER A N 1
ATOM 2728 C CA . SER A 1 345 ? -25.094 -72.062 -42.656 1 85.69 345 SER A CA 1
ATOM 2729 C C . SER A 1 345 ? -25.328 -73.375 -41.969 1 85.69 345 SER A C 1
ATOM 2731 O O . SER A 1 345 ? -25.234 -73.5 -40.75 1 85.69 345 SER A O 1
ATOM 2733 N N . ALA A 1 346 ? -25.75 -74.375 -42.812 1 81.69 346 ALA A N 1
ATOM 2734 C CA . ALA A 1 346 ? -25.891 -75.688 -42.344 1 81.69 346 ALA A CA 1
ATOM 2735 C C . ALA A 1 346 ? -24.594 -76.5 -42.469 1 81.69 346 ALA A C 1
ATOM 2737 O O . ALA A 1 346 ? -23.766 -76.188 -43.344 1 81.69 346 ALA A O 1
ATOM 2738 N N . GLY A 1 347 ? -24.328 -77.562 -41.438 1 82.69 347 GLY A N 1
ATOM 2739 C CA . GLY A 1 347 ? -23.188 -78.438 -41.531 1 82.69 347 GLY A CA 1
ATOM 2740 C C . GLY A 1 347 ? -22.016 -78 -40.688 1 82.69 347 GLY A C 1
ATOM 2741 O O . GLY A 1 347 ? -21.062 -77.375 -41.156 1 82.69 347 GLY A O 1
ATOM 2742 N N . ALA A 1 348 ? -22 -78.188 -39.5 1 87.19 348 ALA A N 1
ATOM 2743 C CA . ALA A 1 348 ? -20.859 -78 -38.594 1 87.19 348 ALA A CA 1
ATOM 2744 C C . ALA A 1 348 ? -19.906 -79.188 -38.625 1 87.19 348 ALA A C 1
ATOM 2746 O O . ALA A 1 348 ? -20.344 -80.312 -38.781 1 87.19 348 ALA A O 1
ATOM 2747 N N . PRO A 1 349 ? -18.672 -78.875 -38.656 1 89.62 349 PRO A N 1
ATOM 2748 C CA . PRO A 1 349 ? -17.969 -77.562 -38.625 1 89.62 349 PRO A CA 1
ATOM 2749 C C . PRO A 1 349 ? -17.891 -76.875 -39.969 1 89.62 349 PRO A C 1
ATOM 2751 O O . PRO A 1 349 ? -17.906 -77.562 -41 1 89.62 349 PRO A O 1
ATOM 2754 N N . LEU A 1 350 ? -17.953 -75.562 -40.031 1 93.12 350 LEU A N 1
ATOM 2755 C CA . LEU A 1 350 ? -17.891 -74.75 -41.219 1 93.12 350 LEU A CA 1
ATOM 2756 C C . LEU A 1 350 ? -16.5 -74.062 -41.375 1 93.12 350 LEU A C 1
ATOM 2758 O O . LEU A 1 350 ? -15.977 -73.5 -40.406 1 93.12 350 LEU A O 1
ATOM 2762 N N . ALA A 1 351 ? -15.922 -74.312 -42.5 1 93.25 351 ALA A N 1
ATOM 2763 C CA . ALA A 1 351 ? -14.641 -73.688 -42.75 1 93.25 351 ALA A CA 1
ATOM 2764 C C . ALA A 1 351 ? -14.773 -72.188 -42.656 1 93.25 351 ALA A C 1
ATOM 2766 O O . ALA A 1 351 ? -15.719 -71.562 -43.219 1 93.25 351 ALA A O 1
ATOM 2767 N N . LEU A 1 352 ? -13.883 -71.5 -42.062 1 94.06 352 LEU A N 1
ATOM 2768 C CA . LEU A 1 352 ? -13.906 -70.062 -41.906 1 94.06 352 LEU A CA 1
ATOM 2769 C C . LEU A 1 352 ? -13.922 -69.375 -43.25 1 94.06 352 LEU A C 1
ATOM 2771 O O . LEU A 1 352 ? -14.633 -68.375 -43.438 1 94.06 352 LEU A O 1
ATOM 2775 N N . VAL A 1 353 ? -13.18 -69.875 -44.188 1 94.81 353 VAL A N 1
ATOM 2776 C CA . VAL A 1 353 ? -13.125 -69.312 -45.531 1 94.81 353 VAL A CA 1
ATOM 2777 C C . VAL A 1 353 ? -14.523 -69.312 -46.125 1 94.81 353 VAL A C 1
ATOM 2779 O O . VAL A 1 353 ? -14.93 -68.25 -46.688 1 94.81 353 VAL A O 1
ATOM 2782 N N . GLN A 1 354 ? -15.289 -70.375 -45.938 1 94.06 354 GLN A N 1
ATOM 2783 C CA . GLN A 1 354 ? -16.656 -70.438 -46.438 1 94.06 354 GLN A CA 1
ATOM 2784 C C . GLN A 1 354 ? -17.594 -69.5 -45.688 1 94.06 354 GLN A C 1
ATOM 2786 O O . GLN A 1 354 ? -18.469 -68.875 -46.25 1 94.06 354 GLN A O 1
ATOM 2791 N N . ALA A 1 355 ? -17.375 -69.5 -44.406 1 94.62 355 ALA A N 1
ATOM 2792 C CA . ALA A 1 355 ? -18.203 -68.688 -43.531 1 94.62 355 ALA A CA 1
ATOM 2793 C C . ALA A 1 355 ? -18.109 -67.188 -43.969 1 94.62 355 ALA A C 1
ATOM 2795 O O . ALA A 1 355 ? -19.109 -66.5 -44 1 94.62 355 ALA A O 1
ATOM 2796 N N . LEU A 1 356 ? -17.031 -66.75 -44.312 1 93.94 356 LEU A N 1
ATOM 2797 C CA . LEU A 1 356 ? -16.797 -65.312 -44.719 1 93.94 356 LEU A CA 1
ATOM 2798 C C . LEU A 1 356 ? -17.531 -65 -46 1 93.94 356 LEU A C 1
ATOM 2800 O O . LEU A 1 356 ? -18.047 -63.906 -46.156 1 93.94 356 LEU A O 1
ATOM 2804 N N . VAL A 1 357 ? -17.547 -66 -46.906 1 92.94 357 VAL A N 1
ATOM 2805 C CA . VAL A 1 357 ? -18.25 -65.812 -48.156 1 92.94 357 VAL A CA 1
ATOM 2806 C C . VAL A 1 357 ? -19.75 -65.812 -47.938 1 92.94 357 VAL A C 1
ATOM 2808 O O . VAL A 1 357 ? -20.469 -64.938 -48.469 1 92.94 357 VAL A O 1
ATOM 2811 N N . ILE A 1 358 ? -20.172 -66.75 -47.094 1 92.75 358 ILE A N 1
ATOM 2812 C CA . ILE A 1 358 ? -21.594 -66.812 -46.75 1 92.75 358 ILE A CA 1
ATOM 2813 C C . ILE A 1 358 ? -22.047 -65.562 -46.094 1 92.75 358 ILE A C 1
ATOM 2815 O O . ILE A 1 358 ? -23.125 -65 -46.406 1 92.75 358 ILE A O 1
ATOM 2819 N N . ALA A 1 359 ? -21.219 -65 -45.312 1 90.38 359 ALA A N 1
ATOM 2820 C CA . ALA A 1 359 ? -21.547 -63.812 -44.562 1 90.38 359 ALA A CA 1
ATOM 2821 C C . ALA A 1 359 ? -21.312 -62.531 -45.375 1 90.38 359 ALA A C 1
ATOM 2823 O O . ALA A 1 359 ? -21.484 -61.438 -44.875 1 90.38 359 ALA A O 1
ATOM 2824 N N . LYS A 1 360 ? -20.859 -62.688 -46.562 1 89.38 360 LYS A N 1
ATOM 2825 C CA . LYS A 1 360 ? -20.625 -61.625 -47.531 1 89.38 360 LYS A CA 1
ATOM 2826 C C . LYS A 1 360 ? -19.516 -60.688 -47.062 1 89.38 360 LYS A C 1
ATOM 2828 O O . LYS A 1 360 ? -19.547 -59.5 -47.312 1 89.38 360 LYS A O 1
ATOM 2833 N N . LEU A 1 361 ? -18.594 -61.188 -46.438 1 91.62 361 LEU A N 1
ATOM 2834 C CA . LEU A 1 361 ? -17.438 -60.438 -45.969 1 91.62 361 LEU A CA 1
ATOM 2835 C C . LEU A 1 361 ? -16.25 -60.625 -46.938 1 91.62 361 LEU A C 1
ATOM 2837 O O . LEU A 1 361 ? -15.242 -59.938 -46.812 1 91.62 361 LEU A O 1
ATOM 2841 N N . ALA A 1 362 ? -16.391 -61.625 -47.812 1 92.06 362 ALA A N 1
ATOM 2842 C CA . ALA A 1 362 ? -15.453 -61.875 -48.906 1 92.06 362 ALA A CA 1
ATOM 2843 C C . ALA A 1 362 ? -16.188 -62.188 -50.188 1 92.06 362 ALA A C 1
ATOM 2845 O O . ALA A 1 362 ? -17.281 -62.75 -50.188 1 92.06 362 ALA A O 1
ATOM 2846 N N . SER A 1 363 ? -15.625 -61.812 -51.219 1 91.19 363 SER A N 1
ATOM 2847 C CA . SER A 1 363 ? -16.266 -62 -52.5 1 91.19 363 SER A CA 1
ATOM 2848 C C . SER A 1 363 ? -16.094 -63.406 -53.031 1 91.19 363 SER A C 1
ATOM 2850 O O . SER A 1 363 ? -16.859 -63.875 -53.875 1 91.19 363 SER A O 1
ATOM 2852 N N . SER A 1 364 ? -15 -64.125 -52.625 1 92.81 364 SER A N 1
ATOM 2853 C CA . SER A 1 364 ? -14.688 -65.5 -53.031 1 92.81 364 SER A CA 1
ATOM 2854 C C . SER A 1 364 ? -13.875 -66.188 -51.969 1 92.81 364 SER A C 1
ATOM 2856 O O . SER A 1 364 ? -13.375 -65.562 -51.031 1 92.81 364 SER A O 1
ATOM 2858 N N . ASN A 1 365 ? -13.789 -67.5 -52.125 1 91.75 365 ASN A N 1
ATOM 2859 C CA . ASN A 1 365 ? -12.945 -68.312 -51.219 1 91.75 365 ASN A CA 1
ATOM 2860 C C . ASN A 1 365 ? -11.5 -67.812 -51.281 1 91.75 365 ASN A C 1
ATOM 2862 O O . ASN A 1 365 ? -10.82 -67.812 -50.25 1 91.75 365 ASN A O 1
ATOM 2866 N N . SER A 1 366 ? -11.023 -67.438 -52.406 1 93.06 366 SER A N 1
ATOM 2867 C CA . SER A 1 366 ? -9.672 -66.875 -52.562 1 93.06 366 SER A CA 1
ATOM 2868 C C . SER A 1 366 ? -9.516 -65.562 -51.844 1 93.06 366 SER A C 1
ATOM 2870 O O . SER A 1 366 ? -8.492 -65.312 -51.188 1 93.06 366 SER A O 1
ATOM 2872 N N . ASP A 1 367 ? -10.469 -64.812 -51.969 1 91.75 367 ASP A N 1
ATOM 2873 C CA . ASP A 1 367 ? -10.492 -63.5 -51.281 1 91.75 367 ASP A CA 1
ATOM 2874 C C . ASP A 1 367 ? -10.492 -63.688 -49.75 1 91.75 367 ASP A C 1
ATOM 2876 O O . ASP A 1 367 ? -9.773 -63 -49.031 1 91.75 367 ASP A O 1
ATOM 2880 N N . ALA A 1 368 ? -11.32 -64.562 -49.344 1 94.62 368 ALA A N 1
ATOM 2881 C CA . ALA A 1 368 ? -11.398 -64.875 -47.938 1 94.62 368 ALA A CA 1
ATOM 2882 C C . ALA A 1 368 ? -10.047 -65.375 -47.406 1 94.62 368 ALA A C 1
ATOM 2884 O O . ALA A 1 368 ? -9.586 -64.938 -46.344 1 94.62 368 ALA A O 1
ATOM 2885 N N . ARG A 1 369 ? -9.461 -66.188 -48.062 1 93.25 369 ARG A N 1
ATOM 2886 C CA . ARG A 1 369 ? -8.148 -66.75 -47.688 1 93.25 369 ARG A CA 1
ATOM 2887 C C . ARG A 1 369 ? -7.125 -65.625 -47.594 1 93.25 369 ARG A C 1
ATOM 2889 O O . ARG A 1 369 ? -6.34 -65.562 -46.625 1 93.25 369 ARG A O 1
ATOM 2896 N N . ARG A 1 370 ? -7.117 -64.812 -48.5 1 91.44 370 ARG A N 1
ATOM 2897 C CA . ARG A 1 370 ? -6.215 -63.656 -48.531 1 91.44 370 ARG A CA 1
ATOM 2898 C C . ARG A 1 370 ? -6.418 -62.781 -47.281 1 91.44 370 ARG A C 1
ATOM 2900 O O . ARG A 1 370 ? -5.449 -62.375 -46.625 1 91.44 370 ARG A O 1
ATOM 2907 N N . LYS A 1 371 ? -7.652 -62.406 -47 1 90.38 371 LYS A N 1
ATOM 2908 C CA . LYS A 1 371 ? -7.977 -61.562 -45.875 1 90.38 371 LYS A CA 1
ATOM 2909 C C . LYS A 1 371 ? -7.523 -62.219 -44.562 1 90.38 371 LYS A C 1
ATOM 2911 O O . LYS A 1 371 ? -7.02 -61.531 -43.656 1 90.38 371 LYS A O 1
ATOM 2916 N N . ILE A 1 372 ? -7.699 -63.531 -44.469 1 92.62 372 ILE A N 1
ATOM 2917 C CA . ILE A 1 372 ? -7.281 -64.25 -43.281 1 92.62 372 ILE A CA 1
ATOM 2918 C C . ILE A 1 372 ? -5.758 -64.188 -43.156 1 92.62 372 ILE A C 1
ATOM 2920 O O . ILE A 1 372 ? -5.223 -63.906 -42.094 1 92.62 372 ILE A O 1
ATOM 2924 N N . GLU A 1 373 ? -5.125 -64.375 -44.25 1 87.69 373 GLU A N 1
ATOM 2925 C CA . GLU A 1 373 ? -3.664 -64.375 -44.25 1 87.69 373 GLU A CA 1
ATOM 2926 C C . GLU A 1 373 ? -3.105 -63 -43.906 1 87.69 373 GLU A C 1
ATOM 2928 O O . GLU A 1 373 ? -2.061 -62.875 -43.25 1 87.69 373 GLU A O 1
ATOM 2933 N N . GLN A 1 374 ? -3.754 -62 -44.25 1 84.94 374 GLN A N 1
ATOM 2934 C CA . GLN A 1 374 ? -3.336 -60.625 -44 1 84.94 374 GLN A CA 1
ATOM 2935 C C . GLN A 1 374 ? -3.668 -60.188 -42.562 1 84.94 374 GLN A C 1
ATOM 2937 O O . GLN A 1 374 ? -3.359 -59.062 -42.188 1 84.94 374 GLN A O 1
ATOM 2942 N N . GLY A 1 375 ? -4.312 -60.969 -41.969 1 84.44 375 GLY A N 1
ATOM 2943 C CA . GLY A 1 375 ? -4.664 -60.656 -40.594 1 84.44 375 GLY A CA 1
ATOM 2944 C C . GLY A 1 375 ? -5.82 -59.688 -40.469 1 84.44 375 GLY A C 1
ATOM 2945 O O . GLY A 1 375 ? -5.934 -58.969 -39.469 1 84.44 375 GLY A O 1
ATOM 2946 N N . ALA A 1 376 ? -6.711 -59.719 -41.406 1 85.12 376 ALA A N 1
ATOM 2947 C CA . ALA A 1 376 ? -7.793 -58.75 -41.438 1 85.12 376 ALA A CA 1
ATOM 2948 C C . ALA A 1 376 ? -9.094 -59.344 -40.938 1 85.12 376 ALA A C 1
ATOM 2950 O O . ALA A 1 376 ? -10.156 -58.719 -41.031 1 85.12 376 ALA A O 1
ATOM 2951 N N . VAL A 1 377 ? -9.086 -60.656 -40.531 1 90.25 377 VAL A N 1
ATOM 2952 C CA . VAL A 1 377 ? -10.328 -61.344 -40.156 1 90.25 377 VAL A CA 1
ATOM 2953 C C . VAL A 1 377 ? -10.312 -61.656 -38.656 1 90.25 377 VAL A C 1
ATOM 2955 O O . VAL A 1 377 ? -9.312 -62.156 -38.125 1 90.25 377 VAL A O 1
ATOM 2958 N N . ASP A 1 378 ? -11.43 -61.312 -38.062 1 87.75 378 ASP A N 1
ATOM 2959 C CA . ASP A 1 378 ? -11.664 -61.688 -36.656 1 87.75 378 ASP A CA 1
ATOM 2960 C C . ASP A 1 378 ? -12.891 -62.594 -36.531 1 87.75 378 ASP A C 1
ATOM 2962 O O . ASP A 1 378 ? -13.875 -62.406 -37.25 1 87.75 378 ASP A O 1
ATOM 2966 N N . VAL A 1 379 ? -12.828 -63.688 -35.656 1 88.62 379 VAL A N 1
ATOM 2967 C CA . VAL A 1 379 ? -13.969 -64.5 -35.219 1 88.62 379 VAL A CA 1
ATOM 2968 C C . VAL A 1 379 ? -14.195 -64.312 -33.719 1 88.62 379 VAL A C 1
ATOM 2970 O O . VAL A 1 379 ? -13.328 -64.625 -32.938 1 88.62 379 VAL A O 1
ATOM 2973 N N . ASP A 1 380 ? -15.367 -63.781 -33.438 1 82.06 380 ASP A N 1
ATOM 2974 C CA . ASP A 1 380 ? -15.719 -63.531 -32.062 1 82.06 380 ASP A CA 1
ATOM 2975 C C . ASP A 1 380 ? -14.617 -62.75 -31.344 1 82.06 380 ASP A C 1
ATOM 2977 O O . ASP A 1 380 ? -14.18 -63.125 -30.266 1 82.06 380 ASP A O 1
ATOM 2981 N N . GLU A 1 381 ? -14.148 -61.781 -32.094 1 74.69 381 GLU A N 1
ATOM 2982 C CA . GLU A 1 381 ? -13.234 -60.75 -31.594 1 74.69 381 GLU A CA 1
ATOM 2983 C C . GLU A 1 381 ? -11.812 -61.312 -31.438 1 74.69 381 GLU A C 1
ATOM 2985 O O . GLU A 1 381 ? -10.977 -60.688 -30.766 1 74.69 381 GLU A O 1
ATOM 2990 N N . GLN A 1 382 ? -11.523 -62.438 -31.984 1 79.12 382 GLN A N 1
ATOM 2991 C CA . GLN A 1 382 ? -10.188 -63.031 -32.031 1 79.12 382 GLN A CA 1
ATOM 2992 C C . GLN A 1 382 ? -9.664 -63.094 -33.469 1 79.12 382 GLN A C 1
ATOM 2994 O O . GLN A 1 382 ? -10.328 -63.625 -34.344 1 79.12 382 GLN A O 1
ATOM 2999 N N . ARG A 1 383 ? -8.508 -62.469 -33.594 1 84.69 383 ARG A N 1
ATOM 3000 C CA . ARG A 1 383 ? -7.895 -62.5 -34.938 1 84.69 383 ARG A CA 1
ATOM 3001 C C . ARG A 1 383 ? -7.527 -63.906 -35.344 1 84.69 383 ARG A C 1
ATOM 3003 O O . ARG A 1 383 ? -6.93 -64.625 -34.562 1 84.69 383 ARG A O 1
ATOM 3010 N N . VAL A 1 384 ? -7.895 -64.438 -36.562 1 82.06 384 VAL A N 1
ATOM 3011 C CA . VAL A 1 384 ? -7.598 -65.75 -37.094 1 82.06 384 VAL A CA 1
ATOM 3012 C C . VAL A 1 384 ? -6.703 -65.625 -38.312 1 82.06 384 VAL A C 1
ATOM 3014 O O . VAL A 1 384 ? -7.027 -64.875 -39.281 1 82.06 384 VAL A O 1
ATOM 3017 N N . LYS A 1 385 ? -5.523 -66.125 -38.281 1 85.06 385 LYS A N 1
ATOM 3018 C CA . LYS A 1 385 ? -4.574 -66.125 -39.375 1 85.06 385 LYS A CA 1
ATOM 3019 C C . LYS A 1 385 ? -4.508 -67.438 -40.094 1 85.06 385 LYS A C 1
ATOM 3021 O O . LYS A 1 385 ? -3.863 -67.562 -41.125 1 85.06 385 LYS A O 1
ATOM 3026 N N . ASP A 1 386 ? -5.137 -68.5 -39.594 1 86.44 386 ASP A N 1
ATOM 3027 C CA . ASP A 1 386 ? -5.133 -69.812 -40.156 1 86.44 386 ASP A CA 1
ATOM 3028 C C . ASP A 1 386 ? -6.262 -70 -41.188 1 86.44 386 ASP A C 1
ATOM 3030 O O . ASP A 1 386 ? -7.441 -70 -40.812 1 86.44 386 ASP A O 1
ATOM 3034 N N . THR A 1 387 ? -5.891 -70.125 -42.375 1 91 387 THR A N 1
ATOM 3035 C CA . THR A 1 387 ? -6.867 -70.25 -43.469 1 91 387 THR A CA 1
ATOM 3036 C C . THR A 1 387 ? -7.633 -71.562 -43.312 1 91 387 THR A C 1
ATOM 3038 O O . THR A 1 387 ? -8.672 -71.75 -43.969 1 91 387 THR A O 1
ATOM 3041 N N . LYS A 1 388 ? -7.215 -72.562 -42.5 1 90.5 388 LYS A N 1
ATOM 3042 C CA . LYS A 1 388 ? -7.895 -73.875 -42.312 1 90.5 388 LYS A CA 1
ATOM 3043 C C . LYS A 1 388 ? -8.812 -73.875 -41.094 1 90.5 388 LYS A C 1
ATOM 3045 O O . LYS A 1 388 ? -9.383 -74.875 -40.719 1 90.5 388 LYS A O 1
ATOM 3050 N N . ALA A 1 389 ? -8.891 -72.688 -40.531 1 90.94 389 ALA A N 1
ATOM 3051 C CA . ALA A 1 389 ? -9.727 -72.562 -39.344 1 90.94 389 ALA A CA 1
ATOM 3052 C C . ALA A 1 389 ? -11.18 -72.938 -39.656 1 90.94 389 ALA A C 1
ATOM 3054 O O . ALA A 1 389 ? -11.664 -72.688 -40.75 1 90.94 389 ALA A O 1
ATOM 3055 N N . VAL A 1 390 ? -11.914 -73.562 -38.688 1 93.81 390 VAL A N 1
ATOM 3056 C CA . VAL A 1 390 ? -13.312 -73.938 -38.812 1 93.81 390 VAL A CA 1
ATOM 3057 C C . VAL A 1 390 ? -14.133 -73.312 -37.688 1 93.81 390 VAL A C 1
ATOM 3059 O O . VAL A 1 390 ? -13.602 -73.062 -36.625 1 93.81 390 VAL A O 1
ATOM 3062 N N . LEU A 1 391 ? -15.344 -73.125 -37.969 1 91.62 391 LEU A N 1
ATOM 3063 C CA . LEU A 1 391 ? -16.312 -72.625 -37 1 91.62 391 LEU A CA 1
ATOM 3064 C C . LEU A 1 391 ? -17.203 -73.75 -36.5 1 91.62 391 LEU A C 1
ATOM 3066 O O . LEU A 1 391 ? -17.812 -74.438 -37.312 1 91.62 391 LEU A O 1
ATOM 3070 N N . GLU A 1 392 ? -17.188 -73.938 -35.25 1 90.38 392 GLU A N 1
ATOM 3071 C CA . GLU A 1 392 ? -18.062 -75 -34.656 1 90.38 392 GLU A CA 1
ATOM 3072 C C . GLU A 1 392 ? -19.516 -74.5 -34.625 1 90.38 392 GLU A C 1
ATOM 3074 O O . GLU A 1 392 ? -19.797 -73.312 -34.938 1 90.38 392 GLU A O 1
ATOM 3079 N N . ALA A 1 393 ? -20.344 -75.5 -34.281 1 91.5 393 ALA A N 1
ATOM 3080 C CA . ALA A 1 393 ? -21.766 -75.188 -34.188 1 91.5 393 ALA A CA 1
ATOM 3081 C C . ALA A 1 393 ? -21.969 -74.062 -33.188 1 91.5 393 ALA A C 1
ATOM 3083 O O . ALA A 1 393 ? -21.344 -74 -32.125 1 91.5 393 ALA A O 1
ATOM 3084 N N . GLY A 1 394 ? -22.75 -73 -33.625 1 89.56 394 GLY A N 1
ATOM 3085 C CA . GLY A 1 394 ? -23.031 -71.875 -32.781 1 89.56 394 GLY A CA 1
ATOM 3086 C C . GLY A 1 394 ? -23.047 -70.562 -33.531 1 89.56 394 GLY A C 1
ATOM 3087 O O . GLY A 1 394 ? -22.906 -70.562 -34.75 1 89.56 394 GLY A O 1
ATOM 3088 N N . ARG A 1 395 ? -23.344 -69.5 -32.781 1 89.94 395 ARG A N 1
ATOM 3089 C CA . ARG A 1 395 ? -23.328 -68.188 -33.312 1 89.94 395 ARG A CA 1
ATOM 3090 C C . ARG A 1 395 ? -21.922 -67.562 -33.219 1 89.94 395 ARG A C 1
ATOM 3092 O O . ARG A 1 395 ? -21.312 -67.562 -32.156 1 89.94 395 ARG A O 1
ATOM 3099 N N . HIS A 1 396 ? -21.406 -67.125 -34.312 1 89.31 396 HIS A N 1
ATOM 3100 C CA . HIS A 1 396 ? -20.094 -66.5 -34.344 1 89.31 396 HIS A CA 1
ATOM 3101 C C . HIS A 1 396 ? -20.172 -65.125 -34.969 1 89.31 396 HIS A C 1
ATOM 3103 O O . HIS A 1 396 ? -20.906 -64.938 -35.938 1 89.31 396 HIS A O 1
ATOM 3109 N N . VAL A 1 397 ? -19.547 -64.188 -34.469 1 88.19 397 VAL A N 1
ATOM 3110 C CA . VAL A 1 397 ? -19.422 -62.875 -35.031 1 88.19 397 VAL A CA 1
ATOM 3111 C C . VAL A 1 397 ? -18.125 -62.75 -35.812 1 88.19 397 VAL A C 1
ATOM 3113 O O . VAL A 1 397 ? -17.031 -63 -35.281 1 88.19 397 VAL A O 1
ATOM 3116 N N . LEU A 1 398 ? -18.312 -62.5 -37.094 1 88 398 LEU A N 1
ATOM 3117 C CA . LEU A 1 398 ? -17.172 -62.375 -38 1 88 398 LEU A CA 1
ATOM 3118 C C . LEU A 1 398 ? -16.906 -60.906 -38.312 1 88 398 LEU A C 1
ATOM 3120 O O . LEU A 1 398 ? -17.844 -60.094 -38.438 1 88 398 LEU A O 1
ATOM 3124 N N . ARG A 1 399 ? -15.703 -60.594 -38.375 1 85.5 399 ARG A N 1
ATOM 3125 C CA . ARG A 1 399 ? -15.273 -59.25 -38.781 1 85.5 399 ARG A CA 1
ATOM 3126 C C . ARG A 1 399 ? -14.219 -59.344 -39.906 1 85.5 399 ARG A C 1
ATOM 3128 O O . ARG A 1 399 ? -13.273 -60.125 -39.781 1 85.5 399 ARG A O 1
ATOM 3135 N N . ALA A 1 400 ? -14.367 -58.656 -41.031 1 85.12 400 ALA A N 1
ATOM 3136 C CA . ALA A 1 400 ? -13.367 -58.469 -42.094 1 85.12 400 ALA A CA 1
ATOM 3137 C C . ALA A 1 400 ? -13.141 -57 -42.375 1 85.12 400 ALA A C 1
ATOM 3139 O O . ALA A 1 400 ? -13.984 -56.344 -43 1 85.12 400 ALA A O 1
ATOM 3140 N N . GLY A 1 401 ? -11.984 -56.562 -41.906 1 76 401 GLY A N 1
ATOM 3141 C CA . GLY A 1 401 ? -11.766 -55.156 -42.031 1 76 401 GLY A CA 1
ATOM 3142 C C . GLY A 1 401 ? -12.695 -54.312 -41.156 1 76 401 GLY A C 1
ATOM 3143 O O . GLY A 1 401 ? -12.695 -54.469 -39.906 1 76 401 GLY A O 1
ATOM 3144 N N . ARG A 1 402 ? -13.523 -53.469 -41.812 1 75.31 402 ARG A N 1
ATOM 3145 C CA . ARG A 1 402 ? -14.461 -52.594 -41.094 1 75.31 402 ARG A CA 1
ATOM 3146 C C . ARG A 1 402 ? -15.859 -53.219 -41.062 1 75.31 402 ARG A C 1
ATOM 3148 O O . ARG A 1 402 ? -16.781 -52.656 -40.469 1 75.31 402 ARG A O 1
ATOM 3155 N N . HIS A 1 403 ? -16.031 -54.375 -41.656 1 82 403 HIS A N 1
ATOM 3156 C CA . HIS A 1 403 ? -17.359 -54.969 -41.812 1 82 403 HIS A CA 1
ATOM 3157 C C . HIS A 1 403 ? -17.562 -56.094 -40.812 1 82 403 HIS A C 1
ATOM 3159 O O . HIS A 1 403 ? -16.641 -56.875 -40.562 1 82 403 HIS A O 1
ATOM 3165 N N . TYR A 1 404 ? -18.734 -56.062 -40.25 1 83.94 404 TYR A N 1
ATOM 3166 C CA . TYR A 1 404 ? -19.141 -57.094 -39.281 1 83.94 404 TYR A CA 1
ATOM 3167 C C . TYR A 1 404 ? -20.328 -57.875 -39.812 1 83.94 404 TYR A C 1
ATOM 3169 O O . TYR A 1 404 ? -21.172 -57.344 -40.531 1 83.94 404 TYR A O 1
ATOM 3177 N N . ALA A 1 405 ? -20.359 -59.219 -39.594 1 87.56 405 ALA A N 1
ATOM 3178 C CA . ALA A 1 405 ? -21.531 -60.094 -39.812 1 87.56 405 ALA A CA 1
ATOM 3179 C C . ALA A 1 405 ? -21.578 -61.219 -38.781 1 87.56 405 ALA A C 1
ATOM 3181 O O . ALA A 1 405 ? -20.531 -61.656 -38.281 1 87.56 405 ALA A O 1
ATOM 3182 N N . ALA A 1 406 ? -22.719 -61.5 -38.5 1 89.06 406 ALA A N 1
ATOM 3183 C CA . ALA A 1 406 ? -22.891 -62.688 -37.656 1 89.06 406 ALA A CA 1
ATOM 3184 C C . ALA A 1 406 ? -23.297 -63.906 -38.5 1 89.06 406 ALA A C 1
ATOM 3186 O O . ALA A 1 406 ? -24.016 -63.781 -39.469 1 89.06 406 ALA A O 1
ATOM 3187 N N . ILE A 1 407 ? -22.703 -65.125 -38.156 1 91.56 407 ILE A N 1
ATOM 3188 C CA . ILE A 1 407 ? -23.109 -66.375 -38.812 1 91.56 407 ILE A CA 1
ATOM 3189 C C . ILE A 1 407 ? -23.422 -67.438 -37.781 1 91.56 407 ILE A C 1
ATOM 3191 O O . ILE A 1 407 ? -22.688 -67.625 -36.812 1 91.56 407 ILE A O 1
ATOM 3195 N N . THR A 1 408 ? -24.562 -68 -37.938 1 89.88 408 THR A N 1
ATOM 3196 C CA . THR A 1 408 ? -24.922 -69.125 -37.125 1 89.88 408 THR A CA 1
ATOM 3197 C C . THR A 1 408 ? -24.656 -70.438 -37.875 1 89.88 408 THR A C 1
ATOM 3199 O O . THR A 1 408 ? -25.25 -70.688 -38.906 1 89.88 408 THR A O 1
ATOM 3202 N N . VAL A 1 409 ? -23.75 -71.25 -37.25 1 89.38 409 VAL A N 1
ATOM 3203 C CA . VAL A 1 409 ? -23.422 -72.562 -37.812 1 89.38 409 VAL A CA 1
ATOM 3204 C C . VAL A 1 409 ? -24.188 -73.625 -37.094 1 89.38 409 VAL A C 1
ATOM 3206 O O . VAL A 1 409 ? -24.109 -73.75 -35.875 1 89.38 409 VAL A O 1
ATOM 3209 N N . ARG A 1 410 ? -25 -74.375 -37.875 1 87.44 410 ARG A N 1
ATOM 3210 C CA . ARG A 1 410 ? -25.828 -75.438 -37.281 1 87.44 410 ARG A CA 1
ATOM 3211 C C . ARG A 1 410 ? -25.328 -76.812 -37.719 1 87.44 410 ARG A C 1
ATOM 3213 O O . ARG A 1 410 ? -24.797 -77 -38.812 1 87.44 410 ARG A O 1
ATOM 3220 N N . MET B 1 1 ? -18.906 30.25 32.75 1 41.12 1 MET B N 1
ATOM 3221 C CA . MET B 1 1 ? -18.969 31 31.5 1 41.12 1 MET B CA 1
ATOM 3222 C C . MET B 1 1 ? -20.141 30.516 30.641 1 41.12 1 MET B C 1
ATOM 3224 O O . MET B 1 1 ? -20.391 29.312 30.547 1 41.12 1 MET B O 1
ATOM 3228 N N . ALA B 1 2 ? -21.031 31.203 30.469 1 49.34 2 ALA B N 1
ATOM 3229 C CA . ALA B 1 2 ? -22.234 30.828 29.75 1 49.34 2 ALA B CA 1
ATOM 3230 C C . ALA B 1 2 ? -21.906 30.062 28.469 1 49.34 2 ALA B C 1
ATOM 3232 O O . ALA B 1 2 ? -21.031 30.484 27.719 1 49.34 2 ALA B O 1
ATOM 3233 N N . THR B 1 3 ? -22.312 28.75 28.328 1 70.44 3 THR B N 1
ATOM 3234 C CA . THR B 1 3 ? -22.094 27.875 27.188 1 70.44 3 THR B CA 1
ATOM 3235 C C . THR B 1 3 ? -22.703 28.484 25.922 1 70.44 3 THR B C 1
ATOM 3237 O O . THR B 1 3 ? -23.891 28.797 25.875 1 70.44 3 THR B O 1
ATOM 3240 N N . LEU B 1 4 ? -21.844 29.109 25.062 1 86.56 4 LEU B N 1
ATOM 3241 C CA . LEU B 1 4 ? -22.297 29.656 23.781 1 86.56 4 LEU B CA 1
ATOM 3242 C C . LEU B 1 4 ? -23.203 28.656 23.062 1 86.56 4 LEU B C 1
ATOM 3244 O O . LEU B 1 4 ? -23.047 27.453 23.219 1 86.56 4 LEU B O 1
ATOM 3248 N N . SER B 1 5 ? -24.234 29.266 22.422 1 92.81 5 SER B N 1
ATOM 3249 C CA . SER B 1 5 ? -25.062 28.422 21.562 1 92.81 5 SER B CA 1
ATOM 3250 C C . SER B 1 5 ? -24.25 27.797 20.438 1 92.81 5 SER B C 1
ATOM 3252 O O . SER B 1 5 ? -23.125 28.219 20.188 1 92.81 5 SER B O 1
ATOM 3254 N N . ALA B 1 6 ? -24.797 26.766 19.891 1 94.94 6 ALA B N 1
ATOM 3255 C CA . ALA B 1 6 ? -24.141 26.109 18.766 1 94.94 6 ALA B CA 1
ATOM 3256 C C . ALA B 1 6 ? -23.859 27.109 17.641 1 94.94 6 ALA B C 1
ATOM 3258 O O . ALA B 1 6 ? -22.797 27.062 17.016 1 94.94 6 ALA B O 1
ATOM 3259 N N . GLU B 1 7 ? -24.75 27.969 17.391 1 93.69 7 GLU B N 1
ATOM 3260 C CA . GLU B 1 7 ? -24.609 28.969 16.328 1 93.69 7 GLU B CA 1
ATOM 3261 C C . GLU B 1 7 ? -23.484 29.953 16.641 1 93.69 7 GLU B C 1
ATOM 3263 O O . GLU B 1 7 ? -22.734 30.344 15.75 1 93.69 7 GLU B O 1
ATOM 3268 N N . GLU B 1 8 ? -23.438 30.375 17.859 1 91.94 8 GLU B N 1
ATOM 3269 C CA . GLU B 1 8 ? -22.391 31.297 18.281 1 91.94 8 GLU B CA 1
ATOM 3270 C C . GLU B 1 8 ? -21.016 30.625 18.203 1 91.94 8 GLU B C 1
ATOM 3272 O O . GLU B 1 8 ? -20.047 31.25 17.766 1 91.94 8 GLU B O 1
ATOM 3277 N N . GLN B 1 9 ? -20.984 29.391 18.641 1 94.81 9 GLN B N 1
ATOM 3278 C CA . GLN B 1 9 ? -19.734 28.641 18.547 1 94.81 9 GLN B CA 1
ATOM 3279 C C . GLN B 1 9 ? -19.281 28.516 17.094 1 94.81 9 GLN B C 1
ATOM 3281 O O . GLN B 1 9 ? -18.109 28.688 16.781 1 94.81 9 GLN B O 1
ATOM 3286 N N . LEU B 1 10 ? -20.234 28.188 16.25 1 95 10 LEU B N 1
ATOM 3287 C CA . LEU B 1 10 ? -19.938 28.016 14.836 1 95 10 LEU B CA 1
ATOM 3288 C C . LEU B 1 10 ? -19.312 29.281 14.258 1 95 10 LEU B C 1
ATOM 3290 O O . LEU B 1 10 ? -18.344 29.219 13.484 1 95 10 LEU B O 1
ATOM 3294 N N . ARG B 1 11 ? -19.781 30.438 14.609 1 89.06 11 ARG B N 1
ATOM 3295 C CA . ARG B 1 11 ? -19.266 31.719 14.117 1 89.06 11 ARG B CA 1
ATOM 3296 C C . ARG B 1 11 ? -17.812 31.906 14.523 1 89.06 11 ARG B C 1
ATOM 3298 O O . ARG B 1 11 ? -17 32.375 13.719 1 89.06 11 ARG B O 1
ATOM 3305 N N . VAL B 1 12 ? -17.547 31.562 15.703 1 88.38 12 VAL B N 1
ATOM 3306 C CA . VAL B 1 12 ? -16.188 31.688 16.219 1 88.38 12 VAL B CA 1
ATOM 3307 C C . VAL B 1 12 ? -15.25 30.734 15.484 1 88.38 12 VAL B C 1
ATOM 3309 O O . VAL B 1 12 ? -14.148 31.109 15.086 1 88.38 12 VAL B O 1
ATOM 3312 N N . LEU B 1 13 ? -15.734 29.547 15.25 1 93.69 13 LEU B N 1
ATOM 3313 C CA . LEU B 1 13 ? -14.875 28.469 14.758 1 93.69 13 LEU B CA 1
ATOM 3314 C C . LEU B 1 13 ? -14.625 28.625 13.258 1 93.69 13 LEU B C 1
ATOM 3316 O O . LEU B 1 13 ? -13.57 28.219 12.758 1 93.69 13 LEU B O 1
ATOM 3320 N N . VAL B 1 14 ? -15.516 29.156 12.555 1 92.69 14 VAL B N 1
ATOM 3321 C CA . VAL B 1 14 ? -15.398 29.266 11.102 1 92.69 14 VAL B CA 1
ATOM 3322 C C . VAL B 1 14 ? -14.391 30.359 10.75 1 92.69 14 VAL B C 1
ATOM 3324 O O . VAL B 1 14 ? -13.758 30.312 9.695 1 92.69 14 VAL B O 1
ATOM 3327 N N . ARG B 1 15 ? -14.203 31.297 11.68 1 87.81 15 ARG B N 1
ATOM 3328 C CA . ARG B 1 15 ? -13.227 32.344 11.453 1 87.81 15 ARG B CA 1
ATOM 3329 C C . ARG B 1 15 ? -11.828 31.781 11.234 1 87.81 15 ARG B C 1
ATOM 3331 O O . ARG B 1 15 ? -11.375 30.938 12.008 1 87.81 15 ARG B O 1
ATOM 3338 N N . GLY B 1 16 ? -11.172 32.219 10.148 1 88.69 16 GLY B N 1
ATOM 3339 C CA . GLY B 1 16 ? -9.797 31.797 9.898 1 88.69 16 GLY B CA 1
ATOM 3340 C C . GLY B 1 16 ? -9.695 30.406 9.305 1 88.69 16 GLY B C 1
ATOM 3341 O O . GLY B 1 16 ? -8.609 29.828 9.266 1 88.69 16 GLY B O 1
ATOM 3342 N N . SER B 1 17 ? -10.844 29.797 8.961 1 94.31 17 SER B N 1
ATOM 3343 C CA . SER B 1 17 ? -10.836 28.5 8.297 1 94.31 17 SER B CA 1
ATOM 3344 C C . SER B 1 17 ? -10.938 28.656 6.781 1 94.31 17 SER B C 1
ATOM 3346 O O . SER B 1 17 ? -11.438 29.672 6.289 1 94.31 17 SER B O 1
ATOM 3348 N N . VAL B 1 18 ? -10.406 27.766 6.07 1 95.88 18 VAL B N 1
ATOM 3349 C CA . VAL B 1 18 ? -10.461 27.781 4.613 1 95.88 18 VAL B CA 1
ATOM 3350 C C . VAL B 1 18 ? -11.445 26.734 4.121 1 95.88 18 VAL B C 1
ATOM 3352 O O . VAL B 1 18 ? -12.43 27.047 3.449 1 95.88 18 VAL B O 1
ATOM 3355 N N . ASP B 1 19 ? -11.195 25.484 4.484 1 96.75 19 ASP B N 1
ATOM 3356 C CA . ASP B 1 19 ? -12.102 24.391 4.141 1 96.75 19 ASP B CA 1
ATOM 3357 C C . ASP B 1 19 ? -12.898 23.922 5.359 1 96.75 19 ASP B C 1
ATOM 3359 O O . ASP B 1 19 ? -12.367 23.875 6.473 1 96.75 19 ASP B O 1
ATOM 3363 N N . LEU B 1 20 ? -14.133 23.703 5.148 1 97.75 20 LEU B N 1
ATOM 3364 C CA . LEU B 1 20 ? -15.016 23.141 6.168 1 97.75 20 LEU B CA 1
ATOM 3365 C C . LEU B 1 20 ? -15.992 22.141 5.551 1 97.75 20 LEU B C 1
ATOM 3367 O O . LEU B 1 20 ? -16.922 22.547 4.844 1 97.75 20 LEU B O 1
ATOM 3371 N N . VAL B 1 21 ? -15.75 20.891 5.758 1 97.06 21 VAL B N 1
ATOM 3372 C CA . VAL B 1 21 ? -16.594 19.828 5.211 1 97.06 21 VAL B CA 1
ATOM 3373 C C . VAL B 1 21 ? -17.141 18.969 6.344 1 97.06 21 VAL B C 1
ATOM 3375 O O . VAL B 1 21 ? -16.438 18.125 6.891 1 97.06 21 VAL B O 1
ATOM 3378 N N . SER B 1 22 ? -18.422 19.188 6.805 1 92.06 22 SER B N 1
ATOM 3379 C CA . SER B 1 22 ? -19.312 20.219 6.297 1 92.06 22 SER B CA 1
ATOM 3380 C C . SER B 1 22 ? -19.797 21.125 7.422 1 92.06 22 SER B C 1
ATOM 3382 O O . SER B 1 22 ? -19.797 20.734 8.586 1 92.06 22 SER B O 1
ATOM 3384 N N . GLU B 1 23 ? -20.125 22.281 7.051 1 95.56 23 GLU B N 1
ATOM 3385 C CA . GLU B 1 23 ? -20.625 23.234 8.023 1 95.56 23 GLU B CA 1
ATOM 3386 C C . GLU B 1 23 ? -21.906 22.75 8.695 1 95.56 23 GLU B C 1
ATOM 3388 O O . GLU B 1 23 ? -22.078 22.906 9.898 1 95.56 23 GLU B O 1
ATOM 3393 N N . ALA B 1 24 ? -22.781 22.141 7.938 1 96 24 ALA B N 1
ATOM 3394 C CA . ALA B 1 24 ? -24.016 21.594 8.484 1 96 24 ALA B CA 1
ATOM 3395 C C . ALA B 1 24 ? -23.734 20.5 9.516 1 96 24 ALA B C 1
ATOM 3397 O O . ALA B 1 24 ? -24.375 20.438 10.562 1 96 24 ALA B O 1
ATOM 3398 N N . ASP B 1 25 ? -22.781 19.703 9.211 1 96.81 25 ASP B N 1
ATOM 3399 C CA . ASP B 1 25 ? -22.422 18.625 10.117 1 96.81 25 ASP B CA 1
ATOM 3400 C C . ASP B 1 25 ? -21.781 19.172 11.398 1 96.81 25 ASP B C 1
ATOM 3402 O O . ASP B 1 25 ? -22.016 18.641 12.484 1 96.81 25 ASP B O 1
ATOM 3406 N N . LEU B 1 26 ? -20.938 20.172 11.25 1 97.88 26 LEU B N 1
ATOM 3407 C CA . LEU B 1 26 ? -20.344 20.781 12.43 1 97.88 26 LEU B CA 1
ATOM 3408 C C . LEU B 1 26 ? -21.406 21.375 13.336 1 97.88 26 LEU B C 1
ATOM 3410 O O . LEU B 1 26 ? -21.375 21.203 14.555 1 97.88 26 LEU B O 1
ATOM 3414 N N . LYS B 1 27 ? -22.344 22.031 12.742 1 97.19 27 LYS B N 1
ATOM 3415 C CA . LYS B 1 27 ? -23.438 22.625 13.516 1 97.19 27 LYS B CA 1
ATOM 3416 C C . LYS B 1 27 ? -24.203 21.547 14.281 1 97.19 27 LYS B C 1
ATOM 3418 O O . LYS B 1 27 ? -24.5 21.703 15.469 1 97.19 27 LYS B O 1
ATOM 3423 N N . ALA B 1 28 ? -24.484 20.531 13.586 1 97.44 28 ALA B N 1
ATOM 3424 C CA . ALA B 1 28 ? -25.219 19.422 14.203 1 97.44 28 ALA B CA 1
ATOM 3425 C C . ALA B 1 28 ? -24.438 18.828 15.375 1 97.44 28 ALA B C 1
ATOM 3427 O O . ALA B 1 28 ? -25.016 18.5 16.406 1 97.44 28 ALA B O 1
ATOM 3428 N N . ARG B 1 29 ? -23.125 18.672 15.195 1 97.69 29 ARG B N 1
ATOM 3429 C CA . ARG B 1 29 ? -22.281 18.125 16.266 1 97.69 29 ARG B CA 1
ATOM 3430 C C . ARG B 1 29 ? -22.25 19.062 17.469 1 97.69 29 ARG B C 1
ATOM 3432 O O . ARG B 1 29 ? -22.281 18.609 18.609 1 97.69 29 ARG B O 1
ATOM 3439 N N . LEU B 1 30 ? -22.156 20.328 17.203 1 97.62 30 LEU B N 1
ATOM 3440 C CA . LEU B 1 30 ? -22.125 21.312 18.266 1 97.62 30 LEU B CA 1
ATOM 3441 C C . LEU B 1 30 ? -23.453 21.328 19.031 1 97.62 30 LEU B C 1
ATOM 3443 O O . LEU B 1 30 ? -23.469 21.422 20.25 1 97.62 30 LEU B O 1
ATOM 3447 N N . GLU B 1 31 ? -24.562 21.219 18.297 1 97.5 31 GLU B N 1
ATOM 3448 C CA . GLU B 1 31 ? -25.875 21.156 18.922 1 97.5 31 GLU B CA 1
ATOM 3449 C C . GLU B 1 31 ? -25.984 19.953 19.844 1 97.5 31 GLU B C 1
ATOM 3451 O O . GLU B 1 31 ? -26.5 20.047 20.969 1 97.5 31 GLU B O 1
ATOM 3456 N N . GLU B 1 32 ? -25.562 18.875 19.328 1 97.19 32 GLU B N 1
ATOM 3457 C CA . GLU B 1 32 ? -25.562 17.656 20.125 1 97.19 32 GLU B CA 1
ATOM 3458 C C . GLU B 1 32 ? -24.703 17.812 21.375 1 97.19 32 GLU B C 1
ATOM 3460 O O . GLU B 1 32 ? -25.078 17.359 22.469 1 97.19 32 GLU B O 1
ATOM 3465 N N . SER B 1 33 ? -23.531 18.391 21.203 1 97 33 SER B N 1
ATOM 3466 C CA . SER B 1 33 ? -22.625 18.609 22.328 1 97 33 SER B CA 1
ATOM 3467 C C . SER B 1 33 ? -23.266 19.5 23.391 1 97 33 SER B C 1
ATOM 3469 O O . SER B 1 33 ? -23.156 19.219 24.594 1 97 33 SER B O 1
ATOM 3471 N N . VAL B 1 34 ? -23.906 20.531 22.953 1 95.62 34 VAL B N 1
ATOM 3472 C CA . VAL B 1 34 ? -24.578 21.438 23.875 1 95.62 34 VAL B CA 1
ATOM 3473 C C . VAL B 1 34 ? -25.703 20.719 24.594 1 95.62 34 VAL B C 1
ATOM 3475 O O . VAL B 1 34 ? -25.875 20.875 25.812 1 95.62 34 VAL B O 1
ATOM 3478 N N . ARG B 1 35 ? -26.391 19.938 23.859 1 95.81 35 ARG B N 1
ATOM 3479 C CA . ARG B 1 35 ? -27.547 19.219 24.406 1 95.81 35 ARG B CA 1
ATOM 3480 C C . ARG B 1 35 ? -27.094 18.172 25.406 1 95.81 35 ARG B C 1
ATOM 3482 O O . ARG B 1 35 ? -27.719 18 26.469 1 95.81 35 ARG B O 1
ATOM 3489 N N . THR B 1 36 ? -26.094 17.469 25.203 1 96.06 36 THR B N 1
ATOM 3490 C CA . THR B 1 36 ? -25.703 16.312 26 1 96.06 36 THR B CA 1
ATOM 3491 C C . THR B 1 36 ? -24.641 16.703 27.031 1 96.06 36 THR B C 1
ATOM 3493 O O . THR B 1 36 ? -24.406 15.961 28 1 96.06 36 THR B O 1
ATOM 3496 N N . GLY B 1 37 ? -23.906 17.781 26.75 1 94.75 37 GLY B N 1
ATOM 3497 C CA . GLY B 1 37 ? -22.812 18.188 27.609 1 94.75 37 GLY B CA 1
ATOM 3498 C C . GLY B 1 37 ? -21.516 17.453 27.312 1 94.75 37 GLY B C 1
ATOM 3499 O O . GLY B 1 37 ? -20.531 17.625 28.031 1 94.75 37 GLY B O 1
ATOM 3500 N N . ARG B 1 38 ? -21.547 16.672 26.297 1 95.5 38 ARG B N 1
ATOM 3501 C CA . ARG B 1 38 ? -20.344 15.93 25.922 1 95.5 38 ARG B CA 1
ATOM 3502 C C . ARG B 1 38 ? -19.469 16.75 24.984 1 95.5 38 ARG B C 1
ATOM 3504 O O . ARG B 1 38 ? -19.922 17.172 23.922 1 95.5 38 ARG B O 1
ATOM 3511 N N . PRO B 1 39 ? -18.234 16.984 25.344 1 97.12 39 PRO B N 1
ATOM 3512 C CA . PRO B 1 39 ? -17.344 17.75 24.453 1 97.12 39 PRO B CA 1
ATOM 3513 C C . PRO B 1 39 ? -17 16.984 23.172 1 97.12 39 PRO B C 1
ATOM 3515 O O . PRO B 1 39 ? -16.984 15.758 23.172 1 97.12 39 PRO B O 1
ATOM 3518 N N . LEU B 1 40 ? -16.75 17.719 22.141 1 98.06 40 LEU B N 1
ATOM 3519 C CA . LEU B 1 40 ? -16.266 17.125 20.906 1 98.06 40 LEU B CA 1
ATOM 3520 C C . LEU B 1 40 ? -14.789 16.75 21.031 1 98.06 40 LEU B C 1
ATOM 3522 O O . LEU B 1 40 ? -14.047 17.375 21.797 1 98.06 40 LEU B O 1
ATOM 3526 N N . LYS B 1 41 ? -14.367 15.75 20.281 1 98.19 41 LYS B N 1
ATOM 3527 C CA . LYS B 1 41 ? -12.961 15.367 20.156 1 98.19 41 LYS B CA 1
ATOM 3528 C C . LYS B 1 41 ? -12.32 16.016 18.938 1 98.19 41 LYS B C 1
ATOM 3530 O O . LYS B 1 41 ? -12.648 15.68 17.797 1 98.19 41 LYS B O 1
ATOM 3535 N N . ILE B 1 42 ? -11.414 16.922 19.203 1 98.62 42 ILE B N 1
ATOM 3536 C CA . ILE B 1 42 ? -10.75 17.688 18.156 1 98.62 42 ILE B CA 1
ATOM 3537 C C . ILE B 1 42 ? -9.328 17.172 17.969 1 98.62 42 ILE B C 1
ATOM 3539 O O . ILE B 1 42 ? -8.461 17.406 18.828 1 98.62 42 ILE B O 1
ATOM 3543 N N . LYS B 1 43 ? -9.086 16.578 16.781 1 98.31 43 LYS B N 1
ATOM 3544 C CA . LYS B 1 43 ? -7.777 16 16.516 1 98.31 43 LYS B CA 1
ATOM 3545 C C . LYS B 1 43 ? -6.953 16.891 15.602 1 98.31 43 LYS B C 1
ATOM 3547 O O . LYS B 1 43 ? -7.484 17.469 14.641 1 98.31 43 LYS B O 1
ATOM 3552 N N . ALA B 1 44 ? -5.711 16.969 15.898 1 96.88 44 ALA B N 1
ATOM 3553 C CA . ALA B 1 44 ? -4.711 17.516 14.984 1 96.88 44 ALA B CA 1
ATOM 3554 C C . ALA B 1 44 ? -3.396 16.75 15.094 1 96.88 44 ALA B C 1
ATOM 3556 O O . ALA B 1 44 ? -2.943 16.422 16.188 1 96.88 44 ALA B O 1
ATOM 3557 N N . GLY B 1 45 ? -2.887 16.438 13.945 1 93.12 45 GLY B N 1
ATOM 3558 C CA . GLY B 1 45 ? -1.631 15.703 13.914 1 93.12 45 GLY B CA 1
ATOM 3559 C C . GLY B 1 45 ? -0.424 16.594 13.719 1 93.12 45 GLY B C 1
ATOM 3560 O O . GLY B 1 45 ? -0.492 17.594 12.984 1 93.12 45 GLY B O 1
ATOM 3561 N N . PHE B 1 46 ? 0.657 16.219 14.359 1 88.06 46 PHE B N 1
ATOM 3562 C CA . PHE B 1 46 ? 1.89 16.984 14.25 1 88.06 46 PHE B CA 1
ATOM 3563 C C . PHE B 1 46 ? 3.08 16.078 13.984 1 88.06 46 PHE B C 1
ATOM 3565 O O . PHE B 1 46 ? 3.197 15.008 14.594 1 88.06 46 PHE B O 1
ATOM 3572 N N . ASP B 1 47 ? 3.941 16.5 13.102 1 81.12 47 ASP B N 1
ATOM 3573 C CA . ASP B 1 47 ? 5.168 15.781 12.773 1 81.12 47 ASP B CA 1
ATOM 3574 C C . ASP B 1 47 ? 6.293 16.141 13.75 1 81.12 47 ASP B C 1
ATOM 3576 O O . ASP B 1 47 ? 6.727 17.281 13.812 1 81.12 47 ASP B O 1
ATOM 3580 N N . PRO B 1 48 ? 6.855 15.219 14.414 1 78.38 48 PRO B N 1
ATOM 3581 C CA . PRO B 1 48 ? 7.852 15.508 15.445 1 78.38 48 PRO B CA 1
ATOM 3582 C C . PRO B 1 48 ? 9.227 15.844 14.859 1 78.38 48 PRO B C 1
ATOM 3584 O O . PRO B 1 48 ? 10.156 16.156 15.602 1 78.38 48 PRO B O 1
ATOM 3587 N N . THR B 1 49 ? 9.398 15.797 13.594 1 70.31 49 THR B N 1
ATOM 3588 C CA . THR B 1 49 ? 10.703 16.031 12.977 1 70.31 49 THR B CA 1
ATOM 3589 C C . THR B 1 49 ? 11.062 17.516 13.023 1 70.31 49 THR B C 1
ATOM 3591 O O . THR B 1 49 ? 12.195 17.891 12.727 1 70.31 49 THR B O 1
ATOM 3594 N N . ARG B 1 50 ? 10.195 18.297 13.578 1 66.25 50 ARG B N 1
ATOM 3595 C CA . ARG B 1 50 ? 10.43 19.734 13.57 1 66.25 50 ARG B CA 1
ATOM 3596 C C . ARG B 1 50 ? 10.594 20.281 14.992 1 66.25 50 ARG B C 1
ATOM 3598 O O . ARG B 1 50 ? 9.602 20.5 15.695 1 66.25 50 ARG B O 1
ATOM 3605 N N . PRO B 1 51 ? 11.828 20.469 15.406 1 65 51 PRO B N 1
ATOM 3606 C CA . PRO B 1 51 ? 12.023 20.797 16.828 1 65 51 PRO B CA 1
ATOM 3607 C C . PRO B 1 51 ? 11.578 22.219 17.172 1 65 51 PRO B C 1
ATOM 3609 O O . PRO B 1 51 ? 11.25 22.484 18.328 1 65 51 PRO B O 1
ATOM 3612 N N . ASP B 1 52 ? 11.633 23.156 16.297 1 77.12 52 ASP B N 1
ATOM 3613 C CA . ASP B 1 52 ? 11.344 24.531 16.672 1 77.12 52 ASP B CA 1
ATOM 3614 C C . ASP B 1 52 ? 10.125 25.062 15.914 1 77.12 52 ASP B C 1
ATOM 3616 O O . ASP B 1 52 ? 10.156 25.172 14.688 1 77.12 52 ASP B O 1
ATOM 3620 N N . LEU B 1 53 ? 9.211 25.438 16.75 1 87.62 53 LEU B N 1
ATOM 3621 C CA . LEU B 1 53 ? 7.965 25.938 16.188 1 87.62 53 LEU B CA 1
ATOM 3622 C C . LEU B 1 53 ? 8.078 27.406 15.836 1 87.62 53 LEU B C 1
ATOM 3624 O O . LEU B 1 53 ? 8.844 28.141 16.469 1 87.62 53 LEU B O 1
ATOM 3628 N N . HIS B 1 54 ? 7.52 27.766 14.789 1 92.75 54 HIS B N 1
ATOM 3629 C CA . HIS B 1 54 ? 7.34 29.156 14.43 1 92.75 54 HIS B CA 1
ATOM 3630 C C . HIS B 1 54 ? 5.863 29.531 14.352 1 92.75 54 HIS B C 1
ATOM 3632 O O . HIS B 1 54 ? 4.996 28.672 14.539 1 92.75 54 HIS B O 1
ATOM 3638 N N . LEU B 1 55 ? 5.555 30.781 14.086 1 94.75 55 LEU B N 1
ATOM 3639 C CA . LEU B 1 55 ? 4.188 31.281 14.148 1 94.75 55 LEU B CA 1
ATOM 3640 C C . LEU B 1 55 ? 3.297 30.547 13.141 1 94.75 55 LEU B C 1
ATOM 3642 O O . LEU B 1 55 ? 2.092 30.406 13.359 1 94.75 55 LEU B O 1
ATOM 3646 N N . GLY B 1 56 ? 3.873 30.125 12.062 1 92.81 56 GLY B N 1
ATOM 3647 C CA . GLY B 1 56 ? 3.1 29.344 11.102 1 92.81 56 GLY B CA 1
ATOM 3648 C C . GLY B 1 56 ? 2.455 28.109 11.703 1 92.81 56 GLY B C 1
ATOM 3649 O O . GLY B 1 56 ? 1.312 27.781 11.383 1 92.81 56 GLY B O 1
ATOM 3650 N N . HIS B 1 57 ? 3.104 27.484 12.578 1 89.31 57 HIS B N 1
ATOM 3651 C CA . HIS B 1 57 ? 2.598 26.297 13.258 1 89.31 57 HIS B CA 1
ATOM 3652 C C . HIS B 1 57 ? 1.476 26.641 14.227 1 89.31 57 HIS B C 1
ATOM 3654 O O . HIS B 1 57 ? 0.594 25.828 14.484 1 89.31 57 HIS B O 1
ATOM 3660 N N . THR B 1 58 ? 1.505 27.812 14.703 1 92.81 58 THR B N 1
ATOM 3661 C CA . THR B 1 58 ? 0.592 28.172 15.789 1 92.81 58 THR B CA 1
ATOM 3662 C C . THR B 1 58 ? -0.784 28.531 15.234 1 92.81 58 THR B C 1
ATOM 3664 O O . THR B 1 58 ? -1.756 28.625 15.992 1 92.81 58 THR B O 1
ATOM 3667 N N . VAL B 1 59 ? -0.832 28.75 13.922 1 94.56 59 VAL B N 1
ATOM 3668 C CA . VAL B 1 59 ? -2.129 29.031 13.312 1 94.56 59 VAL B CA 1
ATOM 3669 C C . VAL B 1 59 ? -3.109 27.906 13.641 1 94.56 59 VAL B C 1
ATOM 3671 O O . VAL B 1 59 ? -4.211 28.172 14.133 1 94.56 59 VAL B O 1
ATOM 3674 N N . LEU B 1 60 ? -2.668 26.766 13.414 1 94.75 60 LEU B N 1
ATOM 3675 C CA . LEU B 1 60 ? -3.492 25.594 13.695 1 94.75 60 LEU B CA 1
ATOM 3676 C C . LEU B 1 60 ? -3.758 25.469 15.188 1 94.75 60 LEU B C 1
ATOM 3678 O O . LEU B 1 60 ? -4.867 25.125 15.602 1 94.75 60 LEU B O 1
ATOM 3682 N N . MET B 1 61 ? -2.812 25.719 15.969 1 93.19 61 MET B N 1
ATOM 3683 C CA . MET B 1 61 ? -2.943 25.609 17.422 1 93.19 61 MET B CA 1
ATOM 3684 C C . MET B 1 61 ? -3.932 26.641 17.953 1 93.19 61 MET B C 1
ATOM 3686 O O . MET B 1 61 ? -4.645 26.391 18.922 1 93.19 61 MET B O 1
ATOM 3690 N N . THR B 1 62 ? -3.879 27.797 17.344 1 92.25 62 THR B N 1
ATOM 3691 C CA . THR B 1 62 ? -4.84 28.828 17.734 1 92.25 62 THR B CA 1
ATOM 3692 C C . THR B 1 62 ? -6.27 28.344 17.484 1 92.25 62 THR B C 1
ATOM 3694 O O . THR B 1 62 ? -7.16 28.594 18.312 1 92.25 62 THR B O 1
ATOM 3697 N N . LYS B 1 63 ? -6.434 27.688 16.406 1 95 63 LYS B N 1
ATOM 3698 C CA . LYS B 1 63 ? -7.746 27.109 16.125 1 95 63 LYS B CA 1
ATOM 3699 C C . LYS B 1 63 ? -8.109 26.047 17.156 1 95 63 LYS B C 1
ATOM 3701 O O . LYS B 1 63 ? -9.25 26 17.641 1 95 63 LYS B O 1
ATOM 3706 N N . MET B 1 64 ? -7.195 25.25 17.5 1 95.94 64 MET B N 1
ATOM 3707 C CA . MET B 1 64 ? -7.398 24.266 18.547 1 95.94 64 MET B CA 1
ATOM 3708 C C . MET B 1 64 ? -7.793 24.938 19.859 1 95.94 64 MET B C 1
ATOM 3710 O O . MET B 1 64 ? -8.711 24.484 20.547 1 95.94 64 MET B O 1
ATOM 3714 N N . ARG B 1 65 ? -7.133 26 20.172 1 93.38 65 ARG B N 1
ATOM 3715 C CA . ARG B 1 65 ? -7.402 26.766 21.391 1 93.38 65 ARG B CA 1
ATOM 3716 C C . ARG B 1 65 ? -8.836 27.281 21.406 1 93.38 65 ARG B C 1
ATOM 3718 O O . ARG B 1 65 ? -9.492 27.281 22.453 1 93.38 65 ARG B O 1
ATOM 3725 N N . GLN B 1 66 ? -9.266 27.75 20.281 1 92.38 66 GLN B N 1
ATOM 3726 C CA . GLN B 1 66 ? -10.648 28.203 20.172 1 92.38 66 GLN B CA 1
ATOM 3727 C C . GLN B 1 66 ? -11.625 27.109 20.594 1 92.38 66 GLN B C 1
ATOM 3729 O O . GLN B 1 66 ? -12.586 27.375 21.328 1 92.38 66 GLN B O 1
ATOM 3734 N N . PHE B 1 67 ? -11.398 25.906 20.156 1 96.56 67 PHE B N 1
ATOM 3735 C CA . PHE B 1 67 ? -12.25 24.781 20.547 1 96.56 67 PHE B CA 1
ATOM 3736 C C . PHE B 1 67 ? -12.164 24.547 22.047 1 96.56 67 PHE B C 1
ATOM 3738 O O . PHE B 1 67 ? -13.18 24.266 22.688 1 96.56 67 PHE B O 1
ATOM 3745 N N . GLN B 1 68 ? -10.938 24.656 22.609 1 96 68 GLN B N 1
ATOM 3746 C CA . GLN B 1 68 ? -10.766 24.484 24.047 1 96 68 GLN B CA 1
ATOM 3747 C C . GLN B 1 68 ? -11.57 25.516 24.828 1 96 68 GLN B C 1
ATOM 3749 O O . GLN B 1 68 ? -12.219 25.172 25.828 1 96 68 GLN B O 1
ATOM 3754 N N . GLU B 1 69 ? -11.508 26.719 24.391 1 92.44 69 GLU B N 1
ATOM 3755 C CA . GLU B 1 69 ? -12.219 27.812 25.047 1 92.44 69 GLU B CA 1
ATOM 3756 C C . GLU B 1 69 ? -13.734 27.594 25 1 92.44 69 GLU B C 1
ATOM 3758 O O . GLU B 1 69 ? -14.461 28.078 25.875 1 92.44 69 GLU B O 1
ATOM 3763 N N . LEU B 1 70 ? -14.133 26.844 24.062 1 94.56 70 LEU B N 1
ATOM 3764 C CA . LEU B 1 70 ? -15.555 26.562 23.906 1 94.56 70 LEU B CA 1
ATOM 3765 C C . LEU B 1 70 ? -15.93 25.281 24.641 1 94.56 70 LEU B C 1
ATOM 3767 O O . LEU B 1 70 ? -17.078 24.828 24.562 1 94.56 70 LEU B O 1
ATOM 3771 N N . GLY B 1 71 ? -14.953 24.656 25.297 1 95.25 71 GLY B N 1
ATOM 3772 C CA . GLY B 1 71 ? -15.234 23.531 26.188 1 95.25 71 GLY B CA 1
ATOM 3773 C C . GLY B 1 71 ? -14.961 22.188 25.547 1 95.25 71 GLY B C 1
ATOM 3774 O O . GLY B 1 71 ? -15.273 21.141 26.109 1 95.25 71 GLY B O 1
ATOM 3775 N N . HIS B 1 72 ? -14.367 22.125 24.406 1 97.12 72 HIS B N 1
ATOM 3776 C CA . HIS B 1 72 ? -14.102 20.875 23.703 1 97.12 72 HIS B CA 1
ATOM 3777 C C . HIS B 1 72 ? -12.719 20.328 24.047 1 97.12 72 HIS B C 1
ATOM 3779 O O . HIS B 1 72 ? -11.898 21.047 24.641 1 97.12 72 HIS B O 1
ATOM 3785 N N . GLU B 1 73 ? -12.5 19.109 23.734 1 96.44 73 GLU B N 1
ATOM 3786 C CA . GLU B 1 73 ? -11.234 18.422 24.016 1 96.44 73 GLU B CA 1
ATOM 3787 C C . GLU B 1 73 ? -10.344 18.391 22.781 1 96.44 73 GLU B C 1
ATOM 3789 O O . GLU B 1 73 ? -10.773 17.953 21.719 1 96.44 73 GLU B O 1
ATOM 3794 N N . VAL B 1 74 ? -9.156 18.812 23.016 1 97.19 74 VAL B N 1
ATOM 3795 C CA . VAL B 1 74 ? -8.203 18.766 21.906 1 97.19 74 VAL B CA 1
ATOM 3796 C C . VAL B 1 74 ? -7.266 17.578 22.078 1 97.19 74 VAL B C 1
ATOM 3798 O O . VAL B 1 74 ? -6.754 17.328 23.172 1 97.19 74 VAL B O 1
ATOM 3801 N N . ILE B 1 75 ? -7.094 16.844 21.016 1 97.44 75 ILE B N 1
ATOM 3802 C CA . ILE B 1 75 ? -6.168 15.719 20.969 1 97.44 75 ILE B CA 1
ATOM 3803 C C . ILE B 1 75 ? -4.988 16.047 20.062 1 97.44 75 ILE B C 1
ATOM 3805 O O . ILE B 1 75 ? -5.145 16.172 18.844 1 97.44 75 ILE B O 1
ATOM 3809 N N . PHE B 1 76 ? -3.9 16.25 20.75 1 94.62 76 PHE B N 1
ATOM 3810 C CA . PHE B 1 76 ? -2.637 16.5 20.062 1 94.62 76 PHE B CA 1
ATOM 3811 C C . PHE B 1 76 ? -1.952 15.195 19.703 1 94.62 76 PHE B C 1
ATOM 3813 O O . PHE B 1 76 ? -1.355 14.539 20.547 1 94.62 76 PHE B O 1
ATOM 3820 N N . VAL B 1 77 ? -1.961 14.812 18.406 1 95.31 77 VAL B N 1
ATOM 3821 C CA . VAL B 1 77 ? -1.417 13.523 17.984 1 95.31 77 VAL B CA 1
ATOM 3822 C C . VAL B 1 77 ? 0.007 13.711 17.469 1 95.31 77 VAL B C 1
ATOM 3824 O O . VAL B 1 77 ? 0.227 14.398 16.469 1 95.31 77 VAL B O 1
ATOM 3827 N N . VAL B 1 78 ? 0.89 13.156 18.172 1 91.31 78 VAL B N 1
ATOM 3828 C CA . VAL B 1 78 ? 2.27 13.109 17.703 1 91.31 78 VAL B CA 1
ATOM 3829 C C . VAL B 1 78 ? 2.436 11.969 16.703 1 91.31 78 VAL B C 1
ATOM 3831 O O . VAL B 1 78 ? 2.211 10.805 17.031 1 91.31 78 VAL B O 1
ATOM 3834 N N . GLY B 1 79 ? 2.84 12.312 15.5 1 91.62 79 GLY B N 1
ATOM 3835 C CA . GLY B 1 79 ? 2.99 11.312 14.453 1 91.62 79 GLY B CA 1
ATOM 3836 C C . GLY B 1 79 ? 4.336 10.609 14.484 1 91.62 79 GLY B C 1
ATOM 3837 O O . GLY B 1 79 ? 5.074 10.633 13.5 1 91.62 79 GLY B O 1
ATOM 3838 N N . ASP B 1 80 ? 4.613 10 15.562 1 88.56 80 ASP B N 1
ATOM 3839 C CA . ASP B 1 80 ? 5.91 9.352 15.711 1 88.56 80 ASP B CA 1
ATOM 3840 C C . ASP B 1 80 ? 6.02 8.125 14.805 1 88.56 80 ASP B C 1
ATOM 3842 O O . ASP B 1 80 ? 7.109 7.77 14.359 1 88.56 80 ASP B O 1
ATOM 3846 N N . PHE B 1 81 ? 5 7.43 14.531 1 90.75 81 PHE B N 1
ATOM 3847 C CA . PHE B 1 81 ? 4.992 6.309 13.594 1 90.75 81 PHE B CA 1
ATOM 3848 C C . PHE B 1 81 ? 5.031 6.801 12.156 1 90.75 81 PHE B C 1
ATOM 3850 O O . PHE B 1 81 ? 5.859 6.348 11.359 1 90.75 81 PHE B O 1
ATOM 3857 N N . THR B 1 82 ? 4.176 7.707 11.812 1 87.5 82 THR B N 1
ATOM 3858 C CA . THR B 1 82 ? 4.031 8.164 10.438 1 87.5 82 THR B CA 1
ATOM 3859 C C . THR B 1 82 ? 5.262 8.961 10 1 87.5 82 THR B C 1
ATOM 3861 O O . THR B 1 82 ? 5.539 9.078 8.805 1 87.5 82 THR B O 1
ATOM 3864 N N . ALA B 1 83 ? 5.969 9.508 10.961 1 80.94 83 ALA B N 1
ATOM 3865 C CA . ALA B 1 83 ? 7.215 10.203 10.641 1 80.94 83 ALA B CA 1
ATOM 3866 C C . ALA B 1 83 ? 8.227 9.25 10.016 1 80.94 83 ALA B C 1
ATOM 3868 O O . ALA B 1 83 ? 9.047 9.664 9.188 1 80.94 83 ALA B O 1
ATOM 3869 N N . ALA B 1 84 ? 8.109 8.016 10.312 1 71.44 84 ALA B N 1
ATOM 3870 C CA . ALA B 1 84 ? 9.016 7.004 9.766 1 71.44 84 ALA B CA 1
ATOM 3871 C C . ALA B 1 84 ? 8.648 6.672 8.32 1 71.44 84 ALA B C 1
ATOM 3873 O O . ALA B 1 84 ? 9.5 6.215 7.547 1 71.44 84 ALA B O 1
ATOM 3874 N N . ILE B 1 85 ? 7.387 6.816 7.957 1 76.5 85 ILE B N 1
ATOM 3875 C CA . ILE B 1 85 ? 6.91 6.559 6.602 1 76.5 85 ILE B CA 1
ATOM 3876 C C . ILE B 1 85 ? 7.23 7.75 5.703 1 76.5 85 ILE B C 1
ATOM 3878 O O . ILE B 1 85 ? 7.691 7.574 4.574 1 76.5 85 ILE B O 1
ATOM 3882 N N . GLY B 1 86 ? 7.258 8.93 6.25 1 71.5 86 GLY B N 1
ATOM 3883 C CA . GLY B 1 86 ? 7.418 10.164 5.492 1 71.5 86 GLY B CA 1
ATOM 3884 C C . GLY B 1 86 ? 6.117 10.68 4.91 1 71.5 86 GLY B C 1
ATOM 3885 O O . GLY B 1 86 ? 5.406 9.953 4.215 1 71.5 86 GLY B O 1
ATOM 3886 N N . ASP B 1 87 ? 5.781 11.906 5.246 1 67.94 87 ASP B N 1
ATOM 3887 C CA . ASP B 1 87 ? 4.574 12.562 4.758 1 67.94 87 ASP B CA 1
ATOM 3888 C C . ASP B 1 87 ? 4.777 13.109 3.348 1 67.94 87 ASP B C 1
ATOM 3890 O O . ASP B 1 87 ? 5.598 14.008 3.137 1 67.94 87 ASP B O 1
ATOM 3894 N N . PRO B 1 88 ? 4.062 12.539 2.396 1 64.69 88 PRO B N 1
ATOM 3895 C CA . PRO B 1 88 ? 4.258 13.008 1.023 1 64.69 88 PRO B CA 1
ATOM 3896 C C . PRO B 1 88 ? 3.602 14.359 0.765 1 64.69 88 PRO B C 1
ATOM 3898 O O . PRO B 1 88 ? 3.822 14.969 -0.287 1 64.69 88 PRO B O 1
ATOM 3901 N N . SER B 1 89 ? 2.92 14.891 1.702 1 54.38 89 SER B N 1
ATOM 3902 C CA . SER B 1 89 ? 2.111 16.078 1.45 1 54.38 89 SER B CA 1
ATOM 3903 C C . SER B 1 89 ? 2.988 17.297 1.18 1 54.38 89 SER B C 1
ATOM 3905 O O . SER B 1 89 ? 3.801 17.688 2.023 1 54.38 89 SER B O 1
ATOM 3907 N N . GLY B 1 90 ? 2.803 17.906 0.189 1 53.38 90 GLY B N 1
ATOM 3908 C CA . GLY B 1 90 ? 3.449 19.156 -0.159 1 53.38 90 GLY B CA 1
ATOM 3909 C C . GLY B 1 90 ? 4.922 19 -0.49 1 53.38 90 GLY B C 1
ATOM 3910 O O . GLY B 1 90 ? 5.633 19.984 -0.669 1 53.38 90 GLY B O 1
ATOM 3911 N N . LYS B 1 91 ? 5.516 17.672 -0.339 1 57.94 91 LYS B N 1
ATOM 3912 C CA . LYS B 1 91 ? 6.957 17.5 -0.502 1 57.94 91 LYS B CA 1
ATOM 3913 C C . LYS B 1 91 ? 7.277 16.688 -1.753 1 57.94 91 LYS B C 1
ATOM 3915 O O . LYS B 1 91 ? 6.508 15.812 -2.146 1 57.94 91 LYS B O 1
ATOM 3920 N N . ASN B 1 92 ? 8.219 17.156 -2.416 1 51.31 92 ASN B N 1
ATOM 3921 C CA . ASN B 1 92 ? 8.672 16.484 -3.633 1 51.31 92 ASN B CA 1
ATOM 3922 C C . ASN B 1 92 ? 9.625 15.344 -3.32 1 51.31 92 ASN B C 1
ATOM 3924 O O . ASN B 1 92 ? 9.961 14.547 -4.203 1 51.31 92 ASN B O 1
ATOM 3928 N N . LYS B 1 93 ? 10.281 15.539 -1.953 1 53.28 93 LYS B N 1
ATOM 3929 C CA . LYS B 1 93 ? 11.273 14.5 -1.704 1 53.28 93 LYS B CA 1
ATOM 3930 C C . LYS B 1 93 ? 10.977 13.758 -0.404 1 53.28 93 LYS B C 1
ATOM 3932 O O . LYS B 1 93 ? 10.391 14.32 0.519 1 53.28 93 LYS B O 1
ATOM 3937 N N . THR B 1 94 ? 11.383 12.398 -0.344 1 52.5 94 THR B N 1
ATOM 3938 C CA . THR B 1 94 ? 11.188 11.531 0.812 1 52.5 94 THR B CA 1
ATOM 3939 C C . THR B 1 94 ? 12.117 11.938 1.956 1 52.5 94 THR B C 1
ATOM 3941 O O . THR B 1 94 ? 13.289 12.25 1.732 1 52.5 94 THR B O 1
ATOM 3944 N N . ARG B 1 95 ? 11.656 12.258 3.279 1 55.88 95 ARG B N 1
ATOM 3945 C CA . ARG B 1 95 ? 12.461 12.602 4.445 1 55.88 95 ARG B CA 1
ATOM 3946 C C . ARG B 1 95 ? 13.211 11.383 4.969 1 55.88 95 ARG B C 1
ATOM 3948 O O . ARG B 1 95 ? 12.734 10.25 4.852 1 55.88 95 ARG B O 1
ATOM 3955 N N . PRO B 1 96 ? 14.508 11.617 5.402 1 58 96 PRO B N 1
ATOM 3956 C CA . PRO B 1 96 ? 15.234 10.5 6.008 1 58 96 PRO B CA 1
ATOM 3957 C C . PRO B 1 96 ? 14.562 9.977 7.277 1 58 96 PRO B C 1
ATOM 3959 O O . PRO B 1 96 ? 13.914 10.742 7.992 1 58 96 PRO B O 1
ATOM 3962 N N . PRO B 1 97 ? 14.555 8.617 7.465 1 61 97 PRO B N 1
ATOM 3963 C CA . PRO B 1 97 ? 13.984 8.039 8.688 1 61 97 PRO B CA 1
ATOM 3964 C C . PRO B 1 97 ? 14.68 8.531 9.953 1 61 97 PRO B C 1
ATOM 3966 O O . PRO B 1 97 ? 15.898 8.711 9.961 1 61 97 PRO B O 1
ATOM 3969 N N . LEU B 1 98 ? 13.992 9.125 10.969 1 68.5 98 LEU B N 1
ATOM 3970 C CA . LEU B 1 98 ? 14.508 9.562 12.258 1 68.5 98 LEU B CA 1
ATOM 3971 C C . LEU B 1 98 ? 14.586 8.391 13.234 1 68.5 98 LEU B C 1
ATOM 3973 O O . LEU B 1 98 ? 13.828 7.426 13.117 1 68.5 98 LEU B O 1
ATOM 3977 N N . THR B 1 99 ? 15.57 8.492 14.219 1 70.5 99 THR B N 1
ATOM 3978 C CA . THR B 1 99 ? 15.68 7.496 15.281 1 70.5 99 THR B CA 1
ATOM 3979 C C . THR B 1 99 ? 14.562 7.68 16.312 1 70.5 99 THR B C 1
ATOM 3981 O O . THR B 1 99 ? 13.938 8.742 16.375 1 70.5 99 THR B O 1
ATOM 3984 N N . ARG B 1 100 ? 14.234 6.637 17.016 1 73.38 100 ARG B N 1
ATOM 3985 C CA . ARG B 1 100 ? 13.219 6.68 18.078 1 73.38 100 ARG B CA 1
ATOM 3986 C C . ARG B 1 100 ? 13.539 7.766 19.094 1 73.38 100 ARG B C 1
ATOM 3988 O O . ARG B 1 100 ? 12.641 8.461 19.562 1 73.38 100 ARG B O 1
ATOM 3995 N N . GLU B 1 101 ? 14.773 7.965 19.422 1 76 101 GLU B N 1
ATOM 3996 C CA . GLU B 1 101 ? 15.211 8.953 20.406 1 76 101 GLU B CA 1
ATOM 3997 C C . GLU B 1 101 ? 14.969 10.375 19.891 1 76 101 GLU B C 1
ATOM 3999 O O . GLU B 1 101 ? 14.523 11.242 20.656 1 76 101 GLU B O 1
ATOM 4004 N N . GLU B 1 102 ? 15.234 10.586 18.656 1 75.75 102 GLU B N 1
ATOM 4005 C CA . GLU B 1 102 ? 15.016 11.898 18.047 1 75.75 102 GLU B CA 1
ATOM 4006 C C . GLU B 1 102 ? 13.523 12.242 18.016 1 75.75 102 GLU B C 1
ATOM 4008 O O . GLU B 1 102 ? 13.141 13.383 18.281 1 75.75 102 GLU B O 1
ATOM 4013 N N . ILE B 1 103 ? 12.797 11.234 17.766 1 75.44 103 ILE B N 1
ATOM 4014 C CA . ILE B 1 103 ? 11.352 11.406 17.672 1 75.44 103 ILE B CA 1
ATOM 4015 C C . ILE B 1 103 ? 10.789 11.75 19.047 1 75.44 103 ILE B C 1
ATOM 4017 O O . ILE B 1 103 ? 9.984 12.672 19.188 1 75.44 103 ILE B O 1
ATOM 4021 N N . GLU B 1 104 ? 11.227 11.078 20.047 1 76.75 104 GLU B N 1
ATOM 4022 C CA . GLU B 1 104 ? 10.742 11.32 21.391 1 76.75 104 GLU B CA 1
ATOM 4023 C C . GLU B 1 104 ? 11.133 12.719 21.875 1 76.75 104 GLU B C 1
ATOM 4025 O O . GLU B 1 104 ? 10.328 13.414 22.5 1 76.75 104 GLU B O 1
ATOM 4030 N N . HIS B 1 105 ? 12.367 13.078 21.625 1 78.44 105 HIS B N 1
ATOM 4031 C CA . HIS B 1 105 ? 12.844 14.406 22 1 78.44 105 HIS B CA 1
ATOM 4032 C C . HIS B 1 105 ? 12.07 15.5 21.281 1 78.44 105 HIS B C 1
ATOM 4034 O O . HIS B 1 105 ? 11.672 16.5 21.875 1 78.44 105 HIS B O 1
ATOM 4040 N N . GLY B 1 106 ? 11.891 15.297 20.078 1 77.44 106 GLY B N 1
ATOM 4041 C CA . GLY B 1 106 ? 11.125 16.25 19.281 1 77.44 106 GLY B CA 1
ATOM 4042 C C . GLY B 1 106 ? 9.688 16.391 19.75 1 77.44 106 GLY B C 1
ATOM 4043 O O . GLY B 1 106 ? 9.172 17.5 19.844 1 77.44 106 GLY B O 1
ATOM 4044 N N . ALA B 1 107 ? 9.156 15.289 20.109 1 76.94 107 ALA B N 1
ATOM 4045 C CA . ALA B 1 107 ? 7.766 15.281 20.562 1 76.94 107 ALA B CA 1
ATOM 4046 C C . ALA B 1 107 ? 7.613 16.047 21.875 1 76.94 107 ALA B C 1
ATOM 4048 O O . ALA B 1 107 ? 6.66 16.812 22.062 1 76.94 107 ALA B O 1
ATOM 4049 N N . LYS B 1 108 ? 8.539 15.867 22.734 1 78.5 108 LYS B N 1
ATOM 4050 C CA . LYS B 1 108 ? 8.492 16.547 24.031 1 78.5 108 LYS B CA 1
ATOM 4051 C C . LYS B 1 108 ? 8.641 18.062 23.859 1 78.5 108 LYS B C 1
ATOM 4053 O O . LYS B 1 108 ? 7.891 18.828 24.453 1 78.5 108 LYS B O 1
ATOM 4058 N N . THR B 1 109 ? 9.602 18.422 23.109 1 78.19 109 THR B N 1
ATOM 4059 C CA . THR B 1 109 ? 9.852 19.844 22.891 1 78.19 109 THR B CA 1
ATOM 4060 C C . THR B 1 109 ? 8.656 20.5 22.188 1 78.19 109 THR B C 1
ATOM 4062 O O . THR B 1 109 ? 8.266 21.609 22.531 1 78.19 109 THR B O 1
ATOM 4065 N N . TYR B 1 110 ? 8.164 19.734 21.281 1 80.75 110 TYR B N 1
ATOM 4066 C CA . TYR B 1 110 ? 7.012 20.219 20.531 1 80.75 110 TYR B CA 1
ATOM 4067 C C . TYR B 1 110 ? 5.816 20.453 21.453 1 80.75 110 TYR B C 1
ATOM 4069 O O . TYR B 1 110 ? 5.152 21.484 21.375 1 80.75 110 TYR B O 1
ATOM 4077 N N . ALA B 1 111 ? 5.605 19.547 22.328 1 79.75 111 ALA B N 1
ATOM 4078 C CA . ALA B 1 111 ? 4.48 19.641 23.266 1 79.75 111 ALA B CA 1
ATOM 4079 C C . ALA B 1 111 ? 4.66 20.828 24.219 1 79.75 111 ALA B C 1
ATOM 4081 O O . ALA B 1 111 ? 3.703 21.562 24.5 1 79.75 111 ALA B O 1
ATOM 4082 N N . GLU B 1 112 ? 5.84 21.047 24.641 1 82.06 112 GLU B N 1
ATOM 4083 C CA . GLU B 1 112 ? 6.117 22.172 25.531 1 82.06 112 GLU B CA 1
ATOM 4084 C C . GLU B 1 112 ? 5.836 23.5 24.859 1 82.06 112 GLU B C 1
ATOM 4086 O O . GLU B 1 112 ? 5.277 24.406 25.484 1 82.06 112 GLU B O 1
ATOM 4091 N N . GLN B 1 113 ? 6.227 23.578 23.688 1 83.62 113 GLN B N 1
ATOM 4092 C CA . GLN B 1 113 ? 6.004 24.812 22.938 1 83.62 113 GLN B CA 1
ATOM 4093 C C . GLN B 1 113 ? 4.523 25 22.609 1 83.62 113 GLN B C 1
ATOM 4095 O O . GLN B 1 113 ? 4.012 26.125 22.625 1 83.62 113 GLN B O 1
ATOM 4100 N N . ALA B 1 114 ? 3.85 23.875 22.406 1 87.88 114 ALA B N 1
ATOM 4101 C CA . ALA B 1 114 ? 2.43 23.906 22.062 1 87.88 114 ALA B CA 1
ATOM 4102 C C . ALA B 1 114 ? 1.602 24.438 23.234 1 87.88 114 ALA B C 1
ATOM 4104 O O . ALA B 1 114 ? 0.581 25.094 23.031 1 87.88 114 ALA B O 1
ATOM 4105 N N . PHE B 1 115 ? 2.096 24.219 24.438 1 90.31 115 PHE B N 1
ATOM 4106 C CA . PHE B 1 115 ? 1.334 24.578 25.625 1 90.31 115 PHE B CA 1
ATOM 4107 C C . PHE B 1 115 ? 1.435 26.078 25.891 1 90.31 115 PHE B C 1
ATOM 4109 O O . PHE B 1 115 ? 0.736 26.609 26.766 1 90.31 115 PHE B O 1
ATOM 4116 N N . LYS B 1 116 ? 2.248 26.766 25.109 1 87.19 116 LYS B N 1
ATOM 4117 C CA . LYS B 1 116 ? 2.227 28.219 25.141 1 87.19 116 LYS B CA 1
ATOM 4118 C C . LYS B 1 116 ? 0.961 28.766 24.5 1 87.19 116 LYS B C 1
ATOM 4120 O O . LYS B 1 116 ? 0.586 29.922 24.719 1 87.19 116 LYS B O 1
ATOM 4125 N N . VAL B 1 117 ? 0.351 27.938 23.75 1 89.5 117 VAL B N 1
ATOM 4126 C CA . VAL B 1 117 ? -0.88 28.328 23.062 1 89.5 117 VAL B CA 1
ATOM 4127 C C . VAL B 1 117 ? -2.055 27.531 23.625 1 89.5 117 VAL B C 1
ATOM 4129 O O . VAL B 1 117 ? -3.1 28.094 23.953 1 89.5 117 VAL B O 1
ATOM 4132 N N . LEU B 1 118 ? -1.83 26.281 23.859 1 93.19 118 LEU B N 1
ATOM 4133 C CA . LEU B 1 118 ? -2.902 25.375 24.219 1 93.19 118 LEU B CA 1
ATOM 4134 C C . LEU B 1 118 ? -3.037 25.281 25.734 1 93.19 118 LEU B C 1
ATOM 4136 O O . LEU B 1 118 ? -2.055 25.438 26.469 1 93.19 118 LEU B O 1
ATOM 4140 N N . ASP B 1 119 ? -4.234 25.094 26.172 1 92.31 119 ASP B N 1
ATOM 4141 C CA . ASP B 1 119 ? -4.492 24.75 27.578 1 92.31 119 ASP B CA 1
ATOM 4142 C C . ASP B 1 119 ? -4.109 23.297 27.859 1 92.31 119 ASP B C 1
ATOM 4144 O O . ASP B 1 119 ? -4.766 22.375 27.391 1 92.31 119 ASP B O 1
ATOM 4148 N N . GLN B 1 120 ? -3.129 23.125 28.672 1 90.81 120 GLN B N 1
ATOM 4149 C CA . GLN B 1 120 ? -2.592 21.797 28.969 1 90.81 120 GLN B CA 1
ATOM 4150 C C . GLN B 1 120 ? -3.652 20.891 29.594 1 90.81 120 GLN B C 1
ATOM 4152 O O . GLN B 1 120 ? -3.699 19.703 29.328 1 90.81 120 GLN B O 1
ATOM 4157 N N . ALA B 1 121 ? -4.496 21.469 30.422 1 91.44 121 ALA B N 1
ATOM 4158 C CA . ALA B 1 121 ? -5.504 20.719 31.156 1 91.44 121 ALA B CA 1
ATOM 4159 C C . ALA B 1 121 ? -6.562 20.156 30.203 1 91.44 121 ALA B C 1
ATOM 4161 O O . ALA B 1 121 ? -7.242 19.172 30.531 1 91.44 121 ALA B O 1
ATOM 4162 N N . LYS B 1 122 ? -6.703 20.734 29.062 1 93.12 122 LYS B N 1
ATOM 4163 C CA . LYS B 1 122 ? -7.703 20.297 28.094 1 93.12 122 LYS B CA 1
ATOM 4164 C C . LYS B 1 122 ? -7.043 19.703 26.844 1 93.12 122 LYS B C 1
ATOM 4166 O O . LYS B 1 122 ? -7.629 19.703 25.766 1 93.12 122 LYS B O 1
ATOM 4171 N N . THR B 1 123 ? -5.777 19.344 27 1 95.44 123 THR B N 1
ATOM 4172 C CA . THR B 1 123 ? -5.047 18.75 25.891 1 95.44 123 THR B CA 1
ATOM 4173 C C . THR B 1 123 ? -4.684 17.297 26.188 1 95.44 123 THR B C 1
ATOM 4175 O O . THR B 1 123 ? -4.066 17 27.219 1 95.44 123 THR B O 1
ATOM 4178 N N . ARG B 1 124 ? -5.148 16.453 25.391 1 95.12 124 ARG B N 1
ATOM 4179 C CA . ARG B 1 124 ? -4.719 15.062 25.422 1 95.12 124 ARG B CA 1
ATOM 4180 C C . ARG B 1 124 ? -3.643 14.797 24.375 1 95.12 124 ARG B C 1
ATOM 4182 O O . ARG B 1 124 ? -3.863 15.008 23.172 1 95.12 124 ARG B O 1
ATOM 4189 N N . ILE B 1 125 ? -2.455 14.383 24.844 1 92.69 125 ILE B N 1
ATOM 4190 C CA . ILE B 1 125 ? -1.366 14.062 23.922 1 92.69 125 ILE B CA 1
ATOM 4191 C C . ILE B 1 125 ? -1.361 12.562 23.625 1 92.69 125 ILE B C 1
ATOM 4193 O O . ILE B 1 125 ? -1.414 11.742 24.547 1 92.69 125 ILE B O 1
ATOM 4197 N N . GLU B 1 126 ? -1.399 12.234 22.391 1 94.38 126 GLU B N 1
ATOM 4198 C CA . GLU B 1 126 ? -1.366 10.836 21.969 1 94.38 126 GLU B CA 1
ATOM 4199 C C . GLU B 1 126 ? -0.245 10.594 20.953 1 94.38 126 GLU B C 1
ATOM 4201 O O . GLU B 1 126 ? 0.085 11.477 20.172 1 94.38 126 GLU B O 1
ATOM 4206 N N . TYR B 1 127 ? 0.322 9.453 21.031 1 92.12 127 TYR B N 1
ATOM 4207 C CA . TYR B 1 127 ? 1.321 9 20.078 1 92.12 127 TYR B CA 1
ATOM 4208 C C . TYR B 1 127 ? 0.749 7.922 19.156 1 92.12 127 TYR B C 1
ATOM 4210 O O . TYR B 1 127 ? 0.284 6.883 19.625 1 92.12 127 TYR B O 1
ATOM 4218 N N . ASN B 1 128 ? 0.833 8.156 17.812 1 95.38 128 ASN B N 1
ATOM 4219 C CA . ASN B 1 128 ? 0.1 7.234 16.953 1 95.38 128 ASN B CA 1
ATOM 4220 C C . ASN B 1 128 ? 0.824 5.898 16.828 1 95.38 128 ASN B C 1
ATOM 4222 O O . ASN B 1 128 ? 0.25 4.922 16.344 1 95.38 128 ASN B O 1
ATOM 4226 N N . SER B 1 129 ? 2.037 5.777 17.328 1 93.31 129 SER B N 1
ATOM 4227 C CA . SER B 1 129 ? 2.707 4.484 17.406 1 93.31 129 SER B CA 1
ATOM 4228 C C . SER B 1 129 ? 1.969 3.531 18.344 1 93.31 129 SER B C 1
ATOM 4230 O O . SER B 1 129 ? 2.096 2.311 18.219 1 93.31 129 SER B O 1
ATOM 4232 N N . SER B 1 130 ? 1.213 4.094 19.297 1 95.5 130 SER B N 1
ATOM 4233 C CA . SER B 1 130 ? 0.516 3.271 20.281 1 95.5 130 SER B CA 1
ATOM 4234 C C . SER B 1 130 ? -0.54 2.393 19.609 1 95.5 130 SER B C 1
ATOM 4236 O O . SER B 1 130 ? -0.842 1.301 20.094 1 95.5 130 SER B O 1
ATOM 4238 N N . TRP B 1 131 ? -1.124 2.848 18.453 1 97.69 131 TRP B N 1
ATOM 4239 C CA . TRP B 1 131 ? -2.135 2.01 17.812 1 97.69 131 TRP B CA 1
ATOM 4240 C C . TRP B 1 131 ? -1.667 1.544 16.438 1 97.69 131 TRP B C 1
ATOM 4242 O O . TRP B 1 131 ? -2.1 0.498 15.953 1 97.69 131 TRP B O 1
ATOM 4252 N N . LEU B 1 132 ? -0.799 2.293 15.789 1 97.5 132 LEU B N 1
ATOM 4253 C CA . LEU B 1 132 ? -0.294 1.858 14.492 1 97.5 132 LEU B CA 1
ATOM 4254 C C . LEU B 1 132 ? 0.809 0.819 14.656 1 97.5 132 LEU B C 1
ATOM 4256 O O . LEU B 1 132 ? 0.943 -0.086 13.836 1 97.5 132 LEU B O 1
ATOM 4260 N N . GLY B 1 133 ? 1.601 0.925 15.672 1 95.06 133 GLY B N 1
ATOM 4261 C CA . GLY B 1 133 ? 2.727 0.042 15.938 1 95.06 133 GLY B CA 1
ATOM 4262 C C . GLY B 1 133 ? 2.328 -1.418 16.031 1 95.06 133 GLY B C 1
ATOM 4263 O O . GLY B 1 133 ? 2.938 -2.277 15.391 1 95.06 133 GLY B O 1
ATOM 4264 N N . PRO B 1 134 ? 1.284 -1.684 16.812 1 96.56 134 PRO B N 1
ATOM 4265 C CA . PRO B 1 134 ? 0.888 -3.078 17.016 1 96.56 134 PRO B CA 1
ATOM 4266 C C . PRO B 1 134 ? 0.165 -3.672 15.812 1 96.56 134 PRO B C 1
ATOM 4268 O O . PRO B 1 134 ? -0.104 -4.875 15.781 1 96.56 134 PRO B O 1
ATOM 4271 N N . MET B 1 135 ? -0.195 -2.902 14.844 1 97.31 135 MET B N 1
ATOM 4272 C CA . MET B 1 135 ? -0.908 -3.414 13.68 1 97.31 135 MET B CA 1
ATOM 4273 C C . MET B 1 135 ? -0.061 -4.438 12.93 1 97.31 135 MET B C 1
ATOM 4275 O O . MET B 1 135 ? 1.129 -4.215 12.695 1 97.31 135 MET B O 1
ATOM 4279 N N . THR B 1 136 ? -0.701 -5.535 12.547 1 96.38 136 THR B N 1
ATOM 4280 C CA . THR B 1 136 ? -0.06 -6.605 11.797 1 96.38 136 THR B CA 1
ATOM 4281 C C . THR B 1 136 ? -0.233 -6.395 10.297 1 96.38 136 THR B C 1
ATOM 4283 O O . THR B 1 136 ? -0.943 -5.48 9.867 1 96.38 136 THR B O 1
ATOM 4286 N N . PHE B 1 137 ? 0.462 -7.262 9.57 1 96.94 137 PHE B N 1
ATOM 4287 C CA . PHE B 1 137 ? 0.302 -7.219 8.125 1 96.94 137 PHE B CA 1
ATOM 4288 C C . PHE B 1 137 ? -1.151 -7.453 7.73 1 96.94 137 PHE B C 1
ATOM 4290 O O . PHE B 1 137 ? -1.67 -6.793 6.828 1 96.94 137 PHE B O 1
ATOM 4297 N N . ALA B 1 138 ? -1.812 -8.344 8.375 1 93.69 138 ALA B N 1
ATOM 4298 C CA . ALA B 1 138 ? -3.225 -8.602 8.109 1 93.69 138 ALA B CA 1
ATOM 4299 C C . ALA B 1 138 ? -4.066 -7.352 8.344 1 93.69 138 ALA B C 1
ATOM 4301 O O . ALA B 1 138 ? -4.984 -7.059 7.574 1 93.69 138 ALA B O 1
ATOM 4302 N N . ASP B 1 139 ? -3.766 -6.602 9.391 1 96.19 139 ASP B N 1
ATOM 4303 C CA . ASP B 1 139 ? -4.465 -5.352 9.68 1 96.19 139 ASP B CA 1
ATOM 4304 C C . ASP B 1 139 ? -4.262 -4.336 8.555 1 96.19 139 ASP B C 1
ATOM 4306 O O . ASP B 1 139 ? -5.199 -3.641 8.164 1 96.19 139 ASP B O 1
ATOM 4310 N N . VAL B 1 140 ? -3.039 -4.281 8.102 1 96.62 140 VAL B N 1
ATOM 4311 C CA . VAL B 1 140 ? -2.699 -3.336 7.043 1 96.62 140 VAL B CA 1
ATOM 4312 C C . VAL B 1 140 ? -3.449 -3.701 5.766 1 96.62 140 VAL B C 1
ATOM 4314 O O . VAL B 1 140 ? -3.934 -2.82 5.051 1 96.62 140 VAL B O 1
ATOM 4317 N N . ILE B 1 141 ? -3.551 -4.98 5.48 1 94.44 141 ILE B N 1
ATOM 4318 C CA . ILE B 1 141 ? -4.285 -5.449 4.312 1 94.44 141 ILE B CA 1
ATOM 4319 C C . ILE B 1 141 ? -5.75 -5.031 4.414 1 94.44 141 ILE B C 1
ATOM 4321 O O . ILE B 1 141 ? -6.32 -4.512 3.455 1 94.44 141 ILE B O 1
ATOM 4325 N N . ARG B 1 142 ? -6.332 -5.23 5.559 1 93.38 142 ARG B N 1
ATOM 4326 C CA . ARG B 1 142 ? -7.723 -4.832 5.773 1 93.38 142 ARG B CA 1
ATOM 4327 C C . ARG B 1 142 ? -7.895 -3.326 5.59 1 93.38 142 ARG B C 1
ATOM 4329 O O . ARG B 1 142 ? -8.828 -2.879 4.922 1 93.38 142 ARG B O 1
ATOM 4336 N N . LEU B 1 143 ? -7.008 -2.598 6.152 1 96.5 143 LEU B N 1
ATOM 4337 C CA . LEU B 1 143 ? -7.035 -1.144 6.039 1 96.5 143 LEU B CA 1
ATOM 4338 C C . LEU B 1 143 ? -6.922 -0.71 4.578 1 96.5 143 LEU B C 1
ATOM 4340 O O . LEU B 1 143 ? -7.73 0.088 4.102 1 96.5 143 LEU B O 1
ATOM 4344 N N . ALA B 1 144 ? -5.941 -1.243 3.893 1 95.69 144 ALA B N 1
ATOM 4345 C CA . ALA B 1 144 ? -5.684 -0.893 2.498 1 95.69 144 ALA B CA 1
ATOM 4346 C C . ALA B 1 144 ? -6.824 -1.352 1.597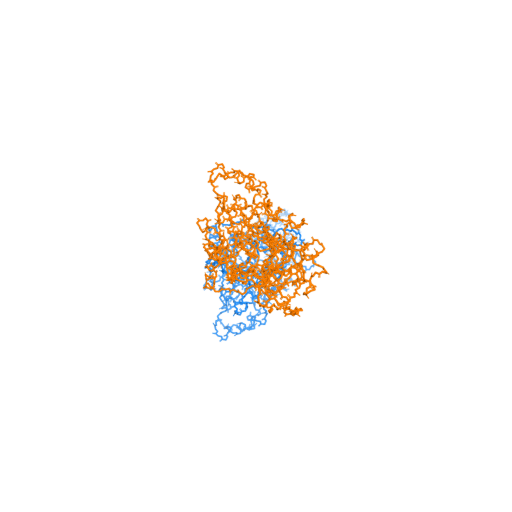 1 95.69 144 ALA B C 1
ATOM 4348 O O . ALA B 1 144 ? -7.047 -0.781 0.526 1 95.69 144 ALA B O 1
ATOM 4349 N N . GLY B 1 145 ? -7.527 -2.375 1.99 1 94.5 145 GLY B N 1
ATOM 4350 C CA . GLY B 1 145 ? -8.656 -2.881 1.224 1 94.5 145 GLY B CA 1
ATOM 4351 C C . GLY B 1 145 ? -9.844 -1.938 1.215 1 94.5 145 GLY B C 1
ATOM 4352 O O . GLY B 1 145 ? -10.75 -2.088 0.399 1 94.5 145 GLY B O 1
ATOM 4353 N N . LYS B 1 146 ? -9.828 -0.931 2.072 1 94.94 146 LYS B N 1
ATOM 4354 C CA . LYS B 1 146 ? -10.945 -0.007 2.225 1 94.94 146 LYS B CA 1
ATOM 4355 C C . LYS B 1 146 ? -10.812 1.181 1.276 1 94.94 146 LYS B C 1
ATOM 4357 O O . LYS B 1 146 ? -11.711 2.02 1.192 1 94.94 146 LYS B O 1
ATOM 4362 N N . TYR B 1 147 ? -9.789 1.289 0.527 1 95.44 147 TYR B N 1
ATOM 4363 C CA . TYR B 1 147 ? -9.531 2.438 -0.333 1 95.44 147 TYR B CA 1
ATOM 4364 C C . TYR B 1 147 ? -8.977 1.995 -1.683 1 95.44 147 TYR B C 1
ATOM 4366 O O . TYR B 1 147 ? -8.32 0.958 -1.779 1 95.44 147 TYR B O 1
ATOM 4374 N N . THR B 1 148 ? -9.234 2.75 -2.756 1 95.94 148 THR B N 1
ATOM 4375 C CA . THR B 1 148 ? -8.82 2.354 -4.098 1 95.94 148 THR B CA 1
ATOM 4376 C C . THR B 1 148 ? -7.664 3.219 -4.586 1 95.94 148 THR B C 1
ATOM 4378 O O . THR B 1 148 ? -7.457 4.328 -4.086 1 95.94 148 THR B O 1
ATOM 4381 N N . LEU B 1 149 ? -6.953 2.676 -5.559 1 96.19 149 LEU B N 1
ATOM 4382 C CA . LEU B 1 149 ? -5.848 3.41 -6.168 1 96.19 149 LEU B CA 1
ATOM 4383 C C . LEU B 1 149 ? -6.352 4.668 -6.863 1 96.19 149 LEU B C 1
ATOM 4385 O O . LEU B 1 149 ? -5.734 5.73 -6.762 1 96.19 149 LEU B O 1
ATOM 4389 N N . ALA B 1 150 ? -7.461 4.562 -7.547 1 95.25 150 ALA B N 1
ATOM 4390 C CA . ALA B 1 150 ? -8.031 5.699 -8.258 1 95.25 150 ALA B CA 1
ATOM 4391 C C . ALA B 1 150 ? -8.289 6.867 -7.316 1 95.25 150 ALA B C 1
ATOM 4393 O O . ALA B 1 150 ? -7.941 8.008 -7.621 1 95.25 150 ALA B O 1
ATOM 4394 N N . ARG B 1 151 ? -8.859 6.613 -6.207 1 95.25 151 ARG B N 1
ATOM 4395 C CA . ARG B 1 151 ? -9.148 7.652 -5.219 1 95.25 151 ARG B CA 1
ATOM 4396 C C . ARG B 1 151 ? -7.855 8.234 -4.652 1 95.25 151 ARG B C 1
ATOM 4398 O O . ARG B 1 151 ? -7.766 9.438 -4.414 1 95.25 151 ARG B O 1
ATOM 4405 N N . MET B 1 152 ? -6.934 7.371 -4.418 1 96.06 152 MET B N 1
ATOM 4406 C CA . MET B 1 152 ? -5.645 7.82 -3.891 1 96.06 152 MET B CA 1
ATOM 4407 C C . MET B 1 152 ? -4.961 8.773 -4.867 1 96.06 152 MET B C 1
ATOM 4409 O O . MET B 1 152 ? -4.371 9.773 -4.453 1 96.06 152 MET B O 1
ATOM 4413 N N . MET B 1 153 ? -5.133 8.523 -6.121 1 94.38 153 MET B N 1
ATOM 4414 C CA . MET B 1 153 ? -4.457 9.281 -7.168 1 94.38 153 MET B CA 1
ATOM 4415 C C . MET B 1 153 ? -5.168 10.602 -7.426 1 94.38 153 MET B C 1
ATOM 4417 O O . MET B 1 153 ? -4.711 11.414 -8.242 1 94.38 153 MET B O 1
ATOM 4421 N N . GLU B 1 154 ? -6.238 10.844 -6.742 1 92.31 154 GLU B N 1
ATOM 4422 C CA . GLU B 1 154 ? -6.875 12.156 -6.793 1 92.31 154 GLU B CA 1
ATOM 4423 C C . GLU B 1 154 ? -6.055 13.203 -6.039 1 92.31 154 GLU B C 1
ATOM 4425 O O . GLU B 1 154 ? -6.266 14.406 -6.207 1 92.31 154 GLU B O 1
ATOM 4430 N N . ARG B 1 155 ? -5.23 12.703 -5.191 1 91.5 155 ARG B N 1
ATOM 4431 C CA . ARG B 1 155 ? -4.324 13.617 -4.512 1 91.5 155 ARG B CA 1
ATOM 4432 C C . ARG B 1 155 ? -3.449 14.367 -5.512 1 91.5 155 ARG B C 1
ATOM 4434 O O . ARG B 1 155 ? -2.824 13.758 -6.379 1 91.5 155 ARG B O 1
ATOM 4441 N N . GLN B 1 156 ? -3.25 15.617 -5.336 1 89.69 156 GLN B N 1
ATOM 4442 C CA . GLN B 1 156 ? -2.586 16.453 -6.332 1 89.69 156 GLN B CA 1
ATOM 4443 C C . GLN B 1 156 ? -1.11 16.094 -6.461 1 89.69 156 GLN B C 1
ATOM 4445 O O . GLN B 1 156 ? -0.577 16.031 -7.57 1 89.69 156 GLN B O 1
ATOM 4450 N N . ASP B 1 157 ? -0.441 15.891 -5.449 1 89 157 ASP B N 1
ATOM 4451 C CA . ASP B 1 157 ? 0.981 15.57 -5.504 1 89 157 ASP B CA 1
ATOM 4452 C C . ASP B 1 157 ? 1.218 14.242 -6.223 1 89 157 ASP B C 1
ATOM 4454 O O . ASP B 1 157 ? 2.105 14.141 -7.07 1 89 157 ASP B O 1
ATOM 4458 N N . PHE B 1 158 ? 0.426 13.203 -5.934 1 92.31 158 PHE B N 1
ATOM 4459 C CA . PHE B 1 158 ? 0.556 11.914 -6.602 1 92.31 158 PHE B CA 1
ATOM 4460 C C . PHE B 1 158 ? 0.237 12.039 -8.086 1 92.31 158 PHE B C 1
ATOM 4462 O O . PHE B 1 158 ? 0.949 11.484 -8.922 1 92.31 158 PHE B O 1
ATOM 4469 N N . LYS B 1 159 ? -0.793 12.781 -8.32 1 91.94 159 LYS B N 1
ATOM 4470 C CA . LYS B 1 159 ? -1.195 12.984 -9.711 1 91.94 159 LYS B CA 1
ATOM 4471 C C . LYS B 1 159 ? -0.08 13.641 -10.516 1 91.94 159 LYS B C 1
ATOM 4473 O O . LYS B 1 159 ? 0.279 13.164 -11.594 1 91.94 159 LYS B O 1
ATOM 4478 N N . THR B 1 160 ? 0.443 14.695 -10.023 1 92.5 160 THR B N 1
ATOM 4479 C CA . THR B 1 160 ? 1.499 15.445 -10.695 1 92.5 160 THR B CA 1
ATOM 4480 C C . THR B 1 160 ? 2.732 14.57 -10.906 1 92.5 160 THR B C 1
ATOM 4482 O O . THR B 1 160 ? 3.297 14.539 -12 1 92.5 160 THR B O 1
ATOM 4485 N N . ARG B 1 161 ? 3.141 13.883 -9.906 1 92.69 161 ARG B N 1
ATOM 4486 C CA . ARG B 1 161 ? 4.312 13.016 -10.016 1 92.69 161 ARG B CA 1
ATOM 4487 C C . ARG B 1 161 ? 4.078 11.898 -11.023 1 92.69 161 ARG B C 1
ATOM 4489 O O . ARG B 1 161 ? 4.969 11.57 -11.812 1 92.69 161 ARG B O 1
ATOM 4496 N N . TRP B 1 162 ? 2.902 11.32 -10.977 1 91.69 162 TRP B N 1
ATOM 4497 C CA . TRP B 1 162 ? 2.559 10.242 -11.898 1 91.69 162 TRP B CA 1
ATOM 4498 C C . TRP B 1 162 ? 2.631 10.727 -13.344 1 91.69 162 TRP B C 1
ATOM 4500 O O . TRP B 1 162 ? 3.227 10.062 -14.195 1 91.69 162 TRP B O 1
ATOM 4510 N N . GLU B 1 163 ? 2.109 11.875 -13.586 1 91.56 163 GLU B N 1
ATOM 4511 C CA . GLU B 1 163 ? 2.084 12.453 -14.93 1 91.56 163 GLU B CA 1
ATOM 4512 C C . GLU B 1 163 ? 3.49 12.828 -15.391 1 91.56 163 GLU B C 1
ATOM 4514 O O . GLU B 1 163 ? 3.799 12.734 -16.578 1 91.56 163 GLU B O 1
ATOM 4519 N N . ASN B 1 164 ? 4.328 13.203 -14.477 1 93.5 164 ASN B N 1
ATOM 4520 C CA . ASN B 1 164 ? 5.688 13.609 -14.805 1 93.5 164 ASN B CA 1
ATOM 4521 C C . ASN B 1 164 ? 6.656 12.438 -14.75 1 93.5 164 ASN B C 1
ATOM 4523 O O . ASN B 1 164 ? 7.871 12.617 -14.82 1 93.5 164 ASN B O 1
ATOM 4527 N N . GLU B 1 165 ? 6.184 11.273 -14.422 1 90.94 165 GLU B N 1
ATOM 4528 C CA . GLU B 1 165 ? 6.965 10.039 -14.359 1 90.94 165 GLU B CA 1
ATOM 4529 C C . GLU B 1 165 ? 8.008 10.102 -13.25 1 90.94 165 GLU B C 1
ATOM 4531 O O . GLU B 1 165 ? 9.125 9.609 -13.406 1 90.94 165 GLU B O 1
ATOM 4536 N N . SER B 1 166 ? 7.598 10.883 -12.312 1 91.25 166 SER B N 1
ATOM 4537 C CA . SER B 1 166 ? 8.406 10.875 -11.102 1 91.25 166 SER B CA 1
ATOM 4538 C C . SER B 1 166 ? 8.055 9.695 -10.203 1 91.25 166 SER B C 1
ATOM 4540 O O . SER B 1 166 ? 6.887 9.312 -10.102 1 91.25 166 SER B O 1
ATOM 4542 N N . SER B 1 167 ? 8.992 9.188 -9.609 1 92.06 167 SER B N 1
ATOM 4543 C CA . SER B 1 167 ? 8.836 7.945 -8.859 1 92.06 167 SER B CA 1
ATOM 4544 C C . SER B 1 167 ? 7.922 8.133 -7.656 1 92.06 167 SER B C 1
ATOM 4546 O O . SER B 1 167 ? 7.996 9.156 -6.969 1 92.06 167 SER B O 1
ATOM 4548 N N . ILE B 1 168 ? 6.98 7.305 -7.465 1 93.75 168 ILE B N 1
ATOM 4549 C CA . ILE B 1 168 ? 6.145 7.156 -6.281 1 93.75 168 ILE B CA 1
ATOM 4550 C C . ILE B 1 168 ? 6.363 5.777 -5.664 1 93.75 168 ILE B C 1
ATOM 4552 O O . ILE B 1 168 ? 6.023 4.758 -6.27 1 93.75 168 ILE B O 1
ATOM 4556 N N . SER B 1 169 ? 6.93 5.75 -4.473 1 93.81 169 SER B N 1
ATOM 4557 C CA . SER B 1 169 ? 7.094 4.473 -3.789 1 93.81 169 SER B CA 1
ATOM 4558 C C . SER B 1 169 ? 5.777 3.984 -3.199 1 93.81 169 SER B C 1
ATOM 4560 O O . SER B 1 169 ? 4.949 4.789 -2.766 1 93.81 169 SER B O 1
ATOM 4562 N N . LEU B 1 170 ? 5.578 2.693 -3.098 1 95.25 170 LEU B N 1
ATOM 4563 C CA . LEU B 1 170 ? 4.301 2.133 -2.674 1 95.25 170 LEU B CA 1
ATOM 4564 C C . LEU B 1 170 ? 4 2.494 -1.224 1 95.25 170 LEU B C 1
ATOM 4566 O O . LEU B 1 170 ? 2.838 2.654 -0.846 1 95.25 170 LEU B O 1
ATOM 4570 N N . HIS B 1 171 ? 5.062 2.637 -0.35 1 93.88 171 HIS B N 1
ATOM 4571 C CA . HIS B 1 171 ? 4.816 2.955 1.052 1 93.88 171 HIS B CA 1
ATOM 4572 C C . HIS B 1 171 ? 4.188 4.336 1.199 1 93.88 171 HIS B C 1
ATOM 4574 O O . HIS B 1 171 ? 3.48 4.602 2.174 1 93.88 171 HIS B O 1
ATOM 4580 N N . GLU B 1 172 ? 4.422 5.266 0.258 1 93.38 172 GLU B N 1
ATOM 4581 C CA . GLU B 1 172 ? 3.854 6.609 0.296 1 93.38 172 GLU B CA 1
ATOM 4582 C C . GLU B 1 172 ? 2.332 6.57 0.204 1 93.38 172 GLU B C 1
ATOM 4584 O O . GLU B 1 172 ? 1.647 7.441 0.742 1 93.38 172 GLU B O 1
ATOM 4589 N N . LEU B 1 173 ? 1.777 5.539 -0.472 1 95.25 173 LEU B N 1
ATOM 4590 C CA . LEU B 1 173 ? 0.334 5.383 -0.62 1 95.25 173 LEU B CA 1
ATOM 4591 C C . LEU B 1 173 ? -0.305 4.961 0.7 1 95.25 173 LEU B C 1
ATOM 4593 O O . LEU B 1 173 ? -1.519 5.094 0.876 1 95.25 173 LEU B O 1
ATOM 4597 N N . LEU B 1 174 ? 0.511 4.461 1.596 1 95.5 174 LEU B N 1
ATOM 4598 C CA . LEU B 1 174 ? -0.004 3.955 2.865 1 95.5 174 LEU B CA 1
ATOM 4599 C C . LEU B 1 174 ? -0.098 5.074 3.895 1 95.5 174 LEU B C 1
ATOM 4601 O O . LEU B 1 174 ? -0.815 4.949 4.891 1 95.5 174 LEU B O 1
ATOM 4605 N N . TYR B 1 175 ? 0.583 6.195 3.67 1 94 175 TYR B N 1
ATOM 4606 C CA . TYR B 1 175 ? 0.641 7.285 4.637 1 94 175 TYR B CA 1
ATOM 4607 C C . TYR B 1 175 ? -0.747 7.855 4.902 1 94 175 TYR B C 1
ATOM 4609 O O . TYR B 1 175 ? -1.183 7.941 6.051 1 94 175 TYR B O 1
ATOM 4617 N N . PRO B 1 176 ? -1.502 8.234 3.842 1 96.5 176 PRO B N 1
ATOM 4618 C CA . PRO B 1 176 ? -2.832 8.789 4.102 1 96.5 176 PRO B CA 1
ATOM 4619 C C . PRO B 1 176 ? -3.732 7.832 4.875 1 96.5 176 PRO B C 1
ATOM 4621 O O . PRO B 1 176 ? -4.555 8.266 5.684 1 96.5 176 PRO B O 1
ATOM 4624 N N . LEU B 1 177 ? -3.537 6.551 4.637 1 97.38 177 LEU B N 1
ATOM 4625 C CA . LEU B 1 177 ? -4.344 5.551 5.328 1 97.38 177 LEU B CA 1
ATOM 4626 C C . LEU B 1 177 ? -3.955 5.461 6.801 1 97.38 177 LEU B C 1
ATOM 4628 O O . LEU B 1 177 ? -4.82 5.332 7.668 1 97.38 177 LEU B O 1
ATOM 4632 N N . ALA B 1 178 ? -2.639 5.484 7.023 1 96.94 178 ALA B N 1
ATOM 4633 C CA . ALA B 1 178 ? -2.166 5.48 8.406 1 96.94 178 ALA B CA 1
ATOM 4634 C C . ALA B 1 178 ? -2.713 6.68 9.18 1 96.94 178 ALA B C 1
ATOM 4636 O O . ALA B 1 178 ? -3.227 6.527 10.289 1 96.94 178 ALA B O 1
ATOM 4637 N N . GLN B 1 179 ? -2.578 7.84 8.547 1 96.69 179 GLN B N 1
ATOM 4638 C CA . GLN B 1 179 ? -3.104 9.047 9.172 1 96.69 179 GLN B CA 1
ATOM 4639 C C . GLN B 1 179 ? -4.613 8.953 9.375 1 96.69 179 GLN B C 1
ATOM 4641 O O . GLN B 1 179 ? -5.129 9.367 10.414 1 96.69 179 GLN B O 1
ATOM 4646 N N . ALA B 1 180 ? -5.344 8.445 8.391 1 98.06 180 ALA B N 1
ATOM 4647 C CA . ALA B 1 180 ? -6.789 8.273 8.477 1 98.06 180 ALA B CA 1
ATOM 4648 C C . ALA B 1 180 ? -7.164 7.34 9.625 1 98.06 180 ALA B C 1
ATOM 4650 O O . ALA B 1 180 ? -8.156 7.562 10.312 1 98.06 180 ALA B O 1
ATOM 4651 N N . TYR B 1 181 ? -6.379 6.355 9.828 1 98.44 181 TYR B N 1
ATOM 4652 C CA . TYR B 1 181 ? -6.672 5.375 10.867 1 98.44 181 TYR B CA 1
ATOM 4653 C C . TYR B 1 181 ? -6.555 6.004 12.25 1 98.44 181 TYR B C 1
ATOM 4655 O O . TYR B 1 181 ? -7.211 5.559 13.195 1 98.44 181 TYR B O 1
ATOM 4663 N N . ASP B 1 182 ? -5.691 7.039 12.445 1 98.38 182 ASP B N 1
ATOM 4664 C CA . ASP B 1 182 ? -5.68 7.797 13.695 1 98.38 182 ASP B CA 1
ATOM 4665 C C . ASP B 1 182 ? -7.086 8.242 14.078 1 98.38 182 ASP B C 1
ATOM 4667 O O . ASP B 1 182 ? -7.484 8.125 15.242 1 98.38 182 ASP B O 1
ATOM 4671 N N . SER B 1 183 ? -7.797 8.773 13.055 1 98.69 183 SER B N 1
ATOM 4672 C CA . SER B 1 183 ? -9.141 9.281 13.305 1 98.69 183 SER B CA 1
ATOM 4673 C C . SER B 1 183 ? -10.102 8.148 13.664 1 98.69 183 SER B C 1
ATOM 4675 O O . SER B 1 183 ? -10.977 8.32 14.508 1 98.69 183 SER B O 1
ATOM 4677 N N . VAL B 1 184 ? -9.953 7 13.008 1 98.62 184 VAL B N 1
ATOM 4678 C CA . VAL B 1 184 ? -10.773 5.836 13.312 1 98.62 184 VAL B CA 1
ATOM 4679 C C . VAL B 1 184 ? -10.539 5.402 14.758 1 98.62 184 VAL B C 1
ATOM 4681 O O . VAL B 1 184 ? -11.484 5.207 15.523 1 98.62 184 VAL B O 1
ATOM 4684 N N . HIS B 1 185 ? -9.266 5.27 15.148 1 98.56 185 HIS B N 1
ATOM 4685 C CA . HIS B 1 185 ? -8.898 4.816 16.484 1 98.56 185 HIS B CA 1
ATOM 4686 C C . HIS B 1 185 ? -9.414 5.781 17.547 1 98.56 185 HIS B C 1
ATOM 4688 O O . HIS B 1 185 ? -9.945 5.352 18.578 1 98.56 185 HIS B O 1
ATOM 4694 N N . LEU B 1 186 ? -9.289 7.094 17.297 1 98.5 186 LEU B N 1
ATOM 4695 C CA . LEU B 1 186 ? -9.609 8.117 18.281 1 98.5 186 LEU B CA 1
ATOM 4696 C C . LEU B 1 186 ? -11.086 8.484 18.234 1 98.5 186 LEU B C 1
ATOM 4698 O O . LEU B 1 186 ? -11.586 9.211 19.094 1 98.5 186 LEU B O 1
ATOM 4702 N N . GLN B 1 187 ? -11.789 7.992 17.203 1 98.31 187 GLN B N 1
ATOM 4703 C CA . GLN B 1 187 ? -13.172 8.391 16.969 1 98.31 187 GLN B CA 1
ATOM 4704 C C . GLN B 1 187 ? -13.312 9.914 16.969 1 98.31 187 GLN B C 1
ATOM 4706 O O . GLN B 1 187 ? -14.141 10.469 17.688 1 98.31 187 GLN B O 1
ATOM 4711 N N . ALA B 1 188 ? -12.516 10.57 16.156 1 98.44 188 ALA B N 1
ATOM 4712 C CA . ALA B 1 188 ? -12.43 12.023 16.109 1 98.44 188 ALA B CA 1
ATOM 4713 C C . ALA B 1 188 ? -13.711 12.641 15.555 1 98.44 188 ALA B C 1
ATOM 4715 O O . ALA B 1 188 ? -14.297 12.117 14.602 1 98.44 188 ALA B O 1
ATOM 4716 N N . ASP B 1 189 ? -14.18 13.727 16.188 1 98.69 189 ASP B N 1
ATOM 4717 C CA . ASP B 1 189 ? -15.32 14.477 15.672 1 98.69 189 ASP B CA 1
ATOM 4718 C C . ASP B 1 189 ? -14.875 15.477 14.602 1 98.69 189 ASP B C 1
ATOM 4720 O O . ASP B 1 189 ? -15.555 15.648 13.594 1 98.69 189 ASP B O 1
ATOM 4724 N N . VAL B 1 190 ? -13.758 16.125 14.867 1 98.75 190 VAL B N 1
ATOM 4725 C CA . VAL B 1 190 ? -13.188 17.125 13.961 1 98.75 190 VAL B CA 1
ATOM 4726 C C . VAL B 1 190 ? -11.688 16.859 13.789 1 98.75 190 VAL B C 1
ATOM 4728 O O . VAL B 1 190 ? -11 16.531 14.75 1 98.75 190 VAL B O 1
ATOM 4731 N N . GLU B 1 191 ? -11.242 16.922 12.562 1 98.75 191 GLU B N 1
ATOM 4732 C CA . GLU B 1 191 ? -9.805 16.938 12.312 1 98.75 191 GLU B CA 1
ATOM 4733 C C . GLU B 1 191 ? -9.367 18.281 11.703 1 98.75 191 GLU B C 1
ATOM 4735 O O . GLU B 1 191 ? -9.953 18.719 10.711 1 98.75 191 GLU B O 1
ATOM 4740 N N . LEU B 1 192 ? -8.383 18.828 12.359 1 98.19 192 LEU B N 1
ATOM 4741 C CA . LEU B 1 192 ? -7.82 20.109 11.914 1 98.19 192 LEU B CA 1
ATOM 4742 C C . LEU B 1 192 ? -6.496 19.875 11.188 1 98.19 192 LEU B C 1
ATOM 4744 O O . LEU B 1 192 ? -5.754 18.953 11.516 1 98.19 192 LEU B O 1
ATOM 4748 N N . GLY B 1 193 ? -6.25 20.672 10.227 1 96.31 193 GLY B N 1
ATOM 4749 C CA . GLY B 1 193 ? -4.984 20.672 9.508 1 96.31 193 GLY B CA 1
ATOM 4750 C C . GLY B 1 193 ? -4.816 21.875 8.602 1 96.31 193 GLY B C 1
ATOM 4751 O O . GLY B 1 193 ? -5.723 22.688 8.477 1 96.31 193 GLY B O 1
ATOM 4752 N N . GLY B 1 194 ? -3.619 22.031 8.086 1 94.38 194 GLY B N 1
ATOM 4753 C CA . GLY B 1 194 ? -3.42 23.016 7.031 1 94.38 194 GLY B CA 1
ATOM 4754 C C . GLY B 1 194 ? -4.102 22.656 5.73 1 94.38 194 GLY B C 1
ATOM 4755 O O . GLY B 1 194 ? -4.539 21.516 5.551 1 94.38 194 GLY B O 1
ATOM 4756 N N . THR B 1 195 ? -4.203 23.625 4.898 1 93.81 195 THR B N 1
ATOM 4757 C CA . THR B 1 195 ? -4.852 23.406 3.611 1 93.81 195 THR B CA 1
ATOM 4758 C C . THR B 1 195 ? -4.113 22.344 2.812 1 93.81 195 THR B C 1
ATOM 4760 O O . THR B 1 195 ? -4.719 21.625 2.008 1 93.81 195 THR B O 1
ATOM 4763 N N . ASP B 1 196 ? -2.881 22.234 3.004 1 89.31 196 ASP B N 1
ATOM 4764 C CA . ASP B 1 196 ? -2.07 21.25 2.299 1 89.31 196 ASP B CA 1
ATOM 4765 C C . ASP B 1 196 ? -2.424 19.828 2.746 1 89.31 196 ASP B C 1
ATOM 4767 O O . ASP B 1 196 ? -2.072 18.859 2.076 1 89.31 196 ASP B O 1
ATOM 4771 N N . GLN B 1 197 ? -3.135 19.688 3.826 1 94 197 GLN B N 1
ATOM 4772 C CA . GLN B 1 197 ? -3.475 18.375 4.383 1 94 197 GLN B CA 1
ATOM 4773 C C . GLN B 1 197 ? -4.898 17.969 4.012 1 94 197 GLN B C 1
ATOM 4775 O O . GLN B 1 197 ? -5.379 16.922 4.434 1 94 197 GLN B O 1
ATOM 4780 N N . LEU B 1 198 ? -5.578 18.781 3.23 1 96.06 198 LEU B N 1
ATOM 4781 C CA . LEU B 1 198 ? -6.996 18.594 2.955 1 96.06 198 LEU B CA 1
ATOM 4782 C C . LEU B 1 198 ? -7.273 17.172 2.463 1 96.06 198 LEU B C 1
ATOM 4784 O O . LEU B 1 198 ? -8.18 16.5 2.963 1 96.06 198 LEU B O 1
ATOM 4788 N N . PHE B 1 199 ? -6.539 16.703 1.531 1 95.75 199 PHE B N 1
ATOM 4789 C CA . PHE B 1 199 ? -6.754 15.359 0.987 1 95.75 199 PHE B CA 1
ATOM 4790 C C . PHE B 1 199 ? -6.715 14.312 2.092 1 95.75 199 PHE B C 1
ATOM 4792 O O . PHE B 1 199 ? -7.617 13.484 2.201 1 95.75 199 PHE B O 1
ATOM 4799 N N . ASN B 1 200 ? -5.648 14.289 2.867 1 96.06 200 ASN B N 1
ATOM 4800 C CA . ASN B 1 200 ? -5.484 13.312 3.934 1 96.06 200 ASN B CA 1
ATOM 4801 C C . ASN B 1 200 ? -6.652 13.352 4.914 1 96.06 200 ASN B C 1
ATOM 4803 O O . ASN B 1 200 ? -7.086 12.312 5.414 1 96.06 200 ASN B O 1
ATOM 4807 N N . LEU B 1 201 ? -7.098 14.578 5.234 1 98 201 LEU B N 1
ATOM 4808 C CA . LEU B 1 201 ? -8.227 14.719 6.152 1 98 201 LEU B CA 1
ATOM 4809 C C . LEU B 1 201 ? -9.492 14.117 5.559 1 98 201 LEU B C 1
ATOM 4811 O O . LEU B 1 201 ? -10.289 13.5 6.273 1 98 201 LEU B O 1
ATOM 4815 N N . MET B 1 202 ? -9.633 14.336 4.289 1 98.12 202 MET B N 1
ATOM 4816 C CA . MET B 1 202 ? -10.781 13.766 3.592 1 98.12 202 MET B CA 1
ATOM 4817 C C . MET B 1 202 ? -10.711 12.242 3.58 1 98.12 202 MET B C 1
ATOM 4819 O O . MET B 1 202 ? -11.734 11.562 3.676 1 98.12 202 MET B O 1
ATOM 4823 N N . VAL B 1 203 ? -9.523 11.664 3.391 1 97.88 203 VAL B N 1
ATOM 4824 C CA . VAL B 1 203 ? -9.344 10.219 3.479 1 97.88 203 VAL B CA 1
ATOM 4825 C C . VAL B 1 203 ? -9.812 9.719 4.844 1 97.88 203 VAL B C 1
ATOM 4827 O O . VAL B 1 203 ? -10.469 8.688 4.945 1 97.88 203 VAL B O 1
ATOM 4830 N N . GLY B 1 204 ? -9.422 10.453 5.93 1 98.12 204 GLY B N 1
ATOM 4831 C CA . GLY B 1 204 ? -9.891 10.109 7.262 1 98.12 204 GLY B CA 1
ATOM 4832 C C . GLY B 1 204 ? -11.406 10.055 7.363 1 98.12 204 GLY B C 1
ATOM 4833 O O . GLY B 1 204 ? -11.961 9.117 7.941 1 98.12 204 GLY B O 1
ATOM 4834 N N . ARG B 1 205 ? -12.047 11.078 6.801 1 98.25 205 ARG B N 1
ATOM 4835 C CA . ARG B 1 205 ? -13.508 11.141 6.793 1 98.25 205 ARG B CA 1
ATOM 4836 C C . ARG B 1 205 ? -14.109 9.922 6.113 1 98.25 205 ARG B C 1
ATOM 4838 O O . ARG B 1 205 ? -15.008 9.273 6.66 1 98.25 205 ARG B O 1
ATOM 4845 N N . ASP B 1 206 ? -13.617 9.531 4.953 1 97.62 206 ASP B N 1
ATOM 4846 C CA . ASP B 1 206 ? -14.094 8.391 4.18 1 97.62 206 ASP B CA 1
ATOM 4847 C C . ASP B 1 206 ? -13.844 7.082 4.93 1 97.62 206 ASP B C 1
ATOM 4849 O O . ASP B 1 206 ? -14.711 6.207 4.969 1 97.62 206 ASP B O 1
ATOM 4853 N N . LEU B 1 207 ? -12.656 6.957 5.465 1 98.19 207 LEU B N 1
ATOM 4854 C CA . LEU B 1 207 ? -12.281 5.719 6.133 1 98.19 207 LEU B CA 1
ATOM 4855 C C . LEU B 1 207 ? -13.156 5.473 7.359 1 98.19 207 LEU B C 1
ATOM 4857 O O . LEU B 1 207 ? -13.523 4.332 7.645 1 98.19 207 LEU B O 1
ATOM 4861 N N . MET B 1 208 ? -13.422 6.535 8.109 1 98.31 208 MET B N 1
ATOM 4862 C CA . MET B 1 208 ? -14.305 6.387 9.273 1 98.31 208 MET B CA 1
ATOM 4863 C C . MET B 1 208 ? -15.656 5.812 8.859 1 98.31 208 MET B C 1
ATOM 4865 O O . MET B 1 208 ? -16.188 4.926 9.531 1 98.31 208 MET B O 1
ATOM 4869 N N . LYS B 1 209 ? -16.172 6.285 7.73 1 97.56 209 LYS B N 1
ATOM 4870 C CA . LYS B 1 209 ? -17.422 5.742 7.203 1 97.56 209 LYS B CA 1
ATOM 4871 C C . LYS B 1 209 ? -17.297 4.25 6.91 1 97.56 209 LYS B C 1
ATOM 4873 O O . LYS B 1 209 ? -18.172 3.463 7.25 1 97.56 209 LYS B O 1
ATOM 4878 N N . GLU B 1 210 ? -16.25 3.855 6.305 1 96.44 210 GLU B N 1
ATOM 4879 C CA . GLU B 1 210 ? -15.992 2.461 5.953 1 96.44 210 GLU B CA 1
ATOM 4880 C C . GLU B 1 210 ? -15.922 1.582 7.199 1 96.44 210 GLU B C 1
ATOM 4882 O O . GLU B 1 210 ? -16.25 0.393 7.145 1 96.44 210 GLU B O 1
ATOM 4887 N N . TYR B 1 211 ? -15.516 2.148 8.336 1 97.25 211 TYR B N 1
ATOM 4888 C CA . TYR B 1 211 ? -15.43 1.41 9.586 1 97.25 211 TYR B CA 1
ATOM 4889 C C . TYR B 1 211 ? -16.719 1.529 10.383 1 97.25 211 TYR B C 1
ATOM 4891 O O . TYR B 1 211 ? -16.766 1.154 11.562 1 97.25 211 TYR B O 1
ATOM 4899 N N . GLY B 1 212 ? -17.75 2.197 9.797 1 97.31 212 GLY B N 1
ATOM 4900 C CA . GLY B 1 212 ? -19.047 2.305 10.43 1 97.31 212 GLY B CA 1
ATOM 4901 C C . GLY B 1 212 ? -19.125 3.402 11.469 1 97.31 212 GLY B C 1
ATOM 4902 O O . GLY B 1 212 ? -19.984 3.375 12.352 1 97.31 212 GLY B O 1
ATOM 4903 N N . GLN B 1 213 ? -18.266 4.309 11.453 1 98 213 GLN B N 1
ATOM 4904 C CA . GLN B 1 213 ? -18.234 5.426 12.391 1 98 213 GLN B CA 1
ATOM 4905 C C . GLN B 1 213 ? -18.828 6.688 11.758 1 98 213 GLN B C 1
ATOM 4907 O O . GLN B 1 213 ? -18.922 6.789 10.539 1 98 213 GLN B O 1
ATOM 4912 N N . ARG B 1 214 ? -19.297 7.574 12.625 1 97.38 214 ARG B N 1
ATOM 4913 C CA . ARG B 1 214 ? -19.672 8.898 12.133 1 97.38 214 ARG B CA 1
ATOM 4914 C C . ARG B 1 214 ? -18.453 9.633 11.562 1 97.38 214 ARG B C 1
ATOM 4916 O O . ARG B 1 214 ? -17.453 9.805 12.25 1 97.38 214 ARG B O 1
ATOM 4923 N N . PRO B 1 215 ? -18.547 10.055 10.297 1 98.31 215 PRO B N 1
ATOM 4924 C CA . PRO B 1 215 ? -17.375 10.672 9.656 1 98.31 215 PRO B CA 1
ATOM 4925 C C . PRO B 1 215 ? -16.953 11.969 10.352 1 98.31 215 PRO B C 1
ATOM 4927 O O . PRO B 1 215 ? -17.797 12.734 10.812 1 98.31 215 PRO B O 1
ATOM 4930 N N . GLN B 1 216 ? -15.703 12.188 10.398 1 98.69 216 GLN B N 1
ATOM 4931 C CA . GLN B 1 216 ? -15.172 13.406 11 1 98.69 216 GLN B CA 1
ATOM 4932 C C . GLN B 1 216 ? -15.523 14.625 10.156 1 98.69 216 GLN B C 1
ATOM 4934 O O . GLN B 1 216 ? -15.727 14.516 8.945 1 98.69 216 GLN B O 1
ATOM 4939 N N . ILE B 1 217 ? -15.578 15.789 10.805 1 98.69 217 ILE B N 1
ATOM 4940 C CA . ILE B 1 217 ? -15.625 17.078 10.125 1 98.69 217 ILE B CA 1
ATOM 4941 C C . ILE B 1 217 ? -14.211 17.547 9.805 1 98.69 217 ILE B C 1
ATOM 4943 O O . ILE B 1 217 ? -13.32 17.484 10.656 1 98.69 217 ILE B O 1
ATOM 4947 N N . VAL B 1 218 ? -14 17.969 8.57 1 98.69 218 VAL B N 1
ATOM 4948 C CA . VAL B 1 218 ? -12.688 18.422 8.117 1 98.69 218 VAL B CA 1
ATOM 4949 C C . VAL B 1 218 ? -12.633 19.953 8.125 1 98.69 218 VAL B C 1
ATOM 4951 O O . VAL B 1 218 ? -13.5 20.609 7.539 1 98.69 218 VAL B O 1
ATOM 4954 N N . MET B 1 219 ? -11.703 20.484 8.82 1 98.38 219 MET B N 1
ATOM 4955 C CA . MET B 1 219 ? -11.484 21.938 8.875 1 98.38 219 MET B CA 1
ATOM 4956 C C . MET B 1 219 ? -10.016 22.266 8.664 1 98.38 219 MET B C 1
ATOM 4958 O O . MET B 1 219 ? -9.148 21.75 9.367 1 98.38 219 MET B O 1
ATOM 4962 N N . THR B 1 220 ? -9.758 23.094 7.664 1 98 220 THR B N 1
ATOM 4963 C CA . THR B 1 220 ? -8.367 23.453 7.426 1 98 220 THR B CA 1
ATOM 4964 C C . THR B 1 220 ? -8.133 24.938 7.691 1 98 220 THR B C 1
ATOM 4966 O O . THR B 1 220 ? -9.078 25.734 7.641 1 98 220 THR B O 1
ATOM 4969 N N . THR B 1 221 ? -6.969 25.266 8.062 1 96.5 221 THR B N 1
ATOM 4970 C CA . THR B 1 221 ? -6.508 26.641 8.203 1 96.5 221 THR B CA 1
ATOM 4971 C C . THR B 1 221 ? -5.547 27 7.082 1 96.5 221 THR B C 1
ATOM 4973 O O . THR B 1 221 ? -4.914 26.125 6.484 1 96.5 221 THR B O 1
ATOM 4976 N N . PRO B 1 222 ? -5.535 28.266 6.77 1 94.88 222 PRO B N 1
ATOM 4977 C CA . PRO B 1 222 ? -4.582 28.672 5.738 1 94.88 222 PRO B CA 1
ATOM 4978 C C . PRO B 1 222 ? -3.129 28.578 6.199 1 94.88 222 PRO B C 1
ATOM 4980 O O . PRO B 1 222 ? -2.867 28.453 7.398 1 94.88 222 PRO B O 1
ATOM 4983 N N . ILE B 1 223 ? -2.271 28.609 5.258 1 92.75 223 ILE B N 1
ATOM 4984 C CA . ILE B 1 223 ? -0.837 28.641 5.523 1 92.75 223 ILE B CA 1
ATOM 4985 C C . ILE B 1 223 ? -0.381 30.078 5.73 1 92.75 223 ILE B C 1
ATOM 4987 O O . ILE B 1 223 ? -0.698 30.953 4.926 1 92.75 223 ILE B O 1
ATOM 4991 N N . LEU B 1 224 ? 0.301 30.297 6.723 1 95.19 224 LEU B N 1
ATOM 4992 C CA . LEU B 1 224 ? 0.741 31.656 7.043 1 95.19 224 LEU B CA 1
ATOM 4993 C C . LEU B 1 224 ? 1.947 32.062 6.199 1 95.19 224 LEU B C 1
ATOM 4995 O O . LEU B 1 224 ? 2.93 31.312 6.129 1 95.19 224 LEU B O 1
ATOM 4999 N N . GLU B 1 225 ? 1.83 33.188 5.594 1 95.12 225 GLU B N 1
ATOM 5000 C CA . GLU B 1 225 ? 2.949 33.719 4.816 1 95.12 225 GLU B CA 1
ATOM 5001 C C . GLU B 1 225 ? 4.074 34.219 5.727 1 95.12 225 GLU B C 1
ATOM 5003 O O . GLU B 1 225 ? 3.82 34.656 6.844 1 95.12 225 GLU B O 1
ATOM 5008 N N . GLY B 1 226 ? 5.254 34.156 5.191 1 95.94 226 GLY B N 1
ATOM 5009 C CA . GLY B 1 226 ? 6.402 34.688 5.922 1 95.94 226 GLY B CA 1
ATOM 5010 C C . GLY B 1 226 ? 6.398 36.188 6.066 1 95.94 226 GLY B C 1
ATOM 5011 O O . GLY B 1 226 ? 5.559 36.875 5.477 1 95.94 226 GLY B O 1
ATOM 5012 N N . ILE B 1 227 ? 7.363 36.688 6.828 1 95.5 227 ILE B N 1
ATOM 5013 C CA . ILE B 1 227 ? 7.379 38.094 7.199 1 95.5 227 ILE B CA 1
ATOM 5014 C C . ILE B 1 227 ? 7.738 38.969 5.984 1 95.5 227 ILE B C 1
ATOM 5016 O O . ILE B 1 227 ? 7.52 40.156 5.984 1 95.5 227 ILE B O 1
ATOM 5020 N N . ASN B 1 228 ? 8.273 38.344 4.934 1 91.81 228 ASN B N 1
ATOM 5021 C CA . ASN B 1 228 ? 8.711 39.094 3.754 1 91.81 228 ASN B CA 1
ATOM 5022 C C . ASN B 1 228 ? 7.648 39.062 2.656 1 91.81 228 ASN B C 1
ATOM 5024 O O . ASN B 1 228 ? 7.898 39.531 1.536 1 91.81 228 ASN B O 1
ATOM 5028 N N . ALA B 1 229 ? 6.5 38.531 2.992 1 93.81 229 ALA B N 1
ATOM 5029 C CA . ALA B 1 229 ? 5.414 38.531 2.014 1 93.81 229 ALA B CA 1
ATOM 5030 C C . ALA B 1 229 ? 4.973 39.969 1.712 1 93.81 229 ALA B C 1
ATOM 5032 O O . ALA B 1 229 ? 5.113 40.844 2.551 1 93.81 229 ALA B O 1
ATOM 5033 N N . ARG B 1 230 ? 4.504 40.156 0.455 1 89.5 230 ARG B N 1
ATOM 5034 C CA . ARG B 1 230 ? 4.148 41.5 -0.002 1 89.5 230 ARG B CA 1
ATOM 5035 C C . ARG B 1 230 ? 2.719 41.531 -0.531 1 89.5 230 ARG B C 1
ATOM 5037 O O . ARG B 1 230 ? 2.129 40.5 -0.814 1 89.5 230 ARG B O 1
ATOM 5044 N N . PHE B 1 231 ? 2.17 42.719 -0.466 1 88.38 231 PHE B N 1
ATOM 5045 C CA . PHE B 1 231 ? 0.851 42.938 -1.046 1 88.38 231 PHE B CA 1
ATOM 5046 C C . PHE B 1 231 ? 0.97 43.438 -2.486 1 88.38 231 PHE B C 1
ATOM 5048 O O . PHE B 1 231 ? 1.508 44.531 -2.74 1 88.38 231 PHE B O 1
ATOM 5055 N N . GLU B 1 232 ? 0.661 42.562 -3.4 1 87.44 232 GLU B N 1
ATOM 5056 C CA . GLU B 1 232 ? 0.733 42.844 -4.824 1 87.44 232 GLU B CA 1
ATOM 5057 C C . GLU B 1 232 ? -0.572 42.5 -5.531 1 87.44 232 GLU B C 1
ATOM 5059 O O . GLU B 1 232 ? -1.073 41.375 -5.402 1 87.44 232 GLU B O 1
ATOM 5064 N N . ASP B 1 233 ? -1.168 43.469 -6.387 1 89 233 ASP B N 1
ATOM 5065 C CA . ASP B 1 233 ? -2.363 43.281 -7.203 1 89 233 ASP B CA 1
ATOM 5066 C C . ASP B 1 233 ? -3.545 42.844 -6.355 1 89 233 ASP B C 1
ATOM 5068 O O . ASP B 1 233 ? -4.234 41.875 -6.715 1 89 233 ASP B O 1
ATOM 5072 N N . GLY B 1 234 ? -3.68 43.406 -5.102 1 86.06 234 GLY B N 1
ATOM 5073 C CA . GLY B 1 234 ? -4.82 43.156 -4.23 1 86.06 234 GLY B CA 1
ATOM 5074 C C . GLY B 1 234 ? -4.727 41.844 -3.471 1 86.06 234 GLY B C 1
ATOM 5075 O O . GLY B 1 234 ? -5.695 41.406 -2.838 1 86.06 234 GLY B O 1
ATOM 5076 N N . ARG B 1 235 ? -3.545 41.219 -3.65 1 83.5 235 ARG B N 1
ATOM 5077 C CA . ARG B 1 235 ? -3.4 39.938 -2.939 1 83.5 235 ARG B CA 1
ATOM 5078 C C . ARG B 1 235 ? -2.041 39.844 -2.254 1 83.5 235 ARG B C 1
ATOM 5080 O O . ARG B 1 235 ? -1.089 40.531 -2.658 1 83.5 235 ARG B O 1
ATOM 5087 N N . ILE B 1 236 ? -1.964 39.031 -1.078 1 89.12 236 ILE B N 1
ATOM 5088 C CA . ILE B 1 236 ? -0.696 38.75 -0.413 1 89.12 236 ILE B CA 1
ATOM 5089 C C . ILE B 1 236 ? 0.081 37.688 -1.207 1 89.12 236 ILE B C 1
ATOM 5091 O O . ILE B 1 236 ? -0.433 36.625 -1.485 1 89.12 236 ILE B O 1
ATOM 5095 N N . VAL B 1 237 ? 1.27 38.125 -1.632 1 91.5 237 VAL B N 1
ATOM 5096 C CA . VAL B 1 237 ? 2.133 37.25 -2.402 1 91.5 237 VAL B CA 1
ATOM 5097 C C . VAL B 1 237 ? 3.428 36.969 -1.634 1 91.5 237 VAL B C 1
ATOM 5099 O O . VAL B 1 237 ? 4.062 37.906 -1.146 1 91.5 237 VAL B O 1
ATOM 5102 N N . GLY B 1 238 ? 3.686 35.719 -1.474 1 91.25 238 GLY B N 1
ATOM 5103 C CA . GLY B 1 238 ? 4.91 35.375 -0.779 1 91.25 238 GLY B CA 1
ATOM 5104 C C . GLY B 1 238 ? 4.961 33.906 -0.386 1 91.25 238 GLY B C 1
ATOM 5105 O O . GLY B 1 238 ? 3.961 33.188 -0.496 1 91.25 238 GLY B O 1
ATOM 5106 N N . ASP B 1 239 ? 6.102 33.531 0.108 1 92.44 239 ASP B N 1
ATOM 5107 C CA . ASP B 1 239 ? 6.297 32.125 0.539 1 92.44 239 ASP B CA 1
ATOM 5108 C C . ASP B 1 239 ? 5.691 31.906 1.922 1 92.44 239 ASP B C 1
ATOM 5110 O O . ASP B 1 239 ? 5.477 32.844 2.68 1 92.44 239 ASP B O 1
ATOM 5114 N N . LYS B 1 240 ? 5.379 30.703 2.104 1 91.88 240 LYS B N 1
ATOM 5115 C CA . LYS B 1 240 ? 4.953 30.328 3.447 1 91.88 240 LYS B CA 1
ATOM 5116 C C . LYS B 1 240 ? 6.059 30.594 4.469 1 91.88 240 LYS B C 1
ATOM 5118 O O . LYS B 1 240 ? 7.234 30.656 4.109 1 91.88 240 LYS B O 1
ATOM 5123 N N . MET B 1 241 ? 5.668 30.797 5.672 1 93.94 241 MET B N 1
ATOM 5124 C CA . MET B 1 241 ? 6.645 30.953 6.746 1 93.94 241 MET B CA 1
ATOM 5125 C C . MET B 1 241 ? 7.469 29.672 6.922 1 93.94 241 MET B C 1
ATOM 5127 O O . MET B 1 241 ? 6.91 28.578 7.023 1 93.94 241 MET B O 1
ATOM 5131 N N . SER B 1 242 ? 8.766 29.844 6.859 1 90.81 242 SER B N 1
ATOM 5132 C CA . SER B 1 242 ? 9.656 28.703 6.977 1 90.81 242 SER B CA 1
ATOM 5133 C C . SER B 1 242 ? 11.031 29.109 7.496 1 90.81 242 SER B C 1
ATOM 5135 O O . SER B 1 242 ? 11.531 30.188 7.148 1 90.81 242 SER B O 1
ATOM 5137 N N . LYS B 1 243 ? 11.633 28.219 8.203 1 86.31 243 LYS B N 1
ATOM 5138 C CA . LYS B 1 243 ? 12.977 28.453 8.719 1 86.31 243 LYS B CA 1
ATOM 5139 C C . LYS B 1 243 ? 14.008 28.453 7.594 1 86.31 243 LYS B C 1
ATOM 5141 O O . LYS B 1 243 ? 14.938 29.266 7.594 1 86.31 243 LYS B O 1
ATOM 5146 N N . SER B 1 244 ? 13.812 27.531 6.656 1 85.06 244 SER B N 1
ATOM 5147 C CA . SER B 1 244 ? 14.758 27.391 5.555 1 85.06 244 SER B CA 1
ATOM 5148 C C . SER B 1 244 ? 14.82 28.656 4.707 1 85.06 244 SER B C 1
ATOM 5150 O O . SER B 1 244 ? 15.859 28.969 4.121 1 85.06 244 SER B O 1
ATOM 5152 N N . LEU B 1 245 ? 13.766 29.391 4.688 1 89.81 245 LEU B N 1
ATOM 5153 C CA . LEU B 1 245 ? 13.703 30.609 3.898 1 89.81 245 LEU B CA 1
ATOM 5154 C C . LEU B 1 245 ? 14.023 31.828 4.758 1 89.81 245 LEU B C 1
ATOM 5156 O O . LEU B 1 245 ? 14 32.969 4.27 1 89.81 245 LEU B O 1
ATOM 5160 N N . ASP B 1 246 ? 14.211 31.641 6.008 1 91.31 246 ASP B N 1
ATOM 5161 C CA . ASP B 1 246 ? 14.547 32.656 6.988 1 91.31 246 ASP B CA 1
ATOM 5162 C C . ASP B 1 246 ? 13.508 33.781 6.984 1 91.31 246 ASP B C 1
ATOM 5164 O O . ASP B 1 246 ? 13.859 34.969 7.012 1 91.31 246 ASP B O 1
ATOM 5168 N N . ASN B 1 247 ? 12.32 33.438 6.812 1 95.31 247 ASN B N 1
ATOM 5169 C CA . ASN B 1 247 ? 11.227 34.406 6.832 1 95.31 247 ASN B CA 1
ATOM 5170 C C . ASN B 1 247 ? 10.234 34.094 7.957 1 95.31 247 ASN B C 1
ATOM 5172 O O . ASN B 1 247 ? 9.031 34.312 7.801 1 95.31 247 ASN B O 1
ATOM 5176 N N . TYR B 1 248 ? 10.773 33.531 9.023 1 95.12 248 TYR B N 1
ATOM 5177 C CA . TYR B 1 248 ? 9.906 33.031 10.086 1 95.12 248 TYR B CA 1
ATOM 5178 C C . TYR B 1 248 ? 10.062 33.844 11.359 1 95.12 248 TYR B C 1
ATOM 5180 O O . TYR B 1 248 ? 11.008 34.625 11.492 1 95.12 248 TYR B O 1
ATOM 5188 N N . VAL B 1 249 ? 9.086 33.75 12.266 1 96.5 249 VAL B N 1
ATOM 5189 C CA . VAL B 1 249 ? 9.148 34.188 13.656 1 96.5 249 VAL B CA 1
ATOM 5190 C C . VAL B 1 249 ? 9.039 33 14.586 1 96.5 249 VAL B C 1
ATOM 5192 O O . VAL B 1 249 ? 7.969 32.375 14.703 1 96.5 249 VAL B O 1
ATOM 5195 N N . GLY B 1 250 ? 10.086 32.688 15.242 1 92.94 250 GLY B N 1
ATOM 5196 C CA . GLY B 1 250 ? 10.086 31.516 16.141 1 92.94 250 GLY B CA 1
ATOM 5197 C C . GLY B 1 250 ? 9.367 31.781 17.438 1 92.94 250 GLY B C 1
ATOM 5198 O O . GLY B 1 250 ? 9.438 32.875 17.984 1 92.94 250 GLY B O 1
ATOM 5199 N N . VAL B 1 251 ? 8.742 30.797 18 1 91.94 251 VAL B N 1
ATOM 5200 C CA . VAL B 1 251 ? 7.977 30.984 19.219 1 91.94 251 VAL B CA 1
ATOM 5201 C C . VAL B 1 251 ? 8.922 31.016 20.422 1 91.94 251 VAL B C 1
ATOM 5203 O O . VAL B 1 251 ? 8.562 31.516 21.484 1 91.94 251 VAL B O 1
ATOM 5206 N N . SER B 1 252 ? 10.156 30.547 20.203 1 89.12 252 SER B N 1
ATOM 5207 C CA . SER B 1 252 ? 11.133 30.516 21.281 1 89.12 252 SER B CA 1
ATOM 5208 C C . SER B 1 252 ? 12.211 31.578 21.078 1 89.12 252 SER B C 1
ATOM 5210 O O . SER B 1 252 ? 13.172 31.641 21.859 1 89.12 252 SER B O 1
ATOM 5212 N N . GLU B 1 253 ? 12.07 32.344 20.047 1 92.5 253 GLU B N 1
ATOM 5213 C CA . GLU B 1 253 ? 13.023 33.406 19.859 1 92.5 253 GLU B CA 1
ATOM 5214 C C . GLU B 1 253 ? 12.938 34.438 21 1 92.5 253 GLU B C 1
ATOM 5216 O O . GLU B 1 253 ? 11.906 34.531 21.656 1 92.5 253 GLU B O 1
ATOM 5221 N N . ALA B 1 254 ? 14.016 35.125 21.156 1 95 254 ALA B N 1
ATOM 5222 C CA . ALA B 1 254 ? 14.023 36.156 22.172 1 95 254 ALA B CA 1
ATOM 5223 C C . ALA B 1 254 ? 12.906 37.188 21.938 1 95 254 ALA B C 1
ATOM 5225 O O . ALA B 1 254 ? 12.57 37.469 20.797 1 95 254 ALA B O 1
ATOM 5226 N N . PRO B 1 255 ? 12.367 37.656 23.031 1 96.62 255 PRO B N 1
ATOM 5227 C CA . PRO B 1 255 ? 11.258 38.625 22.906 1 96.62 255 PRO B CA 1
ATOM 5228 C C . PRO B 1 255 ? 11.594 39.781 21.984 1 96.62 255 PRO B C 1
ATOM 5230 O O . PRO B 1 255 ? 10.742 40.219 21.203 1 96.62 255 PRO B O 1
ATOM 5233 N N . GLU B 1 256 ? 12.883 40.281 22.031 1 94.06 256 GLU B N 1
ATOM 5234 C CA . GLU B 1 256 ? 13.305 41.406 21.203 1 94.06 256 GLU B CA 1
ATOM 5235 C C . GLU B 1 256 ? 13.281 41.031 19.734 1 94.06 256 GLU B C 1
ATOM 5237 O O . GLU B 1 256 ? 12.852 41.844 18.891 1 94.06 256 GLU B O 1
ATOM 5242 N N . GLU B 1 257 ? 13.719 39.906 19.516 1 94.81 257 GLU B N 1
ATOM 5243 C CA . GLU B 1 257 ? 13.766 39.438 18.141 1 94.81 257 GLU B CA 1
ATOM 5244 C C . GLU B 1 257 ? 12.359 39.219 17.578 1 94.81 257 GLU B C 1
ATOM 5246 O O . GLU B 1 257 ? 12.078 39.594 16.438 1 94.81 257 GLU B O 1
ATOM 5251 N N . MET B 1 258 ? 11.484 38.562 18.359 1 96.94 258 MET B N 1
ATOM 5252 C CA . MET B 1 258 ? 10.102 38.344 17.953 1 96.94 258 MET B CA 1
ATOM 5253 C C . MET B 1 258 ? 9.422 39.688 17.625 1 96.94 258 MET B C 1
ATOM 5255 O O . MET B 1 258 ? 8.805 39.812 16.578 1 96.94 258 MET B O 1
ATOM 5259 N N . LEU B 1 259 ? 9.609 40.625 18.516 1 96.56 259 LEU B N 1
ATOM 5260 C CA . LEU B 1 259 ? 9 41.938 18.328 1 96.56 259 LEU B CA 1
ATOM 5261 C C . LEU B 1 259 ? 9.547 42.594 17.062 1 96.56 259 LEU B C 1
ATOM 5263 O O . LEU B 1 259 ? 8.781 43.125 16.25 1 96.56 259 LEU B O 1
ATOM 5267 N N . GLY B 1 260 ? 10.852 42.625 16.906 1 93.88 260 GLY B N 1
ATOM 5268 C CA . GLY B 1 260 ? 11.477 43.25 15.75 1 93.88 260 GLY B CA 1
ATOM 5269 C C . GLY B 1 260 ? 10.977 42.688 14.43 1 93.88 260 GLY B C 1
ATOM 5270 O O . GLY B 1 260 ? 10.68 43.438 13.5 1 93.88 260 GLY B O 1
ATOM 5271 N N . LYS B 1 261 ? 10.922 41.375 14.375 1 95.88 261 LYS B N 1
ATOM 5272 C CA . LYS B 1 261 ? 10.453 40.719 13.156 1 95.88 261 LYS B CA 1
ATOM 5273 C C . LYS B 1 261 ? 8.984 41.062 12.875 1 95.88 261 LYS B C 1
ATOM 5275 O O . LYS B 1 261 ? 8.609 41.312 11.734 1 95.88 261 LYS B O 1
ATOM 5280 N N . LEU B 1 262 ? 8.164 41.094 13.914 1 97.06 262 LEU B N 1
ATOM 5281 C CA . LEU B 1 262 ? 6.742 41.406 13.75 1 97.06 262 LEU B CA 1
ATOM 5282 C C . LEU B 1 262 ? 6.547 42.844 13.312 1 97.06 262 LEU B C 1
ATOM 5284 O O . LEU B 1 262 ? 5.648 43.156 12.523 1 97.06 262 LEU B O 1
ATOM 5288 N N . MET B 1 263 ? 7.445 43.719 13.758 1 94.25 263 MET B N 1
ATOM 5289 C CA . MET B 1 263 ? 7.355 45.125 13.398 1 94.25 263 MET B CA 1
ATOM 5290 C C . MET B 1 263 ? 7.789 45.344 11.953 1 94.25 263 MET B C 1
ATOM 5292 O O . MET B 1 263 ? 7.453 46.344 11.344 1 94.25 263 MET B O 1
ATOM 5296 N N . SER B 1 264 ? 8.461 44.406 11.406 1 92.62 264 SER B N 1
ATOM 5297 C CA . SER B 1 264 ? 8.945 44.531 10.031 1 92.62 264 SER B CA 1
ATOM 5298 C C . SER B 1 264 ? 7.898 44.062 9.031 1 92.62 264 SER B C 1
ATOM 5300 O O . SER B 1 264 ? 8.047 44.25 7.824 1 92.62 264 SER B O 1
ATOM 5302 N N . VAL B 1 265 ? 6.809 43.438 9.492 1 95.12 265 VAL B N 1
ATOM 5303 C CA . VAL B 1 265 ? 5.75 42.938 8.625 1 95.12 265 VAL B CA 1
ATOM 5304 C C . VAL B 1 265 ? 5.039 44.094 7.934 1 95.12 265 VAL B C 1
ATOM 5306 O O . VAL B 1 265 ? 4.805 45.125 8.539 1 95.12 265 VAL B O 1
ATOM 5309 N N . GLY B 1 266 ? 4.699 43.938 6.68 1 92.06 266 GLY B N 1
ATOM 5310 C CA . GLY B 1 266 ? 4.008 45 5.926 1 92.06 266 GLY B CA 1
ATOM 5311 C C . GLY B 1 266 ? 2.629 45.312 6.477 1 92.06 266 GLY B C 1
ATOM 5312 O O . GLY B 1 266 ? 1.998 44.469 7.113 1 92.06 266 GLY B O 1
ATOM 5313 N N . ASP B 1 267 ? 2.148 46.469 6.164 1 91.31 267 ASP B N 1
ATOM 5314 C CA . ASP B 1 267 ? 0.906 47 6.738 1 91.31 267 ASP B CA 1
ATOM 5315 C C . ASP B 1 267 ? -0.288 46.125 6.301 1 91.31 267 ASP B C 1
ATOM 5317 O O . ASP B 1 267 ? -1.223 45.938 7.074 1 91.31 267 ASP B O 1
ATOM 5321 N N . GLU B 1 268 ? -0.241 45.719 5.105 1 92 268 GLU B N 1
ATOM 5322 C CA . GLU B 1 268 ? -1.359 44.906 4.629 1 92 268 GLU B CA 1
ATOM 5323 C C . GLU B 1 268 ? -1.293 43.5 5.191 1 92 268 GLU B C 1
ATOM 5325 O O . GLU B 1 268 ? -2.318 42.906 5.551 1 92 268 GLU B O 1
ATOM 5330 N N . LEU B 1 269 ? -0.111 42.938 5.277 1 94.5 269 LEU B N 1
ATOM 5331 C CA . LEU B 1 269 ? 0.099 41.562 5.77 1 94.5 269 LEU B CA 1
ATOM 5332 C C . LEU B 1 269 ? -0.261 41.469 7.246 1 94.5 269 LEU B C 1
ATOM 5334 O O . LEU B 1 269 ? -0.724 40.406 7.703 1 94.5 269 LEU B O 1
ATOM 5338 N N . MET B 1 270 ? -0.129 42.562 7.957 1 95.62 270 MET B N 1
ATOM 5339 C CA . MET B 1 270 ? -0.385 42.594 9.398 1 95.62 270 MET B CA 1
ATOM 5340 C C . MET B 1 270 ? -1.805 42.125 9.695 1 95.62 270 MET B C 1
ATOM 5342 O O . MET B 1 270 ? -2.043 41.438 10.711 1 95.62 270 MET B O 1
ATOM 5346 N N . TRP B 1 271 ? -2.746 42.438 8.859 1 94.69 271 TRP B N 1
ATOM 5347 C CA . TRP B 1 271 ? -4.137 42.094 9.125 1 94.69 271 TRP B CA 1
ATOM 5348 C C . TRP B 1 271 ? -4.367 40.594 8.984 1 94.69 271 TRP B C 1
ATOM 5350 O O . TRP B 1 271 ? -5.191 40.031 9.695 1 94.69 271 TRP B O 1
ATOM 5360 N N . ARG B 1 272 ? -3.58 40.031 8.094 1 93.5 272 ARG B N 1
ATOM 5361 C CA . ARG B 1 272 ? -3.6 38.562 7.984 1 93.5 272 ARG B CA 1
ATOM 5362 C C . ARG B 1 272 ? -3.086 37.906 9.266 1 93.5 272 ARG B C 1
ATOM 5364 O O . ARG B 1 272 ? -3.646 36.938 9.734 1 93.5 272 ARG B O 1
ATOM 5371 N N . TYR B 1 273 ? -2.082 38.438 9.812 1 96.12 273 TYR B N 1
ATOM 5372 C CA . TYR B 1 273 ? -1.523 37.938 11.062 1 96.12 273 TYR B CA 1
ATOM 5373 C C . TYR B 1 273 ? -2.51 38.125 12.211 1 96.12 273 TYR B C 1
ATOM 5375 O O . TYR B 1 273 ? -2.666 37.219 13.055 1 96.12 273 TYR B O 1
ATOM 5383 N N . TYR B 1 274 ? -3.201 39.281 12.234 1 95.19 274 TYR B N 1
ATOM 5384 C CA . TYR B 1 274 ? -4.242 39.5 13.234 1 95.19 274 TYR B CA 1
ATOM 5385 C C . TYR B 1 274 ? -5.312 38.406 13.148 1 95.19 274 TYR B C 1
ATOM 5387 O O . TYR B 1 274 ? -5.668 37.812 14.164 1 95.19 274 TYR B O 1
ATOM 5395 N N . GLU B 1 275 ? -5.785 38.188 12.016 1 91.88 275 GLU B N 1
ATOM 5396 C CA . GLU B 1 275 ? -6.883 37.25 11.766 1 91.88 275 GLU B CA 1
ATOM 5397 C C . GLU B 1 275 ? -6.523 35.844 12.219 1 91.88 275 GLU B C 1
ATOM 5399 O O . GLU B 1 275 ? -7.359 35.125 12.781 1 91.88 275 GLU B O 1
ATOM 5404 N N . LEU B 1 276 ? -5.293 35.469 12.008 1 93.44 276 LEU B N 1
ATOM 5405 C CA . LEU B 1 276 ? -4.93 34.062 12.156 1 93.44 276 LEU B CA 1
ATOM 5406 C C . LEU B 1 276 ? -4.273 33.812 13.508 1 93.44 276 LEU B C 1
ATOM 5408 O O . LEU B 1 276 ? -4.285 32.688 14.008 1 93.44 276 LEU B O 1
ATOM 5412 N N . LEU B 1 277 ? -3.711 34.844 14.148 1 93.81 277 LEU B N 1
ATOM 5413 C CA . LEU B 1 277 ? -2.883 34.594 15.328 1 93.81 277 LEU B CA 1
ATOM 5414 C C . LEU B 1 277 ? -3.473 35.281 16.547 1 93.81 277 LEU B C 1
ATOM 5416 O O . LEU B 1 277 ? -3.252 34.844 17.688 1 93.81 277 LEU B O 1
ATOM 5420 N N . SER B 1 278 ? -4.168 36.375 16.344 1 93.31 278 SER B N 1
ATOM 5421 C CA . SER B 1 278 ? -4.609 37.188 17.484 1 93.31 278 SER B CA 1
ATOM 5422 C C . SER B 1 278 ? -5.816 36.562 18.172 1 93.31 278 SER B C 1
ATOM 5424 O O . SER B 1 278 ? -6.641 35.906 17.531 1 93.31 278 SER B O 1
ATOM 5426 N N . ALA B 1 279 ? -5.977 36.781 19.438 1 86.75 279 ALA B N 1
ATOM 5427 C CA . ALA B 1 279 ? -7.117 36.312 20.234 1 86.75 279 ALA B CA 1
ATOM 5428 C C . ALA B 1 279 ? -8.25 37.312 20.219 1 86.75 279 ALA B C 1
ATOM 5430 O O . ALA B 1 279 ? -9.344 37.062 20.703 1 86.75 279 ALA B O 1
ATOM 5431 N N . GLU B 1 280 ? -7.922 38.438 19.625 1 89.12 280 GLU B N 1
ATOM 5432 C CA . GLU B 1 280 ? -8.953 39.469 19.578 1 89.12 280 GLU B CA 1
ATOM 5433 C C . GLU B 1 280 ? -10.125 39.031 18.688 1 89.12 280 GLU B C 1
ATOM 5435 O O . GLU B 1 280 ? -9.953 38.25 17.766 1 89.12 280 GLU B O 1
ATOM 5440 N N . SER B 1 281 ? -11.297 39.562 18.938 1 87.12 281 SER B N 1
ATOM 5441 C CA . SER B 1 281 ? -12.484 39.219 18.172 1 87.12 281 SER B CA 1
ATOM 5442 C C . SER B 1 281 ? -12.414 39.812 16.75 1 87.12 281 SER B C 1
ATOM 5444 O O . SER B 1 281 ? -11.648 40.719 16.5 1 87.12 281 SER B O 1
ATOM 5446 N N . THR B 1 282 ? -13.25 39.25 15.93 1 88.25 282 THR B N 1
ATOM 5447 C CA . THR B 1 282 ? -13.336 39.75 14.555 1 88.25 282 THR B CA 1
ATOM 5448 C C . THR B 1 282 ? -13.773 41.188 14.516 1 88.25 282 THR B C 1
ATOM 5450 O O . THR B 1 282 ? -13.297 41.969 13.688 1 88.25 282 THR B O 1
ATOM 5453 N N . GLU B 1 283 ? -14.617 41.5 15.391 1 91.06 283 GLU B N 1
ATOM 5454 C CA . GLU B 1 283 ? -15.125 42.844 15.453 1 91.06 283 GLU B CA 1
ATOM 5455 C C . GLU B 1 283 ? -14.023 43.844 15.859 1 91.06 283 GLU B C 1
ATOM 5457 O O . GLU B 1 283 ? -13.891 44.906 15.266 1 91.06 283 GLU B O 1
ATOM 5462 N N . THR B 1 284 ? -13.289 43.438 16.844 1 93.88 284 THR B N 1
ATOM 5463 C CA . THR B 1 284 ? -12.203 44.281 17.328 1 93.88 284 THR B CA 1
ATOM 5464 C C . THR B 1 284 ? -11.148 44.5 16.234 1 93.88 284 THR B C 1
ATOM 5466 O O . THR B 1 284 ? -10.656 45.625 16.047 1 93.88 284 THR B O 1
ATOM 5469 N N . ILE B 1 285 ? -10.797 43.5 15.539 1 94.06 285 ILE B N 1
ATOM 5470 C CA . ILE B 1 285 ? -9.797 43.531 14.484 1 94.06 285 ILE B CA 1
ATOM 5471 C C . ILE B 1 285 ? -10.305 44.406 13.336 1 94.06 285 ILE B C 1
ATOM 5473 O O . ILE B 1 285 ? -9.562 45.25 12.797 1 94.06 285 ILE B O 1
ATOM 5477 N N . ALA B 1 286 ? -11.57 44.25 13 1 94.44 286 ALA B N 1
ATOM 5478 C CA . ALA B 1 286 ? -12.18 45.062 11.945 1 94.44 286 ALA B CA 1
ATOM 5479 C C . ALA B 1 286 ? -12.18 46.531 12.32 1 94.44 286 ALA B C 1
ATOM 5481 O O . ALA B 1 286 ? -11.938 47.375 11.469 1 94.44 286 ALA B O 1
ATOM 5482 N N . ALA B 1 287 ? -12.477 46.75 13.516 1 95.88 287 ALA B N 1
ATOM 5483 C CA . ALA B 1 287 ? -12.469 48.125 14 1 95.88 287 ALA B CA 1
ATOM 5484 C C . ALA B 1 287 ? -11.07 48.719 13.922 1 95.88 287 ALA B C 1
ATOM 5486 O O . ALA B 1 287 ? -10.914 49.875 13.508 1 95.88 287 ALA B O 1
ATOM 5487 N N . ARG B 1 288 ? -10.094 48 14.305 1 96.12 288 ARG B N 1
ATOM 5488 C CA . ARG B 1 288 ? -8.711 48.469 14.242 1 96.12 288 ARG B CA 1
ATOM 5489 C C . ARG B 1 288 ? -8.281 48.719 12.805 1 96.12 288 ARG B C 1
ATOM 5491 O O . ARG B 1 288 ? -7.605 49.719 12.523 1 96.12 288 ARG B O 1
ATOM 5498 N N . ARG B 1 289 ? -8.664 47.844 11.992 1 95.81 289 ARG B N 1
ATOM 5499 C CA . ARG B 1 289 ? -8.359 48 10.57 1 95.81 289 ARG B CA 1
ATOM 5500 C C . ARG B 1 289 ? -9 49.25 10.008 1 95.81 289 ARG B C 1
ATOM 5502 O O . ARG B 1 289 ? -8.367 50 9.25 1 95.81 289 ARG B O 1
ATOM 5509 N N . SER B 1 290 ? -10.234 49.469 10.375 1 96.44 290 SER B N 1
ATOM 5510 C CA . SER B 1 290 ? -10.953 50.656 9.945 1 96.44 290 SER B CA 1
ATOM 5511 C C . SER B 1 290 ? -10.289 51.938 10.492 1 96.44 290 SER B C 1
ATOM 5513 O O . SER B 1 290 ? -10.18 52.938 9.789 1 96.44 290 SER B O 1
ATOM 5515 N N . ASP B 1 291 ? -9.898 51.875 11.68 1 95.25 291 ASP B N 1
ATOM 5516 C CA . ASP B 1 291 ? -9.227 53 12.305 1 95.25 291 ASP B CA 1
ATOM 5517 C C . ASP B 1 291 ? -7.918 53.344 11.586 1 95.25 291 ASP B C 1
ATOM 5519 O O . ASP B 1 291 ? -7.582 54.5 11.398 1 95.25 291 ASP B O 1
ATOM 5523 N N . CYS B 1 292 ? -7.203 52.406 11.18 1 92.12 292 CYS B N 1
ATOM 5524 C CA . CYS B 1 292 ? -5.961 52.594 10.445 1 92.12 292 CYS B CA 1
ATOM 5525 C C . CYS B 1 292 ? -6.238 53.188 9.062 1 92.12 292 CYS B C 1
ATOM 5527 O O . CYS B 1 292 ? -5.543 54.094 8.617 1 92.12 292 CYS B O 1
ATOM 5529 N N . ALA B 1 293 ? -7.25 52.625 8.461 1 92.94 293 ALA B N 1
ATOM 5530 C CA . ALA B 1 293 ? -7.613 53.094 7.121 1 92.94 293 ALA B CA 1
ATOM 5531 C C . ALA B 1 293 ? -8.062 54.562 7.148 1 92.94 293 ALA B C 1
ATOM 5533 O O . ALA B 1 293 ? -7.82 55.312 6.203 1 92.94 293 ALA B O 1
ATOM 5534 N N . SER B 1 294 ? -8.648 55 8.266 1 94.12 294 SER B N 1
ATOM 5535 C CA . SER B 1 294 ? -9.18 56.344 8.383 1 94.12 294 SER B CA 1
ATOM 5536 C C . SER B 1 294 ? -8.141 57.281 8.953 1 94.12 294 SER B C 1
ATOM 5538 O O . SER B 1 294 ? -8.367 58.5 9.023 1 94.12 294 SER B O 1
ATOM 5540 N N . GLY B 1 295 ? -7.047 56.719 9.438 1 89.5 295 GLY B N 1
ATOM 5541 C CA . GLY B 1 295 ? -5.984 57.562 9.984 1 89.5 295 GLY B CA 1
ATOM 5542 C C . GLY B 1 295 ? -6.117 57.781 11.477 1 89.5 295 GLY B C 1
ATOM 5543 O O . GLY B 1 295 ? -5.27 58.438 12.086 1 89.5 295 GLY B O 1
ATOM 5544 N N . ARG B 1 296 ? -7.102 57.219 12.039 1 91.62 296 ARG B N 1
ATOM 5545 C CA . ARG B 1 296 ? -7.324 57.375 13.469 1 91.62 296 ARG B CA 1
ATOM 5546 C C . ARG B 1 296 ? -6.277 56.625 14.273 1 91.62 296 ARG B C 1
ATOM 5548 O O . ARG B 1 296 ? -6.004 56.938 15.43 1 91.62 296 ARG B O 1
ATOM 5555 N N . MET B 1 297 ? -5.699 55.625 13.609 1 91.62 297 MET B N 1
ATOM 5556 C CA . MET B 1 297 ? -4.645 54.844 14.234 1 91.62 297 MET B CA 1
ATOM 5557 C C . MET B 1 297 ? -3.469 54.656 13.281 1 91.62 297 MET B C 1
ATOM 5559 O O . MET B 1 297 ? -3.664 54.406 12.086 1 91.62 297 MET B O 1
ATOM 5563 N N . ASN B 1 298 ? -2.314 54.875 13.859 1 91.12 298 ASN B N 1
ATOM 5564 C CA . ASN B 1 298 ? -1.114 54.625 13.07 1 91.12 298 ASN B CA 1
ATOM 5565 C C . ASN B 1 298 ? -0.876 53.125 12.891 1 91.12 298 ASN B C 1
ATOM 5567 O O . ASN B 1 298 ? -0.912 52.375 13.852 1 91.12 298 ASN B O 1
ATOM 5571 N N . PRO B 1 299 ? -0.673 52.719 11.633 1 92.62 299 PRO B N 1
ATOM 5572 C CA . PRO B 1 299 ? -0.411 51.281 11.391 1 92.62 299 PRO B CA 1
ATOM 5573 C C . PRO B 1 299 ? 0.713 50.75 12.266 1 92.62 299 PRO B C 1
ATOM 5575 O O . PRO B 1 299 ? 0.686 49.562 12.641 1 92.62 299 PRO B O 1
ATOM 5578 N N . ARG B 1 300 ? 1.65 51.531 12.539 1 90.31 300 ARG B N 1
ATOM 5579 C CA . ARG B 1 300 ? 2.74 51.125 13.422 1 90.31 300 ARG B CA 1
ATOM 5580 C C . ARG B 1 300 ? 2.215 50.719 14.797 1 90.31 300 ARG B C 1
ATOM 5582 O O . ARG B 1 300 ? 2.684 49.719 15.383 1 90.31 300 ARG B O 1
ATOM 5589 N N . ASP B 1 301 ? 1.258 51.469 15.266 1 92.19 301 ASP B N 1
ATOM 5590 C CA . ASP B 1 301 ? 0.668 51.188 16.578 1 92.19 301 ASP B CA 1
ATOM 5591 C C . ASP B 1 301 ? -0.127 49.875 16.531 1 92.19 301 ASP B C 1
ATOM 5593 O O . ASP B 1 301 ? -0.131 49.125 17.516 1 92.19 301 ASP B O 1
ATOM 5597 N N . ALA B 1 302 ? -0.81 49.719 15.445 1 95.88 302 ALA B N 1
ATOM 5598 C CA . ALA B 1 302 ? -1.546 48.469 15.281 1 95.88 302 ALA B CA 1
ATOM 5599 C C . ALA B 1 302 ? -0.601 47.25 15.281 1 95.88 302 ALA B C 1
ATOM 5601 O O . ALA B 1 302 ? -0.885 46.25 15.914 1 95.88 302 ALA B O 1
ATOM 5602 N N . LYS B 1 303 ? 0.499 47.375 14.57 1 96 303 LYS B N 1
ATOM 5603 C CA . LYS B 1 303 ? 1.495 46.281 14.539 1 96 303 LYS B CA 1
ATOM 5604 C C . LYS B 1 303 ? 2.074 46.031 15.93 1 96 303 LYS B C 1
ATOM 5606 O O . LYS B 1 303 ? 2.26 44.875 16.328 1 96 303 LYS B O 1
ATOM 5611 N N . MET B 1 304 ? 2.324 47.125 16.609 1 95.06 304 MET B N 1
ATOM 5612 C CA . MET B 1 304 ? 2.875 47 17.953 1 95.06 304 MET B CA 1
ATOM 5613 C C . MET B 1 304 ? 1.912 46.281 18.875 1 95.06 304 MET B C 1
ATOM 5615 O O . MET B 1 304 ? 2.336 45.469 19.703 1 95.06 304 MET B O 1
ATOM 5619 N N . THR B 1 305 ? 0.678 46.562 18.766 1 96.38 305 THR B N 1
ATOM 5620 C CA . THR B 1 305 ? -0.333 45.906 19.562 1 96.38 305 THR B CA 1
ATOM 5621 C C . THR B 1 305 ? -0.285 44.406 19.344 1 96.38 305 THR B C 1
ATOM 5623 O O . THR B 1 305 ? -0.313 43.625 20.297 1 96.38 305 THR B O 1
ATOM 5626 N N . LEU B 1 306 ? -0.206 44.031 18.094 1 97.06 306 LEU B N 1
ATOM 5627 C CA . LEU B 1 306 ? -0.114 42.594 17.781 1 97.06 306 LEU B CA 1
ATOM 5628 C C . LEU B 1 306 ? 1.183 42 18.312 1 97.06 306 LEU B C 1
ATOM 5630 O O . LEU B 1 306 ? 1.177 40.906 18.891 1 97.06 306 LEU B O 1
ATOM 5634 N N . ALA B 1 307 ? 2.291 42.688 18.062 1 97.38 307 ALA B N 1
ATOM 5635 C CA . ALA B 1 307 ? 3.598 42.219 18.5 1 97.38 307 ALA B CA 1
ATOM 5636 C C . ALA B 1 307 ? 3.615 42 20.016 1 97.38 307 ALA B C 1
ATOM 5638 O O . ALA B 1 307 ? 4.113 40.969 20.5 1 97.38 307 ALA B O 1
ATOM 5639 N N . LYS B 1 308 ? 3.057 42.906 20.719 1 96.69 308 LYS B N 1
ATOM 5640 C CA . LYS B 1 308 ? 2.99 42.812 22.172 1 96.69 308 LYS B CA 1
ATOM 5641 C C . LYS B 1 308 ? 2.168 41.594 22.609 1 96.69 308 LYS B C 1
ATOM 5643 O O . LYS B 1 308 ? 2.541 40.875 23.547 1 96.69 308 LYS B O 1
ATOM 5648 N N . GLU B 1 309 ? 1.042 41.469 21.969 1 95.81 309 GLU B N 1
ATOM 5649 C CA . GLU B 1 309 ? 0.191 40.344 22.281 1 95.81 309 GLU B CA 1
ATOM 5650 C C . GLU B 1 309 ? 0.949 39.031 22.109 1 95.81 309 GLU B C 1
ATOM 5652 O O . GLU B 1 309 ? 0.876 38.125 22.953 1 95.81 309 GLU B O 1
ATOM 5657 N N . LEU B 1 310 ? 1.644 38.875 21 1 96.12 310 LEU B N 1
ATOM 5658 C CA . LEU B 1 310 ? 2.33 37.625 20.672 1 96.12 310 LEU B CA 1
ATOM 5659 C C . LEU B 1 310 ? 3.537 37.406 21.594 1 96.12 310 LEU B C 1
ATOM 5661 O O . LEU B 1 310 ? 3.803 36.312 22.031 1 96.12 310 LEU B O 1
ATOM 5665 N N . VAL B 1 311 ? 4.289 38.469 21.922 1 96.56 311 VAL B N 1
ATOM 5666 C CA . VAL B 1 311 ? 5.398 38.375 22.859 1 96.56 311 VAL B CA 1
ATOM 5667 C C . VAL B 1 311 ? 4.875 37.938 24.234 1 96.56 311 VAL B C 1
ATOM 5669 O O . VAL B 1 311 ? 5.473 37.094 24.891 1 96.56 311 VAL B O 1
ATOM 5672 N N . ALA B 1 312 ? 3.779 38.562 24.625 1 96 312 ALA B N 1
ATOM 5673 C CA . ALA B 1 312 ? 3.191 38.188 25.922 1 96 312 ALA B CA 1
ATOM 5674 C C . ALA B 1 312 ? 2.781 36.719 25.938 1 96 312 ALA B C 1
ATOM 5676 O O . ALA B 1 312 ? 2.951 36.031 26.938 1 96 312 ALA B O 1
ATOM 5677 N N . ARG B 1 313 ? 2.242 36.25 24.859 1 91.88 313 ARG B N 1
ATOM 5678 C CA . ARG B 1 313 ? 1.758 34.875 24.766 1 91.88 313 ARG B CA 1
ATOM 5679 C C . ARG B 1 313 ? 2.912 33.875 24.828 1 91.88 313 ARG B C 1
ATOM 5681 O O . ARG B 1 313 ? 2.822 32.875 25.547 1 91.88 313 ARG B O 1
ATOM 5688 N N . PHE B 1 314 ? 3.994 34.125 24.188 1 93.06 314 PHE B N 1
ATOM 5689 C CA . PHE B 1 314 ? 5.039 33.125 24.016 1 93.06 314 PHE B CA 1
ATOM 5690 C C . PHE B 1 314 ? 6.148 33.312 25.047 1 93.06 314 PHE B C 1
ATOM 5692 O O . PHE B 1 314 ? 6.996 32.438 25.234 1 93.06 314 PHE B O 1
ATOM 5699 N N . HIS B 1 315 ? 6.129 34.469 25.688 1 94.12 315 HIS B N 1
ATOM 5700 C CA . HIS B 1 315 ? 7.059 34.781 26.766 1 94.12 315 HIS B CA 1
ATOM 5701 C C . HIS B 1 315 ? 6.32 35.219 28.031 1 94.12 315 HIS B C 1
ATOM 5703 O O . HIS B 1 315 ? 5.734 34.375 28.734 1 94.12 315 HIS B O 1
ATOM 5709 N N . SER B 1 316 ? 6.238 36.5 28.328 1 94.44 316 SER B N 1
ATOM 5710 C CA . SER B 1 316 ? 5.488 37.031 29.469 1 94.44 316 SER B CA 1
ATOM 5711 C C . SER B 1 316 ? 5 38.438 29.219 1 94.44 316 SER B C 1
ATOM 5713 O O . SER B 1 316 ? 5.52 39.156 28.344 1 94.44 316 SER B O 1
ATOM 5715 N N . GLN B 1 317 ? 3.971 38.719 29.969 1 95.5 317 GLN B N 1
ATOM 5716 C CA . GLN B 1 317 ? 3.477 40.094 29.906 1 95.5 317 GLN B CA 1
ATOM 5717 C C . GLN B 1 317 ? 4.582 41.094 30.234 1 95.5 317 GLN B C 1
ATOM 5719 O O . GLN B 1 317 ? 4.664 42.156 29.625 1 95.5 317 GLN B O 1
ATOM 5724 N N . ALA B 1 318 ? 5.379 40.75 31.156 1 96.81 318 ALA B N 1
ATOM 5725 C CA . ALA B 1 318 ? 6.504 41.594 31.547 1 96.81 318 ALA B CA 1
ATOM 5726 C C . ALA B 1 318 ? 7.484 41.75 30.391 1 96.81 318 ALA B C 1
ATOM 5728 O O . ALA B 1 318 ? 7.996 42.844 30.156 1 96.81 318 ALA B O 1
ATOM 5729 N N . ASP B 1 319 ? 7.762 40.688 29.703 1 96.38 319 ASP B N 1
ATOM 5730 C CA . ASP B 1 319 ? 8.648 40.75 28.547 1 96.38 319 ASP B CA 1
ATOM 5731 C C . ASP B 1 319 ? 8.078 41.656 27.469 1 96.38 319 ASP B C 1
ATOM 5733 O O . ASP B 1 319 ? 8.812 42.438 26.844 1 96.38 319 ASP B O 1
ATOM 5737 N N . ALA B 1 320 ? 6.797 41.531 27.219 1 96.94 320 ALA B N 1
ATOM 5738 C CA . ALA B 1 320 ? 6.133 42.344 26.188 1 96.94 320 ALA B CA 1
ATOM 5739 C C . ALA B 1 320 ? 6.273 43.844 26.5 1 96.94 320 ALA B C 1
ATOM 5741 O O . ALA B 1 320 ? 6.562 44.625 25.594 1 96.94 320 ALA B O 1
ATOM 5742 N N . GLU B 1 321 ? 6.113 44.188 27.719 1 95.88 321 GLU B N 1
ATOM 5743 C CA . GLU B 1 321 ? 6.227 45.594 28.125 1 95.88 321 GLU B CA 1
ATOM 5744 C C . GLU B 1 321 ? 7.668 46.062 28.016 1 95.88 321 GLU B C 1
ATOM 5746 O O . GLU B 1 321 ? 7.918 47.188 27.562 1 95.88 321 GLU B O 1
ATOM 5751 N N . ARG B 1 322 ? 8.531 45.25 28.469 1 95.06 322 ARG B N 1
ATOM 5752 C CA . ARG B 1 322 ? 9.953 45.594 28.438 1 95.06 322 ARG B CA 1
ATOM 5753 C C . ARG B 1 322 ? 10.43 45.844 27.016 1 95.06 322 ARG B C 1
ATOM 5755 O O . ARG B 1 322 ? 11.07 46.875 26.75 1 95.06 322 ARG B O 1
ATOM 5762 N N . VAL B 1 323 ? 10.125 44.938 26.109 1 94.31 323 VAL B N 1
ATOM 5763 C CA . VAL B 1 323 ? 10.633 45.062 24.75 1 94.31 323 VAL B CA 1
ATOM 5764 C C . VAL B 1 323 ? 9.922 46.219 24.031 1 94.31 323 VAL B C 1
ATOM 5766 O O . VAL B 1 323 ? 10.492 46.844 23.141 1 94.31 323 VAL B O 1
ATOM 5769 N N . HIS B 1 324 ? 8.664 46.406 24.391 1 93.38 324 HIS B N 1
ATOM 5770 C CA . HIS B 1 324 ? 7.945 47.562 23.844 1 93.38 324 HIS B CA 1
ATOM 5771 C C . HIS B 1 324 ? 8.617 48.875 24.234 1 93.38 324 HIS B C 1
ATOM 5773 O O . HIS B 1 324 ? 8.82 49.75 23.391 1 93.38 324 HIS B O 1
ATOM 5779 N N . ALA B 1 325 ? 8.938 49 25.469 1 91.19 325 ALA B N 1
ATOM 5780 C CA . ALA B 1 325 ? 9.586 50.188 25.969 1 91.19 325 ALA B CA 1
ATOM 5781 C C . ALA B 1 325 ? 10.938 50.406 25.297 1 91.19 325 ALA B C 1
ATOM 5783 O O . ALA B 1 325 ? 11.289 51.531 24.938 1 91.19 325 ALA B O 1
ATOM 5784 N N . ALA B 1 326 ? 11.641 49.375 25.188 1 89.56 326 ALA B N 1
ATOM 5785 C CA . ALA B 1 326 ? 12.945 49.469 24.531 1 89.56 326 ALA B CA 1
ATOM 5786 C C . ALA B 1 326 ? 12.812 49.875 23.062 1 89.56 326 ALA B C 1
ATOM 5788 O O . ALA B 1 326 ? 13.625 50.625 22.547 1 89.56 326 ALA B O 1
ATOM 5789 N N . TRP B 1 327 ? 11.844 49.312 22.422 1 87.44 327 TRP B N 1
ATOM 5790 C CA . TRP B 1 327 ? 11.586 49.656 21.016 1 87.44 327 TRP B CA 1
ATOM 5791 C C . TRP B 1 327 ? 11.203 51.125 20.875 1 87.44 327 TRP B C 1
ATOM 5793 O O . TRP B 1 327 ? 11.664 51.781 19.938 1 87.44 327 TRP B O 1
ATOM 5803 N N . ASP B 1 328 ? 10.344 51.562 21.719 1 82.5 328 ASP B N 1
ATOM 5804 C CA . ASP B 1 328 ? 9.891 52.938 21.688 1 82.5 328 ASP B CA 1
ATOM 5805 C C . ASP B 1 328 ? 11.055 53.906 21.891 1 82.5 328 ASP B C 1
ATOM 5807 O O . ASP B 1 328 ? 11.133 54.938 21.25 1 82.5 328 ASP B O 1
ATOM 5811 N N . LYS B 1 329 ? 11.914 53.562 22.75 1 77.88 329 LYS B N 1
ATOM 5812 C CA . LYS B 1 329 ? 13.094 54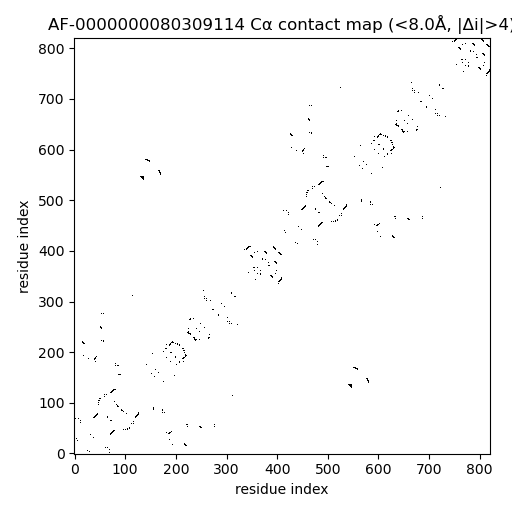.375 23.016 1 77.88 329 LYS B CA 1
ATOM 5813 C C . LYS B 1 329 ? 14.016 54.406 21.812 1 77.88 329 LYS B C 1
ATOM 5815 O O . LYS B 1 329 ? 14.508 55.469 21.438 1 77.88 329 LYS B O 1
ATOM 5820 N N . GLN B 1 330 ? 14.289 53.312 21.25 1 71.62 330 GLN B N 1
ATOM 5821 C CA . GLN B 1 330 ? 15.18 53.219 20.094 1 71.62 330 GLN B CA 1
ATOM 5822 C C . GLN B 1 330 ? 14.586 53.938 18.891 1 71.62 330 GLN B C 1
ATOM 5824 O O . GLN B 1 330 ? 15.297 54.625 18.156 1 71.62 330 GLN B O 1
ATOM 5829 N N . PHE B 1 331 ? 13.375 53.688 18.625 1 63.94 331 PHE B N 1
ATOM 5830 C CA . PHE B 1 331 ? 12.695 54.312 17.5 1 63.94 331 PHE B CA 1
ATOM 5831 C C . PHE B 1 331 ? 12.641 55.844 17.688 1 63.94 331 PHE B C 1
ATOM 5833 O O . PHE B 1 331 ? 12.852 56.594 16.75 1 63.94 331 PHE B O 1
ATOM 5840 N N . SER B 1 332 ? 12.352 56.188 18.859 1 59.41 332 SER B N 1
ATOM 5841 C CA . SER B 1 332 ? 12.352 57.625 19.172 1 59.41 332 SER B CA 1
ATOM 5842 C C . SER B 1 332 ? 13.734 58.219 18.969 1 59.41 332 SER B C 1
ATOM 5844 O O . SER B 1 332 ? 13.867 59.344 18.453 1 59.41 332 SER B O 1
ATOM 5846 N N . GLN B 1 333 ? 14.719 57.5 19.344 1 55.81 333 GLN B N 1
ATOM 5847 C CA . GLN B 1 333 ? 16.094 57.969 19.203 1 55.81 333 GLN B CA 1
ATOM 5848 C C . GLN B 1 333 ? 16.516 57.969 17.734 1 55.81 333 GLN B C 1
ATOM 5850 O O . GLN B 1 333 ? 17.266 58.844 17.297 1 55.81 333 GLN B O 1
ATOM 5855 N N . ARG B 1 334 ? 16.125 56.938 16.922 1 53.72 334 ARG B N 1
ATOM 5856 C CA . ARG B 1 334 ? 16.484 56.875 15.516 1 53.72 334 ARG B CA 1
ATOM 5857 C C . ARG B 1 334 ? 15.773 57.938 14.711 1 53.72 334 ARG B C 1
ATOM 5859 O O . ARG B 1 334 ? 16.234 58.312 13.625 1 53.72 334 ARG B O 1
ATOM 5866 N N . GLN B 1 335 ? 14.664 58.25 15.141 1 53 335 GLN B N 1
ATOM 5867 C CA . GLN B 1 335 ? 13.977 59.312 14.445 1 53 335 GLN B CA 1
ATOM 5868 C C . GLN B 1 335 ? 14.727 60.656 14.609 1 53 335 GLN B C 1
ATOM 5870 O O . GLN B 1 335 ? 14.547 61.562 13.812 1 53 335 GLN B O 1
ATOM 5875 N N . VAL B 1 336 ? 15.625 60.688 15.531 1 55.84 336 VAL B N 1
ATOM 5876 C CA . VAL B 1 336 ? 16.453 61.875 15.68 1 55.84 336 VAL B CA 1
ATOM 5877 C C . VAL B 1 336 ? 17.625 61.812 14.719 1 55.84 336 VAL B C 1
ATOM 5879 O O . VAL B 1 336 ? 18.422 60.875 14.758 1 55.84 336 VAL B O 1
ATOM 5882 N N . PRO B 1 337 ? 17.594 62.5 13.578 1 55.56 337 PRO B N 1
ATOM 5883 C CA . PRO B 1 337 ? 18.656 62.438 12.578 1 55.56 337 PRO B CA 1
ATOM 5884 C C . PRO B 1 337 ? 20.047 62.562 13.195 1 55.56 337 PRO B C 1
ATOM 5886 O O . PRO B 1 337 ? 20.219 63.281 14.188 1 55.56 337 PRO B O 1
ATOM 5889 N N . ASP B 1 338 ? 21.031 61.688 12.844 1 58.44 338 ASP B N 1
ATOM 5890 C CA . ASP B 1 338 ? 22.422 61.75 13.273 1 58.44 338 ASP B CA 1
ATOM 5891 C C . ASP B 1 338 ? 23 63.125 12.992 1 58.44 338 ASP B C 1
ATOM 5893 O O . ASP B 1 338 ? 23.797 63.656 13.781 1 58.44 338 ASP B O 1
ATOM 5897 N N . SER B 1 339 ? 22.672 63.656 11.797 1 67.94 339 SER B N 1
ATOM 5898 C CA . SER B 1 339 ? 23.125 65 11.414 1 67.94 339 SER B CA 1
ATOM 5899 C C . SER B 1 339 ? 21.953 65.938 11.367 1 67.94 339 SER B C 1
ATOM 5901 O O . SER B 1 339 ? 20.891 65.625 10.812 1 67.94 339 SER B O 1
ATOM 5903 N N . MET B 1 340 ? 21.875 66.875 12.328 1 73.62 340 MET B N 1
ATOM 5904 C CA . MET B 1 340 ? 20.891 67.938 12.312 1 73.62 340 MET B CA 1
ATOM 5905 C C . MET B 1 340 ? 21.562 69.312 12.469 1 73.62 340 MET B C 1
ATOM 5907 O O . MET B 1 340 ? 22.656 69.375 13.008 1 73.62 340 MET B O 1
ATOM 5911 N N . PRO B 1 341 ? 20.953 70.25 11.781 1 81.88 341 PRO B N 1
ATOM 5912 C CA . PRO B 1 341 ? 21.531 71.625 11.945 1 81.88 341 PRO B CA 1
ATOM 5913 C C . PRO B 1 341 ? 21.688 72 13.406 1 81.88 341 PRO B C 1
ATOM 5915 O O . PRO B 1 341 ? 20.828 71.688 14.234 1 81.88 341 PRO B O 1
ATOM 5918 N N . GLU B 1 342 ? 22.828 72.438 13.648 1 84.88 342 GLU B N 1
ATOM 5919 C CA . GLU B 1 342 ? 23.109 72.938 14.984 1 84.88 342 GLU B CA 1
ATOM 5920 C C . GLU B 1 342 ? 23.109 74.438 15.016 1 84.88 342 GLU B C 1
ATOM 5922 O O . GLU B 1 342 ? 23.688 75.125 14.133 1 84.88 342 GLU B O 1
ATOM 5927 N N . HIS B 1 343 ? 22.375 75 15.945 1 89.19 343 HIS B N 1
ATOM 5928 C CA . HIS B 1 343 ? 22.328 76.438 16.156 1 89.19 343 HIS B CA 1
ATOM 5929 C C . HIS B 1 343 ? 22.719 76.812 17.578 1 89.19 343 HIS B C 1
ATOM 5931 O O . HIS B 1 343 ? 22.812 75.938 18.438 1 89.19 343 HIS B O 1
ATOM 5937 N N . GLU B 1 344 ? 23.125 78 17.719 1 86.5 344 GLU B N 1
ATOM 5938 C CA . GLU B 1 344 ? 23.484 78.5 19.031 1 86.5 344 GLU B CA 1
ATOM 5939 C C . GLU B 1 344 ? 22.734 79.812 19.359 1 86.5 344 GLU B C 1
ATOM 5941 O O . GLU B 1 344 ? 22.438 80.625 18.453 1 86.5 344 GLU B O 1
ATOM 5946 N N . SER B 1 345 ? 22.359 79.938 20.547 1 85.5 345 SER B N 1
ATOM 5947 C CA . SER B 1 345 ? 21.781 81.188 21.031 1 85.5 345 SER B CA 1
ATOM 5948 C C . SER B 1 345 ? 22.359 81.625 22.391 1 85.5 345 SER B C 1
ATOM 5950 O O . SER B 1 345 ? 22.625 80.75 23.234 1 85.5 345 SER B O 1
ATOM 5952 N N . ALA B 1 346 ? 22.625 82.938 22.453 1 81.56 346 ALA B N 1
ATOM 5953 C CA . ALA B 1 346 ? 23.078 83.5 23.734 1 81.56 346 ALA B CA 1
ATOM 5954 C C . ALA B 1 346 ? 21.891 83.938 24.594 1 81.56 346 ALA B C 1
ATOM 5956 O O . ALA B 1 346 ? 20.828 84.25 24.062 1 81.56 346 ALA B O 1
ATOM 5957 N N . GLY B 1 347 ? 22.062 83.812 26.062 1 82.56 347 GLY B N 1
ATOM 5958 C CA . GLY B 1 347 ? 21.047 84.312 26.984 1 82.56 347 GLY B CA 1
ATOM 5959 C C . GLY B 1 347 ? 20.125 83.25 27.5 1 82.56 347 GLY B C 1
ATOM 5960 O O . GLY B 1 347 ? 19 83.125 27 1 82.56 347 GLY B O 1
ATOM 5961 N N . ALA B 1 348 ? 20.469 82.5 28.359 1 87.5 348 ALA B N 1
ATOM 5962 C CA . ALA B 1 348 ? 19.594 81.562 29.062 1 87.5 348 ALA B CA 1
ATOM 5963 C C . ALA B 1 348 ? 18.828 82.25 30.188 1 87.5 348 ALA B C 1
ATOM 5965 O O . ALA B 1 348 ? 19.344 83.188 30.828 1 87.5 348 ALA B O 1
ATOM 5966 N N . PRO B 1 349 ? 17.609 81.938 30.266 1 89.38 349 PRO B N 1
ATOM 5967 C CA . PRO B 1 349 ? 16.797 80.938 29.531 1 89.38 349 PRO B CA 1
ATOM 5968 C C . PRO B 1 349 ? 16.266 81.5 28.203 1 89.38 349 PRO B C 1
ATOM 5970 O O . PRO B 1 349 ? 16.078 82.688 28.062 1 89.38 349 PRO B O 1
ATOM 5973 N N . LEU B 1 350 ? 16.141 80.625 27.156 1 93.19 350 LEU B N 1
ATOM 5974 C CA . LEU B 1 350 ? 15.641 81 25.828 1 93.19 350 LEU B CA 1
ATOM 5975 C C . LEU B 1 350 ? 14.203 80.5 25.641 1 93.19 350 LEU B C 1
ATOM 5977 O O . LEU B 1 350 ? 13.883 79.375 25.953 1 93.19 350 LEU B O 1
ATOM 5981 N N . ALA B 1 351 ? 13.375 81.438 25.312 1 93.25 351 ALA B N 1
ATOM 5982 C CA . ALA B 1 351 ? 12 81 25.016 1 93.25 351 ALA B CA 1
ATOM 5983 C C . ALA B 1 351 ? 11.953 80 23.906 1 93.25 351 ALA B C 1
ATOM 5985 O O . ALA B 1 351 ? 12.633 80.125 22.891 1 93.25 351 ALA B O 1
ATOM 5986 N N . LEU B 1 352 ? 11.195 79 24.016 1 94.25 352 LEU B N 1
ATOM 5987 C CA . LEU B 1 352 ? 11.078 77.938 23.031 1 94.25 352 LEU B CA 1
ATOM 5988 C C . LEU B 1 352 ? 10.641 78.5 21.688 1 94.25 352 LEU B C 1
ATOM 5990 O O . LEU B 1 352 ? 11.133 78.062 20.641 1 94.25 352 LEU B O 1
ATOM 5994 N N . VAL B 1 353 ? 9.742 79.438 21.719 1 94.88 353 VAL B N 1
ATOM 5995 C CA . VAL B 1 353 ? 9.25 80.062 20.5 1 94.88 353 VAL B CA 1
ATOM 5996 C C . VAL B 1 353 ? 10.414 80.688 19.719 1 94.88 353 VAL B C 1
ATOM 5998 O O . VAL B 1 353 ? 10.523 80.438 18.516 1 94.88 353 VAL B O 1
ATOM 6001 N N . GLN B 1 354 ? 11.336 81.312 20.438 1 94.12 354 GLN B N 1
ATOM 6002 C CA . GLN B 1 354 ? 12.516 81.938 19.828 1 94.12 354 GLN B CA 1
ATOM 6003 C C . GLN B 1 354 ? 13.5 80.875 19.344 1 94.12 354 GLN B C 1
ATOM 6005 O O . GLN B 1 354 ? 14.102 81 18.281 1 94.12 354 GLN B O 1
ATOM 6010 N N . ALA B 1 355 ? 13.641 79.875 20.172 1 94.62 355 ALA B N 1
ATOM 6011 C CA . ALA B 1 355 ? 14.555 78.812 19.828 1 94.62 355 ALA B CA 1
ATOM 6012 C C . ALA B 1 355 ? 14.164 78.125 18.516 1 94.62 355 ALA B C 1
ATOM 6014 O O . ALA B 1 355 ? 15.031 77.812 17.688 1 94.62 355 ALA B O 1
ATOM 6015 N N . LEU B 1 356 ? 12.977 77.938 18.25 1 94 356 LEU B N 1
ATOM 6016 C CA . LEU B 1 356 ? 12.469 77.312 17.031 1 94 356 LEU B CA 1
ATOM 6017 C C . LEU B 1 356 ? 12.781 78.188 15.805 1 94 356 LEU B C 1
ATOM 6019 O O . LEU B 1 356 ? 13.094 77.625 14.734 1 94 356 LEU B O 1
ATOM 6023 N N . VAL B 1 357 ? 12.68 79.5 15.992 1 92.94 357 VAL B N 1
ATOM 6024 C CA . VAL B 1 357 ? 12.977 80.375 14.906 1 92.94 357 VAL B CA 1
ATOM 6025 C C . VAL B 1 357 ? 14.477 80.438 14.625 1 92.94 357 VAL B C 1
ATOM 6027 O O . VAL B 1 357 ? 14.906 80.312 13.469 1 92.94 357 VAL B O 1
ATOM 6030 N N . ILE B 1 358 ? 15.219 80.438 15.727 1 92.75 358 ILE B N 1
ATOM 6031 C CA . ILE B 1 358 ? 16.672 80.438 15.602 1 92.75 358 ILE B CA 1
ATOM 6032 C C . ILE B 1 358 ? 17.125 79.125 14.914 1 92.75 358 ILE B C 1
ATOM 6034 O O . ILE B 1 358 ? 18 79.188 14.047 1 92.75 358 ILE B O 1
ATOM 6038 N N . ALA B 1 359 ? 16.484 78.125 15.211 1 90.44 359 ALA B N 1
ATOM 6039 C CA . ALA B 1 359 ? 16.844 76.812 14.695 1 90.44 359 ALA B CA 1
ATOM 6040 C C . ALA B 1 359 ? 16.234 76.562 13.312 1 90.44 359 ALA B C 1
ATOM 6042 O O . ALA B 1 359 ? 16.391 75.5 12.734 1 90.44 359 ALA B O 1
ATOM 6043 N N . LYS B 1 360 ? 15.508 77.5 12.82 1 89.31 360 LYS B N 1
ATOM 6044 C CA . LYS B 1 360 ? 14.891 77.5 11.492 1 89.31 360 LYS B CA 1
ATOM 6045 C C . LYS B 1 360 ? 13.836 76.375 11.391 1 89.31 360 LYS B C 1
ATOM 6047 O O . LYS B 1 360 ? 13.656 75.75 10.328 1 89.31 360 LYS B O 1
ATOM 6052 N N . LEU B 1 361 ? 13.203 76.125 12.398 1 91.56 361 LEU B N 1
ATOM 6053 C CA . LEU B 1 361 ? 12.125 75.125 12.422 1 91.56 361 LEU B CA 1
ATOM 6054 C C . LEU B 1 361 ? 10.766 75.812 12.32 1 91.56 361 LEU B C 1
ATOM 6056 O O . LEU B 1 361 ? 9.742 75.125 12.141 1 91.56 361 LEU B O 1
ATOM 6060 N N . ALA B 1 362 ? 10.781 77.125 12.484 1 92.12 362 ALA B N 1
ATOM 6061 C CA . ALA B 1 362 ? 9.617 78 12.273 1 92.12 362 ALA B CA 1
ATOM 6062 C C . ALA B 1 362 ? 10 79.25 11.516 1 92.12 362 ALA B C 1
ATOM 6064 O O . ALA B 1 362 ? 11.109 79.812 11.664 1 92.12 362 ALA B O 1
ATOM 6065 N N . SER B 1 363 ? 9.141 79.688 10.789 1 91 363 SER B N 1
ATOM 6066 C CA . SER B 1 363 ? 9.422 80.875 9.945 1 91 363 SER B CA 1
ATOM 6067 C C . SER B 1 363 ? 9.281 82.188 10.734 1 91 363 SER B C 1
ATOM 6069 O O . SER B 1 363 ? 9.836 83.188 10.352 1 91 363 SER B O 1
ATOM 6071 N N . SER B 1 364 ? 8.438 82.188 11.812 1 92.75 364 SER B N 1
ATOM 6072 C CA . SER B 1 364 ? 8.195 83.375 12.664 1 92.75 364 SER B CA 1
ATOM 6073 C C . SER B 1 364 ? 7.805 82.938 14.078 1 92.75 364 SER B C 1
ATOM 6075 O O . SER B 1 364 ? 7.508 81.75 14.312 1 92.75 364 SER B O 1
ATOM 6077 N N . ASN B 1 365 ? 7.855 83.875 14.984 1 91.69 365 ASN B N 1
ATOM 6078 C CA . ASN B 1 365 ? 7.391 83.625 16.344 1 91.69 365 ASN B CA 1
ATOM 6079 C C . ASN B 1 365 ? 5.938 83.188 16.359 1 91.69 365 ASN B C 1
ATOM 6081 O O . ASN B 1 365 ? 5.562 82.25 17.141 1 91.69 365 ASN B O 1
ATOM 6085 N N . SER B 1 366 ? 5.133 83.688 15.5 1 93 366 SER B N 1
ATOM 6086 C CA . SER B 1 366 ? 3.734 83.25 15.391 1 93 366 SER B CA 1
ATOM 6087 C C . SER B 1 366 ? 3.611 81.875 14.859 1 93 366 SER B C 1
ATOM 6089 O O . SER B 1 366 ? 2.779 81.062 15.328 1 93 366 SER B O 1
ATOM 6091 N N . ASP B 1 367 ? 4.398 81.562 13.938 1 91.88 367 ASP B N 1
ATOM 6092 C CA . ASP B 1 367 ? 4.445 80.188 13.391 1 91.88 367 ASP B CA 1
ATOM 6093 C C . ASP B 1 367 ? 4.883 79.188 14.453 1 91.88 367 ASP B C 1
ATOM 6095 O O . ASP B 1 367 ? 4.301 78.125 14.562 1 91.88 367 ASP B O 1
ATOM 6099 N N . ALA B 1 368 ? 5.898 79.562 15.141 1 94.62 368 ALA B N 1
ATOM 6100 C CA . ALA B 1 368 ? 6.395 78.75 16.219 1 94.62 368 ALA B CA 1
ATOM 6101 C C . ALA B 1 368 ? 5.309 78.5 17.266 1 94.62 368 ALA B C 1
ATOM 6103 O O . ALA B 1 368 ? 5.094 77.312 17.688 1 94.62 368 ALA B O 1
ATOM 6104 N N . ARG B 1 369 ? 4.672 79.438 17.656 1 93.25 369 ARG B N 1
ATOM 6105 C CA . ARG B 1 369 ? 3.588 79.312 18.625 1 93.25 369 ARG B CA 1
ATOM 6106 C C . ARG B 1 369 ? 2.498 78.375 18.109 1 93.25 369 ARG B C 1
ATOM 6108 O O . ARG B 1 369 ? 1.997 77.562 18.859 1 93.25 369 ARG B O 1
ATOM 6115 N N . ARG B 1 370 ? 2.148 78.562 16.938 1 91.44 370 ARG B N 1
ATOM 6116 C CA . ARG B 1 370 ? 1.141 77.688 16.328 1 91.44 370 ARG B CA 1
ATOM 6117 C C . ARG B 1 370 ? 1.563 76.25 16.359 1 91.44 370 ARG B C 1
ATOM 6119 O O . ARG B 1 370 ? 0.771 75.375 16.734 1 91.44 370 ARG B O 1
ATOM 6126 N N . LYS B 1 371 ? 2.773 75.938 15.938 1 90.31 371 LYS B N 1
ATOM 6127 C CA . LYS B 1 371 ? 3.285 74.562 15.898 1 90.31 371 LYS B CA 1
ATOM 6128 C C . LYS B 1 371 ? 3.289 74 17.297 1 90.31 371 LYS B C 1
ATOM 6130 O O . LYS B 1 371 ? 2.965 72.812 17.453 1 90.31 371 LYS B O 1
ATOM 6135 N N . ILE B 1 372 ? 3.645 74.812 18.281 1 92.62 372 ILE B N 1
ATOM 6136 C CA . ILE B 1 372 ? 3.66 74.312 19.656 1 92.62 372 ILE B CA 1
ATOM 6137 C C . ILE B 1 372 ? 2.236 74 20.109 1 92.62 372 ILE B C 1
ATOM 6139 O O . ILE B 1 372 ? 1.982 72.938 20.688 1 92.62 372 ILE B O 1
ATOM 6143 N N . GLU B 1 373 ? 1.354 74.812 19.766 1 87.62 373 GLU B N 1
ATOM 6144 C CA . GLU B 1 373 ? -0.039 74.688 20.156 1 87.62 373 GLU B CA 1
ATOM 6145 C C . GLU B 1 373 ? -0.65 73.438 19.484 1 87.62 373 GLU B C 1
ATOM 6147 O O . GLU B 1 373 ? -1.483 72.75 20.078 1 87.62 373 GLU B O 1
ATOM 6152 N N . GLN B 1 374 ? -0.232 73.125 18.359 1 84.75 374 GLN B N 1
ATOM 6153 C CA . GLN B 1 374 ? -0.734 72 17.594 1 84.75 374 GLN B CA 1
ATOM 6154 C C . GLN B 1 374 ? -0.085 70.688 18.047 1 84.75 374 GLN B C 1
ATOM 6156 O O . GLN B 1 374 ? -0.414 69.625 17.531 1 84.75 374 GLN B O 1
ATOM 6161 N N . GLY B 1 375 ? 0.789 70.812 18.812 1 84.56 375 GLY B N 1
ATOM 6162 C CA . GLY B 1 375 ? 1.462 69.625 19.328 1 84.56 375 GLY B CA 1
ATOM 6163 C C . GLY B 1 375 ? 2.479 69.062 18.344 1 84.56 375 GLY B C 1
ATOM 6164 O O . GLY B 1 375 ? 2.766 67.875 18.375 1 84.56 375 GLY B O 1
ATOM 6165 N N . ALA B 1 376 ? 3.072 69.875 17.578 1 85.19 376 ALA B N 1
ATOM 6166 C CA . ALA B 1 376 ? 3.975 69.438 16.531 1 85.19 376 ALA B CA 1
ATOM 6167 C C . ALA B 1 376 ? 5.434 69.625 16.938 1 85.19 376 ALA B C 1
ATOM 6169 O O . ALA B 1 376 ? 6.344 69.375 16.141 1 85.19 376 ALA B O 1
ATOM 6170 N N . VAL B 1 377 ? 5.699 70.125 18.172 1 90.19 377 VAL B N 1
ATOM 6171 C CA . VAL B 1 377 ? 7.066 70.438 18.562 1 90.19 377 VAL B CA 1
ATOM 6172 C C . VAL B 1 377 ? 7.5 69.562 19.703 1 90.19 377 VAL B C 1
ATOM 6174 O O . VAL B 1 377 ? 6.75 69.375 20.672 1 90.19 377 VAL B O 1
ATOM 6177 N N . ASP B 1 378 ? 8.695 69.062 19.516 1 87.88 378 ASP B N 1
ATOM 6178 C CA . ASP B 1 378 ? 9.344 68.25 20.562 1 87.88 378 ASP B CA 1
ATOM 6179 C C . ASP B 1 378 ? 10.656 68.938 20.984 1 87.88 378 ASP B C 1
ATOM 6181 O O . ASP B 1 378 ? 11.383 69.438 20.156 1 87.88 378 ASP B O 1
ATOM 6185 N N . VAL B 1 379 ? 10.969 68.938 22.359 1 88.56 379 VAL B N 1
ATOM 6186 C CA . VAL B 1 379 ? 12.266 69.312 22.906 1 88.56 379 VAL B CA 1
ATOM 6187 C C . VAL B 1 379 ? 12.875 68.125 23.625 1 88.56 379 VAL B C 1
ATOM 6189 O O . VAL B 1 379 ? 12.305 67.625 24.609 1 88.56 379 VAL B O 1
ATOM 6192 N N . ASP B 1 380 ? 13.992 67.688 23.078 1 82.06 380 ASP B N 1
ATOM 6193 C CA . ASP B 1 380 ? 14.672 66.562 23.641 1 82.06 380 ASP B CA 1
ATOM 6194 C C . ASP B 1 380 ? 13.719 65.375 23.797 1 82.06 380 ASP B C 1
ATOM 6196 O O . ASP B 1 380 ? 13.641 64.75 24.859 1 82.06 380 ASP B O 1
ATOM 6200 N N . GLU B 1 381 ? 12.953 65.25 22.75 1 74.69 381 GLU B N 1
ATOM 6201 C CA . GLU B 1 381 ? 12.086 64.062 22.531 1 74.69 381 GLU B CA 1
ATOM 6202 C C . GLU B 1 381 ? 10.844 64.125 23.406 1 74.69 381 GLU B C 1
ATOM 6204 O O . GLU B 1 381 ? 10.156 63.125 23.594 1 74.69 381 GLU B O 1
ATOM 6209 N N . GLN B 1 382 ? 10.562 65.25 24 1 79.06 382 GLN B N 1
ATOM 6210 C CA . GLN B 1 382 ? 9.344 65.5 24.766 1 79.06 382 GLN B CA 1
ATOM 6211 C C . GLN B 1 382 ? 8.461 66.562 24.094 1 79.06 382 GLN B C 1
ATOM 6213 O O . GLN B 1 382 ? 8.914 67.625 23.781 1 79.06 382 GLN B O 1
ATOM 6218 N N . ARG B 1 383 ? 7.238 66.062 23.875 1 84.56 383 ARG B N 1
ATOM 6219 C CA . ARG B 1 383 ? 6.293 67 23.25 1 84.56 383 ARG B CA 1
ATOM 6220 C C . ARG B 1 383 ? 6.012 68.188 24.156 1 84.56 383 ARG B C 1
ATOM 6222 O O . ARG B 1 383 ? 5.746 68 25.359 1 84.56 383 ARG B O 1
ATOM 6229 N N . VAL B 1 384 ? 6.09 69.5 23.688 1 82.12 384 VAL B N 1
ATOM 6230 C CA . VAL B 1 384 ? 5.828 70.688 24.438 1 82.12 384 VAL B CA 1
ATOM 6231 C C . VAL B 1 384 ? 4.629 71.438 23.844 1 82.12 384 VAL B C 1
ATOM 6233 O O . VAL B 1 384 ? 4.594 71.688 22.641 1 82.12 384 VAL B O 1
ATOM 6236 N N . LYS B 1 385 ? 3.578 71.562 24.578 1 85.25 385 LYS B N 1
ATOM 6237 C CA . LYS B 1 385 ? 2.367 72.25 24.125 1 85.25 385 LYS B CA 1
ATOM 6238 C C . LYS B 1 385 ? 2.275 73.688 24.719 1 85.25 385 LYS B C 1
ATOM 6240 O O . LYS B 1 385 ? 1.391 74.438 24.359 1 85.25 385 LYS B O 1
ATOM 6245 N N . ASP B 1 386 ? 3.158 74.062 25.625 1 86.38 386 ASP B N 1
ATOM 6246 C CA . ASP B 1 386 ? 3.172 75.375 26.281 1 86.38 386 ASP B CA 1
ATOM 6247 C C . ASP B 1 386 ? 3.992 76.375 25.484 1 86.38 386 ASP B C 1
ATOM 6249 O O . ASP B 1 386 ? 5.211 76.25 25.375 1 86.38 386 ASP B O 1
ATOM 6253 N N . THR B 1 387 ? 3.307 77.312 24.984 1 91 387 THR B N 1
ATOM 6254 C CA . THR B 1 387 ? 3.963 78.312 24.156 1 91 387 THR B CA 1
ATOM 6255 C C . THR B 1 387 ? 4.895 79.188 25.016 1 91 387 THR B C 1
ATOM 6257 O O . THR B 1 387 ? 5.727 79.938 24.484 1 91 387 THR B O 1
ATOM 6260 N N . LYS B 1 388 ? 4.863 79.188 26.391 1 90.31 388 LYS B N 1
ATOM 6261 C CA . LYS B 1 388 ? 5.719 79.938 27.266 1 90.31 388 LYS B CA 1
ATOM 6262 C C . LYS B 1 388 ? 6.922 79.125 27.734 1 90.31 388 LYS B C 1
ATOM 6264 O O . LYS B 1 388 ? 7.703 79.625 28.578 1 90.31 388 LYS B O 1
ATOM 6269 N N . ALA B 1 389 ? 7.012 78 27.188 1 91.12 389 ALA B N 1
ATOM 6270 C CA . ALA B 1 389 ? 8.117 77.125 27.578 1 91.12 389 ALA B CA 1
ATOM 6271 C C . ALA B 1 389 ? 9.461 77.75 27.266 1 91.12 389 ALA B C 1
ATOM 6273 O O . ALA B 1 389 ? 9.594 78.5 26.266 1 91.12 389 ALA B O 1
ATOM 6274 N N . VAL B 1 390 ? 10.5 77.562 28.141 1 93.81 390 VAL B N 1
ATOM 6275 C CA . VAL B 1 390 ? 11.852 78.125 27.969 1 93.81 390 VAL B CA 1
ATOM 6276 C C . VAL B 1 390 ? 12.859 76.938 27.969 1 93.81 390 VAL B C 1
ATOM 6278 O O . VAL B 1 390 ? 12.609 75.875 28.531 1 93.81 390 VAL B O 1
ATOM 6281 N N . LEU B 1 391 ? 13.906 77.188 27.297 1 91.69 391 LEU B N 1
ATOM 6282 C CA . LEU B 1 391 ? 15.039 76.25 27.281 1 91.69 391 LEU B CA 1
ATOM 6283 C C . LEU B 1 391 ? 16.156 76.75 28.188 1 91.69 391 LEU B C 1
ATOM 6285 O O . LEU B 1 391 ? 16.625 77.875 28.047 1 91.69 391 LEU B O 1
ATOM 6289 N N . GLU B 1 392 ? 16.531 75.938 29.094 1 90.31 392 GLU B N 1
ATOM 6290 C CA . GLU B 1 392 ? 17.656 76.25 29.969 1 90.31 392 GLU B CA 1
ATOM 6291 C C . GLU B 1 392 ? 18.984 76.125 29.219 1 90.31 392 GLU B C 1
ATOM 6293 O O . GLU B 1 392 ? 19.031 75.625 28.094 1 90.31 392 GLU B O 1
ATOM 6298 N N . ALA B 1 393 ? 19.984 76.625 29.969 1 91.38 393 ALA B N 1
ATOM 6299 C CA . ALA B 1 393 ? 21.328 76.5 29.391 1 91.38 393 ALA B CA 1
ATOM 6300 C C . ALA B 1 393 ? 21.656 75.062 29.094 1 91.38 393 ALA B C 1
ATOM 6302 O O . ALA B 1 393 ? 21.328 74.188 29.891 1 91.38 393 ALA B O 1
ATOM 6303 N N . GLY B 1 394 ? 22.125 74.812 27.859 1 89.56 394 GLY B N 1
ATOM 6304 C CA . GLY B 1 394 ? 22.484 73.5 27.453 1 89.56 394 GLY B CA 1
ATOM 6305 C C . GLY B 1 394 ? 22.141 73.188 26 1 89.56 394 GLY B C 1
ATOM 6306 O O . GLY B 1 394 ? 21.656 74.062 25.281 1 89.56 394 GLY B O 1
ATOM 6307 N N . ARG B 1 395 ? 22.484 72 25.594 1 90 395 ARG B N 1
ATOM 6308 C CA . ARG B 1 395 ? 22.141 71.5 24.25 1 90 395 ARG B CA 1
ATOM 6309 C C . ARG B 1 395 ? 20.766 70.875 24.25 1 90 395 ARG B C 1
ATOM 6311 O O . ARG B 1 395 ? 20.484 70 25.094 1 90 395 ARG B O 1
ATOM 6318 N N . HIS B 1 396 ? 19.922 71.312 23.438 1 89.38 396 HIS B N 1
ATOM 6319 C CA . HIS B 1 396 ? 18.578 70.812 23.281 1 89.38 396 HIS B CA 1
ATOM 6320 C C . HIS B 1 396 ? 18.312 70.375 21.844 1 89.38 396 HIS B C 1
ATOM 6322 O O . HIS B 1 396 ? 18.719 71 20.906 1 89.38 396 HIS B O 1
ATOM 6328 N N . VAL B 1 397 ? 17.75 69.25 21.656 1 88.12 397 VAL B N 1
ATOM 6329 C CA . VAL B 1 397 ? 17.312 68.812 20.344 1 88.12 397 VAL B CA 1
ATOM 6330 C C . VAL B 1 397 ? 15.836 69.188 20.141 1 88.12 397 VAL B C 1
ATOM 6332 O O . VAL B 1 397 ? 14.977 68.75 20.938 1 88.12 397 VAL B O 1
ATOM 6335 N N . LEU B 1 398 ? 15.633 70 19.125 1 87.88 398 LEU B N 1
ATOM 6336 C CA . LEU B 1 398 ? 14.281 70.438 18.781 1 87.88 398 LEU B CA 1
ATOM 6337 C C . LEU B 1 398 ? 13.766 69.625 17.562 1 87.88 398 LEU B C 1
ATOM 6339 O O . LEU B 1 398 ? 14.516 69.375 16.641 1 87.88 398 LEU B O 1
ATOM 6343 N N . ARG B 1 399 ? 12.555 69.312 17.625 1 85.44 399 ARG B N 1
ATOM 6344 C CA . ARG B 1 399 ? 11.867 68.75 16.484 1 85.44 399 ARG B CA 1
ATOM 6345 C C . ARG B 1 399 ? 10.578 69.5 16.172 1 85.44 399 ARG B C 1
ATOM 6347 O O . ARG B 1 399 ? 9.797 69.812 17.078 1 85.44 399 ARG B O 1
ATOM 6354 N N . ALA B 1 400 ? 10.328 69.875 14.938 1 85.12 400 ALA B N 1
ATOM 6355 C CA . ALA B 1 400 ? 9.062 70.438 14.438 1 85.12 400 ALA B CA 1
ATOM 6356 C C . ALA B 1 400 ? 8.586 69.625 13.211 1 85.12 400 ALA B C 1
ATOM 6358 O O . ALA B 1 400 ? 9.133 69.812 12.117 1 85.12 400 ALA B O 1
ATOM 6359 N N . GLY B 1 401 ? 7.562 68.875 13.492 1 75.88 401 GLY B N 1
ATOM 6360 C CA . GLY B 1 401 ? 7.145 68 12.414 1 75.88 401 GLY B CA 1
ATOM 6361 C C . GLY B 1 401 ? 8.172 66.938 12.086 1 75.88 401 GLY B C 1
ATOM 6362 O O . GLY B 1 401 ? 8.531 66.125 12.938 1 75.88 401 GLY B O 1
ATOM 6363 N N . ARG B 1 402 ? 8.672 66.938 10.805 1 75.12 402 ARG B N 1
ATOM 6364 C CA . ARG B 1 402 ? 9.656 66 10.344 1 75.12 402 ARG B CA 1
ATOM 6365 C C . ARG B 1 402 ? 11.07 66.562 10.422 1 75.12 402 ARG B C 1
ATOM 6367 O O . ARG B 1 402 ? 12.039 65.875 10.109 1 75.12 402 ARG B O 1
ATOM 6374 N N . HIS B 1 403 ? 11.203 67.812 10.906 1 81.88 403 HIS B N 1
ATOM 6375 C CA . HIS B 1 403 ? 12.5 68.438 10.891 1 81.88 403 HIS B CA 1
ATOM 6376 C C . HIS B 1 403 ? 13.117 68.5 12.289 1 81.88 403 HIS B C 1
ATOM 6378 O O . HIS B 1 403 ? 12.406 68.688 13.281 1 81.88 403 HIS B O 1
ATOM 6384 N N . TYR B 1 404 ? 14.375 68.125 12.281 1 84 404 TYR B N 1
ATOM 6385 C CA . TYR B 1 404 ? 15.148 68.188 13.516 1 84 404 TYR B CA 1
ATOM 6386 C C . TYR B 1 404 ? 16.234 69.25 13.461 1 84 404 TYR B C 1
ATOM 6388 O O . TYR B 1 404 ? 16.781 69.5 12.391 1 84 404 TYR B O 1
ATOM 6396 N N . ALA B 1 405 ? 16.5 69.938 14.609 1 87.62 405 ALA B N 1
ATOM 6397 C CA . ALA B 1 405 ? 17.656 70.812 14.797 1 87.62 405 ALA B CA 1
ATOM 6398 C C . ALA B 1 405 ? 18.125 70.812 16.25 1 87.62 405 ALA B C 1
ATOM 6400 O O . ALA B 1 405 ? 17.328 70.562 17.156 1 87.62 405 ALA B O 1
ATOM 6401 N N . ALA B 1 406 ? 19.328 70.938 16.328 1 89 406 ALA B N 1
ATOM 6402 C CA . ALA B 1 406 ? 19.875 71.125 17.672 1 89 406 ALA B CA 1
ATOM 6403 C C . ALA B 1 406 ? 20.188 72.562 17.969 1 89 406 ALA B C 1
ATOM 6405 O O . ALA B 1 406 ? 20.594 73.312 17.062 1 89 406 ALA B O 1
ATOM 6406 N N . ILE B 1 407 ? 19.859 73 19.234 1 91.56 407 ILE B N 1
ATOM 6407 C CA . ILE B 1 407 ? 20.219 74.375 19.641 1 91.56 407 ILE B CA 1
ATOM 6408 C C . ILE B 1 407 ? 20.953 74.312 20.984 1 91.56 407 ILE B C 1
ATOM 6410 O O . ILE B 1 407 ? 20.531 73.625 21.906 1 91.56 407 ILE B O 1
ATOM 6414 N N . THR B 1 408 ? 22.047 75 20.984 1 89.88 408 THR B N 1
ATOM 6415 C CA . THR B 1 408 ? 22.766 75.188 22.234 1 89.88 408 THR B CA 1
ATOM 6416 C C . THR B 1 408 ? 22.469 76.562 22.828 1 89.88 408 THR B C 1
ATOM 6418 O O . THR B 1 408 ? 22.781 77.562 22.234 1 89.88 408 THR B O 1
ATOM 6421 N N . VAL B 1 409 ? 21.875 76.5 24.062 1 89.38 409 VAL B N 1
ATOM 6422 C CA . VAL B 1 409 ? 21.562 77.75 24.781 1 89.38 409 VAL B CA 1
ATOM 6423 C C . VAL B 1 409 ? 22.641 78 25.828 1 89.38 409 VAL B C 1
ATOM 6425 O O . VAL B 1 409 ? 22.906 77.188 26.688 1 89.38 409 VAL B O 1
ATOM 6428 N N . ARG B 1 410 ? 23.297 79.188 25.703 1 87.44 410 ARG B N 1
ATOM 6429 C CA . ARG B 1 410 ? 24.375 79.562 26.625 1 87.44 410 ARG B CA 1
ATOM 6430 C C . ARG B 1 410 ? 23.938 80.688 27.531 1 87.44 410 ARG B C 1
ATOM 6432 O O . ARG B 1 410 ? 23.141 81.562 27.141 1 87.44 410 ARG B O 1
#

pLDDT: mean 89.8, std 10.11, range [41.12, 98.75]